Protein AF-0000000086744764 (afdb_homodimer)

Radius of gyration: 29.11 Å; Cα contacts (8 Å, |Δi|>4): 2032; chains: 2; bounding box: 60×90×69 Å

Organism: NCBI:txid471575

Solvent-accessible surface area (backbone atoms only — not comparable to full-atom values): 44258 Å² total; per-residue (Å²): 130,64,38,42,66,33,35,31,29,28,36,54,20,78,53,29,51,36,61,29,73,47,91,71,45,70,53,20,58,76,37,37,87,38,77,24,39,26,29,58,22,32,49,42,53,50,47,54,45,48,56,44,33,71,75,69,45,53,28,30,59,37,80,46,68,80,50,62,35,56,70,60,44,39,58,45,27,43,62,78,53,72,53,46,26,38,43,51,40,38,71,72,32,55,65,58,44,41,45,41,19,57,32,65,63,16,40,17,11,36,48,28,34,63,47,34,29,53,45,18,75,84,52,30,28,27,35,34,30,20,26,30,37,85,39,71,56,52,37,67,42,41,66,47,53,46,40,48,48,40,38,41,46,56,46,68,89,42,35,45,81,46,69,48,44,67,60,29,75,71,32,9,23,43,22,32,28,27,48,42,55,36,22,61,55,68,54,43,59,46,35,40,36,34,44,18,31,34,39,74,91,76,49,75,77,54,40,83,77,39,81,61,46,24,18,42,59,26,48,50,22,49,40,42,60,42,39,48,50,70,80,35,49,45,82,41,44,37,18,34,66,38,33,50,63,57,37,71,44,44,32,42,37,27,38,54,43,37,35,35,41,42,30,40,63,58,38,38,49,66,43,69,61,50,53,48,52,52,40,53,45,31,45,77,70,73,27,70,67,45,78,46,71,42,48,52,90,70,48,38,66,65,55,31,60,73,23,29,55,26,12,22,37,61,41,82,43,95,87,72,38,24,35,35,37,32,29,46,44,25,67,72,33,62,59,53,32,52,50,53,52,53,44,33,66,34,83,83,41,60,42,55,40,80,44,74,40,77,45,61,66,57,23,49,67,45,69,27,57,31,34,28,25,29,69,43,54,37,37,61,72,51,53,71,49,37,41,66,55,29,42,62,44,71,68,52,48,52,52,49,50,53,49,40,69,69,63,36,43,69,63,33,42,71,78,56,72,47,39,55,65,53,51,54,49,44,52,53,45,51,55,51,46,28,60,66,38,60,45,63,72,52,47,72,91,68,106,131,65,37,42,66,33,34,30,30,27,36,55,20,77,53,31,49,37,62,30,73,48,90,70,44,70,56,20,60,77,34,41,88,38,75,24,39,24,29,58,21,30,51,42,52,49,46,52,45,49,55,44,33,72,74,69,45,51,28,31,57,38,79,48,69,80,51,62,36,57,70,61,42,39,60,44,27,41,62,77,53,73,53,45,25,38,43,52,40,39,71,72,32,55,66,57,44,40,44,40,18,56,32,65,62,16,39,17,12,38,49,29,34,64,46,34,28,53,44,17,77,85,52,28,29,27,35,32,30,20,26,30,38,85,41,69,58,52,37,68,40,40,67,48,52,44,40,49,50,41,38,40,46,56,45,69,88,43,36,44,80,45,70,48,44,67,59,29,72,72,33,8,24,44,22,32,28,27,49,42,55,36,22,61,54,68,52,44,61,44,34,41,36,33,45,17,30,34,41,73,91,76,49,76,78,55,40,84,77,38,81,60,46,23,19,41,57,25,49,52,20,50,40,42,61,43,39,46,50,70,80,34,49,46,82,39,43,39,20,33,68,38,33,49,65,59,38,73,44,44,32,41,38,27,37,53,42,36,34,36,40,42,29,38,63,57,39,39,50,66,43,70,62,51,52,49,52,52,39,52,43,31,44,77,72,74,26,72,67,46,76,47,70,41,48,51,90,70,49,37,67,65,55,32,60,72,21,28,55,27,12,23,36,61,42,83,42,94,86,72,37,25,34,36,37,32,29,46,45,25,66,72,33,62,59,53,32,53,50,52,53,54,44,34,65,35,84,83,42,59,42,56,40,79,43,76,40,78,45,60,69,58,23,50,68,48,68,28,56,31,34,28,24,30,70,42,55,35,37,62,71,50,52,71,50,36,41,66,56,29,42,63,45,72,67,51,48,53,50,50,51,52,51,40,67,70,63,35,44,69,64,34,40,72,78,55,72,48,37,54,64,55,52,54,51,44,52,53,45,51,55,51,45,27,60,67,37,61,42,62,74,51,47,73,91,69,104

Secondary structure (DSSP, 8-state):
--EEEEEEEEPPPTT-------TT-HHHHHTTTSPB-HHHHHHHHHHHHHHHHHTT-EEEEE----SS-HHHHHHTT--SSHHHHHHHHHHH-HHHHHHTT--GGG-GGGTEEEE-TTTBTTSSEEEEE---TTSHHHHT-HHHHHHHHHHHS--TTTEEEEPPPPSSGGG---GGGGEEEE-SSTTS--EEEEEESB-SSS-----SSS---SBHHHHHHHHHHTTB-GGGEEEEEBPHHHHHTT--SGGGTEEEETTEEEEETTSBTTHHHHHHHHHHHHHHTT---EEEEE-TTTS-HHHHHHHTSSS-EEEE-TTS-EEEEEEHHHHH-HHHHHHHHHHHH-TT-SEEEEEEE--HHHHTTS--HHHHEEEEEEEHHHHHTS-GGGB--HHHHHHHHHHHHHH--S-B-GGGGG-HHHHHHHHHHHHHHHHHTT--S-SGGG-/--EEEEEEEEPPPTT-------TT-HHHHTTTTPPB-HHHHHHHHHHHHHHHHHTT-EEEEE----SS-HHHHHHTT--SSHHHHHHHHHHH-HHHHHHTT--GGG-GGGTEEEE-TTTBTTSSEEEEE---TTSHHHHT-HHHHHHHHHHHS--TTTEEEEPPPPSSGGG---GGGGEEEE-SSTTS--EEEEEESB-SSS-----SSS---SBHHHHHHHHHHTTB-GGGEEEEEBPHHHHHTT--SGGGTEEEETTEEEEETTSBTTHHHHHHHHHHHHHHTT---EEEEE-TTTS-HHHHHHHTSSS-EEEE-TTS-EEEEEEHHHHH-HHHHHHHHHHHH-TT-SEEEEEEE--HHHHTTS--HHHHEEEEEEEHHHHHTS-GGGB--HHHHHHHHHHHHHH--S-B-GGGGG-HHHHHHHHHHHHHHHHHTT--S-SGGG-

Nearest PDB structures (foldseek):
  1yni-assembly2_C  TM=9.895E-01  e=2.770E-68  Escherichia coli
  1ynh-assembly2_C  TM=9.893E-01  e=4.401E-68  Escherichia coli
  1ynf-assembly1_F  TM=9.905E-01  e=7.588E-66  Escherichia coli
  1yni-assembly2_C  TM=9.890E-01  e=2.644E-68  Escherichia coli
  1ynh-assembly2_C  TM=9.888E-01  e=4.209E-68  Escherichia coli

Foldseek 3Di:
DAKDKEKEFEAFALLDALCLQDPQQPLSVPCRFHKAFSLVLRLLRLVVQAVCVVVPHWYFYFYWAQPLPQVVLVVVPQDDPSLSSLQVVCVVPLSVRSLSGHRLVRQCLQQWAWDALQFAPVSAIETEGFCQLPGDNVNPCQQLSQLRVCLQQVDPVHYHYDGYDPNDQQQQGRHNLQWDWAAAGLNHHTAIEGEWAAEDVPGDDHADQDHTRHYPVNVVVVCVVRRGDPLRYHYFYFQNVLVNLRCNGLLLAWADDYQEIEGEPRGTDVVVVRQVSRQVSRVVSVHGHHYHYDYCVQPNSNNSSQQSLSLWDWDADPVGATEIEGEPSQVVRPSSVVVLCVQLPDPPHSYNHYHYRHSCSNDSNHGIPNSRIDMYMDDPVSVVSGQVLRIDDPVLSVVVSVLSVPQHGRIDGSVCSSPVVNSVSSVVSSVVVCVSSVSPCSHPVSD/DAKDKEKEFEAFALQDALCLQDPQQPLSVPCRFHKAFSLVLRLLSLVVQAVCVVVPHWYFYFYWAQPLPQVVLVVVPQDDPSLSSLQVVCVVPLSVRSLSGHRLVRQCLQQWAWDALQFAPLSAIETEGFCQLPGDNVNVCQQLSQLRVCLQQVDPVHYHYDGYDPNDQQQQGRHNLQWDWAAAGLNHHTAIEGEWAAEDPPGDDHADQDHTRHYPVNVVVVCVVRRGDPLRYHYFYFQNVLVNLRCNGLLLAWADDYQEIEGEPRGTDVVVVRQVSRQVSRVVSVHGHHYDYDYCVQPNSNNSQQQSLSLWDWDADPVGATEIEGECSQVVRPSSVVVLCVQLPDPPHSYNHYHYRHSCSNASVHGIPNSRIDMYMDDPVSVVSGQVLRIDDPVLSVVVSVLSVPQHGRIDGSVCSSPVVNSVSSVVSSVVVCVSSVSPCSHPVSD

pLDDT: mean 94.27, std 10.0, range [42.22, 98.94]

Structure (mmCIF, N/CA/C/O backbone):
data_AF-0000000086744764-model_v1
#
loop_
_entity.id
_entity.type
_entity.pdbx_description
1 polymer 'N-succinylarginine dihydrolase'
#
loop_
_atom_site.group_PDB
_atom_site.id
_atom_site.type_symbol
_atom_site.label_atom_id
_atom_site.label_alt_id
_atom_site.label_comp_id
_atom_site.label_asym_id
_atom_site.label_entity_id
_atom_site.label_seq_id
_atom_site.pdbx_PDB_ins_code
_atom_site.Cartn_x
_atom_site.Cartn_y
_atom_site.Cartn_z
_atom_site.occupancy
_atom_site.B_iso_or_equiv
_atom_site.auth_seq_id
_atom_site.auth_comp_id
_atom_site.auth_asym_id
_atom_site.auth_atom_id
_atom_site.pdbx_PDB_model_num
ATOM 1 N N . MET A 1 1 ? 10.258 41.312 2.215 1 59.41 1 MET A N 1
ATOM 2 C CA . MET A 1 1 ? 9.117 40.469 1.856 1 59.41 1 MET A CA 1
ATOM 3 C C . MET A 1 1 ? 8.383 39.969 3.104 1 59.41 1 MET A C 1
ATOM 5 O O . MET A 1 1 ? 9.016 39.656 4.113 1 59.41 1 MET A O 1
ATOM 9 N N . SER A 1 2 ? 7.047 40.25 3.191 1 78.19 2 SER A N 1
ATOM 10 C CA . SER A 1 2 ? 6.277 39.812 4.344 1 78.19 2 SER A CA 1
ATOM 11 C C . SER A 1 2 ? 5.812 38.375 4.152 1 78.19 2 SER A C 1
ATOM 13 O O . SER A 1 2 ? 5.656 37.906 3.023 1 78.19 2 SER A O 1
ATOM 15 N N . GLY A 1 3 ? 6 37.469 5.203 1 88.44 3 GLY A N 1
ATOM 16 C CA . GLY A 1 3 ? 5.539 36.094 5.164 1 88.44 3 GLY A CA 1
ATOM 17 C C . GLY A 1 3 ? 4.434 35.812 6.164 1 88.44 3 GLY A C 1
ATOM 18 O O . GLY A 1 3 ? 4.309 36.5 7.176 1 88.44 3 GLY A O 1
ATOM 19 N N . PHE A 1 4 ? 3.59 34.938 5.754 1 92.06 4 PHE A N 1
ATOM 20 C CA . PHE A 1 4 ? 2.531 34.531 6.672 1 92.06 4 PHE A CA 1
ATOM 21 C C . PHE A 1 4 ? 2.242 33.062 6.535 1 92.06 4 PHE A C 1
ATOM 23 O O . PHE A 1 4 ? 2.691 32.406 5.582 1 92.06 4 PHE A O 1
ATOM 30 N N . GLU A 1 5 ? 1.571 32.531 7.531 1 95.06 5 GLU A N 1
ATOM 31 C CA . GLU A 1 5 ? 1.067 31.172 7.516 1 95.06 5 GLU A CA 1
ATOM 32 C C . GLU A 1 5 ? -0.428 31.141 7.219 1 95.06 5 GLU A C 1
ATOM 34 O O . GLU A 1 5 ? -1.22 31.781 7.902 1 95.06 5 GLU A O 1
ATOM 39 N N . ALA A 1 6 ? -0.747 30.484 6.152 1 97.06 6 ALA A N 1
ATOM 40 C CA . ALA A 1 6 ? -2.143 30.203 5.828 1 97.06 6 ALA A CA 1
ATOM 41 C C . ALA A 1 6 ? -2.543 28.812 6.316 1 97.06 6 ALA A C 1
ATOM 43 O O . ALA A 1 6 ? -1.734 27.875 6.285 1 97.06 6 ALA A O 1
ATOM 44 N N . ASN A 1 7 ? -3.744 28.703 6.82 1 97.19 7 ASN A N 1
ATOM 45 C CA . ASN A 1 7 ? -4.285 27.438 7.285 1 97.19 7 ASN A CA 1
ATOM 46 C C . ASN A 1 7 ? -5.453 26.969 6.422 1 97.19 7 ASN A C 1
ATOM 48 O O . ASN A 1 7 ? -6.492 27.625 6.367 1 97.19 7 ASN A O 1
ATOM 52 N N . PHE A 1 8 ? -5.262 25.906 5.746 1 98.25 8 PHE A N 1
ATOM 53 C CA . PHE A 1 8 ? -6.309 25.359 4.891 1 98.25 8 PHE A CA 1
ATOM 54 C C . PHE A 1 8 ? -7.047 24.234 5.594 1 98.25 8 PHE A C 1
ATOM 56 O O . PHE A 1 8 ? -6.492 23.141 5.777 1 98.25 8 PHE A O 1
ATOM 63 N N . ASP A 1 9 ? -8.297 24.469 5.973 1 96.62 9 ASP A N 1
ATOM 64 C CA . ASP A 1 9 ? -9.109 23.484 6.668 1 96.62 9 ASP A CA 1
ATOM 65 C C . ASP A 1 9 ? -9.867 22.609 5.676 1 96.62 9 ASP A C 1
ATOM 67 O O . ASP A 1 9 ? -10.305 23.078 4.621 1 96.62 9 ASP A O 1
ATOM 71 N N . GLY A 1 10 ? -10.023 21.391 6.066 1 96.38 10 GLY A N 1
ATOM 72 C CA . GLY A 1 10 ? -10.836 20.5 5.266 1 96.38 10 GLY A CA 1
ATOM 73 C C . GLY A 1 10 ? -12.32 20.625 5.555 1 96.38 10 GLY A C 1
ATOM 74 O O . GLY A 1 10 ? -12.734 20.594 6.719 1 96.38 10 GLY A O 1
ATOM 75 N N . LEU A 1 11 ? -13.031 20.766 4.512 1 96.62 11 LEU A N 1
ATOM 76 C CA . LEU A 1 11 ? -14.484 20.734 4.664 1 96.62 11 LEU A CA 1
ATOM 77 C C . LEU A 1 11 ? -14.953 19.328 5.012 1 96.62 11 LEU A C 1
ATOM 79 O O . LEU A 1 11 ? -14.484 18.344 4.434 1 96.62 11 LEU A O 1
ATOM 83 N N . VAL A 1 12 ? -15.883 19.25 5.965 1 94.94 12 VAL A N 1
ATOM 84 C CA . VAL A 1 12 ? -16.438 17.953 6.355 1 94.94 12 VAL A CA 1
ATOM 85 C C . VAL A 1 12 ? -17.203 17.344 5.18 1 94.94 12 VAL A C 1
ATOM 87 O O . VAL A 1 12 ? -17.969 18.031 4.5 1 94.94 12 VAL A O 1
ATOM 90 N N . GLY A 1 13 ? -16.938 16.078 4.949 1 95.62 13 GLY A N 1
ATOM 91 C CA . GLY A 1 13 ? -17.625 15.406 3.861 1 95.62 13 GLY A CA 1
ATOM 92 C C . GLY A 1 13 ? -19.094 15.156 4.152 1 95.62 13 GLY A C 1
ATOM 93 O O . GLY A 1 13 ? -19.5 15.039 5.312 1 95.62 13 GLY A O 1
ATOM 94 N N . LEU A 1 14 ? -19.875 14.984 3.072 1 96.5 14 LEU A N 1
ATOM 95 C CA . LEU A 1 14 ? -21.312 14.812 3.176 1 96.5 14 LEU A CA 1
ATOM 96 C C . LEU A 1 14 ? -21.656 13.484 3.844 1 96.5 14 LEU A C 1
ATOM 98 O O . LEU A 1 14 ? -22.75 13.328 4.391 1 96.5 14 LEU A O 1
ATOM 102 N N . THR A 1 15 ? -20.719 12.586 3.771 1 95.56 15 THR A N 1
ATOM 103 C CA . THR A 1 15 ? -20.953 11.242 4.301 1 95.56 15 THR A CA 1
ATOM 104 C C . THR A 1 15 ? -20.469 11.141 5.746 1 95.56 15 THR A C 1
ATOM 106 O O . THR A 1 15 ? -20.281 10.039 6.27 1 95.56 15 THR A O 1
ATOM 109 N N . HIS A 1 16 ? -20.172 12.195 6.406 1 93.69 16 HIS A N 1
ATOM 110 C CA . HIS A 1 16 ? -19.75 12.172 7.801 1 93.69 16 HIS A CA 1
ATOM 111 C C . HIS A 1 16 ? -20.719 11.359 8.656 1 93.69 16 HIS A C 1
ATOM 113 O O . HIS A 1 16 ? -21.891 11.695 8.758 1 93.69 16 HIS A O 1
ATOM 119 N N . HIS A 1 17 ? -20.172 10.227 9.148 1 89.19 17 HIS A N 1
ATOM 120 C CA . HIS A 1 17 ? -20.953 9.336 10.008 1 89.19 17 HIS A CA 1
ATOM 121 C C . HIS A 1 17 ? -20.062 8.688 11.062 1 89.19 17 HIS A C 1
ATOM 123 O O . HIS A 1 17 ? -18.828 8.758 10.977 1 89.19 17 HIS A O 1
ATOM 129 N N . TYR A 1 18 ? -20.688 8.242 12.07 1 79.44 18 TYR A N 1
ATOM 130 C CA . TYR A 1 18 ? -19.922 7.594 13.133 1 79.44 18 TYR A CA 1
ATOM 131 C C . TYR A 1 18 ? -19.719 6.117 12.828 1 79.44 18 TYR A C 1
ATOM 133 O O . TYR A 1 18 ? -20.656 5.324 12.891 1 79.44 18 TYR A O 1
ATOM 141 N N . ALA A 1 19 ? -18.609 5.77 12.094 1 65.56 19 ALA A N 1
ATOM 142 C CA . ALA A 1 19 ? -18.359 4.402 11.648 1 65.56 19 ALA A CA 1
ATOM 143 C C . ALA A 1 19 ? -17.438 3.664 12.609 1 65.56 19 ALA A C 1
ATOM 145 O O . ALA A 1 19 ? -17.297 2.441 12.531 1 65.56 19 ALA A O 1
ATOM 146 N N . GLY A 1 20 ? -17.094 4.152 13.711 1 56.31 20 GLY A N 1
ATOM 147 C CA . GLY A 1 20 ? -16.156 3.488 14.602 1 56.31 20 GLY A CA 1
ATOM 148 C C . GLY A 1 20 ? -14.906 3.004 13.883 1 56.31 20 GLY A C 1
ATOM 149 O O . GLY A 1 20 ? -14.375 1.939 14.203 1 56.31 20 GLY A O 1
ATOM 150 N N . LEU A 1 21 ? -14.383 3.564 12.828 1 50.66 21 LEU A N 1
ATOM 151 C CA . LEU A 1 21 ? -13.461 2.996 11.859 1 50.66 21 LEU A CA 1
ATOM 152 C C . LEU A 1 21 ? -12.023 3.092 12.352 1 50.66 21 LEU A C 1
ATOM 154 O O . LEU A 1 21 ? -11.117 2.506 11.758 1 50.66 21 LEU A O 1
ATOM 158 N N . SER A 1 22 ? -11.562 3.938 13.195 1 47.47 22 SER A N 1
ATOM 159 C CA . SER A 1 22 ? -10.164 4.004 13.594 1 47.47 22 SER A CA 1
ATOM 160 C C . SER A 1 22 ? -9.906 3.195 14.859 1 47.47 22 SER A C 1
ATOM 162 O O . SER A 1 22 ? -10.391 3.545 15.93 1 47.47 22 SER A O 1
ATOM 164 N N . VAL A 1 23 ? -9.469 1.893 14.492 1 43.53 23 VAL A N 1
ATOM 165 C CA . VAL A 1 23 ? -9.055 1.116 15.656 1 43.53 23 VAL A CA 1
ATOM 166 C C . VAL A 1 23 ? -7.922 1.838 16.375 1 43.53 23 VAL A C 1
ATOM 168 O O . VAL A 1 23 ? -6.875 2.119 15.789 1 43.53 23 VAL A O 1
ATOM 171 N N . GLY A 1 24 ? -8.102 2.5 17.625 1 45.16 24 GLY A N 1
ATOM 172 C CA . GLY A 1 24 ? -7.145 3.164 18.484 1 45.16 24 GLY A CA 1
ATOM 173 C C . GLY A 1 24 ? -7.586 4.551 18.922 1 45.16 24 GLY A C 1
ATOM 174 O O . GLY A 1 24 ? -7.012 5.129 19.844 1 45.16 24 GLY A O 1
ATOM 175 N N . ASN A 1 25 ? -8.297 5.105 17.984 1 47.41 25 ASN A N 1
ATOM 176 C CA . ASN A 1 25 ? -8.844 6.352 18.5 1 47.41 25 ASN A CA 1
ATOM 177 C C . ASN A 1 25 ? -10.078 6.102 19.375 1 47.41 25 ASN A C 1
ATOM 179 O O . ASN A 1 25 ? -11.086 5.586 18.891 1 47.41 25 ASN A O 1
ATOM 183 N N . LYS A 1 26 ? -9.891 6.199 20.547 1 49.59 26 LYS A N 1
ATOM 184 C CA . LYS A 1 26 ? -10.891 5.914 21.578 1 49.59 26 LYS A CA 1
ATOM 185 C C . LYS A 1 26 ? -12.242 6.52 21.203 1 49.59 26 LYS A C 1
ATOM 187 O O . LYS A 1 26 ? -13.289 5.902 21.422 1 49.59 26 LYS A O 1
ATOM 192 N N . ALA A 1 27 ? -12.305 7.711 20.703 1 46.84 27 ALA A N 1
ATOM 193 C CA . ALA A 1 27 ? -13.562 8.406 20.453 1 46.84 27 ALA A CA 1
ATOM 194 C C . ALA A 1 27 ? -14.359 7.734 19.344 1 46.84 27 ALA A C 1
ATOM 196 O O . ALA A 1 27 ? -15.594 7.676 19.391 1 46.84 27 ALA A O 1
ATOM 197 N N . SER A 1 28 ? -13.727 7.203 18.344 1 52.59 28 SER A N 1
ATOM 198 C CA . SER A 1 28 ? -14.391 6.602 17.188 1 52.59 28 SER A CA 1
ATOM 199 C C . SER A 1 28 ? -15.039 5.273 17.562 1 52.59 28 SER A C 1
ATOM 201 O O . SER A 1 28 ? -16.125 4.953 17.078 1 52.59 28 SER A O 1
ATOM 203 N N . ILE A 1 29 ? -14.57 4.441 18.453 1 48.5 29 ILE A N 1
ATOM 204 C CA . ILE A 1 29 ? -15.031 3.102 18.781 1 48.5 29 ILE A CA 1
ATOM 205 C C . ILE A 1 29 ? -16.375 3.186 19.531 1 48.5 29 ILE A C 1
ATOM 207 O O . ILE A 1 29 ? -17.25 2.344 19.328 1 48.5 29 ILE A O 1
ATOM 211 N N . TYR A 1 30 ? -16.641 4.258 20.234 1 47.16 30 TYR A N 1
ATOM 212 C CA . TYR A 1 30 ? -17.812 4.312 21.125 1 47.16 30 TYR A CA 1
ATOM 213 C C . TYR A 1 30 ? -19.047 4.758 20.359 1 47.16 30 TYR A C 1
ATOM 215 O O . TYR A 1 30 ? -20.172 4.555 20.812 1 47.16 30 TYR A O 1
ATOM 223 N N . ASN A 1 31 ? -18.922 5.312 19.234 1 55 31 ASN A N 1
ATOM 224 C CA . ASN A 1 31 ? -20.094 5.914 18.609 1 55 31 ASN A CA 1
ATOM 225 C C . ASN A 1 31 ? -20.5 5.18 17.344 1 55 31 ASN A C 1
ATOM 227 O O . ASN A 1 31 ? -21.203 5.734 16.5 1 55 31 ASN A O 1
ATOM 231 N N . ARG A 1 32 ? -20.25 4 17.016 1 55.06 32 ARG A N 1
ATOM 232 C CA . ARG A 1 32 ? -20.359 3.316 15.734 1 55.06 32 ARG A CA 1
ATOM 233 C C . ARG A 1 32 ? -21.797 3.352 15.211 1 55.06 32 ARG A C 1
ATOM 235 O O . ARG A 1 32 ? -22.016 3.52 14.016 1 55.06 32 ARG A O 1
ATOM 242 N N . ASP A 1 33 ? -22.75 3.217 16.016 1 60.72 33 ASP A N 1
ATOM 243 C CA . ASP A 1 33 ? -24.094 3.064 15.469 1 60.72 33 ASP A CA 1
ATOM 244 C C . ASP A 1 33 ? -24.969 4.27 15.82 1 60.72 33 ASP A C 1
ATOM 246 O O . ASP A 1 33 ? -26.188 4.234 15.633 1 60.72 33 ASP A O 1
ATOM 250 N N . SER A 1 34 ? -24.203 5.293 16.047 1 74.62 34 SER A N 1
ATOM 251 C CA . SER A 1 34 ? -24.984 6.453 16.469 1 74.62 34 SER A CA 1
ATOM 252 C C . SER A 1 34 ? -25.234 7.402 15.289 1 74.62 34 SER A C 1
ATOM 254 O O . SER A 1 34 ? -24.5 7.383 14.305 1 74.62 34 SER A O 1
ATOM 256 N N . VAL A 1 35 ? -26.297 8.078 15.289 1 86.75 35 VAL A N 1
ATOM 257 C CA . VAL A 1 35 ? -26.719 9.062 14.297 1 86.75 35 VAL A CA 1
ATOM 258 C C . VAL A 1 35 ? -25.781 10.273 14.359 1 86.75 35 VAL A C 1
ATOM 260 O O . VAL A 1 35 ? -25.516 10.805 15.438 1 86.75 35 VAL A O 1
ATOM 263 N N . SER A 1 36 ? -25.219 10.57 13.172 1 89.94 36 SER A N 1
ATOM 264 C CA . SER A 1 36 ? -24.375 11.758 13.078 1 89.94 36 SER A CA 1
ATOM 265 C C . SER A 1 36 ? -25.156 12.938 12.492 1 89.94 36 SER A C 1
ATOM 267 O O . SER A 1 36 ? -26.297 12.789 12.07 1 89.94 36 SER A O 1
ATOM 269 N N . ASN A 1 37 ? -24.656 14.109 12.617 1 92.25 37 ASN A N 1
ATOM 270 C CA . ASN A 1 37 ? -25.203 15.328 12.023 1 92.25 37 ASN A CA 1
ATOM 271 C C . ASN A 1 37 ? -24.172 16.016 11.117 1 92.25 37 ASN A C 1
ATOM 273 O O . ASN A 1 37 ? -23.516 16.969 11.523 1 92.25 37 ASN A O 1
ATOM 277 N N . PRO A 1 38 ? -24.141 15.555 9.812 1 94.12 38 PRO A N 1
ATOM 278 C CA . PRO A 1 38 ? -23.141 16.094 8.891 1 94.12 38 PRO A CA 1
ATOM 279 C C . PRO A 1 38 ? -23.281 17.609 8.695 1 94.12 38 PRO A C 1
ATOM 281 O O . PRO A 1 38 ? -22.281 18.312 8.594 1 94.12 38 PRO A O 1
ATOM 284 N N . ARG A 1 39 ? -24.484 18.109 8.648 1 95.75 39 ARG A N 1
ATOM 285 C CA . ARG A 1 39 ? -24.703 19.531 8.461 1 95.75 39 ARG A CA 1
ATOM 286 C C . ARG A 1 39 ? -24.109 20.344 9.602 1 95.75 39 ARG A C 1
ATOM 288 O O . ARG A 1 39 ? -23.375 21.312 9.359 1 95.75 39 ARG A O 1
ATOM 295 N N . LYS A 1 40 ? -24.406 19.953 10.773 1 93.5 40 LYS A N 1
ATOM 296 C CA . LYS A 1 40 ? -23.859 20.641 11.945 1 93.5 40 LYS A CA 1
ATOM 297 C C . LYS A 1 40 ? -22.344 20.594 11.953 1 93.5 40 LYS A C 1
ATOM 299 O O . LYS A 1 40 ? -21.688 21.609 12.234 1 93.5 40 LYS A O 1
ATOM 304 N N . ALA A 1 41 ? -21.797 19.438 11.672 1 91.88 41 ALA A N 1
ATOM 305 C CA . ALA A 1 41 ? -20.344 19.281 11.648 1 91.88 41 ALA A CA 1
ATOM 306 C C . ALA A 1 41 ? -19.703 20.219 10.633 1 91.88 41 ALA A C 1
ATOM 308 O O . ALA A 1 41 ? -18.719 20.891 10.938 1 91.88 41 ALA A O 1
ATOM 309 N N . ALA A 1 42 ? -20.266 20.266 9.43 1 94.94 42 ALA A N 1
ATOM 310 C CA . ALA A 1 42 ? -19.719 21.109 8.367 1 94.94 42 ALA A CA 1
ATOM 311 C C . ALA A 1 42 ? -19.828 22.594 8.734 1 94.94 42 ALA A C 1
ATOM 313 O O . ALA A 1 42 ? -18.891 23.359 8.5 1 94.94 42 ALA A O 1
ATOM 314 N N . LEU A 1 43 ? -20.922 22.969 9.305 1 95 43 LEU A N 1
ATOM 315 C CA . LEU A 1 43 ? -21.141 24.359 9.68 1 95 43 LEU A CA 1
ATOM 316 C C . LEU A 1 43 ? -20.188 24.766 10.797 1 95 43 LEU A C 1
ATOM 318 O O . LEU A 1 43 ? -19.688 25.891 10.812 1 95 43 LEU A O 1
ATOM 322 N N . GLN A 1 44 ? -19.953 23.875 11.719 1 90.81 44 GLN A N 1
ATOM 323 C CA . GLN A 1 44 ? -19 24.141 12.797 1 90.81 44 GLN A CA 1
ATOM 324 C C . GLN A 1 44 ? -17.594 24.391 12.25 1 90.81 44 GLN A C 1
ATOM 326 O O . GLN A 1 44 ? -16.906 25.312 12.68 1 90.81 44 GLN A O 1
ATOM 331 N N . GLY A 1 45 ? -17.234 23.484 11.328 1 91.75 45 GLY A N 1
ATOM 332 C CA . GLY A 1 45 ? -15.945 23.688 10.695 1 91.75 45 GLY A CA 1
ATOM 333 C C . GLY A 1 45 ? -15.836 25 9.953 1 91.75 45 GLY A C 1
ATOM 334 O O . GLY A 1 45 ? -14.82 25.703 10.055 1 91.75 45 GLY A O 1
ATOM 335 N N . LEU A 1 46 ? -16.875 25.297 9.281 1 94.25 46 LEU A N 1
ATOM 336 C CA . LEU A 1 46 ? -16.906 26.547 8.531 1 94.25 46 LEU A CA 1
ATOM 337 C C . LEU A 1 46 ? -16.859 27.75 9.469 1 94.25 46 LEU A C 1
ATOM 339 O O . LEU A 1 46 ? -16.188 28.75 9.172 1 94.25 46 LEU A O 1
ATOM 343 N N . MET A 1 47 ? -17.516 27.672 10.523 1 92.38 47 MET A N 1
ATOM 344 C CA . MET A 1 47 ? -17.531 28.75 11.508 1 92.38 47 MET A CA 1
ATOM 345 C C . MET A 1 47 ? -16.141 28.984 12.094 1 92.38 47 MET A C 1
ATOM 347 O O . MET A 1 47 ? -15.734 30.125 12.297 1 92.38 47 MET A O 1
ATOM 351 N N . LYS A 1 48 ? -15.492 27.938 12.383 1 90.38 48 LYS A N 1
ATOM 352 C CA . LYS A 1 48 ? -14.117 28.062 12.867 1 90.38 48 LYS A CA 1
ATOM 353 C C . LYS A 1 48 ? -13.25 28.828 11.867 1 90.38 48 LYS A C 1
ATOM 355 O O . LYS A 1 48 ? -12.523 29.75 12.242 1 90.38 48 LYS A O 1
ATOM 360 N N . MET A 1 49 ? -13.375 28.453 10.602 1 94.06 49 MET A N 1
ATOM 361 C CA . MET A 1 49 ? -12.594 29.109 9.547 1 94.06 49 MET A CA 1
ATOM 362 C C . MET A 1 49 ? -12.906 30.594 9.492 1 94.06 49 MET A C 1
ATOM 364 O O . MET A 1 49 ? -12 31.422 9.438 1 94.06 49 MET A O 1
ATOM 368 N N . LYS A 1 50 ? -14.156 30.875 9.539 1 96.31 50 LYS A N 1
ATOM 369 C CA . LYS A 1 50 ? -14.609 32.25 9.414 1 96.31 50 LYS A CA 1
ATOM 370 C C . LYS A 1 50 ? -14.188 33.094 10.625 1 96.31 50 LYS A C 1
ATOM 372 O O . LYS A 1 50 ? -13.773 34.25 10.484 1 96.31 50 LYS A O 1
ATOM 377 N N . SER A 1 51 ? -14.328 32.5 11.773 1 93.5 51 SER A N 1
ATOM 378 C CA . SER A 1 51 ? -13.945 33.219 13 1 93.5 51 SER A CA 1
ATOM 379 C C . SER A 1 51 ? -12.469 33.594 12.969 1 93.5 51 SER A C 1
ATOM 381 O O . SER A 1 51 ? -12.109 34.719 13.352 1 93.5 51 SER A O 1
ATOM 383 N N . LEU A 1 52 ? -11.656 32.688 12.578 1 93 52 LEU A N 1
ATOM 384 C CA . LEU A 1 52 ? -10.227 32.969 12.492 1 93 52 LEU A CA 1
ATOM 385 C C . LEU A 1 52 ? -9.93 34 11.391 1 93 52 LEU A C 1
ATOM 387 O O . LEU A 1 52 ? -9.094 34.875 11.57 1 93 52 LEU A O 1
ATOM 391 N N . ALA A 1 53 ? -10.617 33.844 10.281 1 95.5 53 ALA A N 1
ATOM 392 C CA . ALA A 1 53 ? -10.453 34.812 9.195 1 95.5 53 ALA A CA 1
ATOM 393 C C . ALA A 1 53 ? -10.852 36.219 9.641 1 95.5 53 ALA A C 1
ATOM 395 O O . ALA A 1 53 ? -10.203 37.188 9.273 1 95.5 53 ALA A O 1
ATOM 396 N N . ASP A 1 54 ? -11.906 36.281 10.414 1 95.19 54 ASP A N 1
ATOM 397 C CA . ASP A 1 54 ? -12.438 37.562 10.859 1 95.19 54 ASP A CA 1
ATOM 398 C C . ASP A 1 54 ? -11.43 38.312 11.75 1 95.19 54 ASP A C 1
ATOM 400 O O . ASP A 1 54 ? -11.422 39.531 11.797 1 95.19 54 ASP A O 1
ATOM 404 N N . VAL A 1 55 ? -10.656 37.594 12.414 1 90.94 55 VAL A N 1
ATOM 405 C CA . VAL A 1 55 ? -9.719 38.25 13.312 1 90.94 55 VAL A CA 1
ATOM 406 C C . VAL A 1 55 ? -8.367 38.406 12.633 1 90.94 55 VAL A C 1
ATOM 408 O O . VAL A 1 55 ? -7.363 38.688 13.281 1 90.94 55 VAL A O 1
ATOM 411 N N . GLY A 1 56 ? -8.273 38.062 11.359 1 91.94 56 GLY A N 1
ATOM 412 C CA . GLY A 1 56 ? -7.125 38.5 10.57 1 91.94 56 GLY A CA 1
ATOM 413 C C . GLY A 1 56 ? -6.242 37.344 10.125 1 91.94 56 GLY A C 1
ATOM 414 O O . GLY A 1 56 ? -5.258 37.562 9.406 1 91.94 56 GLY A O 1
ATOM 415 N N . PHE A 1 57 ? -6.523 36.156 10.492 1 94 57 PHE A N 1
ATOM 416 C CA . PHE A 1 57 ? -5.711 35.031 10.055 1 94 57 PHE A CA 1
ATOM 417 C C . PHE A 1 57 ? -6.156 34.531 8.68 1 94 57 PHE A C 1
ATOM 419 O O . PHE A 1 57 ? -7.348 34.562 8.367 1 94 57 PHE A O 1
ATOM 426 N N . ILE A 1 58 ? -5.184 34.094 7.859 1 96.19 58 ILE A N 1
ATOM 427 C CA . ILE A 1 58 ? -5.5 33.625 6.516 1 96.19 58 ILE A CA 1
ATOM 428 C C . ILE A 1 58 ? -6.016 32.188 6.582 1 96.19 58 ILE A C 1
ATOM 430 O O . ILE A 1 58 ? -5.32 31.297 7.074 1 96.19 58 ILE A O 1
ATOM 434 N N . GLN A 1 59 ? -7.207 32.094 6.137 1 96.75 59 GLN A N 1
ATOM 435 C CA . GLN A 1 59 ? -7.867 30.781 6.137 1 96.75 59 GLN A CA 1
ATOM 436 C C . GLN A 1 59 ? -8.258 30.375 4.723 1 96.75 59 GLN A C 1
ATOM 438 O O . GLN A 1 59 ? -8.695 31.203 3.922 1 96.75 59 GLN A O 1
ATOM 443 N N . GLY A 1 60 ? -7.945 29.078 4.355 1 97.94 60 GLY A N 1
ATOM 444 C CA . GLY A 1 60 ? -8.406 28.484 3.111 1 97.94 60 GLY A CA 1
ATOM 445 C C . GLY A 1 60 ? -9.227 27.234 3.324 1 97.94 60 GLY A C 1
ATOM 446 O O . GLY A 1 60 ? -9.32 26.719 4.441 1 97.94 60 GLY A O 1
ATOM 447 N N . VAL A 1 61 ? -9.875 26.844 2.254 1 98.31 61 VAL A N 1
ATOM 448 C CA . VAL A 1 61 ? -10.773 25.688 2.312 1 98.31 61 VAL A CA 1
ATOM 449 C C . VAL A 1 61 ? -10.289 24.609 1.35 1 98.31 61 VAL A C 1
ATOM 451 O O . VAL A 1 61 ? -9.961 24.891 0.196 1 98.31 61 VAL A O 1
ATOM 454 N N . LEU A 1 62 ? -10.18 23.375 1.806 1 98.5 62 LEU A N 1
ATOM 455 C CA . LEU A 1 62 ? -9.984 22.203 0.953 1 98.5 62 LEU A CA 1
ATOM 456 C C . LEU A 1 62 ? -11.25 21.375 0.876 1 98.5 62 LEU A C 1
ATOM 458 O O . LEU A 1 62 ? -11.945 21.188 1.88 1 98.5 62 LEU A O 1
ATOM 462 N N . PRO A 1 63 ? -11.562 20.859 -0.317 1 98.69 63 PRO A N 1
ATOM 463 C CA . PRO A 1 63 ? -12.797 20.094 -0.515 1 98.69 63 PRO A CA 1
ATOM 464 C C . PRO A 1 63 ? -12.711 18.672 0.05 1 98.69 63 PRO A C 1
ATOM 466 O O . PRO A 1 63 ? -11.617 18.156 0.249 1 98.69 63 PRO A O 1
ATOM 469 N N . PRO A 1 64 ? -13.883 18.125 0.393 1 98 64 PRO A N 1
ATOM 470 C CA . PRO A 1 64 ? -13.891 16.719 0.798 1 98 64 PRO A CA 1
ATOM 471 C C . PRO A 1 64 ? -13.648 15.758 -0.37 1 98 64 PRO A C 1
ATOM 473 O O . PRO A 1 64 ? -13.445 16.203 -1.502 1 98 64 PRO A O 1
ATOM 476 N N . GLN A 1 65 ? -13.562 14.477 -0.084 1 97.81 65 GLN A N 1
ATOM 477 C CA . GLN A 1 65 ? -13.43 13.406 -1.066 1 97.81 65 GLN A CA 1
ATOM 478 C C . GLN A 1 65 ? -14.789 13.008 -1.64 1 97.81 65 GLN A C 1
ATOM 480 O O . GLN A 1 65 ? -15.82 13.219 -0.999 1 97.81 65 GLN A O 1
ATOM 485 N N . GLN A 1 66 ? -14.727 12.5 -2.871 1 97.5 66 GLN A N 1
ATOM 486 C CA . GLN A 1 66 ? -15.914 11.805 -3.355 1 97.5 66 GLN A CA 1
ATOM 487 C C . GLN A 1 66 ? -16.172 10.523 -2.566 1 97.5 66 GLN A C 1
ATOM 489 O O . GLN A 1 66 ? -15.336 9.609 -2.578 1 97.5 66 GLN A O 1
ATOM 494 N N . ARG A 1 67 ? -17.234 10.461 -1.88 1 97.25 67 ARG A N 1
ATOM 495 C CA . ARG A 1 67 ? -17.672 9.312 -1.092 1 97.25 67 ARG A CA 1
ATOM 496 C C . ARG A 1 67 ? -19.172 9.055 -1.275 1 97.25 67 ARG A C 1
ATOM 498 O O . ARG A 1 67 ? -19.953 9.992 -1.458 1 97.25 67 ARG A O 1
ATOM 505 N N . PRO A 1 68 ? -19.672 7.875 -1.144 1 97.44 68 PRO A N 1
ATOM 506 C CA . PRO A 1 68 ? -18.922 6.617 -1.109 1 97.44 68 PRO A CA 1
ATOM 507 C C . PRO A 1 68 ? -17.953 6.473 -2.291 1 97.44 68 PRO A C 1
ATOM 509 O O . PRO A 1 68 ? -18.234 7 -3.373 1 97.44 68 PRO A O 1
ATOM 512 N N . ASN A 1 69 ? -16.844 5.809 -2.041 1 98 69 ASN A N 1
ATOM 513 C CA . ASN A 1 69 ? -15.789 5.66 -3.041 1 98 69 ASN A CA 1
ATOM 514 C C . ASN A 1 69 ? -16.141 4.598 -4.074 1 98 69 ASN A C 1
ATOM 516 O O . ASN A 1 69 ? -15.594 3.496 -4.055 1 98 69 ASN A O 1
ATOM 520 N N . ILE A 1 70 ? -16.938 4.93 -5.047 1 97.75 70 ILE A N 1
ATOM 521 C CA . ILE A 1 70 ? -17.453 4.02 -6.062 1 97.75 70 ILE A CA 1
ATOM 522 C C . ILE A 1 70 ? -16.297 3.477 -6.906 1 97.75 70 ILE A C 1
ATOM 524 O O . ILE A 1 70 ? -16.234 2.275 -7.18 1 97.75 70 ILE A O 1
ATOM 528 N N . PRO A 1 71 ? -15.328 4.336 -7.316 1 97.19 71 PRO A N 1
ATOM 529 C CA . PRO A 1 71 ? -14.195 3.797 -8.07 1 97.19 71 PRO A CA 1
ATOM 530 C C . PRO A 1 71 ? -13.461 2.684 -7.328 1 97.19 71 PRO A C 1
ATOM 532 O O . PRO A 1 71 ? -13.102 1.666 -7.926 1 97.19 71 PRO A O 1
ATOM 535 N N . ALA A 1 72 ? -13.227 2.842 -6.066 1 98.06 72 ALA A N 1
ATOM 536 C CA . ALA A 1 72 ? -12.57 1.798 -5.285 1 98.06 72 ALA A CA 1
ATOM 537 C C . ALA A 1 72 ? -13.406 0.525 -5.25 1 98.06 72 ALA A C 1
ATOM 539 O O . ALA A 1 72 ? -12.875 -0.582 -5.348 1 98.06 72 ALA A O 1
ATOM 540 N N . LEU A 1 73 ? -14.711 0.708 -5.051 1 98.56 73 LEU A N 1
ATOM 541 C CA . LEU A 1 73 ? -15.609 -0.442 -5.031 1 98.56 73 LEU A CA 1
ATOM 542 C C . LEU A 1 73 ? -15.562 -1.188 -6.363 1 98.56 73 LEU A C 1
ATOM 544 O O . LEU A 1 73 ? -15.562 -2.42 -6.391 1 98.56 73 LEU A O 1
ATOM 548 N N . ARG A 1 74 ? -15.5 -0.466 -7.449 1 98.25 74 ARG A N 1
ATOM 549 C CA . ARG A 1 74 ? -15.383 -1.095 -8.758 1 98.25 74 ARG A CA 1
ATOM 550 C C . ARG A 1 74 ? -14.062 -1.852 -8.891 1 98.25 74 ARG A C 1
ATOM 552 O O . ARG A 1 74 ? -14.023 -2.945 -9.453 1 98.25 74 ARG A O 1
ATOM 559 N N . ASN A 1 75 ? -13.016 -1.264 -8.367 1 98.31 75 ASN A N 1
ATOM 560 C CA . ASN A 1 75 ? -11.719 -1.934 -8.375 1 98.31 75 ASN A CA 1
ATOM 561 C C . ASN A 1 75 ? -11.766 -3.24 -7.586 1 98.31 75 ASN A C 1
ATOM 563 O O . ASN A 1 75 ? -10.977 -4.148 -7.844 1 98.31 75 ASN A O 1
ATOM 567 N N . LEU A 1 76 ? -12.695 -3.359 -6.68 1 98.62 76 LEU A N 1
ATOM 568 C CA . LEU A 1 76 ? -12.859 -4.559 -5.863 1 98.62 76 LEU A CA 1
ATOM 569 C C . LEU A 1 76 ? -13.828 -5.535 -6.516 1 98.62 76 LEU A C 1
ATOM 571 O O . LEU A 1 76 ? -14.188 -6.555 -5.922 1 98.62 76 LEU A O 1
ATOM 575 N N . GLY A 1 77 ? -14.336 -5.211 -7.68 1 98.5 77 GLY A N 1
ATOM 576 C CA . GLY A 1 77 ? -15.094 -6.172 -8.469 1 98.5 77 GLY A CA 1
ATOM 577 C C . GLY A 1 77 ? -16.594 -5.922 -8.43 1 98.5 77 GLY A C 1
ATOM 578 O O . GLY A 1 77 ? -17.359 -6.68 -9.016 1 98.5 77 GLY A O 1
ATOM 579 N N . PHE A 1 78 ? -17.016 -4.887 -7.695 1 98.56 78 PHE A N 1
ATOM 580 C CA . PHE A 1 78 ? -18.438 -4.559 -7.746 1 98.56 78 PHE A CA 1
ATOM 581 C C . PHE A 1 78 ? -18.797 -3.867 -9.055 1 98.56 78 PHE A C 1
ATOM 583 O O . PHE A 1 78 ? -18.281 -2.781 -9.344 1 98.56 78 PHE A O 1
ATOM 590 N N . ALA A 1 79 ? -19.656 -4.523 -9.789 1 97.25 79 ALA A N 1
ATOM 591 C CA . ALA A 1 79 ? -19.906 -4.051 -11.148 1 97.25 79 ALA A CA 1
ATOM 592 C C . ALA A 1 79 ? -21.359 -3.584 -11.312 1 97.25 79 ALA A C 1
ATOM 594 O O . ALA A 1 79 ? -22.219 -3.895 -10.484 1 97.25 79 ALA A O 1
ATOM 595 N N . GLY A 1 80 ? -21.656 -2.846 -12.445 1 97 80 GLY A N 1
ATOM 596 C CA . GLY A 1 80 ? -22.969 -2.309 -12.766 1 97 80 GLY A CA 1
ATOM 597 C C . GLY A 1 80 ? -23.031 -0.796 -12.664 1 97 80 GLY A C 1
ATOM 598 O O . GLY A 1 80 ? -22 -0.118 -12.75 1 97 80 GLY A O 1
ATOM 599 N N . SER A 1 81 ? -24.219 -0.295 -12.633 1 97 81 SER A N 1
ATOM 600 C CA . SER A 1 81 ? -24.391 1.135 -12.406 1 97 81 SER A CA 1
ATOM 601 C C . SER A 1 81 ? -23.906 1.539 -11.016 1 97 81 SER A C 1
ATOM 603 O O . SER A 1 81 ? -23.688 0.684 -10.156 1 97 81 SER A O 1
ATOM 605 N N . ASP A 1 82 ? -23.688 2.795 -10.812 1 96.31 82 ASP A N 1
ATOM 606 C CA . ASP A 1 82 ? -23.266 3.264 -9.5 1 96.31 82 ASP A CA 1
ATOM 607 C C . ASP A 1 82 ? -24.219 2.764 -8.406 1 96.31 82 ASP A C 1
ATOM 609 O O . ASP A 1 82 ? -23.766 2.355 -7.332 1 96.31 82 ASP A O 1
ATOM 613 N N . GLU A 1 83 ? -25.469 2.807 -8.719 1 95.38 83 GLU A N 1
ATOM 614 C CA . GLU A 1 83 ? -26.469 2.344 -7.773 1 95.38 83 GLU A CA 1
ATOM 615 C C . GLU A 1 83 ? -26.328 0.851 -7.488 1 95.38 83 GLU A C 1
ATOM 617 O O . GLU A 1 83 ? -26.438 0.416 -6.344 1 95.38 83 GLU A O 1
ATOM 622 N N . GLN A 1 84 ? -26.078 0.122 -8.492 1 96.81 84 GLN A N 1
ATOM 623 C CA . GLN A 1 84 ? -25.906 -1.318 -8.336 1 96.81 84 GLN A CA 1
ATOM 624 C C . GLN A 1 84 ? -24.641 -1.633 -7.531 1 96.81 84 GLN A C 1
ATOM 626 O O . GLN A 1 84 ? -24.656 -2.525 -6.68 1 96.81 84 GLN A O 1
ATOM 631 N N . VAL A 1 85 ? -23.578 -0.899 -7.836 1 97.81 85 VAL A N 1
ATOM 632 C CA . VAL A 1 85 ? -22.328 -1.058 -7.102 1 97.81 85 VAL A CA 1
ATOM 633 C C . VAL A 1 85 ? -22.562 -0.801 -5.613 1 97.81 85 VAL A C 1
ATOM 635 O O . VAL A 1 85 ? -22.125 -1.583 -4.766 1 97.81 85 VAL A O 1
ATOM 638 N N . LEU A 1 86 ? -23.297 0.221 -5.355 1 96.81 86 LEU A N 1
ATOM 639 C CA . LEU A 1 86 ? -23.609 0.595 -3.979 1 96.81 86 LEU A CA 1
ATOM 640 C C . LEU A 1 86 ? -24.406 -0.5 -3.281 1 96.81 86 LEU A C 1
ATOM 642 O O . LEU A 1 86 ? -24.078 -0.888 -2.156 1 96.81 86 LEU A O 1
ATOM 646 N N . GLN A 1 87 ? -25.391 -1.002 -3.947 1 96 87 GLN A N 1
ATOM 647 C CA . GLN A 1 87 ? -26.25 -2.029 -3.379 1 96 87 GLN A CA 1
ATOM 648 C C . GLN A 1 87 ? -25.484 -3.324 -3.137 1 96 87 GLN A C 1
ATOM 650 O O . GLN A 1 87 ? -25.609 -3.941 -2.076 1 96 87 GLN A O 1
ATOM 655 N N . LYS A 1 88 ? -24.719 -3.707 -4.066 1 97.81 88 LYS A N 1
ATOM 656 C CA . LYS A 1 88 ? -23.938 -4.934 -3.947 1 97.81 88 LYS A CA 1
ATOM 657 C C . LYS A 1 88 ? -22.906 -4.824 -2.82 1 97.81 88 LYS A C 1
ATOM 659 O O . LYS A 1 88 ? -22.703 -5.781 -2.072 1 97.81 88 LYS A O 1
ATOM 664 N N . ALA A 1 89 ? -22.281 -3.672 -2.734 1 97.88 89 ALA A N 1
ATOM 665 C CA . ALA A 1 89 ? -21.312 -3.453 -1.668 1 97.88 89 ALA A CA 1
ATOM 666 C C . ALA A 1 89 ? -21.984 -3.51 -0.297 1 97.88 89 ALA A C 1
ATOM 668 O O . ALA A 1 89 ? -21.453 -4.113 0.637 1 97.88 89 ALA A O 1
ATOM 669 N N . ALA A 1 90 ? -23.156 -2.883 -0.17 1 97.06 90 ALA A N 1
ATOM 670 C CA . ALA A 1 90 ? -23.906 -2.887 1.089 1 97.06 90 ALA A CA 1
ATOM 671 C C . ALA A 1 90 ? -24.312 -4.305 1.485 1 97.06 90 ALA A C 1
ATOM 673 O O . ALA A 1 90 ? -24.281 -4.656 2.666 1 97.06 90 ALA A O 1
ATOM 674 N N . GLN A 1 91 ? -24.75 -5.055 0.511 1 96.88 91 GLN A N 1
ATOM 675 C CA . GLN A 1 91 ? -25.141 -6.441 0.75 1 96.88 91 GLN A CA 1
ATOM 676 C C . GLN A 1 91 ? -23.922 -7.285 1.146 1 96.88 91 GLN A C 1
ATOM 678 O O . GLN A 1 91 ? -24.031 -8.148 2.023 1 96.88 91 GLN A O 1
ATOM 683 N N . TYR A 1 92 ? -22.875 -7.043 0.573 1 97.44 92 TYR A N 1
ATOM 684 C CA . TYR A 1 92 ? -21.641 -7.777 0.865 1 97.44 92 TYR A CA 1
ATOM 685 C C . TYR A 1 92 ? -21.125 -7.449 2.264 1 97.44 92 TYR A C 1
ATOM 687 O O . TYR A 1 92 ? -20.859 -8.352 3.059 1 97.44 92 TYR A O 1
ATOM 695 N N . SER A 1 93 ? -20.953 -6.156 2.543 1 96.81 93 SER A N 1
ATOM 696 C CA . SER A 1 93 ? -20.453 -5.746 3.85 1 96.81 93 SER A CA 1
ATOM 697 C C . SER A 1 93 ? -20.781 -4.285 4.137 1 96.81 93 SER A C 1
ATOM 699 O O . SER A 1 93 ? -20.078 -3.383 3.664 1 96.81 93 SER A O 1
ATOM 701 N N . PRO A 1 94 ? -21.734 -4.031 5.004 1 94.69 94 PRO A N 1
ATOM 702 C CA . PRO A 1 94 ? -22 -2.652 5.422 1 94.69 94 PRO A CA 1
ATOM 703 C C . PRO A 1 94 ? -20.766 -1.978 6.031 1 94.69 94 PRO A C 1
ATOM 705 O O . PRO A 1 94 ? -20.594 -0.762 5.898 1 94.69 94 PRO A O 1
ATOM 708 N N . VAL A 1 95 ? -19.891 -2.793 6.613 1 94.5 95 VAL A N 1
ATOM 709 C CA . VAL A 1 95 ? -18.672 -2.271 7.234 1 94.5 95 VAL A CA 1
ATOM 710 C C . VAL A 1 95 ? -17.734 -1.743 6.156 1 94.5 95 VAL A C 1
ATOM 712 O O . VAL A 1 95 ? -17.156 -0.66 6.301 1 94.5 95 VAL A O 1
ATOM 715 N N . LEU A 1 96 ? -17.562 -2.514 5.109 1 96.69 96 LEU A N 1
ATOM 716 C CA . LEU A 1 96 ? -16.719 -2.066 4.008 1 96.69 96 LEU A CA 1
ATOM 717 C C . LEU A 1 96 ? -17.266 -0.778 3.396 1 96.69 96 LEU A C 1
ATOM 719 O O . LEU A 1 96 ? -16.5 0.161 3.145 1 96.69 96 LEU A O 1
ATOM 723 N N . LEU A 1 97 ? -18.578 -0.758 3.168 1 97 97 LEU A N 1
ATOM 724 C CA . LEU A 1 97 ? -19.188 0.437 2.602 1 97 97 LEU A CA 1
ATOM 725 C C . LEU A 1 97 ? -18.969 1.643 3.51 1 97 97 LEU A C 1
ATOM 727 O O . LEU A 1 97 ? -18.641 2.734 3.033 1 97 97 LEU A O 1
ATOM 731 N N . SER A 1 98 ? -19.109 1.44 4.762 1 95.31 98 SER A N 1
ATOM 732 C CA . SER A 1 98 ? -18.875 2.504 5.734 1 95.31 98 SER A CA 1
ATOM 733 C C . SER A 1 98 ? -17.438 3.014 5.656 1 95.31 98 SER A C 1
ATOM 735 O O . SER A 1 98 ? -17.203 4.223 5.602 1 95.31 98 SER A O 1
ATOM 737 N N . LYS A 1 99 ? -16.469 2.133 5.602 1 95.31 99 LYS A N 1
ATOM 738 C CA . LYS A 1 99 ? -15.07 2.512 5.504 1 95.31 99 LYS A CA 1
ATOM 739 C C . LYS A 1 99 ? -14.805 3.34 4.25 1 95.31 99 LYS A C 1
ATOM 741 O O . LYS A 1 99 ? -14.117 4.363 4.309 1 95.31 99 LYS A O 1
ATOM 746 N N . LEU A 1 100 ? -15.414 2.932 3.178 1 97.31 100 LEU A N 1
ATOM 747 C CA . LEU A 1 100 ? -15.164 3.576 1.894 1 97.31 100 LEU A CA 1
ATOM 748 C C . LEU A 1 100 ? -16.031 4.82 1.73 1 97.31 100 LEU A C 1
ATOM 750 O O . LEU A 1 100 ? -16.016 5.453 0.672 1 97.31 100 LEU A O 1
ATOM 754 N N . SER A 1 101 ? -16.75 5.137 2.809 1 97 101 SER A N 1
ATOM 755 C CA . SER A 1 101 ? -17.547 6.355 2.842 1 97 101 SER A CA 1
ATOM 756 C C . SER A 1 101 ? -17.016 7.336 3.883 1 97 101 SER A C 1
ATOM 758 O O . SER A 1 101 ? -17.688 8.32 4.207 1 97 101 SER A O 1
ATOM 760 N N . SER A 1 102 ? -15.875 7.066 4.359 1 94.81 102 SER A N 1
ATOM 761 C CA . SER A 1 102 ? -15.305 7.848 5.453 1 94.81 102 SER A CA 1
ATOM 762 C C . SER A 1 102 ? -15.109 9.305 5.051 1 94.81 102 SER A C 1
ATOM 764 O O . SER A 1 102 ? -14.688 9.594 3.928 1 94.81 102 SER A O 1
ATOM 766 N N . ALA A 1 103 ? -15.414 10.188 5.973 1 93.94 103 ALA A N 1
ATOM 767 C CA . ALA A 1 103 ? -15.211 11.625 5.777 1 93.94 103 ALA A CA 1
ATOM 768 C C . ALA A 1 103 ? -13.922 12.094 6.449 1 93.94 103 ALA A C 1
ATOM 770 O O . ALA A 1 103 ? -13.781 13.266 6.793 1 93.94 103 ALA A O 1
ATOM 771 N N . SER A 1 104 ? -12.969 11.195 6.598 1 93.12 104 SER A N 1
ATOM 772 C CA . SER A 1 104 ? -11.758 11.469 7.367 1 93.12 104 SER A CA 1
ATOM 773 C C . SER A 1 104 ? -10.852 12.453 6.637 1 93.12 104 SER A C 1
ATOM 775 O O . SER A 1 104 ? -9.938 13.031 7.238 1 93.12 104 SER A O 1
ATOM 777 N N . SER A 1 105 ? -11.125 12.727 5.371 1 95.06 105 SER A N 1
ATOM 778 C CA . SER A 1 105 ? -10.273 13.633 4.598 1 95.06 105 SER A CA 1
ATOM 779 C C . SER A 1 105 ? -10.352 15.055 5.137 1 95.06 105 SER A C 1
ATOM 781 O O . SER A 1 105 ? -9.539 15.906 4.77 1 95.06 105 SER A O 1
ATOM 783 N N . MET A 1 106 ? -11.281 15.328 6.031 1 94.44 106 MET A N 1
ATOM 784 C CA . MET A 1 106 ? -11.367 16.641 6.66 1 94.44 106 MET A CA 1
ATOM 785 C C . MET A 1 106 ? -10.164 16.906 7.555 1 94.44 106 MET A C 1
ATOM 787 O O . MET A 1 106 ? -9.852 18.047 7.867 1 94.44 106 MET A O 1
ATOM 791 N N . TRP A 1 107 ? -9.477 15.859 8.016 1 94.12 107 TRP A N 1
ATOM 792 C CA . TRP A 1 107 ? -8.258 16 8.812 1 94.12 107 TRP A CA 1
ATOM 793 C C . TRP A 1 107 ? -7.062 16.328 7.926 1 94.12 107 TRP A C 1
ATOM 795 O O . TRP A 1 107 ? -6.176 15.492 7.73 1 94.12 107 TRP A O 1
ATOM 805 N N . THR A 1 108 ? -6.941 17.547 7.555 1 97 108 THR A N 1
ATOM 806 C CA . THR A 1 108 ? -6.016 17.938 6.504 1 97 108 THR A CA 1
ATOM 807 C C . THR A 1 108 ? -4.598 18.078 7.051 1 97 108 THR A C 1
ATOM 809 O O . THR A 1 108 ? -3.641 18.219 6.285 1 97 108 THR A O 1
ATOM 812 N N . ALA A 1 109 ? -4.402 17.969 8.367 1 97.06 109 ALA A N 1
ATOM 813 C CA . ALA A 1 109 ? -3.043 17.859 8.891 1 97.06 109 ALA A CA 1
ATOM 814 C C . ALA A 1 109 ? -2.334 16.641 8.305 1 97.06 109 ALA A C 1
ATOM 816 O O . ALA A 1 109 ? -1.104 16.594 8.242 1 97.06 109 ALA A O 1
ATOM 817 N N . ASN A 1 110 ? -3.164 15.719 7.855 1 97.69 110 ASN A N 1
ATOM 818 C CA . ASN A 1 110 ? -2.605 14.5 7.285 1 97.69 110 ASN A CA 1
ATOM 819 C C . ASN A 1 110 ? -2.598 14.539 5.762 1 97.69 110 ASN A C 1
ATOM 821 O O . ASN A 1 110 ? -2.164 13.586 5.109 1 97.69 110 ASN A O 1
ATOM 825 N N . ALA A 1 111 ? -3.025 15.602 5.148 1 98.44 111 ALA A N 1
ATOM 826 C CA . ALA A 1 111 ? -3.223 15.625 3.703 1 98.44 111 ALA A CA 1
ATOM 827 C C . ALA A 1 111 ? -1.886 15.625 2.967 1 98.44 111 ALA A C 1
ATOM 829 O O . ALA A 1 111 ? -1.74 14.969 1.935 1 98.44 111 ALA A O 1
ATOM 830 N N . ALA A 1 112 ? -0.918 16.359 3.475 1 98.88 112 ALA A N 1
ATOM 831 C CA . ALA A 1 112 ? 0.361 16.562 2.797 1 98.88 112 ALA A CA 1
ATOM 832 C C . ALA A 1 112 ? 1.398 17.156 3.744 1 98.88 112 ALA A C 1
ATOM 834 O O . ALA A 1 112 ? 1.055 17.641 4.82 1 98.88 112 ALA A O 1
ATOM 835 N N . THR A 1 113 ? 2.588 17.016 3.4 1 98.88 113 THR A N 1
ATOM 836 C CA . THR A 1 113 ? 3.648 17.828 3.969 1 98.88 113 THR A CA 1
ATOM 837 C C . THR A 1 113 ? 3.971 19.016 3.051 1 98.88 113 THR A C 1
ATOM 839 O O . THR A 1 113 ? 4.047 18.844 1.831 1 98.88 113 THR A O 1
ATOM 842 N N . VAL A 1 114 ? 4.129 20.188 3.637 1 98.81 114 VAL A N 1
ATOM 843 C CA . VAL A 1 114 ? 4.395 21.406 2.873 1 98.81 114 VAL A CA 1
ATOM 844 C C . VAL A 1 114 ? 5.648 22.094 3.41 1 98.81 114 VAL A C 1
ATOM 846 O O . VAL A 1 114 ? 5.801 22.266 4.621 1 98.81 114 VAL A O 1
ATOM 849 N N . SER A 1 115 ? 6.551 22.422 2.547 1 98.75 115 SER A N 1
ATOM 850 C CA . SER A 1 115 ? 7.715 23.234 2.902 1 98.75 115 SER A CA 1
ATOM 851 C C . SER A 1 115 ? 7.723 24.547 2.143 1 98.75 115 SER A C 1
ATOM 853 O O . SER A 1 115 ? 7.461 24.578 0.938 1 98.75 115 SER A O 1
ATOM 855 N N . PRO A 1 116 ? 7.992 25.656 2.787 1 98.25 116 PRO A N 1
ATOM 856 C CA . PRO A 1 116 ? 7.949 26.969 2.133 1 98.25 116 PRO A CA 1
ATOM 857 C C . PRO A 1 116 ? 9.141 27.203 1.211 1 98.25 116 PRO A C 1
ATOM 859 O O . PRO A 1 116 ? 10.164 26.531 1.331 1 98.25 116 PRO A O 1
ATOM 862 N N . SER A 1 117 ? 8.992 28.234 0.392 1 98.12 117 SER A N 1
ATOM 863 C CA . SER A 1 117 ? 10.031 28.609 -0.57 1 98.12 117 SER A CA 1
ATOM 864 C C . SER A 1 117 ? 11.312 29.031 0.134 1 98.12 117 SER A C 1
ATOM 866 O O . SER A 1 117 ? 12.406 28.859 -0.4 1 98.12 117 SER A O 1
ATOM 868 N N . ALA A 1 118 ? 11.227 29.484 1.364 1 97.69 118 ALA A N 1
ATOM 869 C CA . ALA A 1 118 ? 12.391 29.938 2.119 1 97.69 118 ALA A CA 1
ATOM 870 C C . ALA A 1 118 ? 13.281 28.766 2.521 1 97.69 118 ALA A C 1
ATOM 872 O O . ALA A 1 118 ? 14.445 28.969 2.879 1 97.69 118 ALA A O 1
ATOM 873 N N . ASP A 1 119 ? 12.727 27.578 2.471 1 98.38 119 ASP A N 1
ATOM 874 C CA . ASP A 1 119 ? 13.469 26.438 3.006 1 98.38 119 ASP A CA 1
ATOM 875 C C . ASP A 1 119 ? 13.898 25.484 1.892 1 98.38 119 ASP A C 1
ATOM 877 O O . ASP A 1 119 ? 14.648 24.547 2.131 1 98.38 119 ASP A O 1
ATOM 881 N N . SER A 1 120 ? 13.422 25.672 0.711 1 98.31 120 SER A N 1
ATOM 882 C CA . SER A 1 120 ? 13.742 24.766 -0.396 1 98.31 120 SER A CA 1
ATOM 883 C C . SER A 1 120 ? 14.867 25.344 -1.261 1 98.31 120 SER A C 1
ATOM 885 O O . SER A 1 120 ? 14.977 26.562 -1.423 1 98.31 120 SER A O 1
ATOM 887 N N . ALA A 1 121 ? 15.633 24.516 -1.869 1 98.31 121 ALA A N 1
ATOM 888 C CA . ALA A 1 121 ? 16.781 24.938 -2.656 1 98.31 121 ALA A CA 1
ATOM 889 C C . ALA A 1 121 ? 16.359 25.719 -3.887 1 98.31 121 ALA A C 1
ATOM 891 O O . ALA A 1 121 ? 17.062 26.641 -4.324 1 98.31 121 ALA A O 1
ATOM 892 N N . ASP A 1 122 ? 15.234 25.375 -4.461 1 98.19 122 ASP A N 1
ATOM 893 C CA . ASP A 1 122 ? 14.812 26.062 -5.684 1 98.19 122 ASP A CA 1
ATOM 894 C C . ASP A 1 122 ? 13.906 27.25 -5.367 1 98.19 122 ASP A C 1
ATOM 896 O O . ASP A 1 122 ? 13.297 27.828 -6.266 1 98.19 122 ASP A O 1
ATOM 900 N N . GLN A 1 123 ? 13.688 27.531 -4.082 1 97.88 123 GLN A N 1
ATOM 901 C CA . GLN A 1 123 ? 12.938 28.672 -3.594 1 97.88 123 GLN A CA 1
ATOM 902 C C . GLN A 1 123 ? 11.477 28.609 -4.043 1 97.88 123 GLN A C 1
ATOM 904 O O . GLN A 1 123 ? 10.891 29.625 -4.402 1 97.88 123 GLN A O 1
ATOM 909 N N . ARG A 1 124 ? 10.945 27.484 -4.078 1 98.31 124 ARG A N 1
ATOM 910 C CA . ARG A 1 124 ? 9.523 27.266 -4.32 1 98.31 124 ARG A CA 1
ATOM 911 C C . ARG A 1 124 ? 8.867 26.547 -3.146 1 98.31 124 ARG A C 1
ATOM 913 O O . ARG A 1 124 ? 9.555 25.969 -2.309 1 98.31 124 ARG A O 1
ATOM 920 N N . VAL A 1 125 ? 7.562 26.609 -3.066 1 98.88 125 VAL A N 1
ATOM 921 C CA . VAL A 1 125 ? 6.797 25.875 -2.066 1 98.88 125 VAL A CA 1
ATOM 922 C C . VAL A 1 125 ? 6.566 24.438 -2.541 1 98.88 125 VAL A C 1
ATOM 924 O O . VAL A 1 125 ? 6.086 24.219 -3.656 1 98.88 125 VAL A O 1
ATOM 927 N N . HIS A 1 126 ? 6.926 23.469 -1.745 1 98.94 126 HIS A N 1
ATOM 928 C CA . HIS A 1 126 ? 6.785 22.062 -2.133 1 98.94 126 HIS A CA 1
ATOM 929 C C . HIS A 1 126 ? 5.672 21.391 -1.347 1 98.94 126 HIS A C 1
ATOM 931 O O . HIS A 1 126 ? 5.531 21.609 -0.141 1 98.94 126 HIS A O 1
ATOM 937 N N . PHE A 1 127 ? 4.879 20.641 -2.061 1 98.94 127 PHE A N 1
ATOM 938 C CA . PHE A 1 127 ? 3.826 19.812 -1.504 1 98.94 127 PHE A CA 1
ATOM 939 C C . PHE A 1 127 ? 4.094 18.328 -1.79 1 98.94 127 PHE A C 1
ATOM 941 O O . PHE A 1 127 ? 4.344 17.953 -2.936 1 98.94 127 PHE A O 1
ATOM 948 N N . THR A 1 128 ? 4.074 17.484 -0.808 1 98.94 128 THR A N 1
ATOM 949 C CA . THR A 1 128 ? 4.012 16.047 -1.005 1 98.94 128 THR A CA 1
ATOM 950 C C . THR A 1 128 ? 2.764 15.461 -0.347 1 98.94 128 THR A C 1
ATOM 952 O O . THR A 1 128 ? 2.637 15.477 0.879 1 98.94 128 THR A O 1
ATOM 955 N N . VAL A 1 129 ? 1.839 15.008 -1.14 1 98.88 129 VAL A N 1
ATOM 956 C CA . VAL A 1 129 ? 0.634 14.375 -0.618 1 98.88 129 VAL A CA 1
ATOM 957 C C . VAL A 1 129 ? 1.01 13.125 0.174 1 98.88 129 VAL A C 1
ATOM 959 O O . VAL A 1 129 ? 1.877 12.352 -0.245 1 98.88 129 VAL A O 1
ATOM 962 N N . ALA A 1 130 ? 0.387 12.945 1.362 1 98.88 130 ALA A N 1
ATOM 963 C CA . ALA A 1 130 ? 0.66 11.789 2.211 1 98.88 130 ALA A CA 1
ATOM 964 C C . ALA A 1 130 ? 0.019 10.523 1.64 1 98.88 130 ALA A C 1
ATOM 966 O O . ALA A 1 130 ? -1.062 10.586 1.049 1 98.88 130 ALA A O 1
ATOM 967 N N . ASN A 1 131 ? 0.699 9.375 1.83 1 98.75 131 ASN A N 1
ATOM 968 C CA . ASN A 1 131 ? 0.127 8.148 1.283 1 98.75 131 ASN A CA 1
ATOM 969 C C . ASN A 1 131 ? -0.875 7.516 2.246 1 98.75 131 ASN A C 1
ATOM 971 O O . ASN A 1 131 ? -1.729 6.73 1.834 1 98.75 131 ASN A O 1
ATOM 975 N N . LEU A 1 132 ? -0.731 7.867 3.537 1 98.5 132 LEU A N 1
ATOM 976 C CA . LEU A 1 132 ? -1.697 7.473 4.555 1 98.5 132 LEU A CA 1
ATOM 977 C C . LEU A 1 132 ? -1.955 5.973 4.508 1 98.5 132 LEU A C 1
ATOM 979 O O . LEU A 1 132 ? -3.102 5.531 4.613 1 98.5 132 LEU A O 1
ATOM 983 N N . ASN A 1 133 ? -0.943 5.164 4.414 1 98.06 133 ASN A N 1
ATOM 984 C CA . ASN A 1 133 ? -1.048 3.742 4.102 1 98.06 133 ASN A CA 1
ATOM 985 C C . ASN A 1 133 ? -1.604 2.951 5.281 1 98.06 133 ASN A C 1
ATOM 987 O O . ASN A 1 133 ? -2.094 1.834 5.109 1 98.06 133 ASN A O 1
ATOM 991 N N . ASN A 1 134 ? -1.594 3.488 6.445 1 97.12 134 ASN A N 1
ATOM 992 C CA . ASN A 1 134 ? -1.946 2.717 7.633 1 97.12 134 ASN A CA 1
ATOM 993 C C . ASN A 1 134 ? -3.43 2.361 7.648 1 97.12 134 ASN A C 1
ATOM 995 O O . ASN A 1 134 ? -3.82 1.335 8.211 1 97.12 134 ASN A O 1
ATOM 999 N N . LYS A 1 135 ? -4.293 3.16 7.074 1 96.75 135 LYS A N 1
ATOM 1000 C CA . LYS A 1 135 ? -5.734 2.91 7.043 1 96.75 135 LYS A CA 1
ATOM 1001 C C . LYS A 1 135 ? -6.242 2.822 5.609 1 96.75 135 LYS A C 1
ATOM 1003 O O . LYS A 1 135 ? -6.02 3.732 4.809 1 96.75 135 LYS A O 1
ATOM 1008 N N . LEU A 1 136 ? -7.039 1.843 5.367 1 97.12 136 LEU A N 1
ATOM 1009 C CA . LEU A 1 136 ? -7.508 1.57 4.012 1 97.12 136 LEU A CA 1
ATOM 1010 C C . LEU A 1 136 ? -8.227 2.783 3.43 1 97.12 136 LEU A C 1
ATOM 1012 O O . LEU A 1 136 ? -7.887 3.246 2.338 1 97.12 136 LEU A O 1
ATOM 1016 N N . HIS A 1 137 ? -9.203 3.295 4.18 1 96.12 137 HIS A N 1
ATOM 1017 C CA . HIS A 1 137 ? -10.039 4.367 3.641 1 96.12 137 HIS A CA 1
ATOM 1018 C C . HIS A 1 137 ? -9.219 5.625 3.383 1 96.12 137 HIS A C 1
ATOM 1020 O O . HIS A 1 137 ? -9.484 6.363 2.434 1 96.12 137 HIS A O 1
ATOM 1026 N N . ARG A 1 138 ? -8.188 5.855 4.137 1 97.31 138 ARG A N 1
ATOM 1027 C CA . ARG A 1 138 ? -7.387 7.059 3.959 1 97.31 138 ARG A CA 1
ATOM 1028 C C . ARG A 1 138 ? -6.324 6.855 2.881 1 97.31 138 ARG A C 1
ATOM 1030 O O . ARG A 1 138 ? -5.953 7.801 2.184 1 97.31 138 ARG A O 1
ATOM 1037 N N . SER A 1 139 ? -5.836 5.559 2.74 1 98.25 139 SER A N 1
ATOM 1038 C CA . SER A 1 139 ? -4.859 5.242 1.703 1 98.25 139 SER A CA 1
ATOM 1039 C C . SER A 1 139 ? -5.426 5.512 0.312 1 98.25 139 SER A C 1
ATOM 1041 O O . SER A 1 139 ? -4.676 5.598 -0.663 1 98.25 139 SER A O 1
ATOM 1043 N N . LEU A 1 140 ? -6.688 5.707 0.192 1 98.19 140 LEU A N 1
ATOM 1044 C CA . LEU A 1 140 ? -7.359 5.898 -1.088 1 98.19 140 LEU A CA 1
ATOM 1045 C C . LEU A 1 140 ? -7.633 7.379 -1.345 1 98.19 140 LEU A C 1
ATOM 1047 O O . LEU A 1 140 ? -8.281 7.73 -2.33 1 98.19 140 LEU A O 1
ATOM 1051 N N . GLU A 1 141 ? -7.082 8.258 -0.475 1 98.12 141 GLU A N 1
ATOM 1052 C CA . GLU A 1 141 ? -7.363 9.688 -0.583 1 98.12 141 GLU A CA 1
ATOM 1053 C C . GLU A 1 141 ? -6.371 10.375 -1.518 1 98.12 141 GLU A C 1
ATOM 1055 O O . GLU A 1 141 ? -6.602 11.508 -1.95 1 98.12 141 GLU A O 1
ATOM 1060 N N . THR A 1 142 ? -5.297 9.781 -1.907 1 97.81 142 THR A N 1
ATOM 1061 C CA . THR A 1 142 ? -4.086 10.391 -2.447 1 97.81 142 THR A CA 1
ATOM 1062 C C . THR A 1 142 ? -4.395 11.141 -3.742 1 97.81 142 THR A C 1
ATOM 1064 O O . THR A 1 142 ? -4.02 12.305 -3.896 1 97.81 142 THR A O 1
ATOM 1067 N N . GLU A 1 143 ? -5.109 10.531 -4.652 1 97.38 143 GLU A N 1
ATOM 1068 C CA . GLU A 1 143 ? -5.301 11.102 -5.984 1 97.38 143 GLU A CA 1
ATOM 1069 C C . GLU A 1 143 ? -6.145 12.375 -5.926 1 97.38 143 GLU A C 1
ATOM 1071 O O . GLU A 1 143 ? -5.777 13.391 -6.512 1 97.38 143 GLU A O 1
ATOM 1076 N N . THR A 1 144 ? -7.23 12.312 -5.227 1 98.25 144 THR A N 1
ATOM 1077 C CA . THR A 1 144 ? -8.117 13.469 -5.141 1 98.25 144 THR A CA 1
ATOM 1078 C C . THR A 1 144 ? -7.465 14.586 -4.324 1 98.25 144 THR A C 1
ATOM 1080 O O . THR A 1 144 ? -7.594 15.766 -4.664 1 98.25 144 THR A O 1
ATOM 1083 N N . THR A 1 145 ? -6.781 14.219 -3.219 1 98.75 145 THR A N 1
ATOM 1084 C CA . THR A 1 145 ? -6.07 15.227 -2.432 1 98.75 145 THR A CA 1
ATOM 1085 C C . THR A 1 145 ? -5.035 15.953 -3.285 1 98.75 145 THR A C 1
ATOM 1087 O O . THR A 1 145 ? -4.941 17.172 -3.248 1 98.75 145 THR A O 1
ATOM 1090 N N . ALA A 1 146 ? -4.273 15.172 -4.094 1 98.75 146 ALA A N 1
ATOM 1091 C CA . ALA A 1 146 ? -3.275 15.766 -4.977 1 98.75 146 ALA A CA 1
ATOM 1092 C C . ALA A 1 146 ? -3.928 16.719 -5.973 1 98.75 146 ALA A C 1
ATOM 1094 O O . ALA A 1 146 ? -3.43 17.828 -6.203 1 98.75 146 ALA A O 1
ATOM 1095 N N . ALA A 1 147 ? -5.035 16.312 -6.531 1 98.69 147 ALA A N 1
ATOM 1096 C CA . ALA A 1 147 ? -5.746 17.141 -7.504 1 98.69 147 ALA A CA 1
ATOM 1097 C C . ALA A 1 147 ? -6.246 18.438 -6.867 1 98.69 147 ALA A C 1
ATOM 1099 O O . ALA A 1 147 ? -6.145 19.5 -7.465 1 98.69 147 ALA A O 1
ATOM 1100 N N . ALA A 1 148 ? -6.773 18.312 -5.672 1 98.81 148 ALA A N 1
ATOM 1101 C CA . ALA A 1 148 ? -7.289 19.484 -4.961 1 98.81 148 ALA A CA 1
ATOM 1102 C C . ALA A 1 148 ? -6.168 20.469 -4.645 1 98.81 148 ALA A C 1
ATOM 1104 O O . ALA A 1 148 ? -6.336 21.672 -4.816 1 98.81 148 ALA A O 1
ATOM 1105 N N . LEU A 1 149 ? -5.051 19.969 -4.188 1 98.88 149 LEU A N 1
ATOM 1106 C CA . LEU A 1 149 ? -3.916 20.828 -3.867 1 98.88 149 LEU A CA 1
ATOM 1107 C C . LEU A 1 149 ? -3.387 21.516 -5.117 1 98.88 149 LEU A C 1
ATOM 1109 O O . LEU A 1 149 ? -3.096 22.719 -5.09 1 98.88 149 LEU A O 1
ATOM 1113 N N . LYS A 1 150 ? -3.311 20.797 -6.199 1 98.75 150 LYS A N 1
ATOM 1114 C CA . LYS A 1 150 ? -2.826 21.375 -7.449 1 98.75 150 LYS A CA 1
ATOM 1115 C C . LYS A 1 150 ? -3.766 22.453 -7.953 1 98.75 150 LYS A C 1
ATOM 1117 O O . LYS A 1 150 ? -3.316 23.469 -8.492 1 98.75 150 LYS A O 1
ATOM 1122 N N . ALA A 1 151 ? -5.031 22.203 -7.785 1 98.81 151 ALA A N 1
ATOM 1123 C CA . ALA A 1 151 ? -6.023 23.188 -8.219 1 98.81 151 ALA A CA 1
ATOM 1124 C C . ALA A 1 151 ? -5.977 24.438 -7.34 1 98.81 151 ALA A C 1
ATOM 1126 O O . ALA A 1 151 ? -6.215 25.547 -7.816 1 98.81 151 ALA A O 1
ATOM 1127 N N . THR A 1 152 ? -5.711 24.266 -6.059 1 98.88 152 THR A N 1
ATOM 1128 C CA . THR A 1 152 ? -5.641 25.359 -5.105 1 98.88 152 THR A CA 1
ATOM 1129 C C . THR A 1 152 ? -4.34 26.141 -5.27 1 98.88 152 THR A C 1
ATOM 1131 O O . THR A 1 152 ? -4.332 27.375 -5.207 1 98.88 152 THR A O 1
ATOM 1134 N N . PHE A 1 153 ? -3.281 25.422 -5.484 1 98.81 153 PHE A N 1
ATOM 1135 C CA . PHE A 1 153 ? -1.943 25.969 -5.688 1 98.81 153 PHE A CA 1
ATOM 1136 C C . PHE A 1 153 ? -1.431 25.641 -7.086 1 98.81 153 PHE A C 1
ATOM 1138 O O . PHE A 1 153 ? -0.482 24.859 -7.238 1 98.81 153 PHE A O 1
ATOM 1145 N N . ALA A 1 154 ? -1.868 26.328 -8.109 1 98.38 154 ALA A N 1
ATOM 1146 C CA . ALA A 1 154 ? -1.765 25.859 -9.484 1 98.38 154 ALA A CA 1
ATOM 1147 C C . ALA A 1 154 ? -0.544 26.469 -10.18 1 98.38 154 ALA A C 1
ATOM 1149 O O . ALA A 1 154 ? -0.1 25.969 -11.211 1 98.38 154 ALA A O 1
ATOM 1150 N N . ASN A 1 155 ? -0.047 27.625 -9.688 1 98.44 155 ASN A N 1
ATOM 1151 C CA . ASN A 1 155 ? 1.009 28.344 -10.391 1 98.44 155 ASN A CA 1
ATOM 1152 C C . ASN A 1 155 ? 2.357 27.641 -10.242 1 98.44 155 ASN A C 1
ATOM 1154 O O . ASN A 1 155 ? 2.992 27.719 -9.195 1 98.44 155 ASN A O 1
ATOM 1158 N N . GLN A 1 156 ? 2.867 27.094 -11.227 1 97.62 156 GLN A N 1
ATOM 1159 C CA . GLN A 1 156 ? 4.043 26.234 -11.195 1 97.62 156 GLN A CA 1
ATOM 1160 C C . GLN A 1 156 ? 5.312 27.047 -10.969 1 97.62 156 GLN A C 1
ATOM 1162 O O . GLN A 1 156 ? 6.367 26.484 -10.664 1 97.62 156 GLN A O 1
ATOM 1167 N N . ASN A 1 157 ? 5.246 28.312 -11.141 1 98.25 157 ASN A N 1
ATOM 1168 C CA . ASN A 1 157 ? 6.398 29.156 -10.828 1 98.25 157 ASN A CA 1
ATOM 1169 C C . ASN A 1 157 ? 6.656 29.234 -9.328 1 98.25 157 ASN A C 1
ATOM 1171 O O . ASN A 1 157 ? 7.777 29.516 -8.898 1 98.25 157 ASN A O 1
ATOM 1175 N N . TYR A 1 158 ? 5.586 28.938 -8.523 1 98.56 158 TYR A N 1
ATOM 1176 C CA . TYR A 1 158 ? 5.703 29.094 -7.082 1 98.56 158 TYR A CA 1
ATOM 1177 C C . TYR A 1 158 ? 5.539 27.766 -6.367 1 98.56 158 TYR A C 1
ATOM 1179 O O . TYR A 1 158 ? 6.09 27.562 -5.285 1 98.56 158 TYR A O 1
ATOM 1187 N N . PHE A 1 159 ? 4.742 26.891 -6.961 1 98.88 159 PHE A N 1
ATOM 1188 C CA . PHE A 1 159 ? 4.316 25.688 -6.238 1 98.88 159 PHE A CA 1
ATOM 1189 C C . PHE A 1 159 ? 4.738 24.422 -6.977 1 98.88 159 PHE A C 1
ATOM 1191 O O . PHE A 1 159 ? 4.562 24.328 -8.195 1 98.88 159 PHE A O 1
ATOM 1198 N N . VAL A 1 160 ? 5.336 23.453 -6.25 1 98.88 160 VAL A N 1
ATOM 1199 C CA . VAL A 1 160 ? 5.742 22.156 -6.781 1 98.88 160 VAL A CA 1
ATOM 1200 C C . VAL A 1 160 ? 4.98 21.047 -6.062 1 98.88 160 VAL A C 1
ATOM 1202 O O . VAL A 1 160 ? 4.949 21 -4.832 1 98.88 160 VAL A O 1
ATOM 1205 N N . HIS A 1 161 ? 4.363 20.219 -6.828 1 98.81 161 HIS A N 1
ATOM 1206 C CA . HIS A 1 161 ? 3.594 19.109 -6.281 1 98.81 161 HIS A CA 1
ATOM 1207 C C . HIS A 1 161 ? 4.277 17.781 -6.559 1 98.81 161 HIS A C 1
ATOM 1209 O O . HIS A 1 161 ? 4.539 17.438 -7.715 1 98.81 161 HIS A O 1
ATOM 1215 N N . HIS A 1 162 ? 4.59 17.047 -5.488 1 98.75 162 HIS A N 1
ATOM 1216 C CA . HIS A 1 162 ? 5.145 15.703 -5.609 1 98.75 162 HIS A CA 1
ATOM 1217 C C . HIS A 1 162 ? 4.07 14.641 -5.391 1 98.75 162 HIS A C 1
ATOM 1219 O O . HIS A 1 162 ? 3.1 14.867 -4.668 1 98.75 162 HIS A O 1
ATOM 1225 N N . HIS A 1 163 ? 4.27 13.469 -6.035 1 98 163 HIS A N 1
ATOM 1226 C CA . HIS A 1 163 ? 3.408 12.32 -5.797 1 98 163 HIS A CA 1
ATOM 1227 C C . HIS A 1 163 ? 3.598 11.773 -4.383 1 98 163 HIS A C 1
ATOM 1229 O O . HIS A 1 163 ? 4.629 12.016 -3.756 1 98 163 HIS A O 1
ATOM 1235 N N . ALA A 1 164 ? 2.525 11.094 -3.934 1 98.81 164 ALA A N 1
ATOM 1236 C CA . ALA A 1 164 ? 2.676 10.359 -2.678 1 98.81 164 ALA A CA 1
ATOM 1237 C C . ALA A 1 164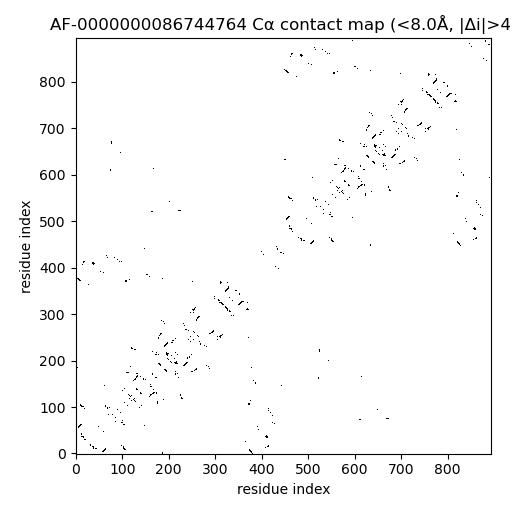 ? 3.799 9.328 -2.775 1 98.81 164 ALA A C 1
ATOM 1239 O O . ALA A 1 164 ? 4.07 8.805 -3.855 1 98.81 164 ALA A O 1
ATOM 1240 N N . LEU A 1 165 ? 4.465 9.109 -1.65 1 98.81 165 LEU A N 1
ATOM 1241 C CA . LEU A 1 165 ? 5.422 8.008 -1.57 1 98.81 165 LEU A CA 1
ATOM 1242 C C . LEU A 1 165 ? 4.746 6.676 -1.864 1 98.81 165 LEU A C 1
ATOM 1244 O O . LEU A 1 165 ? 3.516 6.594 -1.9 1 98.81 165 LEU A O 1
ATOM 1248 N N . PRO A 1 166 ? 5.566 5.609 -2.156 1 98.31 166 PRO A N 1
ATOM 1249 C CA . PRO A 1 166 ? 4.969 4.305 -2.451 1 98.31 166 PRO A CA 1
ATOM 1250 C C . PRO A 1 166 ? 3.943 3.875 -1.402 1 98.31 166 PRO A C 1
ATOM 1252 O O . PRO A 1 166 ? 4.152 4.09 -0.206 1 98.31 166 PRO A O 1
ATOM 1255 N N . GLN A 1 167 ? 2.785 3.322 -1.864 1 98.12 167 GLN A N 1
ATOM 1256 C CA . GLN A 1 167 ? 1.73 2.828 -0.984 1 98.12 167 GLN A CA 1
ATOM 1257 C C . GLN A 1 167 ? 2.164 1.552 -0.271 1 98.12 167 GLN A C 1
ATOM 1259 O O . GLN A 1 167 ? 1.679 0.463 -0.585 1 98.12 167 GLN A O 1
ATOM 1264 N N . HIS A 1 168 ? 3.006 1.733 0.696 1 98.25 168 HIS A N 1
ATOM 1265 C CA . HIS A 1 168 ? 3.566 0.645 1.488 1 98.25 168 HIS A CA 1
ATOM 1266 C C . HIS A 1 168 ? 3.926 1.113 2.895 1 98.25 168 HIS A C 1
ATOM 1268 O O . HIS A 1 168 ? 4.344 2.258 3.084 1 98.25 168 HIS A O 1
ATOM 1274 N N . GLU A 1 169 ? 3.844 0.203 3.834 1 97.31 169 GLU A N 1
ATOM 1275 C CA . GLU A 1 169 ? 4.035 0.569 5.234 1 97.31 169 GLU A CA 1
ATOM 1276 C C . GLU A 1 169 ? 5.473 1.014 5.496 1 97.31 169 GLU A C 1
ATOM 1278 O O . GLU A 1 169 ? 5.723 1.823 6.391 1 97.31 169 GLU A O 1
ATOM 1283 N N . ASP A 1 170 ? 6.441 0.56 4.711 1 97.69 170 ASP A N 1
ATOM 1284 C CA . ASP A 1 170 ? 7.844 0.935 4.871 1 97.69 170 ASP A CA 1
ATOM 1285 C C . ASP A 1 170 ? 8.047 2.424 4.605 1 97.69 170 ASP A C 1
ATOM 1287 O O . ASP A 1 170 ? 9.047 3.006 5.035 1 97.69 170 ASP A O 1
ATOM 1291 N N . PHE A 1 171 ? 7.148 3.002 3.926 1 98.62 171 PHE A N 1
ATOM 1292 C CA . PHE A 1 171 ? 7.184 4.438 3.66 1 98.62 171 PHE A CA 1
ATOM 1293 C C . PHE A 1 171 ? 5.887 5.102 4.102 1 98.62 171 PHE A C 1
ATOM 1295 O O . PHE A 1 171 ? 5.398 6.02 3.438 1 98.62 171 PHE A O 1
ATOM 1302 N N . GLY A 1 172 ? 5.363 4.547 5.27 1 98.69 172 GLY A N 1
ATOM 1303 C CA . GLY A 1 172 ? 4.184 5.18 5.836 1 98.69 172 GLY A CA 1
ATOM 1304 C C . GLY A 1 172 ? 4.371 6.66 6.113 1 98.69 172 GLY A C 1
ATOM 1305 O O . GLY A 1 172 ? 5.301 7.047 6.824 1 98.69 172 GLY A O 1
ATOM 1306 N N . ASP A 1 173 ? 3.545 7.496 5.48 1 98.81 173 ASP A N 1
ATOM 1307 C CA . ASP A 1 173 ? 3.574 8.953 5.582 1 98.81 173 ASP A CA 1
ATOM 1308 C C . ASP A 1 173 ? 2.211 9.5 5.992 1 98.81 173 ASP A C 1
ATOM 1310 O O . ASP A 1 173 ? 1.219 9.312 5.285 1 98.81 173 ASP A O 1
ATOM 1314 N N . GLU A 1 174 ? 2.223 10.242 7.133 1 98.5 174 GLU A N 1
ATOM 1315 C CA . GLU A 1 174 ? 0.978 10.789 7.672 1 98.5 174 GLU A CA 1
ATOM 1316 C C . GLU A 1 174 ? 0.944 12.305 7.555 1 98.5 174 GLU A C 1
ATOM 1318 O O . GLU A 1 174 ? 0.244 12.977 8.312 1 98.5 174 GLU A O 1
ATOM 1323 N N . GLY A 1 175 ? 1.793 12.852 6.715 1 98.56 175 GLY A N 1
ATOM 1324 C CA . GLY A 1 175 ? 1.71 14.25 6.324 1 98.56 175 GLY A CA 1
ATOM 1325 C C . GLY A 1 175 ? 2.195 15.203 7.402 1 98.56 175 GLY A C 1
ATOM 1326 O O . GLY A 1 175 ? 3.121 14.883 8.148 1 98.56 175 GLY A O 1
ATOM 1327 N N . ALA A 1 176 ? 1.597 16.359 7.449 1 98.44 176 ALA A N 1
ATOM 1328 C CA . ALA A 1 176 ? 2.059 17.469 8.273 1 98.44 176 ALA A CA 1
ATOM 1329 C C . ALA A 1 176 ? 1.739 17.234 9.75 1 98.44 176 ALA A C 1
ATOM 1331 O O . ALA A 1 176 ? 2.254 17.938 10.625 1 98.44 176 ALA A O 1
ATOM 1332 N N . ALA A 1 177 ? 0.882 16.188 10 1 97.88 177 ALA A N 1
ATOM 1333 C CA . ALA A 1 177 ? 0.638 15.828 11.391 1 97.88 177 ALA A CA 1
ATOM 1334 C C . ALA A 1 177 ? 1.937 15.438 12.094 1 97.88 177 ALA A C 1
ATOM 1336 O O . ALA A 1 177 ? 2.016 15.469 13.328 1 97.88 177 ALA A O 1
ATOM 1337 N N . ASN A 1 178 ? 2.979 15.125 11.297 1 98.56 178 ASN A N 1
ATOM 1338 C CA . ASN A 1 178 ? 4.262 14.711 11.852 1 98.56 178 ASN A CA 1
ATOM 1339 C C . ASN A 1 178 ? 5.387 15.656 11.438 1 98.56 178 ASN A C 1
ATOM 1341 O O . ASN A 1 178 ? 6.555 15.266 11.422 1 98.56 178 ASN A O 1
ATOM 1345 N N . HIS A 1 179 ? 5.051 16.828 11.062 1 98.56 179 HIS A N 1
ATOM 1346 C CA . HIS A 1 179 ? 6.016 17.812 10.57 1 98.56 179 HIS A CA 1
ATOM 1347 C C . HIS A 1 179 ? 5.883 19.141 11.305 1 98.56 179 HIS A C 1
ATOM 1349 O O . HIS A 1 179 ? 4.77 19.609 11.539 1 98.56 179 HIS A O 1
ATOM 1355 N N . ASN A 1 180 ? 6.98 19.672 11.789 1 98.06 180 ASN A N 1
ATOM 1356 C CA . ASN A 1 180 ? 7.07 21 12.383 1 98.06 180 ASN A CA 1
ATOM 1357 C C . ASN A 1 180 ? 8.055 21.875 11.625 1 98.06 180 ASN A C 1
ATOM 1359 O O . ASN A 1 180 ? 9.016 21.391 11.031 1 98.06 180 ASN A O 1
ATOM 1363 N N . ARG A 1 181 ? 7.781 23.062 11.625 1 98.44 181 ARG A N 1
ATOM 1364 C CA . ARG A 1 181 ? 8.727 24.078 11.141 1 98.44 181 ARG A CA 1
ATOM 1365 C C . ARG A 1 181 ? 8.969 25.141 12.195 1 98.44 181 ARG A C 1
ATOM 1367 O O . ARG A 1 181 ? 8.023 25.703 12.742 1 98.44 181 ARG A O 1
ATOM 1374 N N . LEU A 1 182 ? 10.219 25.344 12.516 1 98.5 182 LEU A N 1
ATOM 1375 C CA . LEU A 1 182 ? 10.625 26.359 13.469 1 98.5 182 LEU A CA 1
ATOM 1376 C C . LEU A 1 182 ? 11.422 27.469 12.773 1 98.5 182 LEU A C 1
ATOM 1378 O O . LEU A 1 182 ? 12.32 27.188 11.984 1 98.5 182 LEU A O 1
ATOM 1382 N N . CYS A 1 183 ? 11.062 28.703 13.078 1 97.38 183 CYS A N 1
ATOM 1383 C CA . CYS A 1 183 ? 11.672 29.828 12.391 1 97.38 183 CYS A CA 1
ATOM 1384 C C . CYS A 1 183 ? 11.5 31.125 13.195 1 97.38 183 CYS A C 1
ATOM 1386 O O . CYS A 1 183 ? 10.898 31.109 14.266 1 97.38 183 CYS A O 1
ATOM 1388 N N . GLY A 1 184 ? 12.195 32.219 12.758 1 94.56 184 GLY A N 1
ATOM 1389 C CA . GLY A 1 184 ? 11.852 33.531 13.219 1 94.56 184 GLY A CA 1
ATOM 1390 C C . GLY A 1 184 ? 10.609 34.094 12.539 1 94.56 184 GLY A C 1
ATOM 1391 O O . GLY A 1 184 ? 9.484 33.781 12.93 1 94.56 184 GLY A O 1
ATOM 1392 N N . ASP A 1 185 ? 10.883 34.844 11.438 1 92.56 185 ASP A N 1
ATOM 1393 C CA . ASP A 1 185 ? 9.773 35.25 10.586 1 92.56 185 ASP A CA 1
ATOM 1394 C C . ASP A 1 185 ? 9.414 34.156 9.586 1 92.56 185 ASP A C 1
ATOM 1396 O O . ASP A 1 185 ? 10.281 33.375 9.164 1 92.56 185 ASP A O 1
ATOM 1400 N N . TYR A 1 186 ? 8.156 34.156 9.188 1 94.38 186 TYR A N 1
ATOM 1401 C CA . TYR A 1 186 ? 7.668 33.094 8.32 1 94.38 186 TYR A CA 1
ATOM 1402 C C . TYR A 1 186 ? 8.43 33.062 7.004 1 94.38 186 TYR A C 1
ATOM 1404 O O . TYR A 1 186 ? 8.617 32 6.402 1 94.38 186 TYR A O 1
ATOM 1412 N N . HIS A 1 187 ? 8.867 34.188 6.516 1 90.25 187 HIS A N 1
ATOM 1413 C CA . HIS A 1 187 ? 9.422 34.281 5.168 1 90.25 187 HIS A CA 1
ATOM 1414 C C . HIS A 1 187 ? 10.93 34.031 5.184 1 90.25 187 HIS A C 1
ATOM 1416 O O . HIS A 1 187 ? 11.57 34 4.129 1 90.25 187 HIS A O 1
ATOM 1422 N N . THR A 1 188 ? 11.516 33.844 6.363 1 94.5 188 THR A N 1
ATOM 1423 C CA . THR A 1 188 ? 12.945 33.562 6.465 1 94.5 188 THR A CA 1
ATOM 1424 C C . THR A 1 188 ? 13.203 32.062 6.633 1 94.5 188 THR A C 1
ATOM 1426 O O . THR A 1 188 ? 12.312 31.328 7.059 1 94.5 188 THR A O 1
ATOM 1429 N N . PRO A 1 189 ? 14.406 31.688 6.289 1 97.25 189 PRO A N 1
ATOM 1430 C CA . PRO A 1 189 ? 14.711 30.266 6.43 1 97.25 189 PRO A CA 1
ATOM 1431 C C . PRO A 1 189 ? 14.508 29.75 7.855 1 97.25 189 PRO A C 1
ATOM 1433 O O . PRO A 1 189 ? 14.805 30.469 8.82 1 97.25 189 PRO A O 1
ATOM 1436 N N . GLY A 1 190 ? 13.992 28.578 7.961 1 98.38 190 GLY A N 1
ATOM 1437 C CA . GLY A 1 190 ? 13.758 27.938 9.242 1 98.38 190 GLY A CA 1
ATOM 1438 C C . GLY A 1 190 ? 14.336 26.531 9.32 1 98.38 190 GLY A C 1
ATOM 1439 O O . GLY A 1 190 ? 15.133 26.125 8.469 1 98.38 190 GLY A O 1
ATOM 1440 N N . VAL A 1 191 ? 14.047 25.875 10.453 1 98.81 191 VAL A N 1
ATOM 1441 C CA . VAL A 1 191 ? 14.43 24.484 10.703 1 98.81 191 VAL A CA 1
ATOM 1442 C C . VAL A 1 191 ? 13.219 23.578 10.539 1 98.81 191 VAL A C 1
ATOM 1444 O O . VAL A 1 191 ? 12.188 23.781 11.18 1 98.81 191 VAL A O 1
ATOM 1447 N N . GLN A 1 192 ? 13.328 22.609 9.617 1 98.81 192 GLN A N 1
ATOM 1448 C CA . GLN A 1 192 ? 12.289 21.609 9.375 1 98.81 192 GLN A CA 1
ATOM 1449 C C . GLN A 1 192 ? 12.461 20.406 10.297 1 98.81 192 GLN A C 1
ATOM 1451 O O . GLN A 1 192 ? 13.492 19.734 10.258 1 98.81 192 GLN A O 1
ATOM 1456 N N . VAL A 1 193 ? 11.461 20.125 11.125 1 98.94 193 VAL A N 1
ATOM 1457 C CA . VAL A 1 193 ? 11.547 19.047 12.094 1 98.94 193 VAL A CA 1
ATOM 1458 C C . VAL A 1 193 ? 10.539 17.953 11.734 1 98.94 193 VAL A C 1
ATOM 1460 O O . VAL A 1 193 ? 9.336 18.141 11.875 1 98.94 193 VAL A O 1
ATOM 1463 N N . PHE A 1 194 ? 11.055 16.828 11.281 1 98.94 194 PHE A N 1
ATOM 1464 C CA . PHE A 1 194 ? 10.242 15.664 10.953 1 98.94 194 PHE A CA 1
ATOM 1465 C C . PHE A 1 194 ? 10.211 14.68 12.125 1 98.94 194 PHE A C 1
ATOM 1467 O O . PHE A 1 194 ? 11.266 14.289 12.633 1 98.94 194 PHE A O 1
ATOM 1474 N N . VAL A 1 195 ? 8.992 14.352 12.523 1 98.88 195 VAL A N 1
ATOM 1475 C CA . VAL A 1 195 ? 8.82 13.406 13.633 1 98.88 195 VAL A CA 1
ATOM 1476 C C . VAL A 1 195 ? 8.375 12.055 13.094 1 98.88 195 VAL A C 1
ATOM 1478 O O . VAL A 1 195 ? 7.461 11.977 12.266 1 98.88 195 VAL A O 1
ATOM 1481 N N . TYR A 1 196 ? 9.078 10.969 13.484 1 98.75 196 TYR A N 1
ATOM 1482 C CA . TYR A 1 196 ? 8.742 9.633 13.016 1 98.75 196 TYR A CA 1
ATOM 1483 C C . TYR A 1 196 ? 8.539 8.68 14.188 1 98.75 196 TYR A C 1
ATOM 1485 O O . TYR A 1 196 ? 8.938 8.977 15.312 1 98.75 196 TYR A O 1
ATOM 1493 N N . GLY A 1 197 ? 7.852 7.582 13.914 1 98.62 197 GLY A N 1
ATOM 1494 C CA . GLY A 1 197 ? 7.562 6.633 14.977 1 98.62 197 GLY A CA 1
ATOM 1495 C C . GLY A 1 197 ? 8.469 5.418 14.953 1 98.62 197 GLY A C 1
ATOM 1496 O O . GLY A 1 197 ? 8.672 4.77 15.977 1 98.62 197 GLY A O 1
ATOM 1497 N N . ARG A 1 198 ? 9.031 5.07 13.781 1 98.12 198 ARG A N 1
ATOM 1498 C CA . ARG A 1 198 ? 9.969 3.955 13.648 1 98.12 198 ARG A CA 1
ATOM 1499 C C . ARG A 1 198 ? 10.859 4.133 12.422 1 98.12 198 ARG A C 1
ATOM 1501 O O . ARG A 1 198 ? 10.531 4.902 11.516 1 98.12 198 ARG A O 1
ATOM 1508 N N . SER A 1 199 ? 11.977 3.465 12.445 1 98.06 199 SER A N 1
ATOM 1509 C CA . SER A 1 199 ? 12.852 3.404 11.273 1 98.06 199 SER A CA 1
ATOM 1510 C C . SER A 1 199 ? 12.836 2.014 10.648 1 98.06 199 SER A C 1
ATOM 1512 O O . SER A 1 199 ? 12.836 1.007 11.359 1 98.06 199 SER A O 1
ATOM 1514 N N . VAL A 1 200 ? 12.758 1.991 9.367 1 96.44 200 VAL A N 1
ATOM 1515 C CA . VAL A 1 200 ? 12.656 0.741 8.625 1 96.44 200 VAL A CA 1
ATOM 1516 C C . VAL A 1 200 ? 14.055 0.164 8.391 1 96.44 200 VAL A C 1
ATOM 1518 O O . VAL A 1 200 ? 14.281 -1.031 8.602 1 96.44 200 VAL A O 1
ATOM 1521 N N . LEU A 1 201 ? 14.977 0.958 7.984 1 94.75 201 LEU A N 1
ATOM 1522 C CA . LEU A 1 201 ? 16.297 0.509 7.535 1 94.75 201 LEU A CA 1
ATOM 1523 C C . LEU A 1 201 ? 17.281 0.475 8.695 1 94.75 201 LEU A C 1
ATOM 1525 O O . LEU A 1 201 ? 18.266 -0.271 8.656 1 94.75 201 LEU A O 1
ATOM 1529 N N . ARG A 1 202 ? 16.984 1.226 9.711 1 93.19 202 ARG A N 1
ATOM 1530 C CA . ARG A 1 202 ? 17.969 1.389 10.781 1 93.19 202 ARG A CA 1
ATOM 1531 C C . ARG A 1 202 ? 17.531 0.667 12.047 1 93.19 202 ARG A C 1
ATOM 1533 O O . ARG A 1 202 ? 18.328 0.471 12.969 1 93.19 202 ARG A O 1
ATOM 1540 N N . GLY A 1 203 ? 16.359 0.271 12.156 1 91.94 203 GLY A N 1
ATOM 1541 C CA . GLY A 1 203 ? 15.828 -0.338 13.367 1 91.94 203 GLY A CA 1
ATOM 1542 C C . GLY A 1 203 ? 15.711 0.637 14.523 1 91.94 203 GLY A C 1
ATOM 1543 O O . GLY A 1 203 ? 15.594 1.846 14.312 1 91.94 203 GLY A O 1
ATOM 1544 N N . GLY A 1 204 ? 15.625 0.124 15.742 1 94.31 204 GLY A N 1
ATOM 1545 C CA . GLY A 1 204 ? 15.477 0.948 16.938 1 94.31 204 GLY A CA 1
ATOM 1546 C C . GLY A 1 204 ? 14.172 0.702 17.672 1 94.31 204 GLY A C 1
ATOM 1547 O O . GLY A 1 204 ? 13.414 -0.203 17.312 1 94.31 204 GLY A O 1
ATOM 1548 N N . PRO A 1 205 ? 14 1.478 18.719 1 96.69 205 PRO A N 1
ATOM 1549 C CA . PRO A 1 205 ? 12.781 1.317 19.5 1 96.69 205 PRO A CA 1
ATOM 1550 C C . PRO A 1 205 ? 11.516 1.592 18.703 1 96.69 205 PRO A C 1
ATOM 1552 O O . PRO A 1 205 ? 11.516 2.465 17.828 1 96.69 205 PRO A O 1
ATOM 1555 N N . MET A 1 206 ? 10.555 0.83 18.922 1 96.81 206 MET A N 1
ATOM 1556 C CA . MET A 1 206 ? 9.258 1.003 18.266 1 96.81 206 MET A CA 1
ATOM 1557 C C . MET A 1 206 ? 8.117 0.727 19.25 1 96.81 206 MET A C 1
ATOM 1559 O O . MET A 1 206 ? 8.305 0.037 20.25 1 96.81 206 MET A O 1
ATOM 1563 N N . PRO A 1 207 ? 6.918 1.312 19.031 1 97.88 207 PRO A N 1
ATOM 1564 C CA . PRO A 1 207 ? 5.773 0.996 19.891 1 97.88 207 PRO A CA 1
ATOM 1565 C C . PRO A 1 207 ? 5.371 -0.476 19.828 1 97.88 207 PRO A C 1
ATOM 1567 O O . PRO A 1 207 ? 5.73 -1.171 18.859 1 97.88 207 PRO A O 1
ATOM 1570 N N . GLN A 1 208 ? 4.664 -0.898 20.828 1 95.88 208 GLN A N 1
ATOM 1571 C CA . GLN A 1 208 ? 4.328 -2.314 20.938 1 95.88 208 GLN A CA 1
ATOM 1572 C C . GLN A 1 208 ? 2.824 -2.533 20.812 1 95.88 208 GLN A C 1
ATOM 1574 O O . GLN A 1 208 ? 2.377 -3.641 20.5 1 95.88 208 GLN A O 1
ATOM 1579 N N . LEU A 1 209 ? 2.102 -1.54 21.109 1 95.75 209 LEU A N 1
ATOM 1580 C CA . LEU A 1 209 ? 0.653 -1.702 21.156 1 95.75 209 LEU A CA 1
ATOM 1581 C C . LEU A 1 209 ? 0.011 -1.177 19.875 1 95.75 209 LEU A C 1
ATOM 1583 O O . LEU A 1 209 ? -0.85 -1.838 19.281 1 95.75 209 LEU A O 1
ATOM 1587 N N . TYR A 1 210 ? 0.362 0.008 19.406 1 96.12 210 TYR A N 1
ATOM 1588 C CA . TYR A 1 210 ? -0.172 0.623 18.188 1 96.12 210 TYR A CA 1
ATOM 1589 C C . TYR A 1 210 ? 0.923 0.813 17.141 1 96.12 210 TYR A C 1
ATOM 1591 O O . TYR A 1 210 ? 2.092 0.996 17.484 1 96.12 210 TYR A O 1
ATOM 1599 N N . PRO A 1 211 ? 0.516 0.762 15.969 1 95.94 211 PRO A N 1
ATOM 1600 C CA . PRO A 1 211 ? 1.54 0.873 14.93 1 95.94 211 PRO A CA 1
ATOM 1601 C C . PRO A 1 211 ? 2.1 2.287 14.797 1 95.94 211 PRO A C 1
ATOM 1603 O O . PRO A 1 211 ? 1.361 3.264 14.953 1 95.94 211 PRO A O 1
ATOM 1606 N N . ALA A 1 212 ? 3.43 2.369 14.531 1 97.75 212 ALA A N 1
ATOM 1607 C CA . ALA A 1 212 ? 4.023 3.627 14.078 1 97.75 212 ALA A CA 1
ATOM 1608 C C . ALA A 1 212 ? 3.643 3.926 12.633 1 97.75 212 ALA A C 1
ATOM 1610 O O . ALA A 1 212 ? 4.035 3.195 11.719 1 97.75 212 ALA A O 1
ATOM 1611 N N . ARG A 1 213 ? 2.967 5.027 12.453 1 98.19 213 ARG A N 1
ATOM 1612 C CA . ARG A 1 213 ? 2.352 5.277 11.156 1 98.19 213 ARG A CA 1
ATOM 1613 C C . ARG A 1 213 ? 3.256 6.141 10.281 1 98.19 213 ARG A C 1
ATOM 1615 O O . ARG A 1 213 ? 3.027 6.266 9.078 1 98.19 213 ARG A O 1
ATOM 1622 N N . GLN A 1 214 ? 4.219 6.824 10.844 1 98.75 214 GLN A N 1
ATOM 1623 C CA . GLN A 1 214 ? 5.211 7.633 10.148 1 98.75 214 GLN A CA 1
ATOM 1624 C C . GLN A 1 214 ? 6.605 7.023 10.273 1 98.75 214 GLN A C 1
ATOM 1626 O O . GLN A 1 214 ? 7.098 6.816 11.383 1 98.75 214 GLN A O 1
ATOM 1631 N N . THR A 1 215 ? 7.254 6.754 9.141 1 98.69 215 THR A N 1
ATOM 1632 C CA . THR A 1 215 ? 8.594 6.184 9.211 1 98.69 215 THR A CA 1
ATOM 1633 C C . THR A 1 215 ? 9.648 7.258 8.984 1 98.69 215 THR A C 1
ATOM 1635 O O . THR A 1 215 ? 9.383 8.281 8.359 1 98.69 215 THR A O 1
ATOM 1638 N N . ARG A 1 216 ? 10.859 7.016 9.508 1 98.69 216 ARG A N 1
ATOM 1639 C CA . ARG A 1 216 ? 11.984 7.918 9.266 1 98.69 216 ARG A CA 1
ATOM 1640 C C . ARG A 1 216 ? 12.281 8.039 7.777 1 98.69 216 ARG A C 1
ATOM 1642 O O . ARG A 1 216 ? 12.516 9.141 7.27 1 98.69 216 ARG A O 1
ATOM 1649 N N . GLU A 1 217 ? 12.266 6.883 7.074 1 98.75 217 GLU A N 1
ATOM 1650 C CA . GLU A 1 217 ? 12.578 6.828 5.648 1 98.75 217 GLU A CA 1
ATOM 1651 C C . GLU A 1 217 ? 11.586 7.645 4.832 1 98.75 217 GLU A C 1
ATOM 1653 O O . GLU A 1 217 ? 11.961 8.289 3.848 1 98.75 217 GLU A O 1
ATOM 1658 N N . ALA A 1 218 ? 10.289 7.602 5.23 1 98.88 218 ALA A N 1
ATOM 1659 C CA . ALA A 1 218 ? 9.305 8.461 4.57 1 98.88 218 ALA A CA 1
ATOM 1660 C C . ALA A 1 218 ? 9.641 9.93 4.766 1 98.88 218 ALA A C 1
ATOM 1662 O O . ALA A 1 218 ? 9.617 10.711 3.811 1 98.88 218 ALA A O 1
ATOM 1663 N N . SER A 1 219 ? 9.938 10.328 6 1 98.94 219 SER A N 1
ATOM 1664 C CA . SER A 1 219 ? 10.289 11.703 6.316 1 98.94 219 SER A CA 1
ATOM 1665 C C . SER A 1 219 ? 11.516 12.156 5.531 1 98.94 219 SER A C 1
ATOM 1667 O O . SER A 1 219 ? 11.539 13.266 4.988 1 98.94 219 SER A O 1
ATOM 1669 N N . GLU A 1 220 ? 12.477 11.289 5.48 1 98.88 220 GLU A N 1
ATOM 1670 C CA . GLU A 1 220 ? 13.695 11.617 4.746 1 98.88 220 GLU A CA 1
ATOM 1671 C C . GLU A 1 220 ? 13.414 11.773 3.254 1 98.88 220 GLU A C 1
ATOM 1673 O O . GLU A 1 220 ? 14.008 12.633 2.596 1 98.88 220 GLU A O 1
ATOM 1678 N N . ALA A 1 221 ? 12.586 10.891 2.727 1 98.94 221 ALA A N 1
ATOM 1679 C CA . ALA A 1 221 ? 12.203 11 1.321 1 98.94 221 ALA A CA 1
ATOM 1680 C C . ALA A 1 221 ? 11.547 12.344 1.039 1 98.94 221 ALA A C 1
ATOM 1682 O O . ALA A 1 221 ? 11.875 13.016 0.059 1 98.94 221 ALA A O 1
ATOM 1683 N N . VAL A 1 222 ? 10.633 12.758 1.882 1 98.94 222 VAL A N 1
ATOM 1684 C CA . VAL A 1 222 ? 9.945 14.031 1.711 1 98.94 222 VAL A CA 1
ATOM 1685 C C . VAL A 1 222 ? 10.945 15.18 1.783 1 98.94 222 VAL A C 1
ATOM 1687 O O . VAL A 1 222 ? 10.883 16.125 0.988 1 98.94 222 VAL A O 1
ATOM 1690 N N . ALA A 1 223 ? 11.844 15.094 2.744 1 98.94 223 ALA A N 1
ATOM 1691 C CA . ALA A 1 223 ? 12.867 16.125 2.859 1 98.94 223 ALA A CA 1
ATOM 1692 C C . ALA A 1 223 ? 13.672 16.266 1.564 1 98.94 223 ALA A C 1
ATOM 1694 O O . ALA A 1 223 ? 13.977 17.375 1.123 1 98.94 223 ALA A O 1
ATOM 1695 N N . ARG A 1 224 ? 14.008 15.109 0.932 1 98.81 224 ARG A N 1
ATOM 1696 C CA . ARG A 1 224 ? 14.734 15.133 -0.335 1 98.81 224 ARG A CA 1
ATOM 1697 C C . ARG A 1 224 ? 13.875 15.742 -1.441 1 98.81 224 ARG A C 1
ATOM 1699 O O . ARG A 1 224 ? 14.352 16.562 -2.217 1 98.81 224 ARG A O 1
ATOM 1706 N N . LEU A 1 225 ? 12.641 15.305 -1.484 1 98.88 225 LEU A N 1
ATOM 1707 C CA . LEU A 1 225 ? 11.727 15.797 -2.506 1 98.88 225 LEU A CA 1
ATOM 1708 C C . LEU A 1 225 ? 11.586 17.312 -2.418 1 98.88 225 LEU A C 1
ATOM 1710 O O . LEU A 1 225 ? 11.516 18 -3.443 1 98.88 225 LEU A O 1
ATOM 1714 N N . HIS A 1 226 ? 11.555 17.812 -1.201 1 98.88 226 HIS A N 1
ATOM 1715 C CA . HIS A 1 226 ? 11.336 19.234 -0.974 1 98.88 226 HIS A CA 1
ATOM 1716 C C . HIS A 1 226 ? 12.633 20.016 -1.095 1 98.88 226 HIS A C 1
ATOM 1718 O O . HIS A 1 226 ? 12.648 21.25 -0.933 1 98.88 226 HIS A O 1
ATOM 1724 N N . GLN A 1 227 ? 13.773 19.344 -1.367 1 98.62 227 GLN A N 1
ATOM 1725 C CA . GLN A 1 227 ? 15.086 19.938 -1.545 1 98.62 227 GLN A CA 1
ATOM 1726 C C . GLN A 1 227 ? 15.492 20.75 -0.314 1 98.62 227 GLN A C 1
ATOM 1728 O O . GLN A 1 227 ? 15.938 21.891 -0.432 1 98.62 227 GLN A O 1
ATOM 1733 N N . LEU A 1 228 ? 15.25 20.188 0.833 1 98.81 228 LEU A N 1
ATOM 1734 C CA . LEU A 1 228 ? 15.562 20.875 2.086 1 98.81 228 LEU A CA 1
ATOM 1735 C C . LEU A 1 228 ? 17.047 20.797 2.396 1 98.81 228 LEU A C 1
ATOM 1737 O O . LEU A 1 228 ? 17.703 19.797 2.072 1 98.81 228 LEU A O 1
ATOM 1741 N N . ASN A 1 229 ? 17.594 21.781 2.99 1 98.38 229 ASN A N 1
ATOM 1742 C CA . ASN A 1 229 ? 18.969 21.797 3.469 1 98.38 229 ASN A CA 1
ATOM 1743 C C . ASN A 1 229 ? 19.156 20.875 4.668 1 98.38 229 ASN A C 1
ATOM 1745 O O . ASN A 1 229 ? 18.547 21.078 5.715 1 98.38 229 ASN A O 1
ATOM 1749 N N . PRO A 1 230 ? 20.047 19.875 4.547 1 97.81 230 PRO A N 1
ATOM 1750 C CA . PRO A 1 230 ? 20.266 18.953 5.672 1 97.81 230 PRO A CA 1
ATOM 1751 C C . PRO A 1 230 ? 20.688 19.672 6.949 1 97.81 230 PRO A C 1
ATOM 1753 O O . PRO A 1 230 ? 20.359 19.234 8.047 1 97.81 230 PRO A O 1
ATOM 1756 N N . ALA A 1 231 ? 21.375 20.766 6.82 1 98.25 231 ALA A N 1
ATOM 1757 C CA . ALA A 1 231 ? 21.828 21.531 7.98 1 98.25 231 ALA A CA 1
ATOM 1758 C C . ALA A 1 231 ? 20.656 22.203 8.688 1 98.25 231 ALA A C 1
ATOM 1760 O O . ALA A 1 231 ? 20.797 22.656 9.828 1 98.25 231 ALA A O 1
ATOM 1761 N N . GLN A 1 232 ? 19.531 22.281 8.055 1 98.56 232 GLN A N 1
ATOM 1762 C CA . GLN A 1 232 ? 18.328 22.922 8.594 1 98.56 232 GLN A CA 1
ATOM 1763 C C . GLN A 1 232 ? 17.203 21.906 8.766 1 98.56 232 GLN A C 1
ATOM 1765 O O . GLN A 1 232 ? 16.031 22.281 8.797 1 98.56 232 GLN A O 1
ATOM 1770 N N . THR A 1 233 ? 17.5 20.641 8.734 1 98.88 233 THR A N 1
ATOM 1771 C CA . THR A 1 233 ? 16.5 19.578 8.836 1 98.88 233 THR A CA 1
ATOM 1772 C C . THR A 1 233 ? 16.828 18.641 10.008 1 98.88 233 THR A C 1
ATOM 1774 O O . THR A 1 233 ? 17.984 18.25 10.195 1 98.88 233 THR A O 1
ATOM 1777 N N . VAL A 1 234 ? 15.836 18.359 10.82 1 98.88 234 VAL A N 1
ATOM 1778 C CA . VAL A 1 234 ? 16 17.484 11.984 1 98.88 234 VAL A CA 1
ATOM 1779 C C . VAL A 1 234 ? 15 16.344 11.914 1 98.88 234 VAL A C 1
ATOM 1781 O O . VAL A 1 234 ? 13.836 16.547 11.547 1 98.88 234 VAL A O 1
ATOM 1784 N N . PHE A 1 235 ? 15.414 15.141 12.172 1 98.75 235 PHE A N 1
ATOM 1785 C CA . PHE A 1 235 ? 14.555 13.977 12.32 1 98.75 235 PHE A CA 1
ATOM 1786 C C . PHE A 1 235 ? 14.523 13.5 13.766 1 98.75 235 PHE A C 1
ATOM 1788 O O . PHE A 1 235 ? 15.555 13.148 14.328 1 98.75 235 PHE A O 1
ATOM 1795 N N . VAL A 1 236 ? 13.32 13.539 14.328 1 98.62 236 VAL A N 1
ATOM 1796 C CA . VAL A 1 236 ? 13.156 13.211 15.742 1 98.62 236 VAL A CA 1
ATOM 1797 C C . VAL A 1 236 ? 12.203 12.031 15.891 1 98.62 236 VAL A C 1
ATOM 1799 O O . VAL A 1 236 ? 11.156 11.977 15.234 1 98.62 236 VAL A O 1
ATOM 1802 N N . GLN A 1 237 ? 12.586 11.078 16.703 1 98.69 237 GLN A N 1
ATOM 1803 C CA . GLN A 1 237 ? 11.672 9.961 16.938 1 98.69 237 GLN A CA 1
ATOM 1804 C C . GLN A 1 237 ? 10.688 10.281 18.062 1 98.69 237 GLN A C 1
ATOM 1806 O O . GLN A 1 237 ? 11.086 10.742 19.125 1 98.69 237 GLN A O 1
ATOM 1811 N N . GLN A 1 238 ? 9.43 10.125 17.75 1 98.75 238 GLN A N 1
ATOM 1812 C CA . GLN A 1 238 ? 8.414 10.188 18.797 1 98.75 238 GLN A CA 1
ATOM 1813 C C . GLN A 1 238 ? 8.625 9.078 19.828 1 98.75 238 GLN A C 1
ATOM 1815 O O . GLN A 1 238 ? 8.961 7.949 19.484 1 98.75 238 GLN A O 1
ATOM 1820 N N . LYS A 1 239 ? 8.414 9.391 21.094 1 98.25 239 LYS A N 1
ATOM 1821 C CA . LYS A 1 239 ? 8.57 8.375 22.141 1 98.25 239 LYS A CA 1
ATOM 1822 C C . LYS A 1 239 ? 7.594 7.223 21.938 1 98.25 239 LYS A C 1
ATOM 1824 O O . LYS A 1 239 ? 6.387 7.438 21.812 1 98.25 239 LYS A O 1
ATOM 1829 N N . PRO A 1 240 ? 8.125 5.945 21.906 1 98.25 240 PRO A N 1
ATOM 1830 C CA . PRO A 1 240 ? 7.234 4.805 21.656 1 98.25 240 PRO A CA 1
ATOM 1831 C C . PRO A 1 240 ? 6.094 4.723 22.672 1 98.25 240 PRO A C 1
ATOM 1833 O O . PRO A 1 240 ? 4.961 4.395 22.312 1 98.25 240 PRO A O 1
ATOM 1836 N N . VAL A 1 241 ? 6.344 5.055 23.875 1 97.62 241 VAL A N 1
ATOM 1837 C CA . VAL A 1 241 ? 5.328 4.961 24.922 1 97.62 241 VAL A CA 1
ATOM 1838 C C . VAL A 1 241 ? 4.199 5.945 24.625 1 97.62 241 VAL A C 1
ATOM 1840 O O . VAL A 1 241 ? 3.033 5.668 24.938 1 97.62 241 VAL A O 1
ATOM 1843 N N . ALA A 1 242 ? 4.523 7.117 24.078 1 98.19 242 ALA A N 1
ATOM 1844 C CA . ALA A 1 242 ? 3.482 8.07 23.703 1 98.19 242 ALA A CA 1
ATOM 1845 C C . ALA A 1 242 ? 2.533 7.461 22.672 1 98.19 242 ALA A C 1
ATOM 1847 O O . ALA A 1 242 ? 1.312 7.562 22.812 1 98.19 242 ALA A O 1
ATOM 1848 N N . ILE A 1 243 ? 3.139 6.789 21.672 1 98 243 ILE A N 1
ATOM 1849 C CA . ILE A 1 243 ? 2.318 6.148 20.641 1 98 243 ILE A CA 1
ATOM 1850 C C . ILE A 1 243 ? 1.451 5.066 21.281 1 98 243 ILE A C 1
ATOM 1852 O O . ILE A 1 243 ? 0.247 4.996 21.031 1 98 243 ILE A O 1
ATOM 1856 N N . ASP A 1 244 ? 2.061 4.281 22.156 1 97.81 244 ASP A N 1
ATOM 1857 C CA . ASP A 1 244 ? 1.353 3.191 22.812 1 97.81 244 ASP A CA 1
ATOM 1858 C C . ASP A 1 244 ? 0.287 3.729 23.766 1 97.81 244 ASP A C 1
ATOM 1860 O O . ASP A 1 244 ? -0.548 2.969 24.266 1 97.81 244 ASP A O 1
ATOM 1864 N N . SER A 1 245 ? 0.32 5.055 24 1 96.81 245 SER A N 1
ATOM 1865 C CA . SER A 1 245 ? -0.667 5.68 24.875 1 96.81 245 SER A CA 1
ATOM 1866 C C . SER A 1 245 ? -1.758 6.375 24.062 1 96.81 245 SER A C 1
ATOM 1868 O O . SER A 1 245 ? -2.594 7.09 24.625 1 96.81 245 SER A O 1
ATOM 1870 N N . GLY A 1 246 ? -1.706 6.281 22.797 1 94.06 246 GLY A N 1
ATOM 1871 C CA . GLY A 1 246 ? -2.771 6.816 21.969 1 94.06 246 GLY A CA 1
ATOM 1872 C C . GLY A 1 246 ? -2.359 8.055 21.188 1 94.06 246 GLY A C 1
ATOM 1873 O O . GLY A 1 246 ? -3.184 8.672 20.516 1 94.06 246 GLY A O 1
ATOM 1874 N N . VAL A 1 247 ? -1.137 8.438 21.266 1 95.75 247 VAL A N 1
ATOM 1875 C CA . VAL A 1 247 ? -0.614 9.578 20.516 1 95.75 247 VAL A CA 1
ATOM 1876 C C . VAL A 1 247 ? -0.125 9.117 19.141 1 95.75 247 VAL A C 1
ATOM 1878 O O . VAL A 1 247 ? 1.075 8.922 18.938 1 95.75 247 VAL A O 1
ATOM 1881 N N . PHE A 1 248 ? -0.949 9.078 18.203 1 93.75 248 PHE A N 1
ATOM 1882 C CA . PHE A 1 248 ? -0.652 8.414 16.953 1 93.75 248 PHE A CA 1
ATOM 1883 C C . PHE A 1 248 ? 0.17 9.32 16.031 1 93.75 248 PHE A C 1
ATOM 1885 O O . PHE A 1 248 ? 0.866 8.836 15.141 1 93.75 248 PHE A O 1
ATOM 1892 N N . HIS A 1 249 ? 0.005 10.609 16.172 1 96.25 249 HIS A N 1
ATOM 1893 C CA . HIS A 1 249 ? 0.77 11.586 15.406 1 96.25 249 HIS A CA 1
ATOM 1894 C C . HIS A 1 249 ? 1.398 12.633 16.312 1 96.25 249 HIS A C 1
ATOM 1896 O O . HIS A 1 249 ? 0.982 12.797 17.469 1 96.25 249 HIS A O 1
ATOM 1902 N N . ASN A 1 250 ? 2.316 13.312 15.789 1 97.94 250 ASN A N 1
ATOM 1903 C CA . ASN A 1 250 ? 3.027 14.344 16.547 1 97.94 250 ASN A CA 1
ATOM 1904 C C . ASN A 1 250 ? 2.086 15.453 17 1 97.94 250 ASN A C 1
ATOM 1906 O O . ASN A 1 250 ? 2.229 15.977 18.094 1 97.94 250 ASN A O 1
ATOM 1910 N N . ASP A 1 251 ? 1.129 15.766 16.219 1 96.62 251 ASP A N 1
ATOM 1911 C CA . ASP A 1 251 ? 0.29 16.922 16.516 1 96.62 251 ASP A CA 1
ATOM 1912 C C . ASP A 1 251 ? -0.648 16.625 17.688 1 96.62 251 ASP A C 1
ATOM 1914 O O . ASP A 1 251 ? -1.375 17.516 18.141 1 96.62 251 ASP A O 1
ATOM 1918 N N . VAL A 1 252 ? -0.579 15.445 18.188 1 95.44 252 VAL A N 1
ATOM 1919 C CA . VAL A 1 252 ? -1.367 15.094 19.359 1 95.44 252 VAL A CA 1
ATOM 1920 C C . VAL A 1 252 ? -0.546 15.328 20.625 1 95.44 252 VAL A C 1
ATOM 1922 O O . VAL A 1 252 ? -1.09 15.336 21.734 1 95.44 252 VAL A O 1
ATOM 1925 N N . ILE A 1 253 ? 0.76 15.633 20.453 1 98 253 ILE A N 1
ATOM 1926 C CA . ILE A 1 253 ? 1.575 15.734 21.656 1 98 253 ILE A CA 1
ATOM 1927 C C . ILE A 1 253 ? 2.5 16.938 21.562 1 98 253 ILE A C 1
ATOM 1929 O O . ILE A 1 253 ? 3.197 17.281 22.516 1 98 253 ILE A O 1
ATOM 1933 N N . ALA A 1 254 ? 2.492 17.578 20.438 1 98.31 254 ALA A N 1
ATOM 1934 C CA . ALA A 1 254 ? 3.318 18.766 20.25 1 98.31 254 ALA A CA 1
ATOM 1935 C C . ALA A 1 254 ? 2.727 19.688 19.188 1 98.31 254 ALA A C 1
ATOM 1937 O O . ALA A 1 254 ? 2.082 19.219 18.234 1 98.31 254 ALA A O 1
ATOM 1938 N N . VAL A 1 255 ? 2.932 20.953 19.297 1 97.75 255 VAL A N 1
ATOM 1939 C CA . VAL A 1 255 ? 2.531 21.953 18.312 1 97.75 255 VAL A CA 1
ATOM 1940 C C . VAL A 1 255 ? 3.57 23.062 18.266 1 97.75 255 VAL A C 1
ATOM 1942 O O . VAL A 1 255 ? 4.156 23.422 19.281 1 97.75 255 VAL A O 1
ATOM 1945 N N . SER A 1 256 ? 3.84 23.516 17.047 1 97.88 256 SER A N 1
ATOM 1946 C CA . SER A 1 256 ? 4.867 24.547 16.891 1 97.88 256 SER A CA 1
ATOM 1947 C C . SER A 1 256 ? 4.34 25.734 16.094 1 97.88 256 SER A C 1
ATOM 1949 O O . SER A 1 256 ? 3.342 25.625 15.383 1 97.88 256 SER A O 1
ATOM 1951 N N . ASN A 1 257 ? 4.879 26.859 16.312 1 97.56 257 ASN A N 1
ATOM 1952 C CA . ASN A 1 257 ? 4.695 28.078 15.539 1 97.56 257 ASN A CA 1
ATOM 1953 C C . ASN A 1 257 ? 5.887 29.016 15.688 1 97.56 257 ASN A C 1
ATOM 1955 O O . ASN A 1 257 ? 6.277 29.359 16.812 1 97.56 257 ASN A O 1
ATOM 1959 N N . ARG A 1 258 ? 6.422 29.453 14.547 1 96.81 258 ARG A N 1
ATOM 1960 C CA . ARG A 1 258 ? 7.613 30.297 14.555 1 96.81 258 ARG A CA 1
ATOM 1961 C C . ARG A 1 258 ? 8.711 29.672 15.414 1 96.81 258 ARG A C 1
ATOM 1963 O O . ARG A 1 258 ? 9.125 28.531 15.188 1 96.81 258 ARG A O 1
ATOM 1970 N N . ASN A 1 259 ? 9.188 30.391 16.453 1 97.69 259 ASN A N 1
ATOM 1971 C CA . ASN A 1 259 ? 10.328 29.891 17.188 1 97.69 259 ASN A CA 1
ATOM 1972 C C . ASN A 1 259 ? 9.891 29.125 18.453 1 97.69 259 ASN A C 1
ATOM 1974 O O . ASN A 1 259 ? 10.703 28.859 19.328 1 97.69 259 ASN A O 1
ATOM 1978 N N . VAL A 1 260 ? 8.617 28.75 18.562 1 98.44 260 VAL A N 1
ATOM 1979 C CA . VAL A 1 260 ? 8.086 28.141 19.766 1 98.44 260 VAL A CA 1
ATOM 1980 C C . VAL A 1 260 ? 7.699 26.688 19.484 1 98.44 260 VAL A C 1
ATOM 1982 O O . VAL A 1 260 ? 7.016 26.406 18.5 1 98.44 260 VAL A O 1
ATOM 1985 N N . LEU A 1 261 ? 8.172 25.797 20.297 1 98.69 261 LEU A N 1
ATOM 1986 C CA . LEU A 1 261 ? 7.723 24.406 20.344 1 98.69 261 LEU A CA 1
ATOM 1987 C C . LEU A 1 261 ? 7.055 24.094 21.672 1 98.69 261 LEU A C 1
ATOM 1989 O O . LEU A 1 261 ? 7.719 24.062 22.719 1 98.69 261 LEU A O 1
ATOM 1993 N N . PHE A 1 262 ? 5.742 23.969 21.672 1 98.62 262 PHE A N 1
ATOM 1994 C CA . PHE A 1 262 ? 4.949 23.531 22.812 1 98.62 262 PHE A CA 1
ATOM 1995 C C . PHE A 1 262 ? 4.77 22.016 22.781 1 98.62 262 PHE A C 1
ATOM 1997 O O . PHE A 1 262 ? 4.184 21.469 21.844 1 98.62 262 PHE A O 1
ATOM 2004 N N . HIS A 1 263 ? 5.375 21.344 23.797 1 98.75 263 HIS A N 1
ATOM 2005 C CA . HIS A 1 263 ? 5.398 19.891 23.719 1 98.75 263 HIS A CA 1
ATOM 2006 C C . HIS A 1 263 ? 5.309 19.25 25.094 1 98.75 263 HIS A C 1
ATOM 2008 O O . HIS A 1 263 ? 5.594 19.906 26.109 1 98.75 263 HIS A O 1
ATOM 2014 N N . HIS A 1 264 ? 4.809 18.047 25.141 1 98.75 264 HIS A N 1
ATOM 2015 C CA . HIS A 1 264 ? 4.758 17.266 26.375 1 98.75 264 HIS A CA 1
ATOM 2016 C C . HIS A 1 264 ? 6.117 16.656 26.688 1 98.75 264 HIS A C 1
ATOM 2018 O O . HIS A 1 264 ? 6.902 16.359 25.781 1 98.75 264 HIS A O 1
ATOM 2024 N N . GLN A 1 265 ? 6.34 16.359 27.906 1 98.38 265 GLN A N 1
ATOM 2025 C CA . GLN A 1 265 ? 7.586 15.773 28.391 1 98.38 265 GLN A CA 1
ATOM 2026 C C . GLN A 1 265 ? 7.867 14.43 27.719 1 98.38 265 GLN A C 1
ATOM 2028 O O . GLN A 1 265 ? 9.023 14.047 27.547 1 98.38 265 GLN A O 1
ATOM 2033 N N . TYR A 1 266 ? 6.852 13.781 27.234 1 98 266 TYR A N 1
ATOM 2034 C CA . TYR A 1 266 ? 6.996 12.445 26.672 1 98 266 TYR A CA 1
ATOM 2035 C C . TYR A 1 266 ? 6.898 12.477 25.141 1 98 266 TYR A C 1
ATOM 2037 O O . TYR A 1 266 ? 6.68 11.445 24.5 1 98 266 TYR A O 1
ATOM 2045 N N . ALA A 1 267 ? 7.117 13.578 24.562 1 98.56 267 ALA A N 1
ATOM 2046 C CA . ALA A 1 267 ? 6.887 13.719 23.125 1 98.56 267 ALA A CA 1
ATOM 2047 C C . ALA A 1 267 ? 7.941 12.961 22.328 1 98.56 267 ALA A C 1
ATOM 2049 O O . ALA A 1 267 ? 7.617 12.258 21.359 1 98.56 267 ALA A O 1
ATOM 2050 N N . TYR A 1 268 ? 9.195 13.062 22.75 1 98.69 268 TYR A N 1
ATOM 2051 C CA . TYR A 1 268 ? 10.266 12.594 21.875 1 98.69 268 TYR A CA 1
ATOM 2052 C C . TYR A 1 268 ? 11.195 11.641 22.609 1 98.69 268 TYR A C 1
ATOM 2054 O O . TYR A 1 268 ? 11.414 11.789 23.812 1 98.69 268 TYR A O 1
ATOM 2062 N N . LEU A 1 269 ? 11.68 10.68 21.844 1 98.19 269 LEU A N 1
ATOM 2063 C CA . LEU A 1 269 ? 12.797 9.867 22.328 1 98.19 269 LEU A CA 1
ATOM 2064 C C . LEU A 1 269 ? 14.086 10.688 22.375 1 98.19 269 LEU A C 1
ATOM 2066 O O . LEU A 1 269 ? 14.391 11.43 21.438 1 98.19 269 LEU A O 1
ATOM 2070 N N . ASN A 1 270 ? 14.898 10.555 23.453 1 97.19 270 ASN A N 1
ATOM 2071 C CA . ASN A 1 270 ? 16.094 11.367 23.625 1 97.19 270 ASN A CA 1
ATOM 2072 C C . ASN A 1 270 ? 15.805 12.852 23.438 1 97.19 270 ASN A C 1
ATOM 2074 O O . ASN A 1 270 ? 16.469 13.531 22.656 1 97.19 270 ASN A O 1
ATOM 2078 N N . GLN A 1 271 ? 14.883 13.352 24.125 1 98.06 271 GLN A N 1
ATOM 2079 C CA . GLN A 1 271 ? 14.297 14.68 23.922 1 98.06 271 GLN A CA 1
ATOM 2080 C C . GLN A 1 271 ? 15.344 15.773 24.109 1 98.06 271 GLN A C 1
ATOM 2082 O O . GLN A 1 271 ? 15.391 16.734 23.344 1 98.06 271 GLN A O 1
ATOM 2087 N N . ALA A 1 272 ? 16.156 15.633 25.125 1 98.12 272 ALA A N 1
ATOM 2088 C CA . ALA A 1 272 ? 17.172 16.656 25.375 1 98.12 272 ALA A CA 1
ATOM 2089 C C . ALA A 1 272 ? 18.078 16.828 24.172 1 98.12 272 ALA A C 1
ATOM 2091 O O . ALA A 1 272 ? 18.391 17.969 23.781 1 98.12 272 ALA A O 1
ATOM 2092 N N . GLN A 1 273 ? 18.484 15.742 23.641 1 98.38 273 GLN A N 1
ATOM 2093 C CA . GLN A 1 273 ? 19.359 15.781 22.469 1 98.38 273 GLN A CA 1
ATOM 2094 C C . GLN A 1 273 ? 18.625 16.391 21.266 1 98.38 273 GLN A C 1
ATOM 2096 O O . GLN A 1 273 ? 19.219 17.172 20.516 1 98.38 273 GLN A O 1
ATOM 2101 N N . ALA A 1 274 ? 17.406 15.984 21.062 1 98.19 274 ALA A N 1
ATOM 2102 C CA . ALA A 1 274 ? 16.609 16.5 19.953 1 98.19 274 ALA A CA 1
ATOM 2103 C C . ALA A 1 274 ? 16.438 18.016 20.062 1 98.19 274 ALA A C 1
ATOM 2105 O O . ALA A 1 274 ? 16.625 18.734 19.078 1 98.19 274 ALA A O 1
ATOM 2106 N N . LEU A 1 275 ? 16.094 18.469 21.234 1 98.69 275 LEU A N 1
ATOM 2107 C CA . LEU A 1 275 ? 15.867 19.891 21.453 1 98.69 275 LEU A CA 1
ATOM 2108 C C . LEU A 1 275 ? 17.172 20.672 21.297 1 98.69 275 LEU A C 1
ATOM 2110 O O . LEU A 1 275 ? 17.172 21.797 20.797 1 98.69 275 LEU A O 1
ATOM 2114 N N . ALA A 1 276 ? 18.25 20.062 21.719 1 98.75 276 ALA A N 1
ATOM 2115 C CA . ALA A 1 276 ? 19.547 20.719 21.578 1 98.75 276 ALA A CA 1
ATOM 2116 C C . ALA A 1 276 ? 19.922 20.891 20.109 1 98.75 276 ALA A C 1
ATOM 2118 O O . ALA A 1 276 ? 20.453 21.922 19.719 1 98.75 276 ALA A O 1
ATOM 2119 N N . GLU A 1 277 ? 19.656 19.875 19.344 1 98.75 277 GLU A N 1
ATOM 2120 C CA . GLU A 1 277 ? 19.938 19.969 17.922 1 98.75 277 GLU A CA 1
ATOM 2121 C C . GLU A 1 277 ? 19.125 21.062 17.25 1 98.75 277 GLU A C 1
ATOM 2123 O O . GLU A 1 277 ? 19.641 21.844 16.453 1 98.75 277 GLU A O 1
ATOM 2128 N N . ILE A 1 278 ? 17.859 21.094 17.578 1 98.81 278 ILE A N 1
ATOM 2129 C CA . ILE A 1 278 ? 16.969 22.125 17.016 1 98.81 278 ILE A CA 1
ATOM 2130 C C . ILE A 1 278 ? 17.484 23.5 17.406 1 98.81 278 ILE A C 1
ATOM 2132 O O . ILE A 1 278 ? 17.594 24.391 16.562 1 98.81 278 ILE A O 1
ATOM 2136 N N . LYS A 1 279 ? 17.812 23.656 18.688 1 98.75 279 LYS A N 1
ATOM 2137 C CA . LYS A 1 279 ? 18.312 24.938 19.203 1 98.75 279 LYS A CA 1
ATOM 2138 C C . LYS A 1 279 ? 19.562 25.375 18.453 1 98.75 279 LYS A C 1
ATOM 2140 O O . LYS A 1 279 ? 19.688 26.547 18.078 1 98.75 279 LYS A O 1
ATOM 2145 N N . GLU A 1 280 ? 20.453 24.484 18.297 1 98.69 280 GLU A N 1
ATOM 2146 C CA . GLU A 1 280 ? 21.703 24.781 17.594 1 98.69 280 GLU A CA 1
ATOM 2147 C C . GLU A 1 280 ? 21.453 25.234 16.156 1 98.69 280 GLU A C 1
ATOM 2149 O O . GLU A 1 280 ? 22.031 26.219 15.711 1 98.69 280 GLU A O 1
ATOM 2154 N N . LYS A 1 281 ? 20.656 24.547 15.453 1 98.69 28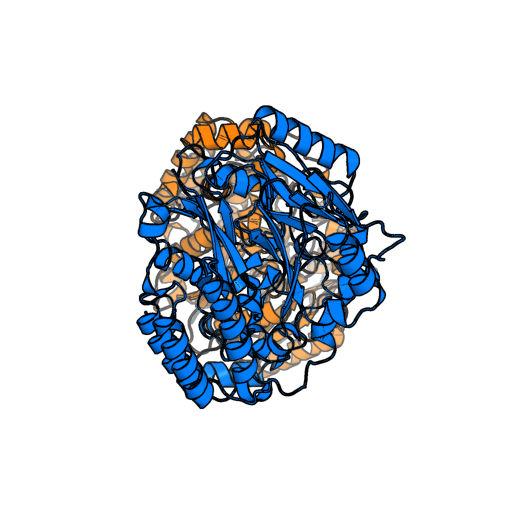1 LYS A N 1
ATOM 2155 C CA . LYS A 1 281 ? 20.375 24.859 14.055 1 98.69 281 LYS A CA 1
ATOM 2156 C C . LYS A 1 281 ? 19.609 26.188 13.93 1 98.69 281 LYS A C 1
ATOM 2158 O O . LYS A 1 281 ? 19.844 26.953 13 1 98.69 281 LYS A O 1
ATOM 2163 N N . MET A 1 282 ? 18.672 26.422 14.867 1 98.62 282 MET A N 1
ATOM 2164 C CA . MET A 1 282 ? 17.984 27.719 14.914 1 98.62 282 MET A CA 1
ATOM 2165 C C . MET A 1 282 ? 18.969 28.859 15.156 1 98.62 282 MET A C 1
ATOM 2167 O O . MET A 1 282 ? 18.875 29.906 14.531 1 98.62 282 MET A O 1
ATOM 2171 N N . ALA A 1 283 ? 19.922 28.625 16.031 1 98.5 283 ALA A N 1
ATOM 2172 C CA . ALA A 1 283 ? 20.922 29.641 16.359 1 98.5 283 ALA A CA 1
ATOM 2173 C C . ALA A 1 283 ? 21.781 29.984 15.133 1 98.5 283 ALA A C 1
ATOM 2175 O O . ALA A 1 283 ? 22.125 31.141 14.93 1 98.5 283 ALA A O 1
ATOM 2176 N N . VAL A 1 284 ? 22.141 29 14.367 1 98.38 284 VAL A N 1
ATOM 2177 C CA . VAL A 1 284 ? 22.938 29.203 13.156 1 98.38 284 VAL A CA 1
ATOM 2178 C C . VAL A 1 284 ? 22.203 30.156 12.211 1 98.38 284 VAL A C 1
ATOM 2180 O O . VAL A 1 284 ? 22.828 30.953 11.508 1 98.38 284 VAL A O 1
ATOM 2183 N N . LEU A 1 285 ? 20.891 30.109 12.25 1 97.88 285 LEU A N 1
ATOM 2184 C CA . LEU A 1 285 ? 20.062 30.953 11.383 1 97.88 285 LEU A CA 1
ATOM 2185 C C . LEU A 1 285 ? 19.781 32.312 12.031 1 97.88 285 LEU A C 1
ATOM 2187 O O . LEU A 1 285 ? 19.078 33.125 11.461 1 97.88 285 LEU A O 1
ATOM 2191 N N . GLY A 1 286 ? 20.266 32.469 13.266 1 97.69 286 GLY A N 1
ATOM 2192 C CA . GLY A 1 286 ? 20.094 33.719 13.969 1 97.69 286 GLY A CA 1
ATOM 2193 C C . GLY A 1 286 ? 18.766 33.844 14.703 1 97.69 286 GLY A C 1
ATOM 2194 O O . GLY A 1 286 ? 18.297 34.938 14.984 1 97.69 286 GLY A O 1
ATOM 2195 N N . HIS A 1 287 ? 18.156 32.656 14.922 1 96.44 287 HIS A N 1
ATOM 2196 C CA . HIS A 1 287 ? 16.859 32.688 15.594 1 96.44 287 HIS A CA 1
ATOM 2197 C C . HIS A 1 287 ? 16.953 32.062 16.984 1 96.44 287 HIS A C 1
ATOM 2199 O O . HIS A 1 287 ? 17.734 31.141 17.219 1 96.44 287 HIS A O 1
ATOM 2205 N N . ASP A 1 288 ? 16.109 32.594 17.891 1 95.88 288 ASP A N 1
ATOM 2206 C CA . ASP A 1 288 ? 15.93 31.953 19.203 1 95.88 288 ASP A CA 1
ATOM 2207 C C . ASP A 1 288 ? 15 30.75 19.109 1 95.88 288 ASP A C 1
ATOM 2209 O O . ASP A 1 288 ? 14.18 30.656 18.188 1 95.88 288 ASP A O 1
ATOM 2213 N N . PHE A 1 289 ? 15.242 29.922 20.016 1 97.88 289 PHE A N 1
ATOM 2214 C CA . PHE A 1 289 ? 14.375 28.766 20.141 1 97.88 289 PHE A CA 1
ATOM 2215 C C . PHE A 1 289 ? 13.781 28.672 21.547 1 97.88 289 PHE A C 1
ATOM 2217 O O . PHE A 1 289 ? 14.516 28.656 22.531 1 97.88 289 PHE A O 1
ATOM 2224 N N . VAL A 1 290 ? 12.422 28.594 21.562 1 98.19 290 VAL A N 1
ATOM 2225 C CA . VAL A 1 290 ? 11.719 28.516 22.844 1 98.19 290 VAL A CA 1
ATOM 2226 C C . VAL A 1 290 ? 10.969 27.188 22.922 1 98.19 290 VAL A C 1
ATOM 2228 O O . VAL A 1 290 ? 9.984 26.969 22.219 1 98.19 290 VAL A O 1
ATOM 2231 N N . ALA A 1 291 ? 11.414 26.328 23.797 1 98.19 291 ALA A N 1
ATOM 2232 C CA . ALA A 1 291 ? 10.695 25.094 24.078 1 98.19 291 ALA A CA 1
ATOM 2233 C C . ALA A 1 291 ? 9.875 25.203 25.359 1 98.19 291 ALA A C 1
ATOM 2235 O O . ALA A 1 291 ? 10.422 25.453 26.438 1 98.19 291 ALA A O 1
ATOM 2236 N N . ILE A 1 292 ? 8.602 25.078 25.234 1 98.38 292 ILE A N 1
ATOM 2237 C CA . ILE A 1 292 ? 7.711 25.031 26.375 1 98.38 292 ILE A CA 1
ATOM 2238 C C . ILE A 1 292 ? 7.301 23.594 26.656 1 98.38 292 ILE A C 1
ATOM 2240 O O . ILE A 1 292 ? 6.48 23.016 25.938 1 98.38 292 ILE A O 1
ATOM 2244 N N . GLU A 1 293 ? 7.828 23.047 27.688 1 98.25 293 GLU A N 1
ATOM 2245 C CA . GLU A 1 293 ? 7.574 21.641 28.031 1 98.25 293 GLU A CA 1
ATOM 2246 C C . GLU A 1 293 ? 6.48 21.531 29.078 1 98.25 293 GLU A C 1
ATOM 2248 O O . GLU A 1 293 ? 6.52 22.219 30.109 1 98.25 293 GLU A O 1
ATOM 2253 N N . VAL A 1 294 ? 5.535 20.734 28.797 1 98.5 294 VAL A N 1
ATOM 2254 C CA . VAL A 1 294 ? 4.523 20.406 29.797 1 98.5 294 VAL A CA 1
ATOM 2255 C C . VAL A 1 294 ? 4.949 19.172 30.578 1 98.5 294 VAL A C 1
ATOM 2257 O O . VAL A 1 294 ? 4.953 18.062 30.031 1 98.5 294 VAL A O 1
ATOM 2260 N N . PRO A 1 295 ? 5.23 19.344 31.859 1 98.06 295 PRO A N 1
ATOM 2261 C CA . PRO A 1 295 ? 5.656 18.188 32.656 1 98.06 295 PRO A CA 1
ATOM 2262 C C . PRO A 1 295 ? 4.551 17.141 32.812 1 98.06 295 PRO A C 1
ATOM 2264 O O . PRO A 1 295 ? 3.387 17.516 33.031 1 98.06 295 PRO A O 1
ATOM 2267 N N . SER A 1 296 ? 4.961 15.938 32.75 1 97.75 296 SER A N 1
ATOM 2268 C CA . SER A 1 296 ? 4.012 14.844 32.906 1 97.75 296 SER A CA 1
ATOM 2269 C C . SER A 1 296 ? 3.336 14.906 34.281 1 97.75 296 SER A C 1
ATOM 2271 O O . SER A 1 296 ? 2.191 14.469 34.438 1 97.75 296 SER A O 1
ATOM 2273 N N . GLU A 1 297 ? 4.023 15.43 35.281 1 97.5 297 GLU A N 1
ATOM 2274 C CA . GLU A 1 297 ? 3.475 15.547 36.625 1 97.5 297 GLU A CA 1
ATOM 2275 C C . GLU A 1 297 ? 2.342 16.562 36.688 1 97.5 297 GLU A C 1
ATOM 2277 O O . GLU A 1 297 ? 1.449 16.469 37.531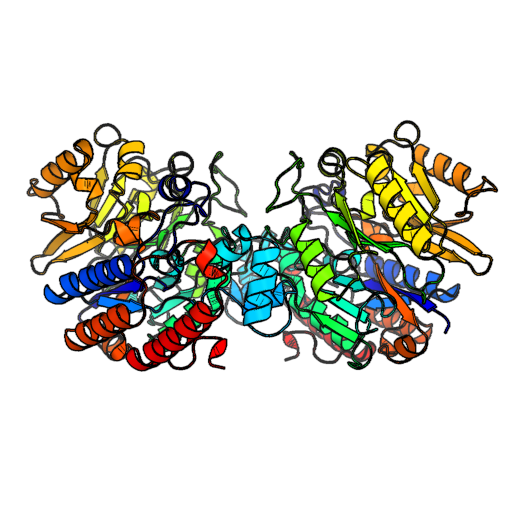 1 97.5 297 GLU A O 1
ATOM 2282 N N . ARG A 1 298 ? 2.371 17.531 35.812 1 97.69 298 ARG A N 1
ATOM 2283 C CA . ARG A 1 298 ? 1.33 18.547 35.781 1 97.69 298 ARG A CA 1
ATOM 2284 C C . ARG A 1 298 ? 0.169 18.109 34.875 1 97.69 298 ARG A C 1
ATOM 2286 O O . ARG A 1 298 ? -0.995 18.359 35.219 1 97.69 298 ARG A O 1
ATOM 2293 N N . VAL A 1 299 ? 0.438 17.609 33.719 1 98.5 299 VAL A N 1
ATOM 2294 C CA . VAL A 1 299 ? -0.557 17.078 32.812 1 98.5 299 VAL A CA 1
ATOM 2295 C C . VAL A 1 299 ? -0.116 15.703 32.312 1 98.5 299 VAL A C 1
ATOM 2297 O O . VAL A 1 299 ? 0.817 15.586 31.516 1 98.5 299 VAL A O 1
ATOM 2300 N N . SER A 1 300 ? -0.783 14.688 32.688 1 98.12 300 SER A N 1
ATOM 2301 C CA . SER A 1 300 ? -0.444 13.328 32.312 1 98.12 300 SER A CA 1
ATOM 2302 C C . SER A 1 300 ? -0.701 13.102 30.812 1 98.12 300 SER A C 1
ATOM 2304 O O . SER A 1 300 ? -1.458 13.852 30.188 1 98.12 300 SER A O 1
ATOM 2306 N N . ILE A 1 301 ? -0.045 12.078 30.281 1 97.06 301 ILE A N 1
ATOM 2307 C CA . ILE A 1 301 ? -0.258 11.742 28.875 1 97.06 301 ILE A CA 1
ATOM 2308 C C . ILE A 1 301 ? -1.725 11.383 28.656 1 97.06 301 ILE A C 1
ATOM 2310 O O . ILE A 1 301 ? -2.285 11.68 27.594 1 97.06 301 ILE A O 1
ATOM 2314 N N . LYS A 1 302 ? -2.291 10.727 29.594 1 96.12 302 LYS A N 1
ATOM 2315 C CA . LYS A 1 302 ? -3.709 10.398 29.484 1 96.12 302 LYS A CA 1
ATOM 2316 C C . LYS A 1 302 ? -4.559 11.656 29.359 1 96.12 302 LYS A C 1
ATOM 2318 O O . LYS A 1 302 ? -5.469 11.719 28.531 1 96.12 302 LYS A O 1
ATOM 2323 N N . ASP A 1 303 ? -4.262 12.656 30.203 1 96.75 303 ASP A N 1
ATOM 2324 C CA . ASP A 1 303 ? -4.98 13.93 30.125 1 96.75 303 ASP A CA 1
ATOM 2325 C C . ASP A 1 303 ? -4.766 14.609 28.781 1 96.75 303 ASP A C 1
ATOM 2327 O O . ASP A 1 303 ? -5.68 15.234 28.25 1 96.75 303 ASP A O 1
ATOM 2331 N N . VAL A 1 304 ? -3.545 14.531 28.297 1 95.69 304 VAL A N 1
ATOM 2332 C CA . VAL A 1 304 ? -3.197 15.102 27 1 95.69 304 VAL A CA 1
ATOM 2333 C C . VAL A 1 304 ? -4.074 14.484 25.906 1 95.69 304 VAL A C 1
ATOM 2335 O O . VAL A 1 304 ? -4.688 15.203 25.125 1 95.69 304 VAL A O 1
ATOM 2338 N N . VAL A 1 305 ? -4.168 13.156 25.891 1 93.38 305 VAL A N 1
ATOM 2339 C CA . VAL A 1 305 ? -4.902 12.422 24.859 1 93.38 305 VAL A CA 1
ATOM 2340 C C . VAL A 1 305 ? -6.398 12.703 24.984 1 93.38 305 VAL A C 1
ATOM 2342 O O . VAL A 1 305 ? -7.074 12.969 24 1 93.38 305 VAL A O 1
ATOM 2345 N N . ASP A 1 306 ? -6.887 12.766 26.188 1 91.62 306 ASP A N 1
ATOM 2346 C CA . ASP A 1 306 ? -8.32 12.906 26.438 1 91.62 306 ASP A CA 1
ATOM 2347 C C . ASP A 1 306 ? -8.797 14.32 26.109 1 91.62 306 ASP A C 1
ATOM 2349 O O . ASP A 1 306 ? -9.945 14.508 25.688 1 91.62 306 ASP A O 1
ATOM 2353 N N . SER A 1 307 ? -7.922 15.289 26.312 1 93.44 307 SER A N 1
ATOM 2354 C CA . SER A 1 307 ? -8.336 16.672 26.141 1 93.44 307 SER A CA 1
ATOM 2355 C C . SER A 1 307 ? -7.945 17.219 24.781 1 93.44 307 SER A C 1
ATOM 2357 O O . SER A 1 307 ? -8.367 18.312 24.391 1 93.44 307 SER A O 1
ATOM 2359 N N . TYR A 1 308 ? -7.121 16.484 24.062 1 92.88 308 TYR A N 1
ATOM 2360 C CA . TYR A 1 308 ? -6.586 16.938 22.781 1 92.88 308 TYR A CA 1
ATOM 2361 C C . TYR A 1 308 ? -5.793 18.234 22.938 1 92.88 308 TYR A C 1
ATOM 2363 O O . TYR A 1 308 ? -5.816 19.094 22.062 1 92.88 308 TYR A O 1
ATOM 2371 N N . LEU A 1 309 ? -5.145 18.375 24.047 1 95.81 309 LEU A N 1
ATOM 2372 C CA . LEU A 1 309 ? -4.449 19.609 24.406 1 95.81 309 LEU A CA 1
ATOM 2373 C C . LEU A 1 309 ? -3.516 20.047 23.281 1 95.81 309 LEU A C 1
ATOM 2375 O O . LEU A 1 309 ? -3.561 21.203 22.844 1 95.81 309 LEU A O 1
ATOM 2379 N N . PHE A 1 310 ? -2.785 19.125 22.75 1 96.75 310 PHE A N 1
ATOM 2380 C CA . PHE A 1 310 ? -1.743 19.5 21.797 1 96.75 310 PHE A CA 1
ATOM 2381 C C . PHE A 1 310 ? -2.283 19.516 20.375 1 96.75 310 PHE A C 1
ATOM 2383 O O . PHE A 1 310 ? -1.641 20.031 19.469 1 96.75 310 PHE A O 1
ATOM 2390 N N . ASN A 1 311 ? -3.412 18.844 20.156 1 94.75 311 ASN A N 1
ATOM 2391 C CA . ASN A 1 311 ? -4.07 19.031 18.859 1 94.75 311 ASN A CA 1
ATOM 2392 C C . ASN A 1 311 ? -4.699 20.406 18.75 1 94.75 311 ASN A C 1
ATOM 2394 O O . ASN A 1 311 ? -5.883 20.531 18.422 1 94.75 311 ASN A O 1
ATOM 2398 N N . SER A 1 312 ? -3.908 21.406 19.078 1 94.81 312 SER A N 1
ATOM 2399 C CA . SER A 1 312 ? -4.25 22.828 19.094 1 94.81 312 SER A CA 1
ATOM 2400 C C . SER A 1 312 ? -3.477 23.594 18.016 1 94.81 312 SER A C 1
ATOM 2402 O O . SER A 1 312 ? -2.619 23.016 17.344 1 94.81 312 SER A O 1
ATOM 2404 N N . GLN A 1 313 ? -3.828 24.844 17.859 1 95 313 GLN A N 1
ATOM 2405 C CA . GLN A 1 313 ? -3.145 25.734 16.922 1 95 313 GLN A CA 1
ATOM 2406 C C . GLN A 1 313 ? -2.498 26.906 17.656 1 95 313 GLN A C 1
ATOM 2408 O O . GLN A 1 313 ? -3.096 27.484 18.562 1 95 313 GLN A O 1
ATOM 2413 N N . LEU A 1 314 ? -1.269 27.125 17.344 1 96.38 314 LEU A N 1
ATOM 2414 C CA . LEU A 1 314 ? -0.629 28.359 17.766 1 96.38 314 LEU A CA 1
ATOM 2415 C C . LEU A 1 314 ? -0.668 29.406 16.641 1 96.38 314 LEU A C 1
ATOM 2417 O O . LEU A 1 314 ? -0.27 29.125 15.516 1 96.38 314 LEU A O 1
ATOM 2421 N N . LEU A 1 315 ? -1.174 30.531 16.953 1 95.44 315 LEU A N 1
ATOM 2422 C CA . LEU A 1 315 ? -1.313 31.594 15.961 1 95.44 315 LEU A CA 1
ATOM 2423 C C . LEU A 1 315 ? -0.582 32.844 16.422 1 95.44 315 LEU A C 1
ATOM 2425 O O . LEU A 1 315 ? -0.718 33.281 17.578 1 95.44 315 LEU A O 1
ATOM 2429 N N . SER A 1 316 ? 0.119 33.406 15.547 1 94.81 316 SER A N 1
ATOM 2430 C CA . SER A 1 316 ? 0.872 34.625 15.852 1 94.81 316 SER A CA 1
ATOM 2431 C C . SER A 1 316 ? -0.03 35.875 15.836 1 94.81 316 SER A C 1
ATOM 2433 O O . SER A 1 316 ? -0.735 36.125 14.859 1 94.81 316 SER A O 1
ATOM 2435 N N . LYS A 1 317 ? 0.104 36.625 16.906 1 91.44 317 LYS A N 1
ATOM 2436 C CA . LYS A 1 317 ? -0.609 37.875 17 1 91.44 317 LYS A CA 1
ATOM 2437 C C . LYS A 1 317 ? 0.27 39.031 16.531 1 91.44 317 LYS A C 1
ATOM 2439 O O . LYS A 1 317 ? 1.486 38.906 16.406 1 91.44 317 LYS A O 1
ATOM 2444 N N . THR A 1 318 ? -0.344 40.156 16.328 1 89.25 318 THR A N 1
ATOM 2445 C CA . THR A 1 318 ? 0.362 41.312 15.805 1 89.25 318 THR A CA 1
ATOM 2446 C C . THR A 1 318 ? 1.32 41.875 16.844 1 89.25 318 THR A C 1
ATOM 2448 O O . THR A 1 318 ? 2.289 42.562 16.516 1 89.25 318 THR A O 1
ATOM 2451 N N . ASP A 1 319 ? 1.133 41.625 18.094 1 89.5 319 ASP A N 1
ATOM 2452 C CA . ASP A 1 319 ? 1.97 42.188 19.156 1 89.5 319 ASP A CA 1
ATOM 2453 C C . ASP A 1 319 ? 3.176 41.312 19.422 1 89.5 319 ASP A C 1
ATOM 2455 O O . ASP A 1 319 ? 3.93 41.531 20.375 1 89.5 319 ASP A O 1
ATOM 2459 N N . GLY A 1 320 ? 3.273 40.281 18.672 1 88.12 320 GLY A N 1
ATOM 2460 C CA . GLY A 1 320 ? 4.422 39.375 18.797 1 88.12 320 GLY A CA 1
ATOM 2461 C C . GLY A 1 320 ? 4.141 38.188 19.656 1 88.12 320 GLY A C 1
ATOM 2462 O O . GLY A 1 320 ? 4.926 37.219 19.672 1 88.12 320 GLY A O 1
ATOM 2463 N N . LYS A 1 321 ? 3.084 38.219 20.344 1 94.88 321 LYS A N 1
ATOM 2464 C CA . LYS A 1 321 ? 2.682 37.062 21.156 1 94.88 321 LYS A CA 1
ATOM 2465 C C . LYS A 1 321 ? 1.845 36.062 20.359 1 94.88 321 LYS A C 1
ATOM 2467 O O . LYS A 1 321 ? 1.699 36.219 19.141 1 94.88 321 LYS A O 1
ATOM 2472 N N . MET A 1 322 ? 1.451 34.969 21.047 1 96.5 322 MET A N 1
ATOM 2473 C CA . MET A 1 322 ? 0.695 33.938 20.359 1 96.5 322 MET A CA 1
ATOM 2474 C C . MET A 1 322 ? -0.601 33.594 21.094 1 96.5 322 MET A C 1
ATOM 2476 O O . MET A 1 322 ? -0.677 33.75 22.328 1 96.5 322 MET A O 1
ATOM 2480 N N . MET A 1 323 ? -1.527 33.312 20.312 1 95.94 323 MET A N 1
ATOM 2481 C CA . MET A 1 323 ? -2.775 32.75 20.812 1 95.94 323 MET A CA 1
ATOM 2482 C C . MET A 1 323 ? -2.818 31.234 20.562 1 95.94 323 MET A C 1
ATOM 2484 O O . MET A 1 323 ? -2.377 30.766 19.516 1 95.94 323 MET A O 1
ATOM 2488 N N . ILE A 1 324 ? -3.262 30.516 21.594 1 96.75 324 ILE A N 1
ATOM 2489 C CA . ILE A 1 324 ? -3.467 29.078 21.391 1 96.75 324 ILE A CA 1
ATOM 2490 C C . ILE A 1 324 ? -4.953 28.797 21.188 1 96.75 324 ILE A C 1
ATOM 2492 O O . ILE A 1 324 ? -5.797 29.266 21.953 1 96.75 324 ILE A O 1
ATOM 2496 N N . VAL A 1 325 ? -5.293 28.172 20.078 1 94.88 325 VAL A N 1
ATOM 2497 C CA . VAL A 1 325 ? -6.656 27.75 19.766 1 94.88 325 VAL A CA 1
ATOM 2498 C C . VAL A 1 325 ? -6.855 26.297 20.156 1 94.88 325 VAL A C 1
ATOM 2500 O O . VAL A 1 325 ? -6.191 25.406 19.625 1 94.88 325 VAL A O 1
ATOM 2503 N N . VAL A 1 326 ? -7.773 26.031 21.125 1 94.5 326 VAL A N 1
ATOM 2504 C CA . VAL A 1 326 ? -7.949 24.688 21.672 1 94.5 326 VAL A CA 1
ATOM 2505 C C . VAL A 1 326 ? -9.406 24.25 21.531 1 94.5 326 VAL A C 1
ATOM 2507 O O . VAL A 1 326 ? -10.297 25.094 21.375 1 94.5 326 VAL A O 1
ATOM 2510 N N . PRO A 1 327 ? -9.617 22.906 21.516 1 91.75 327 PRO A N 1
ATOM 2511 C CA . PRO A 1 327 ? -11 22.422 21.531 1 91.75 327 PRO A CA 1
ATOM 2512 C C . PRO A 1 327 ? -11.664 22.578 22.891 1 91.75 327 PRO A C 1
ATOM 2514 O O . PRO A 1 327 ? -10.977 22.766 23.906 1 91.75 327 PRO A O 1
ATOM 2517 N N . GLU A 1 328 ? -12.938 22.469 22.922 1 91.06 328 GLU A N 1
ATOM 2518 C CA . GLU A 1 328 ? -13.742 22.609 24.141 1 91.06 328 GLU A CA 1
ATOM 2519 C C . GLU A 1 328 ? -13.336 21.594 25.203 1 91.06 328 GLU A C 1
ATOM 2521 O O . GLU A 1 328 ? -13.453 21.859 26.406 1 91.06 328 GLU A O 1
ATOM 2526 N N . GLU A 1 329 ? -12.812 20.484 24.781 1 91.75 329 GLU A N 1
ATOM 2527 C CA . GLU A 1 329 ? -12.383 19.406 25.672 1 91.75 329 GLU A CA 1
ATOM 2528 C C . GLU A 1 329 ? -11.297 19.891 26.625 1 91.75 329 GLU A C 1
ATOM 2530 O O . GLU A 1 329 ? -11.211 19.438 27.766 1 91.75 329 GLU A O 1
ATOM 2535 N N . CYS A 1 330 ? -10.492 20.812 26.219 1 94.75 330 CYS A N 1
ATOM 2536 C CA . CYS A 1 330 ? -9.461 21.375 27.078 1 94.75 330 CYS A CA 1
ATOM 2537 C C . CYS A 1 330 ? -10.07 22.109 28.266 1 94.75 330 CYS A C 1
ATOM 2539 O O . CYS A 1 330 ? -9.586 22 29.391 1 94.75 330 CYS A O 1
ATOM 2541 N N . ARG A 1 331 ? -11.094 22.844 27.953 1 94.56 331 ARG A N 1
ATOM 2542 C CA . ARG A 1 331 ? -11.766 23.578 29.016 1 94.56 331 ARG A CA 1
ATOM 2543 C C . ARG A 1 331 ? -12.469 22.625 29.984 1 94.56 331 ARG A C 1
ATOM 2545 O O . ARG A 1 331 ? -12.547 22.906 31.172 1 94.56 331 ARG A O 1
ATOM 2552 N N . GLN A 1 332 ? -12.922 21.531 29.516 1 93.81 332 GLN A N 1
ATOM 2553 C CA . GLN A 1 332 ? -13.68 20.562 30.312 1 93.81 332 GLN A CA 1
ATOM 2554 C C . GLN A 1 332 ? -12.758 19.734 31.188 1 93.81 332 GLN A C 1
ATOM 2556 O O . GLN A 1 332 ? -13.203 19.109 32.156 1 93.81 332 GLN A O 1
ATOM 2561 N N . ASN A 1 333 ? -11.586 19.641 30.875 1 96.25 333 ASN A N 1
ATOM 2562 C CA . ASN A 1 333 ? -10.586 18.953 31.703 1 96.25 333 ASN A CA 1
ATOM 2563 C C . ASN A 1 333 ? -9.906 19.922 32.656 1 96.25 333 ASN A C 1
ATOM 2565 O O . ASN A 1 333 ? -9.039 20.703 32.281 1 96.25 333 ASN A O 1
ATOM 2569 N N . ALA A 1 334 ? -10.18 19.734 33.875 1 97.81 334 ALA A N 1
ATOM 2570 C CA . ALA A 1 334 ? -9.75 20.703 34.906 1 97.81 334 ALA A CA 1
ATOM 2571 C C . ALA A 1 334 ? -8.234 20.812 34.938 1 97.81 334 ALA A C 1
ATOM 2573 O O . ALA A 1 334 ? -7.688 21.906 35.094 1 97.81 334 ALA A O 1
ATOM 2574 N N . VAL A 1 335 ? -7.605 19.734 34.875 1 98.25 335 VAL A N 1
ATOM 2575 C CA . VAL A 1 335 ? -6.148 19.703 34.938 1 98.25 335 VAL A CA 1
ATOM 2576 C C . VAL A 1 335 ? -5.551 20.484 33.781 1 98.25 335 VAL A C 1
ATOM 2578 O O . VAL A 1 335 ? -4.684 21.344 33.969 1 98.25 335 VAL A O 1
ATOM 2581 N N . VAL A 1 336 ? -6.012 20.266 32.625 1 98.19 336 VAL A N 1
ATOM 2582 C CA . VAL A 1 336 ? -5.512 20.891 31.406 1 98.19 336 VAL A CA 1
ATOM 2583 C C . VAL A 1 336 ? -5.859 22.375 31.406 1 98.19 336 VAL A C 1
ATOM 2585 O O . VAL A 1 336 ? -5.027 23.219 31.078 1 98.19 336 VAL A O 1
ATOM 2588 N N . TRP A 1 337 ? -7.059 22.656 31.812 1 97.81 337 TRP A N 1
ATOM 2589 C CA . TRP A 1 337 ? -7.5 24.047 31.828 1 97.81 337 TRP A CA 1
ATOM 2590 C C . TRP A 1 337 ? -6.676 24.859 32.812 1 97.81 337 TRP A C 1
ATOM 2592 O O . TRP A 1 337 ? -6.273 25.984 32.5 1 97.81 337 TRP A O 1
ATOM 2602 N N . ASP A 1 338 ? -6.496 24.297 33.969 1 98.25 338 ASP A N 1
ATOM 2603 C CA . ASP A 1 338 ? -5.672 24.969 34.969 1 98.25 338 ASP A CA 1
ATOM 2604 C C . ASP A 1 338 ? -4.266 25.234 34.438 1 98.25 338 ASP A C 1
ATOM 2606 O O . ASP A 1 338 ? -3.707 26.312 34.656 1 98.25 338 ASP A O 1
ATOM 2610 N N . TYR A 1 339 ? -3.705 24.297 33.812 1 98.25 339 TYR A N 1
ATOM 2611 C CA . TYR A 1 339 ? -2.377 24.469 33.219 1 98.25 339 TYR A CA 1
ATOM 2612 C C . TYR A 1 339 ? -2.371 25.609 32.219 1 98.25 339 TYR A C 1
ATOM 2614 O O . TYR A 1 339 ? -1.489 26.469 32.219 1 98.25 339 TYR A O 1
ATOM 2622 N N . LEU A 1 340 ? -3.361 25.562 31.266 1 98.19 340 LEU A N 1
ATOM 2623 C CA . LEU A 1 340 ? -3.436 26.578 30.219 1 98.19 340 LEU A CA 1
ATOM 2624 C C . LEU A 1 340 ? -3.576 27.969 30.828 1 98.19 340 LEU A C 1
ATOM 2626 O O . LEU A 1 340 ? -2.945 28.922 30.359 1 98.19 340 LEU A O 1
ATOM 2630 N N . GLN A 1 341 ? -4.367 28.031 31.891 1 97.81 341 GLN A N 1
ATOM 2631 C CA . GLN A 1 341 ? -4.535 29.328 32.562 1 97.81 341 GLN A CA 1
ATOM 2632 C C . GLN A 1 341 ? -3.223 29.797 33.188 1 97.81 341 GLN A C 1
ATOM 2634 O O . GLN A 1 341 ? -2.883 30.969 33.125 1 97.81 341 GLN A O 1
ATOM 2639 N N . SER A 1 342 ? -2.582 28.875 33.781 1 97.81 342 SER A N 1
ATOM 2640 C CA . SER A 1 342 ? -1.29 29.219 34.375 1 97.81 342 SER A CA 1
ATOM 2641 C C . SER A 1 342 ? -0.288 29.641 33.312 1 97.81 342 SER A C 1
ATOM 2643 O O . SER A 1 342 ? 0.536 30.516 33.531 1 97.81 342 SER A O 1
ATOM 2645 N N . LEU A 1 343 ? -0.297 28.984 32.188 1 97.44 343 LEU A N 1
ATOM 2646 C CA . LEU A 1 343 ? 0.612 29.266 31.062 1 97.44 343 LEU A CA 1
ATOM 2647 C C . LEU A 1 343 ? 0.425 30.688 30.562 1 97.44 343 LEU A C 1
ATOM 2649 O O . LEU A 1 343 ? 1.398 31.438 30.406 1 97.44 343 LEU A O 1
ATOM 2653 N N . ILE A 1 344 ? -0.798 31.141 30.328 1 97.06 344 ILE A N 1
ATOM 2654 C CA . ILE A 1 344 ? -1.054 32.438 29.703 1 97.06 344 ILE A CA 1
ATOM 2655 C C . ILE A 1 344 ? -0.873 33.562 30.734 1 97.06 344 ILE A C 1
ATOM 2657 O O . ILE A 1 344 ? -0.743 34.719 30.375 1 97.06 344 ILE A O 1
ATOM 2661 N N . ALA A 1 345 ? -0.894 33.156 32 1 96.38 345 ALA A N 1
ATOM 2662 C CA . ALA A 1 345 ? -0.708 34.156 33.062 1 96.38 345 ALA A CA 1
ATOM 2663 C C . ALA A 1 345 ? 0.766 34.5 33.25 1 96.38 345 ALA A C 1
ATOM 2665 O O . ALA A 1 345 ? 1.1 35.531 33.812 1 96.38 345 ALA A O 1
ATOM 2666 N N . GLN A 1 346 ? 1.558 33.688 32.75 1 95.12 346 GLN A N 1
ATOM 2667 C CA . GLN A 1 346 ? 2.99 33.938 32.875 1 95.12 346 GLN A CA 1
ATOM 2668 C C . GLN A 1 346 ? 3.428 35.031 31.906 1 95.12 346 GLN A C 1
ATOM 2670 O O . GLN A 1 346 ? 3.283 34.906 30.688 1 95.12 346 GLN A O 1
ATOM 2675 N N . THR A 1 347 ? 4.066 35.969 32.406 1 91.38 347 THR A N 1
ATOM 2676 C CA . THR A 1 347 ? 4.457 37.125 31.609 1 91.38 347 THR A CA 1
ATOM 2677 C C . THR A 1 347 ? 5.551 36.75 30.625 1 91.38 347 THR A C 1
ATOM 2679 O O . THR A 1 347 ? 5.645 37.312 29.531 1 91.38 347 THR A O 1
ATOM 2682 N N . SER A 1 348 ? 6.312 35.812 30.953 1 92.88 348 SER A N 1
ATOM 2683 C CA . SER A 1 348 ? 7.434 35.406 30.109 1 92.88 348 SER A CA 1
ATOM 2684 C C . SER A 1 348 ? 6.977 34.469 28.984 1 92.88 348 SER A C 1
ATOM 2686 O O . SER A 1 348 ? 7.711 34.219 28.031 1 92.88 348 SER A O 1
ATOM 2688 N N . SER A 1 349 ? 5.824 34.031 29.109 1 94.69 349 SER A N 1
ATOM 2689 C CA . SER A 1 349 ? 5.34 33.062 28.125 1 94.69 349 SER A CA 1
ATOM 2690 C C . SER A 1 349 ? 5.008 33.75 26.797 1 94.69 349 SER A C 1
ATOM 2692 O O . SER A 1 349 ? 4.332 34.781 26.781 1 94.69 349 SER A O 1
ATOM 2694 N N . PRO A 1 350 ? 5.5 33.125 25.719 1 97 350 PRO A N 1
ATOM 2695 C CA . PRO A 1 350 ? 5.098 33.656 24.406 1 97 350 PRO A CA 1
ATOM 2696 C C . PRO A 1 350 ? 3.615 33.438 24.109 1 97 350 PRO A C 1
ATOM 2698 O O . PRO A 1 350 ? 3.055 34.062 23.219 1 97 350 PRO A O 1
ATOM 2701 N N . ILE A 1 351 ? 2.967 32.531 24.734 1 97.75 351 ILE A N 1
ATOM 2702 C CA . ILE A 1 351 ? 1.544 32.25 24.578 1 97.75 351 ILE A CA 1
ATOM 2703 C C . ILE A 1 351 ? 0.757 32.938 25.672 1 97.75 351 ILE A C 1
ATOM 2705 O O . ILE A 1 351 ? 0.896 32.625 26.859 1 97.75 351 ILE A O 1
ATOM 2709 N N . ASN A 1 352 ? -0.107 33.906 25.25 1 97.31 352 ASN A N 1
ATOM 2710 C CA . ASN A 1 352 ? -0.724 34.688 26.312 1 97.31 352 ASN A CA 1
ATOM 2711 C C . ASN A 1 352 ? -2.238 34.75 26.156 1 97.31 352 ASN A C 1
ATOM 2713 O O . ASN A 1 352 ? -2.896 35.594 26.781 1 97.31 352 ASN A O 1
ATOM 2717 N N . GLU A 1 353 ? -2.754 33.969 25.25 1 96.44 353 GLU A N 1
ATOM 2718 C CA . GLU A 1 353 ? -4.195 33.938 25.016 1 96.44 353 GLU A CA 1
ATOM 2719 C C . GLU A 1 353 ? -4.672 32.562 24.625 1 96.44 353 GLU A C 1
ATOM 2721 O O . GLU A 1 353 ? -3.988 31.844 23.875 1 96.44 353 GLU A O 1
ATOM 2726 N N . VAL A 1 354 ? -5.793 32.156 25.234 1 96.56 354 VAL A N 1
ATOM 2727 C CA . VAL A 1 354 ? -6.426 30.891 24.875 1 96.56 354 VAL A CA 1
ATOM 2728 C C . VAL A 1 354 ? -7.781 31.156 24.219 1 96.56 354 VAL A C 1
ATOM 2730 O O . VAL A 1 354 ? -8.594 31.922 24.766 1 96.56 354 VAL A O 1
ATOM 2733 N N . CYS A 1 355 ? -7.957 30.641 23.031 1 94.12 355 CYS A N 1
ATOM 2734 C CA . CYS A 1 355 ? -9.234 30.688 22.344 1 94.12 355 CYS A CA 1
ATOM 2735 C C . CYS A 1 355 ? -9.844 29.297 22.219 1 94.12 355 CYS A C 1
ATOM 2737 O O . CYS A 1 355 ? -9.203 28.375 21.703 1 94.12 355 CYS A O 1
ATOM 2739 N N . VAL A 1 356 ? -11.086 29.172 22.688 1 92.38 356 VAL A N 1
ATOM 2740 C CA . VAL A 1 356 ? -11.734 27.859 22.703 1 92.38 356 VAL A CA 1
ATOM 2741 C C . VAL A 1 356 ? -12.75 27.766 21.578 1 92.38 356 VAL A C 1
ATOM 2743 O O . VAL A 1 356 ? -13.531 28.703 21.359 1 92.38 356 VAL A O 1
ATOM 2746 N N . PHE A 1 357 ? -12.719 26.734 20.844 1 85.38 357 PHE A N 1
ATOM 2747 C CA . PHE A 1 357 ? -13.719 26.453 19.812 1 85.38 357 PHE A CA 1
ATOM 2748 C C . PHE A 1 357 ? -14.477 25.172 20.156 1 85.38 357 PHE A C 1
ATOM 2750 O O . PHE A 1 357 ? -13.883 24.188 20.609 1 85.38 357 PHE A O 1
ATOM 2757 N N . ASP A 1 358 ? -15.766 25.25 19.953 1 79.5 358 ASP A N 1
ATOM 2758 C CA . ASP A 1 358 ? -16.594 24.047 20.078 1 79.5 358 ASP A CA 1
ATOM 2759 C C . ASP A 1 358 ? -16.672 23.297 18.75 1 79.5 358 ASP A C 1
ATOM 2761 O O . ASP A 1 358 ? -17.453 23.656 17.859 1 79.5 358 ASP A O 1
ATOM 2765 N N . LEU A 1 359 ? -15.898 22.328 18.578 1 72.25 359 LEU A N 1
ATOM 2766 C CA . LEU A 1 359 ? -15.836 21.484 17.391 1 72.25 359 LEU A CA 1
ATOM 2767 C C . LEU A 1 359 ? -16.359 20.078 17.672 1 72.25 359 LEU A C 1
ATOM 2769 O O . LEU A 1 359 ? -15.945 19.125 17.031 1 72.25 359 LEU A O 1
ATOM 2773 N N . ARG A 1 360 ? -17.312 19.859 18.531 1 69.38 360 ARG A N 1
ATOM 2774 C CA . ARG A 1 360 ? -17.719 18.578 19.078 1 69.38 360 ARG A CA 1
ATOM 2775 C C . ARG A 1 360 ? -18.234 17.656 17.969 1 69.38 360 ARG A C 1
ATOM 2777 O O . ARG A 1 360 ? -17.953 16.453 17.984 1 69.38 360 ARG A O 1
ATOM 2784 N N . GLU A 1 361 ? -18.906 18.234 17.125 1 67.44 361 GLU A N 1
ATOM 2785 C CA . GLU A 1 361 ? -19.469 17.344 16.109 1 67.44 361 GLU A CA 1
ATOM 2786 C C . GLU A 1 361 ? -18.391 16.891 15.133 1 67.44 361 GLU A C 1
ATOM 2788 O O . GLU A 1 361 ? -18.359 15.734 14.719 1 67.44 361 GLU A O 1
ATOM 2793 N N . SER A 1 362 ? -17.609 17.812 14.797 1 59.62 362 SER A N 1
ATOM 2794 C CA . SER A 1 362 ? -16.547 17.469 13.859 1 59.62 362 SER A CA 1
ATOM 2795 C C . SER A 1 362 ? -15.492 16.578 14.516 1 59.62 362 SER A C 1
ATOM 2797 O O . SER A 1 362 ? -14.805 15.82 13.844 1 59.62 362 SER A O 1
ATOM 2799 N N . MET A 1 363 ? -15.562 16.688 15.828 1 62.22 363 MET A N 1
ATOM 2800 C CA . MET A 1 363 ? -14.469 16.062 16.562 1 62.22 363 MET A CA 1
ATOM 2801 C C . MET A 1 363 ? -14.914 14.742 17.188 1 62.22 363 MET A C 1
ATOM 2803 O O . MET A 1 363 ? -14.117 14.039 17.797 1 62.22 363 MET A O 1
ATOM 2807 N N . ARG A 1 364 ? -16.188 14.547 17.109 1 58.16 364 ARG A N 1
ATOM 2808 C CA . ARG A 1 364 ? -16.641 13.273 17.688 1 58.16 364 ARG A CA 1
ATOM 2809 C C . ARG A 1 364 ? -15.906 12.102 17.047 1 58.16 364 ARG A C 1
ATOM 2811 O O . ARG A 1 364 ? -15.82 11.023 17.641 1 58.16 364 ARG A O 1
ATOM 2818 N N . ASN A 1 365 ? -15.359 12.43 15.938 1 54.66 365 ASN A N 1
ATOM 2819 C CA . ASN A 1 365 ? -14.508 11.398 15.359 1 54.66 365 ASN A CA 1
ATOM 2820 C C . ASN A 1 365 ? -13.047 11.586 15.75 1 54.66 365 ASN A C 1
ATOM 2822 O O . ASN A 1 365 ? -12.164 10.945 15.188 1 54.66 365 ASN A O 1
ATOM 2826 N N . GLY A 1 366 ? -12.883 12.445 16.719 1 60.34 366 GLY A N 1
ATOM 2827 C CA . GLY A 1 366 ? -11.539 12.648 17.234 1 60.34 366 GLY A CA 1
ATOM 2828 C C . GLY A 1 366 ? -10.828 13.828 16.594 1 60.34 366 GLY A C 1
ATOM 2829 O O . GLY A 1 366 ? -11.25 14.328 15.547 1 60.34 366 GLY A O 1
ATOM 2830 N N . GLY A 1 367 ? -10.102 14.492 17.469 1 70.62 367 GLY A N 1
ATOM 2831 C CA . GLY A 1 367 ? -9.203 15.516 16.953 1 70.62 367 GLY A CA 1
ATOM 2832 C C . GLY A 1 367 ? -9.531 16.906 17.453 1 70.62 367 GLY A C 1
ATOM 2833 O O . GLY A 1 367 ? -10.336 17.062 18.375 1 70.62 367 GLY A O 1
ATOM 2834 N N . GLY A 1 368 ? -8.766 17.922 17.047 1 80.19 368 GLY A N 1
ATOM 2835 C CA . GLY A 1 368 ? -8.875 19.328 17.375 1 80.19 368 GLY A CA 1
ATOM 2836 C C . GLY A 1 368 ? -8.516 20.25 16.234 1 80.19 368 GLY A C 1
ATOM 2837 O O . GLY A 1 368 ? -8.531 19.844 15.07 1 80.19 368 GLY A O 1
ATOM 2838 N N . PRO A 1 369 ? -8.391 21.438 16.531 1 86.12 369 PRO A N 1
ATOM 2839 C CA . PRO A 1 369 ? -8.125 22.453 15.508 1 86.12 369 PRO A CA 1
ATOM 2840 C C . PRO A 1 369 ? -6.906 22.109 14.648 1 86.12 369 PRO A C 1
ATOM 2842 O O . PRO A 1 369 ? -6.879 22.422 13.461 1 86.12 369 PRO A O 1
ATOM 2845 N N . ALA A 1 370 ? -5.949 21.469 15.164 1 87 370 ALA A N 1
ATOM 2846 C CA . ALA A 1 370 ? -4.727 21.172 14.422 1 87 370 ALA A CA 1
ATOM 2847 C C . ALA A 1 370 ? -4.98 20.141 13.344 1 87 370 ALA A C 1
ATOM 2849 O O . ALA A 1 370 ? -4.441 20.234 12.234 1 87 370 ALA A O 1
ATOM 2850 N N . CYS A 1 371 ? -5.82 19.219 13.695 1 90.69 371 CYS A N 1
ATOM 2851 C CA . CYS A 1 371 ? -6.047 18.141 12.742 1 90.69 371 CYS A CA 1
ATOM 2852 C C . CYS A 1 371 ? -6.855 18.625 11.547 1 90.69 371 CYS A C 1
ATOM 2854 O O . CYS A 1 371 ? -6.742 18.062 10.453 1 90.69 371 CYS A O 1
ATOM 2856 N N . LEU A 1 372 ? -7.512 19.688 11.68 1 90.88 372 LEU A N 1
ATOM 2857 C CA . LEU A 1 372 ? -8.445 20.141 10.656 1 90.88 372 LEU A CA 1
ATOM 2858 C C . LEU A 1 372 ? -7.746 21 9.617 1 90.88 372 LEU A C 1
ATOM 2860 O O . LEU A 1 372 ? -8.297 21.25 8.547 1 90.88 372 LEU A O 1
ATOM 2864 N N . ARG A 1 373 ? -6.512 21.359 9.914 1 94.75 373 ARG A N 1
ATOM 2865 C CA . ARG A 1 373 ? -5.945 22.328 8.977 1 94.75 373 ARG A CA 1
ATOM 2866 C C . ARG A 1 373 ? -4.59 21.859 8.453 1 94.75 373 ARG A C 1
ATOM 2868 O O . ARG A 1 373 ? -3.844 21.188 9.172 1 94.75 373 ARG A O 1
ATOM 2875 N N . LEU A 1 374 ? -4.293 22.203 7.242 1 98.19 374 LEU A N 1
ATOM 2876 C CA . LEU A 1 374 ? -2.977 22.125 6.621 1 98.19 374 LEU A CA 1
ATOM 2877 C C . LEU A 1 374 ? -2.273 23.469 6.66 1 98.19 374 LEU A C 1
ATOM 2879 O O . LEU A 1 374 ? -2.779 24.453 6.117 1 98.19 374 LEU A O 1
ATOM 2883 N N . ARG A 1 375 ? -1.152 23.562 7.301 1 97.5 375 ARG A N 1
ATOM 2884 C CA . ARG A 1 375 ? -0.381 24.797 7.395 1 97.5 375 ARG A CA 1
ATOM 2885 C C . ARG A 1 375 ? 0.429 25.031 6.125 1 97.5 375 ARG A C 1
ATOM 2887 O O . ARG A 1 375 ? 1.172 24.156 5.684 1 97.5 375 ARG A O 1
ATOM 2894 N N . VAL A 1 376 ? 0.264 26.234 5.555 1 98.38 376 VAL A N 1
ATOM 2895 C CA . VAL A 1 376 ? 1 26.594 4.348 1 98.38 376 VAL A CA 1
ATOM 2896 C C . VAL A 1 376 ? 1.641 27.969 4.531 1 98.38 376 VAL A C 1
ATOM 2898 O O . VAL A 1 376 ? 0.941 28.984 4.613 1 98.38 376 VAL A O 1
ATOM 2901 N N . VAL A 1 377 ? 2.945 28.031 4.59 1 98 377 VAL A N 1
ATOM 2902 C CA . VAL A 1 377 ? 3.67 29.297 4.703 1 98 377 VAL A CA 1
ATOM 2903 C C . VAL A 1 377 ? 3.922 29.875 3.312 1 98 377 VAL A C 1
ATOM 2905 O O . VAL A 1 377 ? 4.438 29.172 2.432 1 98 377 VAL A O 1
ATOM 2908 N N . LEU A 1 378 ? 3.521 31.109 3.158 1 97.62 378 LEU A N 1
ATOM 2909 C CA . LEU A 1 378 ? 3.613 31.781 1.868 1 97.62 378 LEU A CA 1
ATOM 2910 C C . LEU A 1 378 ? 4.176 33.188 2.029 1 97.62 378 LEU A C 1
ATOM 2912 O O . LEU A 1 378 ? 4.043 33.781 3.094 1 97.62 378 LEU A O 1
ATOM 2916 N N . ASN A 1 379 ? 4.852 33.688 1.009 1 96.69 379 ASN A N 1
ATOM 2917 C CA . ASN A 1 379 ? 5.102 35.125 0.896 1 96.69 379 ASN A CA 1
ATOM 2918 C C . ASN A 1 379 ? 4.027 35.812 0.061 1 96.69 379 ASN A C 1
ATOM 2920 O O . ASN A 1 379 ? 3.084 35.156 -0.402 1 96.69 379 ASN A O 1
ATOM 2924 N N . ASP A 1 380 ? 4.211 37.094 -0.116 1 96.25 380 ASP A N 1
ATOM 2925 C CA . ASP A 1 380 ? 3.168 37.906 -0.757 1 96.25 380 ASP A CA 1
ATOM 2926 C C . ASP A 1 380 ? 2.928 37.438 -2.193 1 96.25 380 ASP A C 1
ATOM 2928 O O . ASP A 1 380 ? 1.78 37.312 -2.623 1 96.25 380 ASP A O 1
ATOM 2932 N N . ALA A 1 381 ? 3.949 37.25 -2.93 1 96.94 381 ALA A N 1
ATOM 2933 C CA . ALA A 1 381 ? 3.834 36.844 -4.324 1 96.94 381 ALA A CA 1
ATOM 2934 C C . ALA A 1 381 ? 3.178 35.469 -4.441 1 96.94 381 ALA A C 1
ATOM 2936 O O . ALA A 1 381 ? 2.322 35.25 -5.301 1 96.94 381 ALA A O 1
ATOM 2937 N N . GLU A 1 382 ? 3.537 34.562 -3.613 1 98.06 382 GLU A N 1
ATOM 2938 C CA . GLU A 1 382 ? 2.969 33.219 -3.59 1 98.06 382 GLU A CA 1
ATOM 2939 C C . GLU A 1 382 ? 1.492 33.25 -3.205 1 98.06 382 GLU A C 1
ATOM 2941 O O . GLU A 1 382 ? 0.671 32.562 -3.818 1 98.06 382 GLU A O 1
ATOM 2946 N N . PHE A 1 383 ? 1.205 34.062 -2.244 1 97.56 383 PHE A N 1
ATOM 2947 C CA . PHE A 1 383 ? -0.177 34.219 -1.799 1 97.56 383 PHE A CA 1
ATOM 2948 C C . PHE A 1 383 ? -1.062 34.719 -2.93 1 97.56 383 PHE A C 1
ATOM 2950 O O . PHE A 1 383 ? -2.18 34.219 -3.117 1 97.56 383 PHE A O 1
ATOM 2957 N N . SER A 1 384 ? -0.537 35.594 -3.625 1 97.5 384 SER A N 1
ATOM 2958 C CA . SER A 1 384 ? -1.284 36.188 -4.738 1 97.5 384 SER A CA 1
ATOM 2959 C C . SER A 1 384 ? -1.533 35.156 -5.832 1 97.5 384 SER A C 1
ATOM 2961 O O . SER A 1 384 ? -2.424 35.312 -6.664 1 97.5 384 SER A O 1
ATOM 2963 N N . ALA A 1 385 ? -0.737 34.094 -5.789 1 98.25 385 ALA A N 1
ATOM 2964 C CA . ALA A 1 385 ? -0.844 33.062 -6.82 1 98.25 385 ALA A CA 1
ATOM 2965 C C . ALA A 1 385 ? -1.772 31.938 -6.375 1 98.25 385 ALA A C 1
ATOM 2967 O O . ALA A 1 385 ? -2.062 31.016 -7.148 1 98.25 385 ALA A O 1
ATOM 2968 N N . VAL A 1 386 ? -2.277 31.938 -5.152 1 98.62 386 VAL A N 1
ATOM 2969 C CA . VAL A 1 386 ? -3.213 30.938 -4.652 1 98.62 386 VAL A CA 1
ATOM 2970 C C . VAL A 1 386 ? -4.586 31.156 -5.289 1 98.62 386 VAL A C 1
ATOM 2972 O O . VAL A 1 386 ? -4.992 32.281 -5.543 1 98.62 386 VAL A O 1
ATOM 2975 N N . ASN A 1 387 ? -5.273 30.094 -5.637 1 98.75 387 ASN A N 1
ATOM 2976 C CA . ASN A 1 387 ? -6.652 30.188 -6.105 1 98.75 387 ASN A CA 1
ATOM 2977 C C . ASN A 1 387 ? -7.512 31.016 -5.152 1 98.75 387 ASN A C 1
ATOM 2979 O O . ASN A 1 387 ? -7.848 30.547 -4.059 1 98.75 387 ASN A O 1
ATOM 2983 N N . PRO A 1 388 ? -7.875 32.188 -5.547 1 98.5 388 PRO A N 1
ATOM 2984 C CA . PRO A 1 388 ? -8.562 33.062 -4.609 1 98.5 388 PRO A CA 1
ATOM 2985 C C . PRO A 1 388 ? -9.938 32.531 -4.199 1 98.5 388 PRO A C 1
ATOM 2987 O O . PRO A 1 388 ? -10.453 32.906 -3.139 1 98.5 388 PRO A O 1
ATOM 2990 N N . ALA A 1 389 ? -10.508 31.641 -4.973 1 98.75 389 ALA A N 1
ATOM 2991 C CA . ALA A 1 389 ? -11.828 31.109 -4.68 1 98.75 389 ALA A CA 1
ATOM 2992 C C . ALA A 1 389 ? -11.789 30.188 -3.467 1 98.75 389 ALA A C 1
ATOM 2994 O O . ALA A 1 389 ? -12.836 29.828 -2.906 1 98.75 389 ALA A O 1
ATOM 2995 N N . THR A 1 390 ? -10.625 29.781 -3.072 1 98.75 390 THR A N 1
ATOM 2996 C CA . THR A 1 390 ? -10.492 28.859 -1.951 1 98.75 390 THR A CA 1
ATOM 2997 C C . THR A 1 390 ? -10.141 29.594 -0.669 1 98.75 390 THR A C 1
ATOM 2999 O O . THR A 1 390 ? -9.977 28.984 0.388 1 98.75 390 THR A O 1
ATOM 3002 N N . LEU A 1 391 ? -10.008 30.859 -0.708 1 98.62 391 LEU A N 1
ATOM 3003 C CA . LEU A 1 391 ? -9.656 31.672 0.457 1 98.62 391 LEU A CA 1
ATOM 3004 C C . LEU A 1 391 ? -10.906 32.188 1.157 1 98.62 391 LEU A C 1
ATOM 3006 O O . LEU A 1 391 ? -11.781 32.781 0.517 1 98.62 391 LEU A O 1
ATOM 3010 N N . MET A 1 392 ? -10.945 31.984 2.414 1 98.19 392 MET A N 1
ATOM 3011 C CA . MET A 1 392 ? -12.117 32.312 3.217 1 98.19 392 MET A CA 1
ATOM 3012 C C . MET A 1 392 ? -12.32 33.812 3.287 1 98.19 392 MET A C 1
ATOM 3014 O O . MET A 1 392 ? -11.359 34.562 3.5 1 98.19 392 MET A O 1
ATOM 3018 N N . ASN A 1 393 ? -13.391 34.312 3.029 1 97.44 393 ASN A N 1
ATOM 3019 C CA . ASN A 1 393 ? -13.922 35.656 3.223 1 97.44 393 ASN A CA 1
ATOM 3020 C C . ASN A 1 393 ? -15.438 35.625 3.441 1 97.44 393 ASN A C 1
ATOM 3022 O O . ASN A 1 393 ? -16.031 34.562 3.516 1 97.44 393 ASN A O 1
ATOM 3026 N N . THR A 1 394 ? -16 36.75 3.621 1 97.69 394 THR A N 1
ATOM 3027 C CA . THR A 1 394 ? -17.422 36.812 3.943 1 97.69 394 THR A CA 1
ATOM 3028 C C . THR A 1 394 ? -18.266 36.219 2.814 1 97.69 394 THR A C 1
ATOM 3030 O O . THR A 1 394 ? -19.219 35.5 3.064 1 97.69 394 THR A O 1
ATOM 3033 N N . GLN A 1 395 ? -17.922 36.531 1.633 1 98.19 395 GLN A N 1
ATOM 3034 C CA . GLN A 1 395 ? -18.672 36.031 0.483 1 98.19 395 GLN A CA 1
ATOM 3035 C C . GLN A 1 395 ? -18.609 34.5 0.386 1 98.19 395 GLN A C 1
ATOM 3037 O O . GLN A 1 395 ? -19.641 33.844 0.196 1 98.19 395 GLN A O 1
ATOM 3042 N N . LEU A 1 396 ? -17.422 33.969 0.445 1 98.69 396 LEU A N 1
ATOM 3043 C CA . LEU A 1 396 ? -17.281 32.531 0.387 1 98.69 396 LEU A CA 1
ATOM 3044 C C . LEU A 1 396 ? -18 31.875 1.559 1 98.69 396 LEU A C 1
ATOM 3046 O O . LEU A 1 396 ? -18.625 30.828 1.391 1 98.69 396 LEU A O 1
ATOM 3050 N N . TYR A 1 397 ? -17.844 32.469 2.729 1 98.31 397 TYR A N 1
ATOM 3051 C CA . TYR A 1 397 ? -18.531 31.922 3.904 1 98.31 397 TYR A CA 1
ATOM 3052 C C . TYR A 1 397 ? -20.031 31.812 3.658 1 98.31 397 TYR A C 1
ATOM 3054 O O . TYR A 1 397 ? -20.641 30.781 3.947 1 98.31 397 TYR A O 1
ATOM 3062 N N . ASP A 1 398 ? -20.578 32.875 3.178 1 98.5 398 ASP A N 1
ATOM 3063 C CA . ASP A 1 398 ? -22.016 32.906 2.924 1 98.5 398 ASP A CA 1
ATOM 3064 C C . ASP A 1 398 ? -22.406 31.859 1.88 1 98.5 398 ASP A C 1
ATOM 3066 O O . ASP A 1 398 ? -23.406 31.156 2.045 1 98.5 398 ASP A O 1
ATOM 3070 N N . ARG A 1 399 ? -21.656 31.766 0.887 1 98.69 399 ARG A N 1
ATOM 3071 C CA . ARG A 1 399 ? -21.938 30.828 -0.183 1 98.69 399 ARG A CA 1
ATOM 3072 C C . ARG A 1 399 ? -21.844 29.391 0.322 1 98.69 399 ARG A C 1
ATOM 3074 O O . ARG A 1 399 ? -22.703 28.547 0.009 1 98.69 399 ARG A O 1
ATOM 3081 N N . LEU A 1 400 ? -20.781 29.094 1.055 1 98.81 400 LEU A N 1
ATOM 3082 C CA . LEU A 1 400 ? -20.609 27.734 1.571 1 98.81 400 LEU A CA 1
ATOM 3083 C C . LEU A 1 400 ? -21.656 27.406 2.615 1 98.81 400 LEU A C 1
ATOM 3085 O O . LEU A 1 400 ? -22.094 26.266 2.717 1 98.81 400 LEU A O 1
ATOM 3089 N N . THR A 1 401 ? -22.031 28.422 3.424 1 98.56 401 THR A N 1
ATOM 3090 C CA . THR A 1 401 ? -23.109 28.188 4.387 1 98.56 401 THR A CA 1
ATOM 3091 C C . THR A 1 401 ? -24.391 27.781 3.676 1 98.56 401 THR A C 1
ATOM 3093 O O . THR A 1 401 ? -25.031 26.797 4.066 1 98.56 401 THR A O 1
ATOM 3096 N N . LYS A 1 402 ? -24.75 28.516 2.652 1 98.69 402 LYS A N 1
ATOM 3097 C CA . LYS A 1 402 ? -25.938 28.188 1.874 1 98.69 402 LYS A CA 1
ATOM 3098 C C . LYS A 1 402 ? -25.812 26.797 1.238 1 98.69 402 LYS A C 1
ATOM 3100 O O . LYS A 1 402 ? -26.766 26.016 1.25 1 98.69 402 LYS A O 1
ATOM 3105 N N . TRP A 1 403 ? -24.703 26.516 0.693 1 98.81 403 TRP A N 1
ATOM 3106 C CA . TRP A 1 403 ? -24.422 25.219 0.067 1 98.81 403 TRP A CA 1
ATOM 3107 C C . TRP A 1 403 ? -24.578 24.094 1.073 1 98.81 403 TRP A C 1
ATOM 3109 O O . TRP A 1 403 ? -25.203 23.062 0.777 1 98.81 403 TRP A O 1
ATOM 3119 N N . ILE A 1 404 ? -24.016 24.25 2.268 1 98.38 404 ILE A N 1
ATOM 3120 C CA . ILE A 1 404 ? -24.094 23.234 3.314 1 98.38 404 ILE A CA 1
ATOM 3121 C C . ILE A 1 404 ? -25.547 23.047 3.732 1 98.38 404 ILE A C 1
ATOM 3123 O O . ILE A 1 404 ? -26.016 21.906 3.84 1 98.38 404 ILE A O 1
ATOM 3127 N N . GLU A 1 405 ? -26.219 24.125 3.938 1 98.31 405 GLU A N 1
ATOM 3128 C CA . GLU A 1 405 ? -27.609 24.062 4.363 1 98.31 405 GLU A CA 1
ATOM 3129 C C . GLU A 1 405 ? -28.469 23.375 3.311 1 98.31 405 GLU A C 1
ATOM 3131 O O . GLU A 1 405 ? -29.438 22.672 3.646 1 98.31 405 GLU A O 1
ATOM 3136 N N . GLN A 1 406 ? -28.125 23.547 2.135 1 98.31 406 GLN A N 1
ATOM 3137 C CA . GLN A 1 406 ? -28.906 22.984 1.033 1 98.31 406 GLN A CA 1
ATOM 3138 C C . GLN A 1 406 ? -28.609 21.5 0.842 1 98.31 406 GLN A C 1
ATOM 3140 O O . GLN A 1 406 ? -29.516 20.719 0.564 1 98.31 406 GLN A O 1
ATOM 3145 N N . HIS A 1 407 ? -27.375 21.094 1.008 1 98.19 407 HIS A N 1
ATOM 3146 C CA . HIS A 1 407 ? -27 19.781 0.481 1 98.19 407 HIS A CA 1
ATOM 3147 C C . HIS A 1 407 ? -26.734 18.781 1.607 1 98.19 407 HIS A C 1
ATOM 3149 O O . HIS A 1 407 ? -26.859 17.578 1.409 1 98.19 407 HIS A O 1
ATOM 3155 N N . TYR A 1 408 ? -26.328 19.219 2.77 1 97.12 408 TYR A N 1
ATOM 3156 C CA . TYR A 1 408 ? -26 18.312 3.861 1 97.12 408 TYR A CA 1
ATOM 3157 C C . TYR A 1 408 ? -27.266 17.859 4.594 1 97.12 408 TYR A C 1
ATOM 3159 O O . TYR A 1 408 ? -28.156 18.672 4.828 1 97.12 408 TYR A O 1
ATOM 3167 N N . ARG A 1 409 ? -27.266 16.656 4.953 1 95.5 409 ARG A N 1
ATOM 3168 C CA . ARG A 1 409 ? -28.312 16.156 5.828 1 95.5 409 ARG A CA 1
ATOM 3169 C C . ARG A 1 409 ? -28.031 16.5 7.285 1 95.5 409 ARG A C 1
ATOM 3171 O O . ARG A 1 409 ? -26.859 16.641 7.676 1 95.5 409 ARG A O 1
ATOM 3178 N N . ASP A 1 410 ? -29.094 16.594 8.086 1 94.69 410 ASP A N 1
ATOM 3179 C CA . ASP A 1 410 ? -28.891 16.875 9.508 1 94.69 410 ASP A CA 1
ATOM 3180 C C . ASP A 1 410 ? -28.859 15.586 10.328 1 94.69 410 ASP A C 1
ATOM 3182 O O . ASP A 1 410 ? -28.547 15.609 11.516 1 94.69 410 ASP A O 1
ATOM 3186 N N . GLN A 1 411 ? -29.156 14.539 9.672 1 93.75 411 GLN A N 1
ATOM 3187 C CA . GLN A 1 411 ? -29.016 13.219 10.273 1 93.75 411 GLN A CA 1
ATOM 3188 C C . GLN A 1 411 ? -28.531 12.195 9.25 1 93.75 411 GLN A C 1
ATOM 3190 O O . GLN A 1 411 ? -29.016 12.172 8.109 1 93.75 411 GLN A O 1
ATOM 3195 N N . LEU A 1 412 ? -27.547 11.43 9.641 1 93.06 412 LEU A N 1
ATOM 3196 C CA . LEU A 1 412 ? -27.031 10.383 8.766 1 93.06 412 LEU A CA 1
ATOM 3197 C C . LEU A 1 412 ? -26.484 9.211 9.578 1 93.06 412 LEU A C 1
ATOM 3199 O O . LEU A 1 412 ? -25.812 9.406 10.594 1 93.06 412 LEU A O 1
ATOM 3203 N N . CYS A 1 413 ? -26.875 8.031 9.25 1 90.44 413 CYS A N 1
ATOM 3204 C CA . CYS A 1 413 ? -26.312 6.82 9.828 1 90.44 413 CYS A CA 1
ATOM 3205 C C . CYS A 1 413 ? -25.719 5.922 8.742 1 90.44 413 CYS A C 1
ATOM 3207 O O . CYS A 1 413 ? -25.906 6.176 7.555 1 90.44 413 CYS A O 1
ATOM 3209 N N . SER A 1 414 ? -25.016 4.906 9.141 1 89.44 414 SER A N 1
ATOM 3210 C CA . SER A 1 414 ? -24.281 4.051 8.219 1 89.44 414 SER A CA 1
ATOM 3211 C C . SER A 1 414 ? -25.219 3.361 7.23 1 89.44 414 SER A C 1
ATOM 3213 O O . SER A 1 414 ? -24.859 3.127 6.078 1 89.44 414 SER A O 1
ATOM 3215 N N . SER A 1 415 ? -26.391 3.014 7.586 1 90.19 415 SER A N 1
ATOM 3216 C CA . SER A 1 415 ? -27.328 2.311 6.719 1 90.19 415 SER A CA 1
ATOM 3217 C C . SER A 1 415 ? -27.797 3.201 5.57 1 90.19 415 SER A C 1
ATOM 3219 O O . SER A 1 415 ? -28.203 2.705 4.516 1 90.19 415 SER A O 1
ATOM 3221 N N . ASP A 1 416 ? -27.719 4.527 5.801 1 93.06 416 ASP A N 1
ATOM 3222 C CA . ASP A 1 416 ? -28.156 5.48 4.781 1 93.06 416 ASP A CA 1
ATOM 3223 C C . ASP A 1 416 ? -27.203 5.484 3.592 1 93.06 416 ASP A C 1
ATOM 3225 O O . ASP A 1 416 ? -27.562 5.918 2.498 1 93.06 416 ASP A O 1
ATOM 3229 N N . LEU A 1 417 ? -26.047 5.004 3.809 1 94.19 417 LEU A N 1
ATOM 3230 C CA . LEU A 1 417 ? -24.984 5.109 2.805 1 94.19 417 LEU A CA 1
ATOM 3231 C C . LEU A 1 417 ? -25.297 4.234 1.595 1 94.19 417 LEU A C 1
ATOM 3233 O O . LEU A 1 417 ? -24.719 4.418 0.524 1 94.19 417 LEU A O 1
ATOM 3237 N N . ALA A 1 418 ? -26.172 3.305 1.753 1 94.56 418 ALA A N 1
ATOM 3238 C CA . ALA A 1 418 ? -26.547 2.4 0.667 1 94.56 418 ALA A CA 1
ATOM 3239 C C . ALA A 1 418 ? -27.641 3.008 -0.206 1 94.56 418 ALA A C 1
ATOM 3241 O O . ALA A 1 418 ? -28 2.441 -1.24 1 94.56 418 ALA A O 1
ATOM 3242 N N . ASP A 1 419 ? -28.156 4.156 0.123 1 94.44 419 ASP A N 1
ATOM 3243 C CA . ASP A 1 419 ? -29.234 4.809 -0.598 1 94.44 419 ASP A CA 1
ATOM 3244 C C . ASP A 1 419 ? -28.734 5.453 -1.889 1 94.44 419 ASP A C 1
ATOM 3246 O O . ASP A 1 419 ? -27.984 6.434 -1.851 1 94.44 419 ASP A O 1
ATOM 3250 N N . PRO A 1 420 ? -29.25 5.008 -3.072 1 95.06 420 PRO A N 1
ATOM 3251 C CA . PRO A 1 420 ? -28.797 5.578 -4.344 1 95.06 420 PRO A CA 1
ATOM 3252 C C . PRO A 1 420 ? -29.156 7.055 -4.492 1 95.06 420 PRO A C 1
ATOM 3254 O O . PRO A 1 420 ? -28.453 7.805 -5.168 1 95.06 420 PRO A O 1
ATOM 3257 N N . GLN A 1 421 ? -30.188 7.414 -3.875 1 94.94 421 GLN A N 1
ATOM 3258 C CA . GLN A 1 421 ? -30.578 8.82 -3.938 1 94.94 421 GLN A CA 1
ATOM 3259 C C . GLN A 1 421 ? -29.547 9.703 -3.242 1 94.94 421 GLN A C 1
ATOM 3261 O O . GLN A 1 421 ? -29.25 10.805 -3.715 1 94.94 421 GLN A O 1
ATOM 3266 N N . LEU A 1 422 ? -29.062 9.258 -2.172 1 94.88 422 LEU A N 1
ATOM 3267 C CA . LEU A 1 422 ? -28.031 10.016 -1.462 1 94.88 422 LEU A CA 1
ATOM 3268 C C . LEU A 1 422 ? -26.781 10.156 -2.314 1 94.88 422 LEU A C 1
ATOM 3270 O O . LEU A 1 422 ? -26.125 11.203 -2.295 1 94.88 422 LEU A O 1
ATOM 3274 N N . LEU A 1 423 ? -26.438 9.094 -3 1 96 423 LEU A N 1
ATOM 3275 C CA . LEU A 1 423 ? -25.281 9.148 -3.879 1 96 423 LEU A CA 1
ATOM 3276 C C . LEU A 1 423 ? -25.438 10.258 -4.91 1 96 423 LEU A C 1
ATOM 3278 O O . LEU A 1 423 ? -24.5 11.023 -5.145 1 96 423 LEU A O 1
ATOM 3282 N N . ARG A 1 424 ? -26.562 10.344 -5.523 1 96 424 ARG A N 1
ATOM 3283 C CA . ARG A 1 424 ? -26.844 11.375 -6.52 1 96 424 ARG A CA 1
ATOM 3284 C C . ARG A 1 424 ? -26.766 12.766 -5.902 1 96 424 ARG A C 1
ATOM 3286 O O . ARG A 1 424 ? -26.234 13.695 -6.508 1 96 424 ARG A O 1
ATOM 3293 N N . GLU A 1 425 ? -27.328 12.859 -4.73 1 96.62 425 GLU A N 1
ATOM 3294 C CA . GLU A 1 425 ? -27.266 14.125 -4.012 1 96.62 425 GLU A CA 1
ATOM 3295 C C . GLU A 1 425 ? -25.828 14.539 -3.734 1 96.62 425 GLU A C 1
ATOM 3297 O O . GLU A 1 425 ? -25.469 15.711 -3.889 1 96.62 425 GLU A O 1
ATOM 3302 N N . PHE A 1 426 ? -25.078 13.609 -3.361 1 96.5 426 PHE A N 1
ATOM 3303 C CA . PHE A 1 426 ? -23.688 13.883 -3.037 1 96.5 426 PHE A CA 1
ATOM 3304 C C . PHE A 1 426 ? -22.922 14.344 -4.273 1 96.5 426 PHE A C 1
ATOM 3306 O O . PHE A 1 426 ? -22.156 15.305 -4.207 1 96.5 426 PHE A O 1
ATOM 3313 N N . TYR A 1 427 ? -23.109 13.695 -5.434 1 97.5 427 TYR A N 1
ATOM 3314 C CA . TYR A 1 427 ? -22.438 14.078 -6.672 1 97.5 427 TYR A CA 1
ATOM 3315 C C . TYR A 1 427 ? -22.828 15.492 -7.086 1 97.5 427 TYR A C 1
ATOM 3317 O O . TYR A 1 427 ? -21.984 16.297 -7.492 1 97.5 427 TYR A O 1
ATOM 3325 N N . THR A 1 428 ? -24.094 15.766 -6.934 1 98.31 428 THR A N 1
ATOM 3326 C CA . THR A 1 428 ? -24.578 17.109 -7.266 1 98.31 428 THR A CA 1
ATOM 3327 C C . THR A 1 428 ? -23.922 18.156 -6.379 1 98.31 428 THR A C 1
ATOM 3329 O O . THR A 1 428 ? -23.469 19.188 -6.871 1 98.31 428 THR A O 1
ATOM 3332 N N . ALA A 1 429 ? -23.906 17.859 -5.117 1 98.75 429 ALA A N 1
ATOM 3333 C CA . ALA A 1 429 ? -23.312 18.781 -4.156 1 98.75 429 ALA A CA 1
ATOM 3334 C C . ALA A 1 429 ? -21.828 19.016 -4.461 1 98.75 429 ALA A C 1
ATOM 3336 O O . ALA A 1 429 ? -21.375 20.156 -4.496 1 98.75 429 ALA A O 1
ATOM 3337 N N . LEU A 1 430 ? -21.094 17.969 -4.695 1 98.75 430 LEU A N 1
ATOM 3338 C CA . LEU A 1 430 ? -19.656 18.062 -4.922 1 98.75 430 LEU A CA 1
ATOM 3339 C C . LEU A 1 430 ? -19.359 18.781 -6.234 1 98.75 430 LEU A C 1
ATOM 3341 O O . LEU A 1 430 ? -18.406 19.562 -6.32 1 98.75 430 LEU A O 1
ATOM 3345 N N . ASP A 1 431 ? -20.156 18.484 -7.23 1 98.75 431 ASP A N 1
ATOM 3346 C CA . ASP A 1 431 ? -19.984 19.188 -8.5 1 98.75 431 ASP A CA 1
ATOM 3347 C C . ASP A 1 431 ? -20.172 20.703 -8.32 1 98.75 431 ASP A C 1
ATOM 3349 O O . ASP A 1 431 ? -19.375 21.484 -8.828 1 98.75 431 ASP A O 1
ATOM 3353 N N . GLU A 1 432 ? -21.203 21.094 -7.637 1 98.81 432 GLU A N 1
ATOM 3354 C CA . GLU A 1 432 ? -21.438 22.5 -7.348 1 98.81 432 GLU A CA 1
ATOM 3355 C C . GLU A 1 432 ? -20.297 23.109 -6.535 1 98.81 432 GLU A C 1
ATOM 3357 O O . GLU A 1 432 ? -19.875 24.234 -6.789 1 98.81 432 GLU A O 1
ATOM 3362 N N . LEU A 1 433 ? -19.828 22.344 -5.57 1 98.88 433 LEU A N 1
ATOM 3363 C CA . LEU A 1 433 ? -18.75 22.828 -4.727 1 98.88 433 LEU A CA 1
ATOM 3364 C C . LEU A 1 433 ? -17.516 23.156 -5.562 1 98.88 433 LEU A C 1
ATOM 3366 O O . LEU A 1 433 ? -16.844 24.172 -5.324 1 98.88 433 LEU A O 1
ATOM 3370 N N . THR A 1 434 ? -17.141 22.234 -6.52 1 98.81 434 THR A N 1
ATOM 3371 C CA . THR A 1 434 ? -15.961 22.484 -7.336 1 98.81 434 THR A CA 1
ATOM 3372 C C . THR A 1 434 ? -16.125 23.766 -8.148 1 98.81 434 THR A C 1
ATOM 3374 O O . THR A 1 434 ? -15.141 24.438 -8.461 1 98.81 434 THR A O 1
ATOM 3377 N N . GLN A 1 435 ? -17.344 24.125 -8.445 1 98.69 435 GLN A N 1
ATOM 3378 C CA . GLN A 1 435 ? -17.609 25.391 -9.125 1 98.69 435 GLN A CA 1
ATOM 3379 C C . GLN A 1 435 ? -17.438 26.578 -8.172 1 98.69 435 GLN A C 1
ATOM 3381 O O . GLN A 1 435 ? -16.844 27.594 -8.539 1 98.69 435 GLN A O 1
ATOM 3386 N N . ILE A 1 436 ? -17.984 26.438 -6.992 1 98.88 436 ILE A N 1
ATOM 3387 C CA . ILE A 1 436 ? -17.859 27.484 -5.988 1 98.88 436 ILE A CA 1
ATOM 3388 C C . ILE A 1 436 ? -16.391 27.797 -5.727 1 98.88 436 ILE A C 1
ATOM 3390 O O . ILE A 1 436 ? -15.992 28.953 -5.656 1 98.88 436 ILE A O 1
ATOM 3394 N N . LEU A 1 437 ? -15.57 26.719 -5.621 1 98.88 437 LEU A N 1
ATOM 3395 C CA . LEU A 1 437 ? -14.172 26.859 -5.234 1 98.88 437 LEU A CA 1
ATOM 3396 C C . LEU A 1 437 ? -13.281 26.969 -6.465 1 98.88 437 LEU A C 1
ATOM 3398 O O . LEU A 1 437 ? -12.062 27.109 -6.336 1 98.88 437 LEU A O 1
ATOM 3402 N N . ASN A 1 438 ? -13.844 26.891 -7.625 1 98.75 438 ASN A N 1
ATOM 3403 C CA . ASN A 1 438 ? -13.102 26.984 -8.875 1 98.75 438 ASN A CA 1
ATOM 3404 C C . ASN A 1 438 ? -11.953 25.984 -8.922 1 98.75 438 ASN A C 1
ATOM 3406 O O . ASN A 1 438 ? -10.797 26.359 -9.133 1 98.75 438 ASN A O 1
ATOM 3410 N N . LEU A 1 439 ? -12.281 24.703 -8.805 1 98.75 439 LEU A N 1
ATOM 3411 C CA . LEU A 1 439 ? -11.258 23.672 -8.688 1 98.75 439 LEU A CA 1
ATOM 3412 C C . LEU A 1 439 ? -11.148 22.859 -9.977 1 98.75 439 LEU A C 1
ATOM 3414 O O . LEU A 1 439 ? -10.203 22.094 -10.156 1 98.75 439 LEU A O 1
ATOM 3418 N N . GLY A 1 440 ? -12.047 23.016 -10.906 1 98.25 440 GLY A N 1
ATOM 3419 C CA . GLY A 1 440 ? -12.109 22.109 -12.047 1 98.25 440 GLY A CA 1
ATOM 3420 C C . GLY A 1 440 ? -12.617 20.734 -11.68 1 98.25 440 GLY A C 1
ATOM 3421 O O . GLY A 1 440 ? -13.312 20.562 -10.672 1 98.25 440 GLY A O 1
ATOM 3422 N N . SER A 1 441 ? -12.422 19.703 -12.578 1 98.25 441 SER A N 1
ATOM 3423 C CA . SER A 1 441 ? -12.93 18.344 -12.398 1 98.25 441 SER A CA 1
ATOM 3424 C C . SER A 1 441 ? -11.945 17.5 -11.609 1 98.25 441 SER A C 1
ATOM 3426 O O . SER A 1 441 ? -11.289 16.609 -12.172 1 98.25 441 SER A O 1
ATOM 3428 N N . ILE A 1 442 ? -11.961 17.703 -10.328 1 98.19 442 ILE A N 1
ATOM 3429 C CA . ILE A 1 442 ? -10.969 17.016 -9.508 1 98.19 442 ILE A CA 1
ATOM 3430 C C . ILE A 1 442 ? -11.492 15.625 -9.125 1 98.19 442 ILE A C 1
ATOM 3432 O O . ILE A 1 442 ? -10.727 14.781 -8.648 1 98.19 442 ILE A O 1
ATOM 3436 N N . TYR A 1 443 ? -12.82 15.359 -9.258 1 98.12 443 TYR A N 1
ATOM 3437 C CA . TYR A 1 443 ? -13.414 14.086 -8.883 1 98.12 443 TYR A CA 1
ATOM 3438 C C . TYR A 1 443 ? -13.547 13.172 -10.094 1 98.12 443 TYR A C 1
ATOM 3440 O O . TYR A 1 443 ? -13.789 13.641 -11.211 1 98.12 443 TYR A O 1
ATOM 3448 N N . GLU A 1 444 ? -13.438 11.883 -9.867 1 95.88 444 GLU A N 1
ATOM 3449 C CA . GLU A 1 444 ? -13.531 10.906 -10.953 1 95.88 444 GLU A CA 1
ATOM 3450 C C . GLU A 1 444 ? -14.867 11 -11.672 1 95.88 444 GLU A C 1
ATOM 3452 O O . GLU A 1 444 ? -14.93 10.883 -12.891 1 95.88 444 GLU A O 1
ATOM 3457 N N . PHE A 1 445 ? -16 11.195 -10.93 1 96.12 445 PHE A N 1
ATOM 3458 C CA . PHE A 1 445 ? -17.328 11.18 -11.523 1 96.12 445 PHE A CA 1
ATOM 3459 C C . PHE A 1 445 ? -17.516 12.359 -12.477 1 96.12 445 PHE A C 1
ATOM 3461 O O . PHE A 1 445 ? -18.453 12.383 -13.273 1 96.12 445 PHE A O 1
ATOM 3468 N N . GLN A 1 446 ? -16.625 13.32 -12.352 1 96.5 446 GLN A N 1
ATOM 3469 C CA . GLN A 1 446 ? -16.734 14.508 -13.203 1 96.5 446 GLN A CA 1
ATOM 3470 C C . GLN A 1 446 ? -16.031 14.289 -14.539 1 96.5 446 GLN A C 1
ATOM 3472 O O . GLN A 1 446 ? -16.188 15.086 -15.461 1 96.5 446 GLN A O 1
ATOM 3477 N N . ARG A 1 447 ? -15.102 13.258 -14.695 1 87.94 447 ARG A N 1
ATOM 3478 C CA . ARG A 1 447 ? -14.25 13.039 -15.859 1 87.94 447 ARG A CA 1
ATOM 3479 C C . ARG A 1 447 ? -14.875 12.023 -16.812 1 87.94 447 ARG A C 1
ATOM 3481 O O . ARG A 1 447 ? -15.641 11.156 -16.391 1 87.94 447 ARG A O 1
ATOM 3488 N N . MET B 1 1 ? -14.008 -28.844 -28.203 1 60.25 1 MET B N 1
ATOM 3489 C CA . MET B 1 1 ? -12.898 -27.906 -28.016 1 60.25 1 MET B CA 1
ATOM 3490 C C . MET B 1 1 ? -11.844 -28.484 -27.078 1 60.25 1 MET B C 1
ATOM 3492 O O . MET B 1 1 ? -12.172 -29.156 -26.109 1 60.25 1 MET B O 1
ATOM 3496 N N . SER B 1 2 ? -10.57 -28.547 -27.562 1 79.25 2 SER B N 1
ATOM 3497 C CA . SER B 1 2 ? -9.5 -29.062 -26.719 1 79.25 2 SER B CA 1
ATOM 3498 C C . SER B 1 2 ? -8.938 -27.969 -25.812 1 79.25 2 SER B C 1
ATOM 3500 O O . SER B 1 2 ? -9.016 -26.781 -26.156 1 79.25 2 SER B O 1
ATOM 3502 N N . GLY B 1 3 ? -8.758 -28.25 -24.484 1 88.94 3 GLY B N 1
ATOM 3503 C CA . GLY B 1 3 ? -8.172 -27.312 -23.547 1 88.94 3 GLY B CA 1
ATOM 3504 C C . GLY B 1 3 ? -6.836 -27.781 -22.984 1 88.94 3 GLY B C 1
ATOM 3505 O O . GLY B 1 3 ? -6.551 -28.969 -22.953 1 88.94 3 GLY B O 1
ATOM 3506 N N . PHE B 1 4 ? -6.027 -26.812 -22.75 1 92.25 4 PHE B N 1
ATOM 3507 C CA . PHE B 1 4 ? -4.742 -27.141 -22.141 1 92.25 4 PHE B CA 1
ATOM 3508 C C . PHE B 1 4 ? -4.324 -26.062 -21.141 1 92.25 4 PHE B C 1
ATOM 3510 O O . PHE B 1 4 ? -4.906 -24.984 -21.109 1 92.25 4 PHE B O 1
ATOM 3517 N N . GLU B 1 5 ? -3.385 -26.453 -20.312 1 95.25 5 GLU B N 1
ATOM 3518 C CA . GLU B 1 5 ? -2.744 -25.516 -19.391 1 95.25 5 GLU B CA 1
ATOM 3519 C C . GLU B 1 5 ? -1.369 -25.094 -19.906 1 95.25 5 GLU B C 1
ATOM 3521 O O . GLU B 1 5 ? -0.52 -25.938 -20.188 1 95.25 5 GLU B O 1
ATOM 3526 N N . ALA B 1 6 ? -1.229 -23.828 -20.109 1 97.25 6 ALA B N 1
ATOM 3527 C CA . ALA B 1 6 ? 0.072 -23.25 -20.406 1 97.25 6 ALA B CA 1
ATOM 3528 C C . ALA B 1 6 ? 0.733 -22.703 -19.141 1 97.25 6 ALA B C 1
ATOM 3530 O O . ALA B 1 6 ? 0.056 -22.172 -18.25 1 97.25 6 ALA B O 1
ATOM 3531 N N . ASN B 1 7 ? 2.023 -22.891 -19.031 1 97.31 7 ASN B N 1
ATOM 3532 C CA . ASN B 1 7 ? 2.799 -22.391 -17.906 1 97.31 7 ASN B CA 1
ATOM 3533 C C . ASN B 1 7 ? 3.775 -21.312 -18.328 1 97.31 7 ASN B C 1
ATOM 3535 O O . ASN B 1 7 ? 4.688 -21.562 -19.125 1 97.31 7 ASN B O 1
ATOM 3539 N N . PHE B 1 8 ? 3.555 -20.141 -17.859 1 98.31 8 PHE B N 1
ATOM 3540 C CA . PHE B 1 8 ? 4.426 -19.016 -18.203 1 98.31 8 PHE B CA 1
ATOM 3541 C C . PHE B 1 8 ? 5.434 -18.766 -17.078 1 98.31 8 PHE B C 1
ATOM 3543 O O . PHE B 1 8 ? 5.066 -18.297 -16 1 98.31 8 PHE B O 1
ATOM 3550 N N . ASP B 1 9 ? 6.695 -19.078 -17.328 1 96.75 9 ASP B N 1
ATOM 3551 C CA . ASP B 1 9 ? 7.758 -18.891 -16.359 1 96.75 9 ASP B CA 1
ATOM 3552 C C . ASP B 1 9 ? 8.359 -17.484 -16.438 1 96.75 9 ASP B C 1
ATOM 3554 O O . ASP B 1 9 ? 8.477 -16.922 -17.531 1 96.75 9 ASP B O 1
ATOM 3558 N N . GLY B 1 10 ? 8.734 -17.016 -15.312 1 96.44 10 GLY B N 1
ATOM 3559 C CA . GLY B 1 10 ? 9.445 -15.742 -15.289 1 96.44 10 GLY B CA 1
ATOM 3560 C C . GLY B 1 10 ? 10.93 -15.875 -15.562 1 96.44 10 GLY B C 1
ATOM 3561 O O . GLY B 1 10 ? 11.602 -16.719 -14.961 1 96.44 10 GLY B O 1
ATOM 3562 N N . LEU B 1 11 ? 11.352 -15.078 -16.469 1 96.69 11 LEU B N 1
ATOM 3563 C CA . LEU B 1 11 ? 12.789 -15.016 -16.688 1 96.69 11 LEU B CA 1
ATOM 3564 C C . LEU B 1 11 ? 13.492 -14.344 -15.516 1 96.69 11 LEU B C 1
ATOM 3566 O O . LEU B 1 11 ? 13.016 -13.336 -14.992 1 96.69 11 LEU B O 1
ATOM 3570 N N . VAL B 1 12 ? 14.617 -14.93 -15.102 1 95 12 VAL B N 1
ATOM 3571 C CA . VAL B 1 12 ? 15.398 -14.359 -14.016 1 95 12 VAL B CA 1
ATOM 3572 C C . VAL B 1 12 ? 15.93 -12.984 -14.414 1 95 12 VAL B C 1
ATOM 3574 O O . VAL B 1 12 ? 16.438 -12.805 -15.523 1 95 12 VAL B O 1
ATOM 3577 N N . GLY B 1 13 ? 15.766 -12.039 -13.523 1 95.69 13 GLY B N 1
ATOM 3578 C CA . GLY B 1 13 ? 16.266 -10.695 -13.812 1 95.69 13 GLY B CA 1
ATOM 3579 C C . GLY B 1 13 ? 17.766 -10.602 -13.789 1 95.69 13 GLY B C 1
ATOM 3580 O O . GLY B 1 13 ? 18.438 -11.375 -13.109 1 95.69 13 GLY B O 1
ATOM 3581 N N . LEU B 1 14 ? 18.281 -9.57 -14.461 1 96.44 14 LEU B N 1
ATOM 3582 C CA . LEU B 1 14 ? 19.719 -9.375 -14.602 1 96.44 14 LEU B CA 1
ATOM 3583 C C . LEU B 1 14 ? 20.344 -9.023 -13.266 1 96.44 14 LEU B C 1
ATOM 3585 O O . LEU B 1 14 ? 21.547 -9.211 -13.07 1 96.44 14 LEU B O 1
ATOM 3589 N N . THR B 1 15 ? 19.516 -8.516 -12.391 1 95.44 15 THR B N 1
ATOM 3590 C CA . THR B 1 15 ? 20.016 -8.055 -11.102 1 95.44 15 THR B CA 1
ATOM 3591 C C . THR B 1 15 ? 19.906 -9.164 -10.055 1 95.44 15 THR B C 1
ATOM 3593 O O . THR B 1 15 ? 19.969 -8.891 -8.852 1 95.44 15 THR B O 1
ATOM 3596 N N . HIS B 1 16 ? 19.641 -10.367 -10.414 1 93.62 16 HIS B N 1
ATOM 3597 C CA . HIS B 1 16 ? 19.562 -11.477 -9.477 1 93.62 16 HIS B CA 1
ATOM 3598 C C . HIS B 1 16 ? 20.781 -11.516 -8.57 1 93.62 16 HIS B C 1
ATOM 3600 O O . HIS B 1 16 ? 21.906 -11.68 -9.039 1 93.62 16 HIS B O 1
ATOM 3606 N N . HIS B 1 17 ? 20.5 -11.242 -7.27 1 89.25 17 HIS B N 1
ATOM 36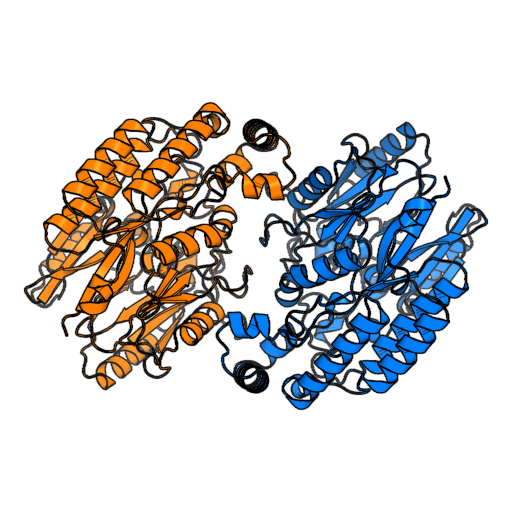07 C CA . HIS B 1 17 ? 21.547 -11.258 -6.254 1 89.25 17 HIS B CA 1
ATOM 3608 C C . HIS B 1 17 ? 21.016 -11.758 -4.918 1 89.25 17 HIS B C 1
ATOM 3610 O O . HIS B 1 17 ? 19.797 -11.875 -4.734 1 89.25 17 HIS B O 1
ATOM 3616 N N . TYR B 1 18 ? 21.906 -12.188 -4.137 1 79.19 18 TYR B N 1
ATOM 3617 C CA . TYR B 1 18 ? 21.484 -12.68 -2.83 1 79.19 18 TYR B CA 1
ATOM 3618 C C . TYR B 1 18 ? 21.375 -11.539 -1.827 1 79.19 18 TYR B C 1
ATOM 3620 O O . TYR B 1 18 ? 22.375 -10.953 -1.418 1 79.19 18 TYR B O 1
ATOM 3628 N N . ALA B 1 19 ? 20.188 -10.875 -1.752 1 65.38 19 ALA B N 1
ATOM 3629 C CA . ALA B 1 19 ? 20 -9.695 -0.912 1 65.38 19 ALA B CA 1
ATOM 3630 C C . ALA B 1 19 ? 19.438 -10.078 0.455 1 65.38 19 ALA B C 1
ATOM 3632 O O . ALA B 1 19 ? 19.438 -9.266 1.383 1 65.38 19 ALA B O 1
ATOM 3633 N N . GLY B 1 20 ? 19.391 -11.25 0.856 1 56.06 20 GLY B N 1
ATOM 3634 C CA . GLY B 1 20 ? 18.766 -11.617 2.119 1 56.06 20 GLY B CA 1
ATOM 3635 C C . GLY B 1 20 ? 17.438 -10.914 2.352 1 56.06 20 GLY B C 1
ATOM 3636 O O . GLY B 1 20 ? 17.141 -10.516 3.475 1 56.06 20 GLY B O 1
ATOM 3637 N N . LEU B 1 21 ? 16.656 -10.508 1.438 1 51.44 21 LEU B N 1
ATOM 3638 C CA . LEU B 1 21 ? 15.586 -9.523 1.512 1 51.44 21 LEU B CA 1
ATOM 3639 C C . LEU B 1 21 ? 14.32 -10.133 2.105 1 51.44 21 LEU B C 1
ATOM 3641 O O . LEU B 1 21 ? 13.391 -9.414 2.461 1 51.44 21 LEU B O 1
ATOM 3645 N N . SER B 1 22 ? 13.961 -11.367 1.99 1 47.16 22 SER B N 1
ATOM 3646 C CA . SER B 1 22 ? 12.711 -11.867 2.537 1 47.16 22 SER B CA 1
ATOM 3647 C C . SER B 1 22 ? 12.891 -12.375 3.963 1 47.16 22 SER B C 1
ATOM 3649 O O . SER B 1 22 ? 13.586 -13.367 4.191 1 47.16 22 SER B O 1
ATOM 3651 N N . VAL B 1 23 ? 12.602 -11.297 4.863 1 42.22 23 VAL B N 1
ATOM 3652 C CA . VAL B 1 23 ? 12.578 -11.75 6.25 1 42.22 23 VAL B CA 1
ATOM 3653 C C . VAL B 1 23 ? 11.547 -12.867 6.414 1 42.22 23 VAL B C 1
ATOM 3655 O O . VAL B 1 23 ? 10.359 -12.664 6.148 1 42.22 23 VAL B O 1
ATOM 3658 N N . GLY B 1 24 ? 11.875 -14.258 6.48 1 44.91 24 GLY B N 1
ATOM 3659 C CA . GLY B 1 24 ? 11.078 -15.445 6.711 1 44.91 24 GLY B CA 1
ATOM 3660 C C . GLY B 1 24 ? 11.484 -16.625 5.844 1 44.91 24 GLY B C 1
ATOM 3661 O O . GLY B 1 24 ? 11.07 -17.75 6.086 1 44.91 24 GLY B O 1
ATOM 3662 N N . ASN B 1 25 ? 11.93 -16.203 4.719 1 46.19 25 ASN B N 1
ATOM 3663 C CA . ASN B 1 25 ? 12.438 -17.359 3.998 1 46.19 25 ASN B CA 1
ATOM 3664 C C . ASN B 1 25 ? 13.867 -17.703 4.418 1 46.19 25 ASN B C 1
ATOM 3666 O O . ASN B 1 25 ? 14.766 -16.875 4.297 1 46.19 25 ASN B O 1
ATOM 3670 N N . LYS B 1 26 ? 13.969 -18.656 5.152 1 47.81 26 LYS B N 1
ATOM 3671 C CA . LYS B 1 26 ? 15.219 -19.156 5.727 1 47.81 26 LYS B CA 1
ATOM 3672 C C . LYS B 1 26 ? 16.344 -19.094 4.707 1 47.81 26 LYS B C 1
ATOM 3674 O O . LYS B 1 26 ? 17.484 -18.781 5.055 1 47.81 26 LYS B O 1
ATOM 3679 N N . ALA B 1 27 ? 16.125 -19.438 3.508 1 46.31 27 ALA B N 1
ATOM 3680 C CA . ALA B 1 27 ? 17.188 -19.531 2.514 1 46.31 27 ALA B CA 1
ATOM 3681 C C . ALA B 1 27 ? 17.781 -18.156 2.203 1 46.31 27 ALA B C 1
ATOM 3683 O O . ALA B 1 27 ? 18.984 -18.031 1.964 1 46.31 27 ALA B O 1
ATOM 3684 N N . SER B 1 28 ? 17 -17.094 2.189 1 50.78 28 SER B N 1
ATOM 3685 C CA . SER B 1 28 ? 17.438 -15.758 1.822 1 50.78 28 SER B CA 1
ATOM 3686 C C . SER B 1 28 ? 18.312 -15.148 2.91 1 50.78 28 SER B C 1
ATOM 3688 O O . SER B 1 28 ? 19.281 -14.43 2.615 1 50.78 28 SER B O 1
ATOM 3690 N N . ILE B 1 29 ? 18.188 -15.391 4.219 1 47.59 29 ILE B N 1
ATOM 3691 C CA . ILE B 1 29 ? 18.875 -14.766 5.344 1 47.59 29 ILE B CA 1
ATOM 3692 C C . ILE B 1 29 ? 20.344 -15.203 5.355 1 47.59 29 ILE B C 1
ATOM 3694 O O . ILE B 1 29 ? 21.234 -14.406 5.68 1 47.59 29 ILE B O 1
ATOM 3698 N N . TYR B 1 30 ? 20.672 -16.359 4.875 1 45.72 30 TYR B N 1
ATOM 3699 C CA . TYR B 1 30 ? 22.016 -16.906 5.043 1 45.72 30 TYR B CA 1
ATOM 3700 C C . TYR B 1 30 ? 22.938 -16.438 3.934 1 45.72 30 TYR B C 1
ATOM 3702 O O . TYR B 1 30 ? 24.156 -16.578 4.031 1 45.72 30 TYR B O 1
ATOM 3710 N N . ASN B 1 31 ? 22.438 -15.867 2.932 1 53.25 31 ASN B N 1
ATOM 3711 C CA . ASN B 1 31 ? 23.328 -15.648 1.802 1 53.25 31 ASN B CA 1
ATOM 3712 C C . ASN B 1 31 ? 23.484 -14.164 1.49 1 53.25 31 ASN B C 1
ATOM 3714 O O . ASN B 1 31 ? 23.844 -13.789 0.371 1 53.25 31 ASN B O 1
ATOM 3718 N N . ARG B 1 32 ? 23.328 -13.234 2.332 1 53.69 32 ARG B N 1
ATOM 3719 C CA . ARG B 1 32 ? 23.234 -11.805 2.066 1 53.69 32 ARG B CA 1
ATOM 3720 C C . ARG B 1 32 ? 24.484 -11.305 1.339 1 53.69 32 ARG B C 1
ATOM 3722 O O . ARG B 1 32 ? 24.391 -10.469 0.441 1 53.69 32 ARG B O 1
ATOM 3729 N N . ASP B 1 33 ? 25.609 -11.75 1.668 1 59.19 33 ASP B N 1
ATOM 3730 C CA . ASP B 1 33 ? 26.812 -11.141 1.11 1 59.19 33 ASP B CA 1
ATOM 3731 C C . ASP B 1 33 ? 27.516 -12.102 0.159 1 59.19 33 ASP B C 1
ATOM 3733 O O . ASP B 1 33 ? 28.656 -11.852 -0.256 1 59.19 33 ASP B O 1
ATOM 3737 N N . SER B 1 34 ? 26.672 -12.992 -0.306 1 74.62 34 SER B N 1
ATOM 3738 C CA . SER B 1 34 ? 27.328 -13.977 -1.156 1 74.62 34 SER B CA 1
ATOM 3739 C C . SER B 1 34 ? 27.156 -13.633 -2.633 1 74.62 34 SER B C 1
ATOM 3741 O O . SER B 1 34 ? 26.219 -12.938 -3.01 1 74.62 34 SER B O 1
ATOM 3743 N N . VAL B 1 35 ? 28.109 -13.938 -3.443 1 86.75 35 VAL B N 1
ATOM 3744 C CA . VAL B 1 35 ? 28.156 -13.734 -4.887 1 86.75 35 VAL B CA 1
ATOM 3745 C C . VAL B 1 35 ? 27.141 -14.648 -5.566 1 86.75 35 VAL B C 1
ATOM 3747 O O . VAL B 1 35 ? 27.078 -15.852 -5.277 1 86.75 35 VAL B O 1
ATOM 3750 N N . SER B 1 36 ? 26.266 -13.984 -6.34 1 89.94 36 SER B N 1
ATOM 3751 C CA . SER B 1 36 ? 25.297 -14.75 -7.121 1 89.94 36 SER B CA 1
ATOM 3752 C C . SER B 1 36 ? 25.781 -14.945 -8.555 1 89.94 36 SER B C 1
ATOM 3754 O O . SER B 1 36 ? 26.797 -14.375 -8.961 1 89.94 36 SER B O 1
ATOM 3756 N N . ASN B 1 37 ? 25.203 -15.836 -9.273 1 92.31 37 ASN B N 1
ATOM 3757 C CA . ASN B 1 37 ? 25.453 -16.078 -10.688 1 92.31 37 ASN B CA 1
ATOM 3758 C C . ASN B 1 37 ? 24.172 -15.922 -11.516 1 92.31 37 ASN B C 1
ATOM 3760 O O . ASN B 1 37 ? 23.531 -16.906 -11.859 1 92.31 37 ASN B O 1
ATOM 3764 N N . PRO B 1 38 ? 23.891 -14.633 -11.922 1 94.19 38 PRO B N 1
ATOM 3765 C CA . PRO B 1 38 ? 22.641 -14.375 -12.656 1 94.19 38 PRO B CA 1
ATOM 3766 C C . PRO B 1 38 ? 22.562 -15.148 -13.969 1 94.19 38 PRO B C 1
ATOM 3768 O O . PRO B 1 38 ? 21.484 -15.633 -14.336 1 94.19 38 PRO B O 1
ATOM 3771 N N . ARG B 1 39 ? 23.656 -15.297 -14.656 1 95.81 39 ARG B N 1
ATOM 3772 C CA . ARG B 1 39 ? 23.672 -16.016 -15.922 1 95.81 39 ARG B CA 1
ATOM 3773 C C . ARG B 1 39 ? 23.25 -17.469 -15.727 1 95.81 39 ARG B C 1
ATOM 3775 O O . ARG B 1 39 ? 22.391 -17.984 -16.438 1 95.81 39 ARG B O 1
ATOM 3782 N N . LYS B 1 40 ? 23.859 -18.094 -14.789 1 93.56 40 LYS B N 1
ATOM 3783 C CA . LYS B 1 40 ? 23.547 -19.5 -14.508 1 93.56 40 LYS B CA 1
ATOM 3784 C C . LYS B 1 40 ? 22.078 -19.656 -14.109 1 93.56 40 LYS B C 1
ATOM 3786 O O . LYS B 1 40 ? 21.406 -20.562 -14.57 1 93.56 40 LYS B O 1
ATOM 3791 N N . ALA B 1 41 ? 21.609 -18.766 -13.25 1 91.94 41 ALA B N 1
ATOM 3792 C CA . ALA B 1 41 ? 20.234 -18.812 -12.805 1 91.94 41 ALA B CA 1
ATOM 3793 C C . ALA B 1 41 ? 19.266 -18.688 -13.977 1 91.94 41 ALA B C 1
ATOM 3795 O O . ALA B 1 41 ? 18.312 -19.469 -14.094 1 91.94 41 ALA B O 1
ATOM 3796 N N . ALA B 1 42 ? 19.531 -17.75 -14.859 1 95.06 42 ALA B N 1
ATOM 3797 C CA . ALA B 1 42 ? 18.656 -17.516 -16.016 1 95.06 42 ALA B CA 1
ATOM 3798 C C . ALA B 1 42 ? 18.672 -18.703 -16.953 1 95.06 42 ALA B C 1
ATOM 3800 O O . ALA B 1 42 ? 17.625 -19.125 -17.469 1 95.06 42 ALA B O 1
ATOM 3801 N N . LEU B 1 43 ? 19.828 -19.25 -17.172 1 95.12 43 LEU B N 1
ATOM 3802 C CA . LEU B 1 43 ? 19.969 -20.391 -18.078 1 95.12 43 LEU B CA 1
ATOM 3803 C C . LEU B 1 43 ? 19.266 -21.625 -17.5 1 95.12 43 LEU B C 1
ATOM 3805 O O . LEU B 1 43 ? 18.656 -22.391 -18.25 1 95.12 43 LEU B O 1
ATOM 3809 N N . GLN B 1 44 ? 19.344 -21.797 -16.203 1 91 44 GLN B N 1
ATOM 3810 C CA . GLN B 1 44 ? 18.656 -22.906 -15.555 1 91 44 GLN B CA 1
ATOM 3811 C C . GLN B 1 44 ? 17.141 -22.797 -15.742 1 91 44 GLN B C 1
ATOM 3813 O O . GLN B 1 44 ? 16.469 -23.781 -16.031 1 91 44 GLN B O 1
ATOM 3818 N N . GLY B 1 45 ? 16.688 -21.562 -15.516 1 91.94 45 GLY B N 1
ATOM 3819 C CA . GLY B 1 45 ? 15.258 -21.344 -15.734 1 91.94 45 GLY B CA 1
ATOM 3820 C C . GLY B 1 45 ? 14.836 -21.625 -17.172 1 91.94 45 GLY B C 1
ATOM 3821 O O . GLY B 1 45 ? 13.805 -22.25 -17.406 1 91.94 45 GLY B O 1
ATOM 3822 N N . LEU B 1 46 ? 15.648 -21.172 -18.031 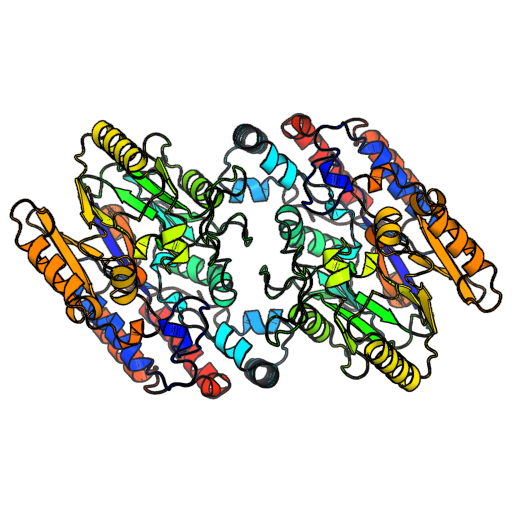1 94.38 46 LEU B N 1
ATOM 3823 C CA . LEU B 1 46 ? 15.367 -21.359 -19.453 1 94.38 46 LEU B CA 1
ATOM 3824 C C . LEU B 1 46 ? 15.398 -22.844 -19.812 1 94.38 46 LEU B C 1
ATOM 3826 O O . LEU B 1 46 ? 14.57 -23.312 -20.594 1 94.38 46 LEU B O 1
ATOM 3830 N N . MET B 1 47 ? 16.297 -23.531 -19.281 1 92.56 47 MET B N 1
ATOM 3831 C CA . MET B 1 47 ? 16.422 -24.969 -19.531 1 92.56 47 MET B CA 1
ATOM 3832 C C . MET B 1 47 ? 15.188 -25.719 -19.031 1 92.56 47 MET B C 1
ATOM 3834 O O . MET B 1 47 ? 14.703 -26.641 -19.703 1 92.56 47 MET B O 1
ATOM 3838 N N . LYS B 1 48 ? 14.742 -25.375 -17.906 1 90.75 48 LYS B N 1
ATOM 3839 C CA . LYS B 1 48 ? 13.516 -25.984 -17.406 1 90.75 48 LYS B CA 1
ATOM 3840 C C . LYS B 1 48 ? 12.359 -25.781 -18.375 1 90.75 48 LYS B C 1
ATOM 3842 O O . LYS B 1 48 ? 11.641 -26.734 -18.703 1 90.75 48 LYS B O 1
ATOM 3847 N N . MET B 1 49 ? 12.227 -24.562 -18.859 1 94.25 49 MET B N 1
ATOM 3848 C CA . MET B 1 49 ? 11.156 -24.25 -19.812 1 94.25 49 MET B CA 1
ATOM 3849 C C . MET B 1 49 ? 11.273 -25.109 -21.062 1 94.25 49 MET B C 1
ATOM 3851 O O . MET B 1 49 ? 10.281 -25.688 -21.516 1 94.25 49 MET B O 1
ATOM 3855 N N . LYS B 1 50 ? 12.453 -25.172 -21.547 1 96.44 50 LYS B N 1
ATOM 3856 C CA . LYS B 1 50 ? 12.703 -25.891 -22.797 1 96.44 50 LYS B CA 1
ATOM 3857 C C . LYS B 1 50 ? 12.492 -27.391 -22.625 1 96.44 50 LYS B C 1
ATOM 3859 O O . LYS B 1 50 ? 11.922 -28.047 -23.5 1 96.44 50 LYS B O 1
ATOM 3864 N N . SER B 1 51 ? 12.969 -27.906 -21.531 1 93.94 51 SER B N 1
ATOM 3865 C CA . SER B 1 51 ? 12.805 -29.328 -21.25 1 93.94 51 SER B CA 1
ATOM 3866 C C . SER B 1 51 ? 11.328 -29.719 -21.219 1 93.94 51 SER B C 1
ATOM 3868 O O . SER B 1 51 ? 10.945 -30.75 -21.781 1 93.94 51 SER B O 1
ATOM 3870 N N . LEU B 1 52 ? 10.555 -28.938 -20.562 1 93.5 52 LEU B N 1
ATOM 3871 C CA . LEU B 1 52 ? 9.117 -29.219 -20.484 1 93.5 52 LEU B CA 1
ATOM 3872 C C . LEU B 1 52 ? 8.461 -29.031 -21.859 1 93.5 52 LEU B C 1
ATOM 3874 O O . LEU B 1 52 ? 7.594 -29.828 -22.234 1 93.5 52 LEU B O 1
ATOM 3878 N N . ALA B 1 53 ? 8.867 -28 -22.562 1 95.75 53 ALA B N 1
ATOM 3879 C CA . ALA B 1 53 ? 8.344 -27.781 -23.906 1 95.75 53 ALA B CA 1
ATOM 3880 C C . ALA B 1 53 ? 8.672 -28.969 -24.812 1 95.75 53 ALA B C 1
ATOM 3882 O O . ALA B 1 53 ? 7.844 -29.375 -25.641 1 95.75 53 ALA B O 1
ATOM 3883 N N . ASP B 1 54 ? 9.859 -29.484 -24.688 1 95.44 54 ASP B N 1
ATOM 3884 C CA . ASP B 1 54 ? 10.328 -30.578 -25.531 1 95.44 54 ASP B CA 1
ATOM 3885 C C . ASP B 1 54 ? 9.492 -31.828 -25.344 1 95.44 54 ASP B C 1
ATOM 3887 O O . ASP B 1 54 ? 9.352 -32.656 -26.266 1 95.44 54 ASP B O 1
ATOM 3891 N N . VAL B 1 55 ? 8.992 -31.984 -24.203 1 91.44 55 VAL B N 1
ATOM 3892 C CA . VAL B 1 55 ? 8.219 -33.188 -23.953 1 91.44 55 VAL B CA 1
ATOM 3893 C C . VAL B 1 55 ? 6.734 -32.906 -24.156 1 91.44 55 VAL B C 1
ATOM 3895 O O . VAL B 1 55 ? 5.887 -33.719 -23.766 1 91.44 55 VAL B O 1
ATOM 3898 N N . GLY B 1 56 ? 6.379 -31.75 -24.625 1 92.19 56 GLY B N 1
ATOM 3899 C CA . GLY B 1 56 ? 5.039 -31.547 -25.156 1 92.19 56 GLY B CA 1
ATOM 3900 C C . GLY B 1 56 ? 4.215 -30.578 -24.328 1 92.19 56 GLY B C 1
ATOM 3901 O O . GLY B 1 56 ? 3.072 -30.266 -24.672 1 92.19 56 GLY B O 1
ATOM 3902 N N . PHE B 1 57 ? 4.707 -30.078 -23.266 1 94.31 57 PHE B N 1
ATOM 3903 C CA . PHE B 1 57 ? 3.953 -29.125 -22.453 1 94.31 57 PHE B CA 1
ATOM 3904 C C . PHE B 1 57 ? 4.117 -27.719 -23 1 94.31 57 PHE B C 1
ATOM 3906 O O . PHE B 1 57 ? 5.191 -27.344 -23.469 1 94.31 57 PHE B O 1
ATOM 3913 N N . ILE B 1 58 ? 3.037 -26.906 -22.922 1 96.38 58 ILE B N 1
ATOM 3914 C CA . ILE B 1 58 ? 3.082 -25.547 -23.422 1 96.38 58 ILE B CA 1
ATOM 3915 C C . ILE B 1 58 ? 3.756 -24.641 -22.391 1 96.38 58 ILE B C 1
ATOM 3917 O O . ILE B 1 58 ? 3.303 -24.531 -21.25 1 96.38 58 ILE B O 1
ATOM 3921 N N . GLN B 1 59 ? 4.809 -24.094 -22.859 1 96.88 59 GLN B N 1
ATOM 3922 C CA . GLN B 1 59 ? 5.598 -23.203 -22.016 1 96.88 59 GLN B CA 1
ATOM 3923 C C . GLN B 1 59 ? 5.695 -21.797 -22.625 1 96.88 59 GLN B C 1
ATOM 3925 O O . GLN B 1 59 ? 5.836 -21.656 -23.828 1 96.88 59 GLN B O 1
ATOM 3930 N N . GLY B 1 60 ? 5.449 -20.75 -21.766 1 98 60 GLY B N 1
ATOM 3931 C CA . GLY B 1 60 ? 5.672 -19.359 -22.141 1 98 60 GLY B CA 1
ATOM 3932 C C . GLY B 1 60 ? 6.66 -18.656 -21.25 1 98 60 GLY B C 1
ATOM 3933 O O . GLY B 1 60 ? 7.066 -19.188 -20.219 1 98 60 GLY B O 1
ATOM 3934 N N . VAL B 1 61 ? 7.074 -17.5 -21.734 1 98.38 61 VAL B N 1
ATOM 3935 C CA . VAL B 1 61 ? 8.078 -16.719 -21.016 1 98.38 61 VAL B CA 1
ATOM 3936 C C . VAL B 1 61 ? 7.512 -15.359 -20.641 1 98.38 61 VAL B C 1
ATOM 3938 O O . VAL B 1 61 ? 6.887 -14.688 -21.469 1 98.38 61 VAL B O 1
ATOM 3941 N N . LEU B 1 62 ? 7.656 -14.953 -19.391 1 98.5 62 LEU B N 1
ATOM 3942 C CA . LEU B 1 62 ? 7.395 -13.586 -18.953 1 98.5 62 LEU B CA 1
ATOM 3943 C C . LEU B 1 62 ? 8.703 -12.859 -18.656 1 98.5 62 LEU B C 1
ATOM 3945 O O . LEU B 1 62 ? 9.625 -13.445 -18.078 1 98.5 62 LEU B O 1
ATOM 3949 N N . PRO B 1 63 ? 8.781 -11.586 -19.031 1 98.69 63 PRO B N 1
ATOM 3950 C CA . PRO B 1 63 ? 10.016 -10.812 -18.859 1 98.69 63 PRO B CA 1
ATOM 3951 C C . PRO B 1 63 ? 10.234 -10.375 -17.406 1 98.69 63 PRO B C 1
ATOM 3953 O O . PRO B 1 63 ? 9.281 -10.32 -16.625 1 98.69 63 PRO B O 1
ATOM 3956 N N . PRO B 1 64 ? 11.508 -10.156 -17.062 1 98 64 PRO B N 1
ATOM 3957 C CA . PRO B 1 64 ? 11.773 -9.586 -15.734 1 98 64 PRO B CA 1
ATOM 3958 C C . PRO B 1 64 ? 11.375 -8.117 -15.633 1 98 64 PRO B C 1
ATOM 3960 O O . PRO B 1 64 ? 10.859 -7.543 -16.594 1 98 64 PRO B O 1
ATOM 3963 N N . GLN B 1 65 ? 11.508 -7.539 -14.453 1 97.75 65 GLN B N 1
ATOM 3964 C CA . GLN B 1 65 ? 11.273 -6.125 -14.172 1 97.75 65 GLN B CA 1
ATOM 3965 C C . GLN B 1 65 ? 12.492 -5.281 -14.531 1 97.75 65 GLN B C 1
ATOM 3967 O O . GLN B 1 65 ? 13.617 -5.785 -14.562 1 97.75 65 GLN B O 1
ATOM 3972 N N . GLN B 1 66 ? 12.188 -4.02 -14.844 1 97.38 66 GLN B N 1
ATOM 3973 C CA . GLN B 1 66 ? 13.297 -3.07 -14.883 1 97.38 66 GLN B CA 1
ATOM 3974 C C . GLN B 1 66 ? 13.875 -2.842 -13.484 1 97.38 66 GLN B C 1
ATOM 3976 O O . GLN B 1 66 ? 13.18 -2.344 -12.594 1 97.38 66 GLN B O 1
ATOM 3981 N N . ARG B 1 67 ? 15.078 -3.223 -13.289 1 97.19 67 ARG B N 1
ATOM 3982 C CA . ARG B 1 67 ? 15.812 -3.062 -12.031 1 97.19 67 ARG B CA 1
ATOM 3983 C C . ARG B 1 67 ? 17.234 -2.594 -12.297 1 97.19 67 ARG B C 1
ATOM 3985 O O . ARG B 1 67 ? 17.844 -2.953 -13.305 1 97.19 67 ARG B O 1
ATOM 3992 N N . PRO B 1 68 ? 17.891 -1.878 -11.43 1 97.38 68 PRO B N 1
ATOM 3993 C CA . PRO B 1 68 ? 17.297 -1.21 -10.266 1 97.38 68 PRO B CA 1
ATOM 3994 C C . PRO B 1 68 ? 16.109 -0.317 -10.625 1 97.38 68 PRO B C 1
ATOM 3996 O O . PRO B 1 68 ? 16.062 0.223 -11.734 1 97.38 68 PRO B O 1
ATOM 3999 N N . ASN B 1 69 ? 15.164 -0.22 -9.703 1 97.94 69 ASN B N 1
ATOM 4000 C CA . ASN B 1 69 ? 13.93 0.524 -9.938 1 97.94 69 ASN B CA 1
ATOM 4001 C C . ASN B 1 69 ? 14.156 2.029 -9.812 1 97.94 69 ASN B C 1
ATOM 4003 O O . ASN B 1 69 ? 13.758 2.641 -8.82 1 97.94 69 ASN B O 1
ATOM 4007 N N . ILE B 1 70 ? 14.648 2.664 -10.828 1 97.69 70 ILE B N 1
ATOM 4008 C CA . ILE B 1 70 ? 15.016 4.074 -10.844 1 97.69 70 ILE B CA 1
ATOM 4009 C C . ILE B 1 70 ? 13.773 4.938 -10.648 1 97.69 70 ILE B C 1
ATOM 4011 O O . ILE B 1 70 ? 13.781 5.895 -9.875 1 97.69 70 ILE B O 1
ATOM 4015 N N . PRO B 1 71 ? 12.633 4.598 -11.32 1 97.25 71 PRO B N 1
ATOM 4016 C CA . PRO B 1 71 ? 11.43 5.391 -11.086 1 97.25 71 PRO B CA 1
ATOM 4017 C C . PRO B 1 71 ? 11.023 5.43 -9.617 1 97.25 71 PRO B C 1
ATOM 4019 O O . PRO B 1 71 ? 10.656 6.492 -9.102 1 97.25 71 PRO B O 1
ATOM 4022 N N . ALA B 1 72 ? 11.078 4.332 -8.938 1 98.12 72 ALA B N 1
ATOM 4023 C CA . ALA B 1 72 ? 10.742 4.305 -7.512 1 98.12 72 ALA B CA 1
ATOM 4024 C C . ALA B 1 72 ? 11.711 5.168 -6.707 1 98.12 72 ALA B C 1
ATOM 4026 O O . ALA B 1 72 ? 11.305 5.875 -5.785 1 98.12 72 ALA B O 1
ATOM 4027 N N . LEU B 1 73 ? 12.992 5.055 -7.039 1 98.56 73 LEU B N 1
ATOM 4028 C CA . LEU B 1 73 ? 14 5.859 -6.352 1 98.56 73 LEU B CA 1
ATOM 4029 C C . LEU B 1 73 ? 13.727 7.348 -6.551 1 98.56 73 LEU B C 1
ATOM 4031 O O . LEU B 1 73 ? 13.859 8.141 -5.613 1 98.56 73 LEU B O 1
ATOM 4035 N N . ARG B 1 74 ? 13.328 7.727 -7.734 1 98.25 74 ARG B N 1
ATOM 4036 C CA . ARG B 1 74 ? 12.977 9.117 -7.996 1 98.25 74 ARG B CA 1
ATOM 4037 C C . ARG B 1 74 ? 11.758 9.539 -7.176 1 98.25 74 ARG B C 1
ATOM 4039 O O . ARG B 1 74 ? 11.719 10.656 -6.66 1 98.25 74 ARG B O 1
ATOM 4046 N N . ASN B 1 75 ? 10.805 8.648 -7.078 1 98.38 75 ASN B N 1
ATOM 4047 C CA . ASN B 1 75 ? 9.633 8.922 -6.258 1 98.38 75 ASN B CA 1
ATOM 4048 C C . ASN B 1 75 ? 10.008 9.141 -4.793 1 98.38 75 ASN B C 1
ATOM 4050 O O . ASN B 1 75 ? 9.297 9.82 -4.059 1 98.38 75 ASN B O 1
ATOM 4054 N N . LEU B 1 76 ? 11.141 8.625 -4.387 1 98.62 76 LEU B N 1
ATOM 4055 C CA . LEU B 1 76 ? 11.625 8.766 -3.02 1 98.62 76 LEU B CA 1
ATOM 4056 C C . LEU B 1 76 ? 12.523 9.984 -2.883 1 98.62 76 LEU B C 1
ATOM 4058 O O . LEU B 1 76 ? 13.125 10.211 -1.831 1 98.62 76 LEU B O 1
ATOM 4062 N N . GLY B 1 77 ? 12.695 10.742 -3.939 1 98.5 77 GLY B N 1
ATOM 4063 C CA . GLY B 1 77 ? 13.352 12.039 -3.844 1 98.5 77 GLY B CA 1
ATOM 4064 C C . GLY B 1 77 ? 14.773 12.023 -4.371 1 98.5 77 GLY B C 1
ATOM 4065 O O . GLY B 1 77 ? 15.469 13.039 -4.324 1 98.5 77 GLY B O 1
ATOM 4066 N N . PHE B 1 78 ? 15.242 10.852 -4.84 1 98.56 78 PHE B N 1
ATOM 4067 C CA . PHE B 1 78 ? 16.562 10.852 -5.457 1 98.56 78 PHE B CA 1
ATOM 4068 C C . PHE B 1 78 ? 16.516 11.469 -6.852 1 98.56 78 PHE B C 1
ATOM 4070 O O . PHE B 1 78 ? 15.836 10.953 -7.738 1 98.56 78 PHE B O 1
ATOM 4077 N N . ALA B 1 79 ? 17.25 12.547 -6.984 1 97.19 79 ALA B N 1
ATOM 4078 C CA . ALA B 1 79 ? 17.125 13.32 -8.211 1 97.19 79 ALA B CA 1
ATOM 4079 C C . ALA B 1 79 ? 18.422 13.32 -9.008 1 97.19 79 ALA B C 1
ATOM 4081 O O . ALA B 1 79 ? 19.484 12.969 -8.477 1 97.19 79 ALA B O 1
ATOM 4082 N N . GLY B 1 80 ? 18.375 13.758 -10.312 1 96.94 80 GLY B N 1
ATOM 4083 C CA . GLY B 1 80 ? 19.5 13.812 -11.227 1 96.94 80 GLY B CA 1
ATOM 4084 C C . GLY B 1 80 ? 19.422 12.797 -12.352 1 96.94 80 GLY B C 1
ATOM 4085 O O . GLY B 1 80 ? 18.328 12.32 -12.68 1 96.94 80 GLY B O 1
ATOM 4086 N N . SER B 1 81 ? 20.5 12.586 -13 1 96.88 81 SER B N 1
ATOM 4087 C CA . SER B 1 81 ? 20.578 11.531 -14.008 1 96.88 81 SER B CA 1
ATOM 4088 C C . SER B 1 81 ? 20.375 10.156 -13.383 1 96.88 81 SER B C 1
ATOM 4090 O O . SER B 1 81 ? 20.453 10.008 -12.164 1 96.88 81 SER B O 1
ATOM 4092 N N . ASP B 1 82 ? 20.078 9.195 -14.18 1 96.19 82 ASP B N 1
ATOM 4093 C CA . ASP B 1 82 ? 19.922 7.836 -13.664 1 96.19 82 ASP B CA 1
ATOM 4094 C C . ASP B 1 82 ? 21.141 7.414 -12.852 1 96.19 82 ASP B C 1
ATOM 4096 O O . ASP B 1 82 ? 21.016 6.789 -11.797 1 96.19 82 ASP B O 1
ATOM 4100 N N . GLU B 1 83 ? 22.281 7.773 -13.367 1 95.31 83 GLU B N 1
ATOM 4101 C CA . GLU B 1 83 ? 23.516 7.445 -12.688 1 95.31 83 GLU B CA 1
ATOM 4102 C C . GLU B 1 83 ? 23.609 8.148 -11.328 1 95.31 83 GLU B C 1
ATOM 4104 O O . GLU B 1 83 ? 24.047 7.547 -10.344 1 95.31 83 GLU B O 1
ATOM 4109 N N . GLN B 1 84 ? 23.234 9.352 -11.305 1 96.75 84 GLN B N 1
ATOM 4110 C CA . GLN B 1 84 ? 23.266 10.117 -10.062 1 96.75 84 GLN B CA 1
ATOM 4111 C C . GLN B 1 84 ? 22.281 9.547 -9.047 1 96.75 84 GLN B C 1
ATOM 4113 O O . GLN B 1 84 ? 22.578 9.461 -7.855 1 96.75 84 GLN B O 1
ATOM 4118 N N . VAL B 1 85 ? 21.094 9.203 -9.539 1 97.81 85 VAL B N 1
ATOM 4119 C CA . VAL B 1 85 ? 20.078 8.594 -8.688 1 97.81 85 VAL B CA 1
ATOM 4120 C C . VAL B 1 85 ? 20.625 7.316 -8.062 1 97.81 85 VAL B C 1
ATOM 4122 O O . VAL B 1 85 ? 20.484 7.102 -6.852 1 97.81 85 VAL B O 1
ATOM 4125 N N . LEU B 1 86 ? 21.281 6.559 -8.867 1 96.81 86 LEU B N 1
ATOM 4126 C CA . LEU B 1 86 ? 21.859 5.301 -8.406 1 96.81 86 LEU B CA 1
ATOM 4127 C C . LEU B 1 86 ? 22.922 5.543 -7.336 1 96.81 86 LEU B C 1
ATOM 4129 O O . LEU B 1 86 ? 22.922 4.883 -6.293 1 96.81 86 LEU B O 1
ATOM 4133 N N . GLN B 1 87 ? 23.766 6.477 -7.586 1 96.06 87 GLN B N 1
ATOM 4134 C CA . GLN B 1 87 ? 24.844 6.785 -6.664 1 96.06 87 GLN B CA 1
ATOM 4135 C C . GLN B 1 87 ? 24.312 7.324 -5.34 1 96.06 87 GLN B C 1
ATOM 4137 O O . GLN B 1 87 ? 24.766 6.91 -4.27 1 96.06 87 GLN B O 1
ATOM 4142 N N . LYS B 1 88 ? 23.391 8.188 -5.406 1 97.81 88 LYS B N 1
ATOM 4143 C CA . LYS B 1 88 ? 22.797 8.781 -4.207 1 97.81 88 LYS B CA 1
ATOM 4144 C C . LYS B 1 88 ? 22.062 7.727 -3.383 1 97.81 88 LYS B C 1
ATOM 4146 O O . LYS B 1 88 ? 22.156 7.727 -2.152 1 97.81 88 LYS B O 1
ATOM 4151 N N . ALA B 1 89 ? 21.359 6.863 -4.074 1 97.94 89 ALA B N 1
ATOM 4152 C CA . ALA B 1 89 ? 20.641 5.793 -3.379 1 97.94 89 ALA B CA 1
ATOM 4153 C C . ALA B 1 89 ? 21.625 4.848 -2.68 1 97.94 89 ALA B C 1
ATOM 4155 O O . ALA B 1 89 ? 21.391 4.445 -1.536 1 97.94 89 ALA B O 1
ATOM 4156 N N . ALA B 1 90 ? 22.703 4.492 -3.363 1 97.12 90 ALA B N 1
ATOM 4157 C CA . ALA B 1 90 ? 23.719 3.607 -2.791 1 97.12 90 ALA B CA 1
ATOM 4158 C C . ALA B 1 90 ? 24.359 4.238 -1.561 1 97.12 90 ALA B C 1
ATOM 4160 O O . ALA B 1 90 ? 24.656 3.547 -0.583 1 97.12 90 ALA B O 1
ATOM 4161 N N . GLN B 1 91 ? 24.656 5.516 -1.669 1 97 91 GLN B N 1
ATOM 4162 C CA . GLN B 1 91 ? 25.25 6.242 -0.549 1 97 91 GLN B CA 1
ATOM 4163 C C . GLN B 1 91 ? 24.266 6.328 0.622 1 97 91 GLN B C 1
ATOM 4165 O O . GLN B 1 91 ? 24.672 6.203 1.78 1 97 91 GLN B O 1
ATOM 4170 N N . TYR B 1 92 ? 23.078 6.504 0.339 1 97.5 92 TYR B N 1
ATOM 4171 C CA . TYR B 1 92 ? 22.047 6.598 1.364 1 97.5 92 TYR B CA 1
ATOM 4172 C C . TYR B 1 92 ? 21.844 5.258 2.059 1 97.5 92 TYR B C 1
ATOM 4174 O O . TYR B 1 92 ? 21.875 5.18 3.289 1 97.5 92 TYR B O 1
ATOM 4182 N N . SER B 1 93 ? 21.609 4.207 1.27 1 96.94 93 SER B N 1
ATOM 4183 C CA . SER B 1 93 ? 21.375 2.887 1.846 1 96.94 93 SER B CA 1
ATOM 4184 C C . SER B 1 93 ? 21.578 1.786 0.813 1 96.94 93 SER B C 1
ATOM 4186 O O . SER B 1 93 ? 20.703 1.514 -0.006 1 96.94 93 SER B O 1
ATOM 4188 N N . PRO B 1 94 ? 22.672 1.065 0.908 1 94.75 94 PRO B N 1
ATOM 4189 C CA . PRO B 1 94 ? 22.875 -0.093 0.032 1 94.75 94 PRO B CA 1
ATOM 4190 C C . PRO B 1 94 ? 21.75 -1.119 0.16 1 94.75 94 PRO B C 1
ATOM 4192 O O . PRO B 1 94 ? 21.406 -1.8 -0.813 1 94.75 94 PRO B O 1
ATOM 4195 N N . VAL B 1 95 ? 21.141 -1.162 1.337 1 94.5 95 VAL B N 1
ATOM 4196 C CA . VAL B 1 95 ? 20.047 -2.1 1.589 1 94.5 95 VAL B CA 1
ATOM 4197 C C . VAL B 1 95 ? 18.812 -1.705 0.766 1 94.5 95 VAL B C 1
ATOM 4199 O O . VAL B 1 95 ? 18.172 -2.559 0.15 1 94.5 95 VAL B O 1
ATOM 4202 N N . LEU B 1 96 ? 18.5 -0.428 0.78 1 96.69 96 LEU B N 1
ATOM 4203 C CA . LEU B 1 96 ? 17.375 0.047 -0.018 1 96.69 96 LEU B CA 1
ATOM 4204 C C . LEU B 1 96 ? 17.609 -0.228 -1.501 1 96.69 96 LEU B C 1
ATOM 4206 O O . LEU B 1 96 ? 16.703 -0.708 -2.193 1 96.69 96 LEU B O 1
ATOM 4210 N N . LEU B 1 97 ? 18.812 0.084 -1.952 1 96.94 97 LEU B N 1
ATOM 4211 C CA . LEU B 1 97 ? 19.141 -0.159 -3.354 1 96.94 97 LEU B CA 1
ATOM 4212 C C . LEU B 1 97 ? 19 -1.639 -3.695 1 96.94 97 LEU B C 1
ATOM 4214 O O . LEU B 1 97 ? 18.453 -1.99 -4.742 1 96.94 97 LEU B O 1
ATOM 4218 N N . SER B 1 98 ? 19.453 -2.469 -2.832 1 95.25 98 SER B N 1
ATOM 4219 C CA . SER B 1 98 ? 19.328 -3.91 -3.025 1 95.25 98 SER B CA 1
ATOM 4220 C C . SER B 1 98 ? 17.859 -4.332 -3.121 1 95.25 98 SER B C 1
ATOM 4222 O O . SER B 1 98 ? 17.484 -5.07 -4.035 1 95.25 98 SER B O 1
ATOM 4224 N N . LYS B 1 99 ? 17.031 -3.85 -2.256 1 95.19 99 LYS B N 1
ATOM 4225 C CA . LYS B 1 99 ? 15.602 -4.168 -2.271 1 95.19 99 LYS B CA 1
ATOM 4226 C C . LYS B 1 99 ? 14.961 -3.746 -3.59 1 95.19 99 LYS B C 1
ATOM 4228 O O . LYS B 1 99 ? 14.188 -4.504 -4.18 1 95.19 99 LYS B O 1
ATOM 4233 N N . LEU B 1 100 ? 15.352 -2.594 -4.047 1 97.25 100 LEU B N 1
ATOM 4234 C CA . LEU B 1 100 ? 14.734 -2.033 -5.246 1 97.25 100 LEU B CA 1
ATOM 4235 C C . LEU B 1 100 ? 15.391 -2.588 -6.504 1 97.25 100 LEU B C 1
ATOM 4237 O O . LEU B 1 100 ? 15.062 -2.166 -7.617 1 97.25 100 LEU B O 1
ATOM 4241 N N . SER B 1 101 ? 16.297 -3.539 -6.285 1 96.88 101 SER B N 1
ATOM 4242 C CA . SER B 1 101 ? 16.938 -4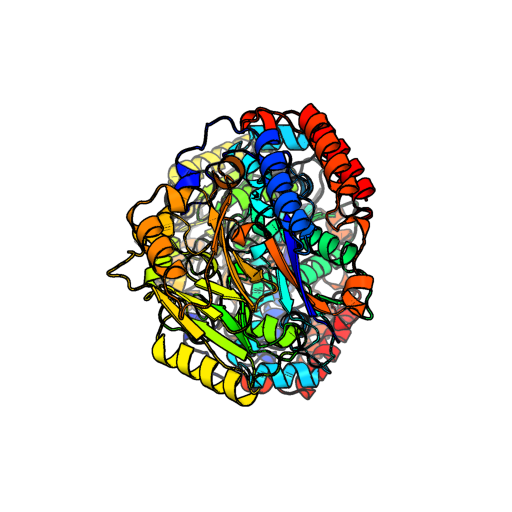.238 -7.395 1 96.88 101 SER B CA 1
ATOM 4243 C C . SER B 1 101 ? 16.562 -5.715 -7.406 1 96.88 101 SER B C 1
ATOM 4245 O O . SER B 1 101 ? 17.156 -6.512 -8.133 1 96.88 101 SER B O 1
ATOM 4247 N N . SER B 1 102 ? 15.602 -6.051 -6.648 1 94.69 102 SER B N 1
ATOM 4248 C CA . SER B 1 102 ? 15.211 -7.445 -6.469 1 94.69 102 SER B CA 1
ATOM 4249 C C . SER B 1 102 ? 14.766 -8.07 -7.789 1 94.69 102 SER B C 1
ATOM 4251 O O . SER B 1 102 ? 14.062 -7.434 -8.578 1 94.69 102 SER B O 1
ATOM 4253 N N . ALA B 1 103 ? 15.172 -9.305 -7.988 1 93.81 103 ALA B N 1
ATOM 4254 C CA . ALA B 1 103 ? 14.773 -10.07 -9.164 1 93.81 103 ALA B CA 1
ATOM 4255 C C . ALA B 1 103 ? 13.633 -11.039 -8.828 1 93.81 103 ALA B C 1
ATOM 4257 O O . ALA B 1 103 ? 13.453 -12.055 -9.5 1 93.81 103 ALA B O 1
ATOM 4258 N N . SER B 1 104 ? 12.859 -10.711 -7.828 1 93.06 104 SER B N 1
ATOM 4259 C CA . SER B 1 104 ? 11.844 -11.617 -7.301 1 93.06 104 SER B CA 1
ATOM 4260 C C . SER B 1 104 ? 10.68 -11.773 -8.273 1 93.06 104 SER B C 1
ATOM 4262 O O . SER B 1 104 ? 9.883 -12.711 -8.148 1 93.06 104 SER B O 1
ATOM 4264 N N . SER B 1 105 ? 10.617 -10.945 -9.289 1 95.12 105 SER B N 1
ATOM 4265 C CA . SER B 1 105 ? 9.508 -11.008 -10.234 1 95.12 105 SER B CA 1
ATOM 4266 C C . SER B 1 105 ? 9.539 -12.305 -11.039 1 95.12 105 SER B C 1
ATOM 4268 O O . SER B 1 105 ? 8.57 -12.648 -11.719 1 95.12 105 SER B O 1
ATOM 4270 N N . MET B 1 106 ? 10.625 -13.055 -10.93 1 94.5 106 MET B N 1
ATOM 4271 C CA . MET B 1 106 ? 10.711 -14.352 -11.594 1 94.5 106 MET B CA 1
ATOM 4272 C C . MET B 1 106 ? 9.727 -15.336 -10.984 1 94.5 106 MET B C 1
ATOM 4274 O O . MET B 1 106 ? 9.375 -16.344 -11.602 1 94.5 106 MET B O 1
ATOM 4278 N N . TRP B 1 107 ? 9.281 -15.117 -9.742 1 94.12 107 TRP B N 1
ATOM 4279 C CA . TRP B 1 107 ? 8.281 -15.953 -9.094 1 94.12 107 TRP B CA 1
ATOM 4280 C C . TRP B 1 107 ? 6.883 -15.617 -9.602 1 94.12 107 TRP B C 1
ATOM 4282 O O . TRP B 1 107 ? 6.078 -15.023 -8.867 1 94.12 107 TRP B O 1
ATOM 4292 N N . THR B 1 108 ? 6.539 -16.109 -10.719 1 97.06 108 THR B N 1
ATOM 4293 C CA . THR B 1 108 ? 5.355 -15.656 -11.438 1 97.06 108 THR B CA 1
ATOM 4294 C C . THR B 1 108 ? 4.098 -16.328 -10.891 1 97.06 108 THR B C 1
ATOM 4296 O O . THR B 1 108 ? 2.98 -15.93 -11.219 1 97.06 108 THR B O 1
ATOM 4299 N N . ALA B 1 109 ? 4.234 -17.297 -9.977 1 97.06 109 ALA B N 1
ATOM 4300 C CA . ALA B 1 109 ? 3.062 -17.781 -9.258 1 97.06 109 ALA B CA 1
ATOM 4301 C C . ALA B 1 109 ? 2.375 -16.641 -8.5 1 97.06 109 ALA B C 1
ATOM 4303 O O . ALA B 1 109 ? 1.178 -16.703 -8.219 1 97.06 109 ALA B O 1
ATOM 4304 N N . ASN B 1 110 ? 3.17 -15.617 -8.258 1 97.69 110 ASN B N 1
ATOM 4305 C CA . ASN B 1 110 ? 2.637 -14.477 -7.527 1 97.69 110 ASN B CA 1
ATOM 4306 C C . ASN B 1 110 ? 2.271 -13.328 -8.461 1 97.69 110 ASN B C 1
ATOM 4308 O O . ASN B 1 110 ? 1.824 -12.273 -8.016 1 97.69 110 ASN B O 1
ATOM 4312 N N . ALA B 1 111 ? 2.418 -13.477 -9.742 1 98.44 111 ALA B N 1
ATOM 4313 C CA . ALA B 1 111 ? 2.266 -12.359 -10.672 1 98.44 111 ALA B CA 1
ATOM 4314 C C . ALA B 1 111 ? 0.802 -11.938 -10.789 1 98.44 111 ALA B C 1
ATOM 4316 O O . ALA B 1 111 ? 0.495 -10.75 -10.859 1 98.44 111 ALA B O 1
ATOM 4317 N N . ALA B 1 112 ? -0.099 -12.906 -10.828 1 98.88 112 ALA B N 1
ATOM 4318 C CA . ALA B 1 112 ? -1.516 -12.656 -11.078 1 98.88 112 ALA B CA 1
ATOM 4319 C C . ALA B 1 112 ? -2.361 -13.875 -10.727 1 98.88 112 ALA B C 1
ATOM 4321 O O . ALA B 1 112 ? -1.832 -14.969 -10.539 1 98.88 112 ALA B O 1
ATOM 4322 N N . THR B 1 113 ? -3.572 -13.648 -10.539 1 98.88 113 THR B N 1
ATOM 4323 C CA . THR B 1 113 ? -4.555 -14.727 -10.586 1 98.88 113 THR B CA 1
ATOM 4324 C C . THR B 1 113 ? -5.219 -14.789 -11.961 1 98.88 113 THR B C 1
ATOM 4326 O O . THR B 1 113 ? -5.559 -13.758 -12.539 1 98.88 113 THR B O 1
ATOM 4329 N N . VAL B 1 114 ? -5.367 -16.016 -12.492 1 98.81 114 VAL B N 1
ATOM 4330 C CA . VAL B 1 114 ? -5.938 -16.219 -13.82 1 98.81 114 VAL B CA 1
ATOM 4331 C C . VAL B 1 114 ? -7.102 -17.203 -13.734 1 98.81 114 VAL B C 1
ATOM 4333 O O . VAL B 1 114 ? -6.98 -18.266 -13.109 1 98.81 114 VAL B O 1
ATOM 4336 N N . SER B 1 115 ? -8.203 -16.844 -14.289 1 98.75 115 SER B N 1
ATOM 4337 C CA . SER B 1 115 ? -9.336 -17.75 -14.422 1 98.75 115 SER B CA 1
ATOM 4338 C C . SER B 1 115 ? -9.672 -18 -15.891 1 98.75 115 SER B C 1
ATOM 4340 O O . SER B 1 115 ? -9.703 -17.062 -16.688 1 98.75 115 SER B O 1
ATOM 4342 N N . PRO B 1 116 ? -9.922 -19.203 -16.297 1 98.31 116 PRO B N 1
ATOM 4343 C CA . PRO B 1 116 ? -10.18 -19.516 -17.703 1 98.31 116 PRO B CA 1
ATOM 4344 C C . PRO B 1 116 ? -11.578 -19.094 -18.156 1 98.31 116 PRO B C 1
ATOM 4346 O O . PRO B 1 116 ? -12.461 -18.875 -17.328 1 98.31 116 PRO B O 1
ATOM 4349 N N . SER B 1 117 ? -11.734 -19.094 -19.469 1 98.12 117 SER B N 1
ATOM 4350 C CA . SER B 1 117 ? -13.008 -18.703 -20.078 1 98.12 117 SER B CA 1
ATOM 4351 C C . SER B 1 117 ? -14.125 -19.656 -19.703 1 98.12 117 SER B C 1
ATOM 4353 O O . SER B 1 117 ? -15.289 -19.266 -19.625 1 98.12 117 SER B O 1
ATOM 4355 N N . ALA B 1 118 ? -13.805 -20.875 -19.344 1 97.75 118 ALA B N 1
ATOM 4356 C CA . ALA B 1 118 ? -14.805 -21.875 -18.969 1 97.75 118 ALA B CA 1
ATOM 4357 C C . ALA B 1 118 ? -15.438 -21.562 -17.625 1 97.75 118 ALA B C 1
ATOM 4359 O O . ALA B 1 118 ? -16.5 -22.094 -17.297 1 97.75 118 ALA B O 1
ATOM 4360 N N . ASP B 1 119 ? -14.781 -20.703 -16.859 1 98.38 119 ASP B N 1
ATOM 4361 C CA . ASP B 1 119 ? -15.242 -20.5 -15.5 1 98.38 119 ASP B CA 1
ATOM 4362 C C . ASP B 1 119 ? -15.812 -19.094 -15.32 1 98.38 119 ASP B C 1
ATOM 4364 O O . ASP B 1 119 ? -16.359 -18.766 -14.273 1 98.38 119 ASP B O 1
ATOM 4368 N N . SER B 1 120 ? -15.641 -18.234 -16.266 1 98.31 120 SER B N 1
ATOM 4369 C CA . SER B 1 120 ? -16.109 -16.859 -16.156 1 98.31 120 SER B CA 1
ATOM 4370 C C . SER B 1 120 ? -17.453 -16.672 -16.844 1 98.31 120 SER B C 1
ATOM 4372 O O . SER B 1 120 ? -17.75 -17.328 -17.844 1 98.31 120 SER B O 1
ATOM 4374 N N . ALA B 1 121 ? -18.25 -15.766 -16.391 1 98.31 121 ALA B N 1
ATOM 4375 C CA . ALA B 1 121 ? -19.594 -15.555 -16.906 1 98.31 121 ALA B CA 1
ATOM 4376 C C . ALA B 1 121 ? -19.562 -15.055 -18.344 1 98.31 121 ALA B C 1
ATOM 4378 O O . ALA B 1 121 ? -20.453 -15.367 -19.141 1 98.31 121 ALA B O 1
ATOM 4379 N N . ASP B 1 122 ? -18.578 -14.258 -18.688 1 98.19 122 ASP B N 1
ATOM 4380 C CA . ASP B 1 122 ? -18.531 -13.695 -20.031 1 98.19 122 ASP B CA 1
ATOM 4381 C C . ASP B 1 122 ? -17.703 -14.578 -20.969 1 98.19 122 ASP B C 1
ATOM 4383 O O . ASP B 1 122 ? -17.406 -14.18 -22.094 1 98.19 122 ASP B O 1
ATOM 4387 N N . GLN B 1 123 ? -17.234 -15.727 -20.469 1 97.94 123 GLN B N 1
ATOM 4388 C CA . GLN B 1 123 ? -16.516 -16.734 -21.234 1 97.94 123 GLN B CA 1
ATOM 4389 C C . GLN B 1 123 ? -15.211 -16.188 -21.797 1 97.94 123 GLN B C 1
ATOM 4391 O O . GLN B 1 123 ? -14.844 -16.484 -22.938 1 97.94 123 GLN B O 1
ATOM 4396 N N . ARG B 1 124 ? -14.578 -15.391 -21.094 1 98.38 124 ARG B N 1
ATOM 4397 C CA . ARG B 1 124 ? -13.234 -14.914 -21.406 1 98.38 124 ARG B CA 1
ATOM 4398 C C . ARG B 1 124 ? -12.25 -15.297 -20.312 1 98.38 124 ARG B C 1
ATOM 4400 O O . ARG B 1 124 ? -12.648 -15.648 -19.203 1 98.38 124 ARG B O 1
ATOM 4407 N N . VAL B 1 125 ? -10.977 -15.234 -20.609 1 98.88 125 VAL B N 1
ATOM 4408 C CA . VAL B 1 125 ? -9.914 -15.461 -19.625 1 98.88 125 VAL B CA 1
ATOM 4409 C C . VAL B 1 125 ? -9.641 -14.172 -18.859 1 98.88 125 VAL B C 1
ATOM 4411 O O . VAL B 1 125 ? -9.414 -13.117 -19.453 1 98.88 125 VAL B O 1
ATOM 4414 N N . HIS B 1 126 ? -9.695 -14.227 -17.547 1 98.94 126 HIS B N 1
ATOM 4415 C CA . HIS B 1 126 ? -9.492 -13.031 -16.734 1 98.94 126 HIS B CA 1
ATOM 4416 C C . HIS B 1 126 ? -8.156 -13.086 -16 1 98.94 126 HIS B C 1
ATOM 4418 O O . HIS B 1 126 ? -7.762 -14.141 -15.484 1 98.94 126 HIS B O 1
ATOM 4424 N N . PHE B 1 127 ? -7.477 -11.977 -16.031 1 98.94 127 PHE B N 1
ATOM 4425 C CA . PHE B 1 127 ? -6.23 -11.766 -15.305 1 98.94 127 PHE B CA 1
ATOM 4426 C C . PHE B 1 127 ? -6.395 -10.648 -14.273 1 98.94 127 PHE B C 1
ATOM 4428 O O . PHE B 1 127 ? -6.859 -9.555 -14.602 1 98.94 127 PHE B O 1
ATOM 4435 N N . THR B 1 128 ? -6.047 -10.875 -13.047 1 98.94 128 THR B N 1
ATOM 4436 C CA . THR B 1 128 ? -5.867 -9.812 -12.062 1 98.94 128 THR B CA 1
ATOM 4437 C C . THR B 1 128 ? -4.441 -9.812 -11.523 1 98.94 128 THR B C 1
ATOM 4439 O O . THR B 1 128 ? -4.031 -10.758 -10.836 1 98.94 128 THR B O 1
ATOM 4442 N N . VAL B 1 129 ? -3.686 -8.812 -11.859 1 98.88 129 VAL B N 1
ATOM 4443 C CA . VAL B 1 129 ? -2.326 -8.68 -11.344 1 98.88 129 VAL B CA 1
ATOM 4444 C C . VAL B 1 129 ? -2.361 -8.547 -9.82 1 98.88 129 VAL B C 1
ATOM 4446 O O . VAL B 1 129 ? -3.207 -7.84 -9.273 1 98.88 129 VAL B O 1
ATOM 4449 N N . ALA B 1 130 ? -1.459 -9.281 -9.125 1 98.88 130 ALA B N 1
ATOM 4450 C CA . ALA B 1 130 ? -1.392 -9.242 -7.668 1 98.88 130 ALA B CA 1
ATOM 4451 C C . ALA B 1 130 ? -0.768 -7.934 -7.184 1 98.88 130 ALA B C 1
ATOM 4453 O O . ALA B 1 130 ? 0.132 -7.391 -7.828 1 98.88 130 ALA B O 1
ATOM 4454 N N . ASN B 1 131 ? -1.25 -7.438 -6.02 1 98.75 131 ASN B N 1
ATOM 4455 C CA . ASN B 1 131 ? -0.688 -6.18 -5.535 1 98.75 131 ASN B CA 1
ATOM 4456 C C . ASN B 1 131 ? 0.576 -6.414 -4.715 1 98.75 131 ASN B C 1
ATOM 4458 O O . ASN B 1 131 ? 1.393 -5.504 -4.555 1 98.75 131 ASN B O 1
ATOM 4462 N N . LEU B 1 132 ? 0.7 -7.633 -4.191 1 98.56 132 LEU B N 1
ATOM 4463 C CA . LEU B 1 132 ? 1.919 -8.062 -3.512 1 98.56 132 LEU B CA 1
ATOM 4464 C C . LEU B 1 132 ? 2.328 -7.055 -2.443 1 98.56 132 LEU B C 1
ATOM 4466 O O . LEU B 1 132 ? 3.508 -6.727 -2.312 1 98.56 132 LEU B O 1
ATOM 4470 N N . ASN B 1 133 ? 1.419 -6.594 -1.635 1 98.06 133 ASN B N 1
ATOM 4471 C CA . ASN B 1 133 ? 1.609 -5.453 -0.747 1 98.06 133 ASN B CA 1
ATOM 4472 C C . ASN B 1 133 ? 2.51 -5.805 0.435 1 98.06 133 ASN B C 1
ATOM 4474 O O . ASN B 1 133 ? 3.068 -4.918 1.081 1 98.06 133 ASN B O 1
ATOM 4478 N N . ASN B 1 134 ? 2.711 -7.039 0.708 1 97.12 134 ASN B N 1
ATOM 4479 C CA . ASN B 1 134 ? 3.416 -7.434 1.924 1 97.12 134 ASN B CA 1
ATOM 4480 C C . ASN B 1 134 ? 4.895 -7.055 1.862 1 97.12 134 ASN B C 1
ATOM 4482 O O . ASN B 1 134 ? 5.516 -6.797 2.893 1 97.12 134 ASN B O 1
ATOM 4486 N N . LYS B 1 135 ? 5.508 -7.008 0.7 1 96.69 135 LYS B N 1
ATOM 4487 C CA . LYS B 1 135 ? 6.918 -6.66 0.538 1 96.69 135 LYS B CA 1
ATOM 4488 C C . LYS B 1 135 ? 7.082 -5.441 -0.368 1 96.69 135 LYS B C 1
ATOM 4490 O O . LYS B 1 135 ? 6.578 -5.426 -1.493 1 96.69 135 LYS B O 1
ATOM 4495 N N . LEU B 1 136 ? 7.891 -4.555 0.058 1 97.12 136 LEU B N 1
ATOM 4496 C CA . LEU B 1 136 ? 8.055 -3.287 -0.649 1 97.12 136 LEU B CA 1
ATOM 4497 C C . LEU B 1 136 ? 8.477 -3.521 -2.094 1 97.12 136 LEU B C 1
ATOM 4499 O O . LEU B 1 136 ? 7.844 -3.012 -3.021 1 97.12 136 LEU B O 1
ATOM 4503 N N . HIS B 1 137 ? 9.539 -4.312 -2.27 1 96.12 137 HIS B N 1
ATOM 4504 C CA . HIS B 1 137 ? 10.102 -4.473 -3.605 1 96.12 137 HIS B CA 1
ATOM 4505 C C . HIS B 1 137 ? 9.109 -5.16 -4.539 1 96.12 137 HIS B C 1
ATOM 4507 O O . HIS B 1 137 ? 9.078 -4.871 -5.738 1 96.12 137 HIS B O 1
ATOM 4513 N N . ARG B 1 138 ? 8.266 -5.996 -4.027 1 97.25 138 ARG B N 1
ATOM 4514 C CA . ARG B 1 138 ? 7.316 -6.707 -4.875 1 97.25 138 ARG B CA 1
ATOM 4515 C C . ARG B 1 138 ? 6.066 -5.863 -5.109 1 97.25 138 ARG B C 1
ATOM 4517 O O . ARG B 1 138 ? 5.438 -5.961 -6.168 1 97.25 138 ARG B O 1
ATOM 4524 N N . SER B 1 139 ? 5.703 -5.004 -4.082 1 98.19 139 SER B N 1
ATOM 4525 C CA . SER B 1 139 ? 4.551 -4.117 -4.227 1 98.19 139 SER B CA 1
ATOM 4526 C C . SER B 1 139 ? 4.742 -3.152 -5.391 1 98.19 139 SER B C 1
ATOM 4528 O O . SER B 1 139 ? 3.781 -2.545 -5.867 1 98.19 139 SER B O 1
ATOM 4530 N N . LEU B 1 140 ? 5.918 -3.029 -5.902 1 98.19 140 LEU B N 1
ATOM 4531 C CA . LEU B 1 140 ? 6.246 -2.086 -6.965 1 98.19 140 LEU B CA 1
ATOM 4532 C C . LEU B 1 140 ? 6.281 -2.785 -8.32 1 98.19 140 LEU B C 1
ATOM 4534 O O . LEU B 1 140 ? 6.629 -2.17 -9.328 1 98.19 140 LEU B O 1
ATOM 4538 N N . GLU B 1 141 ? 5.859 -4.074 -8.359 1 98.12 141 GLU B N 1
ATOM 4539 C CA . GLU B 1 141 ? 5.941 -4.855 -9.586 1 98.12 141 GLU B CA 1
ATOM 4540 C C . GLU B 1 141 ? 4.688 -4.684 -10.438 1 98.12 141 GLU B C 1
ATOM 4542 O O . GLU B 1 141 ? 4.676 -5.031 -11.617 1 98.12 141 GLU B O 1
ATOM 4547 N N . THR B 1 142 ? 3.621 -4.129 -9.953 1 97.81 142 THR B N 1
ATOM 4548 C CA . THR B 1 142 ? 2.258 -4.238 -10.461 1 97.81 142 THR B CA 1
ATOM 4549 C C . THR B 1 142 ? 2.16 -3.676 -11.875 1 97.81 142 THR B C 1
ATOM 4551 O O . THR B 1 142 ? 1.638 -4.332 -12.773 1 97.81 142 THR B O 1
ATOM 4554 N N . GLU B 1 143 ? 2.705 -2.516 -12.117 1 97.38 143 GLU B N 1
ATOM 4555 C CA . GLU B 1 143 ? 2.512 -1.822 -13.383 1 97.38 143 GLU B CA 1
ATOM 4556 C C . GLU B 1 143 ? 3.197 -2.562 -14.531 1 97.38 143 GLU B C 1
ATOM 4558 O O . GLU B 1 143 ? 2.59 -2.795 -15.578 1 97.38 143 GLU B O 1
ATOM 4563 N N . THR B 1 144 ? 4.426 -2.938 -14.328 1 98.25 144 THR B N 1
ATOM 4564 C CA . THR B 1 144 ? 5.168 -3.627 -15.375 1 98.25 144 THR B CA 1
ATOM 4565 C C . THR B 1 144 ? 4.609 -5.031 -15.602 1 98.25 144 THR B C 1
ATOM 4567 O O . THR B 1 144 ? 4.52 -5.492 -16.734 1 98.25 144 THR B O 1
ATOM 4570 N N . THR B 1 145 ? 4.25 -5.734 -14.508 1 98.75 145 THR B N 1
ATOM 4571 C CA . THR B 1 145 ? 3.641 -7.051 -14.648 1 98.75 145 THR B CA 1
ATOM 4572 C C . THR B 1 145 ? 2.355 -6.969 -15.469 1 98.75 145 THR B C 1
ATOM 4574 O O . THR B 1 145 ? 2.137 -7.777 -16.375 1 98.75 145 THR B O 1
ATOM 4577 N N . ALA B 1 146 ? 1.513 -5.941 -15.164 1 98.75 146 ALA B N 1
ATOM 4578 C CA . ALA B 1 146 ? 0.275 -5.75 -15.914 1 98.75 146 ALA B CA 1
ATOM 4579 C C . ALA B 1 146 ? 0.562 -5.508 -17.391 1 98.75 146 ALA B C 1
ATOM 4581 O O . ALA B 1 146 ? -0.096 -6.082 -18.266 1 98.75 146 ALA B O 1
ATOM 4582 N N . ALA B 1 147 ? 1.541 -4.691 -17.672 1 98.69 147 ALA B N 1
ATOM 4583 C CA . ALA B 1 147 ? 1.9 -4.379 -19.047 1 98.69 147 ALA B CA 1
ATOM 4584 C C . ALA B 1 147 ? 2.389 -5.621 -19.781 1 98.69 147 ALA B C 1
ATOM 4586 O O . ALA B 1 147 ? 2.029 -5.844 -20.953 1 98.69 147 ALA B O 1
ATOM 4587 N N . ALA B 1 148 ? 3.195 -6.41 -19.109 1 98.81 148 ALA B N 1
ATOM 4588 C CA . ALA B 1 148 ? 3.727 -7.633 -19.719 1 98.81 148 ALA B CA 1
ATOM 4589 C C . ALA B 1 148 ? 2.607 -8.625 -20.031 1 98.81 148 ALA B C 1
ATOM 4591 O O . ALA B 1 148 ? 2.59 -9.227 -21.094 1 98.81 148 ALA B O 1
ATOM 4592 N N . LEU B 1 149 ? 1.687 -8.789 -19.109 1 98.88 149 LEU B N 1
ATOM 4593 C CA . LEU B 1 149 ? 0.569 -9.703 -19.312 1 98.88 149 LEU B CA 1
ATOM 4594 C C . LEU B 1 149 ? -0.314 -9.242 -20.453 1 98.88 149 LEU B C 1
ATOM 4596 O O . LEU B 1 149 ? -0.725 -10.047 -21.297 1 98.88 149 LEU B O 1
ATOM 4600 N N . LYS B 1 150 ? -0.557 -7.953 -20.516 1 98.75 150 LYS B N 1
ATOM 4601 C CA . LYS B 1 150 ? -1.386 -7.406 -21.594 1 98.75 150 LYS B CA 1
ATOM 4602 C C . LYS B 1 150 ? -0.722 -7.594 -22.953 1 98.75 150 LYS B C 1
ATOM 4604 O O . LYS B 1 150 ? -1.398 -7.863 -23.953 1 98.75 150 LYS B O 1
ATOM 4609 N N . ALA B 1 151 ? 0.572 -7.422 -22.953 1 98.81 151 ALA B N 1
ATOM 4610 C CA . ALA B 1 151 ? 1.312 -7.59 -24.188 1 98.81 151 ALA B CA 1
ATOM 4611 C C . ALA B 1 151 ? 1.332 -9.055 -24.625 1 98.81 151 ALA B C 1
ATOM 4613 O O . ALA B 1 151 ? 1.325 -9.352 -25.828 1 98.81 151 ALA B O 1
ATOM 4614 N N . THR B 1 152 ? 1.393 -9.961 -23.672 1 98.88 152 THR B N 1
ATOM 4615 C CA . THR B 1 152 ? 1.424 -11.398 -23.938 1 98.88 152 THR B CA 1
ATOM 4616 C C . THR B 1 152 ? 0.039 -11.906 -24.328 1 98.88 152 THR B C 1
ATOM 4618 O O . THR B 1 152 ? -0.093 -12.727 -25.25 1 98.88 152 THR B O 1
ATOM 4621 N N . PHE B 1 153 ? -0.953 -11.398 -23.656 1 98.81 153 PHE B N 1
ATOM 4622 C CA . PHE B 1 153 ? -2.354 -11.734 -23.891 1 98.81 153 PHE B CA 1
ATOM 4623 C C . PHE B 1 153 ? -3.139 -10.508 -24.344 1 98.81 153 PHE B C 1
ATOM 4625 O O . PHE B 1 153 ? -4.004 -10.016 -23.609 1 98.81 153 PHE B O 1
ATOM 4632 N N . ALA B 1 154 ? -3.037 -10.109 -25.594 1 98.38 154 ALA B N 1
ATOM 4633 C CA . ALA B 1 154 ? -3.406 -8.766 -26.016 1 98.38 154 ALA B CA 1
ATOM 4634 C C . ALA B 1 154 ? -4.816 -8.75 -26.609 1 98.38 154 ALA B C 1
ATOM 4636 O O . ALA B 1 154 ? -5.43 -7.684 -26.719 1 98.38 154 ALA B O 1
ATOM 4637 N N . ASN B 1 155 ? -5.309 -9.898 -27.078 1 98.44 155 ASN B N 1
ATOM 4638 C CA . ASN B 1 155 ? -6.578 -9.93 -27.797 1 98.44 155 ASN B CA 1
ATOM 4639 C C . ASN B 1 155 ? -7.766 -9.75 -26.859 1 98.44 155 ASN B C 1
ATOM 4641 O O . ASN B 1 155 ? -8.133 -10.68 -26.141 1 98.44 155 ASN B O 1
ATOM 4645 N N . GLN B 1 156 ? -8.422 -8.719 -26.906 1 97.62 156 GLN B N 1
ATOM 4646 C CA . GLN B 1 156 ? -9.453 -8.336 -25.953 1 97.62 156 GLN B CA 1
ATOM 4647 C C . GLN B 1 156 ? -10.719 -9.164 -26.141 1 97.62 156 GLN B C 1
ATOM 4649 O O . GLN B 1 156 ? -11.602 -9.164 -25.281 1 97.62 156 GLN B O 1
ATOM 4654 N N . ASN B 1 157 ? -10.828 -9.82 -27.234 1 98.25 157 ASN B N 1
ATOM 4655 C CA . ASN B 1 157 ? -11.969 -10.719 -27.438 1 98.25 157 ASN B CA 1
ATOM 4656 C C . ASN B 1 157 ? -11.875 -11.945 -26.547 1 98.25 157 ASN B C 1
ATOM 4658 O O . ASN B 1 157 ? -12.883 -12.586 -26.25 1 98.25 157 ASN B O 1
ATOM 4662 N N . TYR B 1 158 ? -10.617 -12.266 -26.094 1 98.56 158 TYR B N 1
ATOM 4663 C CA . TYR B 1 158 ? -10.414 -13.5 -25.328 1 98.56 158 TYR B CA 1
ATOM 4664 C C . TYR B 1 158 ? -9.93 -13.195 -23.922 1 98.56 158 TYR B C 1
ATOM 4666 O O . TYR B 1 158 ? -10.188 -13.969 -23 1 98.56 158 TYR B O 1
ATOM 4674 N N . PHE B 1 159 ? -9.203 -12.094 -23.781 1 98.88 159 PHE B N 1
ATOM 4675 C CA . PHE B 1 159 ? -8.492 -11.859 -22.531 1 98.88 159 PHE B CA 1
ATOM 4676 C C . PHE B 1 159 ? -8.922 -10.547 -21.891 1 98.88 159 PHE B C 1
ATOM 4678 O O . PHE B 1 159 ? -9.016 -9.523 -22.578 1 98.88 159 PHE B O 1
ATOM 4685 N N . VAL B 1 160 ? -9.219 -10.562 -20.578 1 98.88 160 VAL B N 1
ATOM 4686 C CA . VAL B 1 160 ? -9.586 -9.391 -19.797 1 98.88 160 VAL B CA 1
ATOM 4687 C C . VAL B 1 160 ? -8.562 -9.156 -18.688 1 98.88 160 VAL B C 1
ATOM 4689 O O . VAL B 1 160 ? -8.234 -10.078 -17.938 1 98.88 160 VAL B O 1
ATOM 4692 N N . HIS B 1 161 ? -8.047 -7.98 -18.656 1 98.81 161 HIS B N 1
ATOM 4693 C CA . HIS B 1 161 ? -7.051 -7.621 -17.656 1 98.81 161 HIS B CA 1
ATOM 4694 C C . HIS B 1 161 ? -7.625 -6.648 -16.625 1 98.81 161 HIS B C 1
ATOM 4696 O O . HIS B 1 161 ? -8.109 -5.57 -16.984 1 98.81 161 HIS B O 1
ATOM 4702 N N . HIS B 1 162 ? -7.59 -7.043 -15.359 1 98.75 162 HIS B N 1
ATOM 4703 C CA . HIS B 1 162 ? -8 -6.176 -14.258 1 98.75 162 HIS B CA 1
ATOM 4704 C C . HIS B 1 162 ? -6.793 -5.555 -13.57 1 98.75 162 HIS B C 1
ATOM 4706 O O . HIS B 1 162 ? -5.711 -6.148 -13.547 1 98.75 162 HIS B O 1
ATOM 4712 N N . HIS B 1 163 ? -7 -4.355 -13 1 97.94 163 HIS B N 1
ATOM 4713 C CA . HIS B 1 163 ? -5.98 -3.723 -12.172 1 97.94 163 HIS B CA 1
ATOM 4714 C C . HIS B 1 163 ? -5.766 -4.488 -10.875 1 97.94 163 HIS B C 1
ATOM 4716 O O . HIS B 1 163 ? -6.645 -5.238 -10.438 1 97.94 163 HIS B O 1
ATOM 4722 N N . ALA B 1 164 ? -4.547 -4.281 -10.336 1 98.81 164 ALA B N 1
ATOM 4723 C CA . ALA B 1 164 ? -4.312 -4.805 -8.992 1 98.81 164 ALA B CA 1
ATOM 4724 C C . ALA B 1 164 ? -5.305 -4.215 -7.992 1 98.81 164 ALA B C 1
ATOM 4726 O O . ALA B 1 164 ? -5.762 -3.08 -8.156 1 98.81 164 ALA B O 1
ATOM 4727 N N . LEU B 1 165 ? -5.656 -5.004 -6.992 1 98.81 165 LEU B N 1
ATOM 4728 C CA . LEU B 1 165 ? -6.438 -4.488 -5.875 1 98.81 165 LEU B CA 1
ATOM 4729 C C . LEU B 1 165 ? -5.703 -3.35 -5.18 1 98.81 165 LEU B C 1
ATOM 4731 O O . LEU B 1 165 ? -4.516 -3.131 -5.422 1 98.81 165 LEU B O 1
ATOM 4735 N N . PRO B 1 166 ? -6.438 -2.553 -4.34 1 98.25 166 PRO B N 1
ATOM 4736 C CA . PRO B 1 166 ? -5.781 -1.441 -3.645 1 98.25 166 PRO B CA 1
ATOM 4737 C C . PRO B 1 166 ? -4.496 -1.864 -2.934 1 98.25 166 PRO B C 1
ATOM 4739 O O . PRO B 1 166 ? -4.441 -2.945 -2.342 1 98.25 166 PRO B O 1
ATOM 4742 N N . GLN B 1 167 ? -3.428 -1.031 -3.051 1 98.12 167 GLN B N 1
ATOM 4743 C CA . GLN B 1 167 ? -2.148 -1.281 -2.395 1 98.12 167 GLN B CA 1
ATOM 4744 C C . GLN B 1 167 ? -2.258 -1.082 -0.885 1 98.12 167 GLN B C 1
ATOM 4746 O O . GLN B 1 167 ? -1.729 -0.108 -0.343 1 98.12 167 GLN B O 1
ATOM 4751 N N . HIS B 1 168 ? -2.879 -2.029 -0.257 1 98.25 168 HIS B N 1
ATOM 4752 C CA . HIS B 1 168 ? -3.113 -2.021 1.183 1 98.25 168 HIS B CA 1
ATOM 4753 C C . HIS B 1 168 ? -3.186 -3.439 1.738 1 98.25 168 HIS B C 1
ATOM 4755 O O . HIS B 1 168 ? -3.684 -4.348 1.068 1 98.25 168 HIS B O 1
ATOM 4761 N N . GLU B 1 169 ? -2.779 -3.588 2.975 1 97.25 169 GLU B N 1
ATOM 4762 C CA . GLU B 1 169 ? -2.674 -4.918 3.562 1 97.25 169 GLU B CA 1
ATOM 4763 C C . GLU B 1 169 ? -4.047 -5.566 3.713 1 97.25 169 GLU B C 1
ATOM 4765 O O . GLU B 1 169 ? -4.168 -6.793 3.674 1 97.25 169 GLU B O 1
ATOM 4770 N N . ASP B 1 170 ? -5.121 -4.785 3.832 1 97.62 170 ASP B N 1
ATOM 4771 C CA . ASP B 1 170 ? -6.473 -5.312 3.971 1 97.62 170 ASP B CA 1
ATOM 4772 C C . ASP B 1 170 ? -6.902 -6.066 2.711 1 97.62 170 ASP B C 1
ATOM 4774 O O . ASP B 1 170 ? -7.824 -6.879 2.754 1 97.62 170 ASP B O 1
ATOM 4778 N N . PHE B 1 171 ? -6.258 -5.797 1.65 1 98.56 171 PHE B N 1
ATOM 4779 C CA . PHE B 1 171 ? -6.523 -6.492 0.397 1 98.56 171 PHE B CA 1
ATOM 4780 C C . PHE B 1 171 ? -5.242 -7.105 -0.161 1 98.56 171 PHE B C 1
ATOM 4782 O O . PHE B 1 171 ? -5.031 -7.117 -1.375 1 98.56 171 PHE B O 1
ATOM 4789 N N . GLY B 1 172 ? -4.391 -7.594 0.832 1 98.69 172 GLY B N 1
ATOM 4790 C CA . GLY B 1 172 ? -3.191 -8.297 0.403 1 98.69 172 GLY B CA 1
ATOM 4791 C C . GLY B 1 172 ? -3.479 -9.453 -0.533 1 98.69 172 GLY B C 1
ATOM 4792 O O . GLY B 1 172 ? -4.254 -10.352 -0.198 1 98.69 172 GLY B O 1
ATOM 4793 N N . ASP B 1 173 ? -2.926 -9.391 -1.741 1 98.81 173 ASP B N 1
ATOM 4794 C CA . ASP B 1 173 ? -3.092 -10.383 -2.799 1 98.81 173 ASP B CA 1
ATOM 4795 C C . ASP B 1 173 ? -1.739 -10.883 -3.297 1 98.81 173 ASP B C 1
ATOM 4797 O O . ASP B 1 173 ? -0.928 -10.102 -3.801 1 98.81 173 ASP B O 1
ATOM 4801 N N . GLU B 1 174 ? -1.564 -12.234 -3.201 1 98.56 174 GLU B N 1
ATOM 4802 C CA . GLU B 1 174 ? -0.298 -12.844 -3.594 1 98.56 174 GLU B CA 1
ATOM 4803 C C . GLU B 1 174 ? -0.465 -13.711 -4.84 1 98.56 174 GLU B C 1
ATOM 4805 O O . GLU B 1 174 ? 0.313 -14.633 -5.07 1 98.56 174 GLU B O 1
ATOM 4810 N N . GLY B 1 175 ? -1.552 -13.5 -5.559 1 98.62 175 GLY B N 1
ATOM 4811 C CA . GLY B 1 175 ? -1.721 -14.07 -6.887 1 98.62 175 GLY B CA 1
ATOM 4812 C C . GLY B 1 175 ? -2.041 -15.555 -6.863 1 98.62 175 GLY B C 1
ATOM 4813 O O . GLY B 1 175 ? -2.721 -16.031 -5.953 1 98.62 175 GLY B O 1
ATOM 4814 N N . ALA B 1 176 ? -1.586 -16.25 -7.867 1 98.44 176 ALA B N 1
ATOM 4815 C CA . ALA B 1 176 ? -1.966 -17.641 -8.125 1 98.44 176 ALA B CA 1
ATOM 4816 C C . ALA B 1 176 ? -1.282 -18.578 -7.148 1 98.44 176 ALA B C 1
ATOM 4818 O O . ALA B 1 176 ? -1.653 -19.75 -7.051 1 98.44 176 ALA B O 1
ATOM 4819 N N . ALA B 1 177 ? -0.284 -18.031 -6.395 1 97.88 177 ALA B N 1
ATOM 4820 C CA . ALA B 1 177 ? 0.321 -18.844 -5.348 1 97.88 177 ALA B CA 1
ATOM 4821 C C . ALA B 1 177 ? -0.725 -19.297 -4.332 1 97.88 177 ALA B C 1
ATOM 4823 O O . ALA B 1 177 ? -0.514 -20.266 -3.604 1 97.88 177 ALA B O 1
ATOM 4824 N N . ASN B 1 178 ? -1.883 -18.609 -4.316 1 98.62 178 ASN B N 1
ATOM 4825 C CA . ASN B 1 178 ? -2.945 -18.922 -3.369 1 98.62 178 ASN B CA 1
ATOM 4826 C C . ASN B 1 178 ? -4.234 -19.312 -4.082 1 98.62 178 ASN B C 1
ATOM 4828 O O . ASN B 1 178 ? -5.324 -19.203 -3.52 1 98.62 178 ASN B O 1
ATOM 4832 N N . HIS B 1 179 ? -4.133 -19.719 -5.293 1 98.62 179 HIS B N 1
ATOM 4833 C CA . HIS B 1 179 ? -5.289 -20.062 -6.113 1 98.62 179 HIS B CA 1
ATOM 4834 C C . HIS B 1 179 ? -5.137 -21.453 -6.734 1 98.62 179 HIS B C 1
ATOM 4836 O O . HIS B 1 179 ? -4.066 -21.797 -7.234 1 98.62 179 HIS B O 1
ATOM 4842 N N . ASN B 1 180 ? -6.145 -22.281 -6.598 1 98.12 180 ASN B N 1
ATOM 4843 C CA . ASN B 1 180 ? -6.242 -23.578 -7.254 1 98.12 180 ASN B CA 1
ATOM 4844 C C . ASN B 1 180 ? -7.473 -23.672 -8.156 1 98.12 180 ASN B C 1
ATOM 4846 O O . ASN B 1 180 ? -8.484 -23 -7.895 1 98.12 180 ASN B O 1
ATOM 4850 N N . ARG B 1 181 ? -7.344 -24.375 -9.133 1 98.5 181 ARG B N 1
ATOM 4851 C CA . ARG B 1 181 ? -8.477 -24.734 -9.969 1 98.5 181 ARG B CA 1
ATOM 4852 C C . ARG B 1 181 ? -8.586 -26.25 -10.117 1 98.5 181 ARG B C 1
ATOM 4854 O O . ARG B 1 181 ? -7.609 -26.922 -10.453 1 98.5 181 ARG B O 1
ATOM 4861 N N . LEU B 1 182 ? -9.734 -26.766 -9.789 1 98.56 182 LEU B N 1
ATOM 4862 C CA . LEU B 1 182 ? -10.023 -28.188 -9.922 1 98.56 182 LEU B CA 1
ATOM 4863 C C . LEU B 1 182 ? -11.078 -28.438 -10.992 1 98.56 182 LEU B C 1
ATOM 4865 O O . LEU B 1 182 ? -12.094 -27.75 -11.031 1 98.56 182 LEU B O 1
ATOM 4869 N N . CYS B 1 183 ? -10.805 -29.406 -11.844 1 97.44 183 CYS B N 1
ATOM 4870 C CA . CYS B 1 183 ? -11.68 -29.656 -12.984 1 97.44 183 CYS B CA 1
ATOM 4871 C C . CYS B 1 183 ? -11.469 -31.047 -13.547 1 97.44 183 CYS B C 1
ATOM 4873 O O . CYS B 1 183 ? -10.641 -31.812 -13.039 1 97.44 183 CYS B O 1
ATOM 4875 N N . GLY B 1 184 ? -12.367 -31.484 -14.492 1 94.69 184 GLY B N 1
ATOM 4876 C CA . GLY B 1 184 ? -12.062 -32.625 -15.344 1 94.69 184 GLY B CA 1
ATOM 4877 C C . GLY B 1 184 ? -11.094 -32.281 -16.453 1 94.69 184 GLY B C 1
ATOM 4878 O O . GLY B 1 184 ? -9.883 -32.219 -16.234 1 94.69 184 GLY B O 1
ATOM 4879 N N . ASP B 1 185 ? -11.711 -31.984 -17.641 1 92.75 185 ASP B N 1
ATOM 4880 C CA . ASP B 1 185 ? -10.891 -31.453 -18.719 1 92.75 185 ASP B CA 1
ATOM 4881 C C . ASP B 1 185 ? -10.656 -29.953 -18.547 1 92.75 185 ASP B C 1
ATOM 4883 O O . ASP B 1 185 ? -11.516 -29.25 -18.016 1 92.75 185 ASP B O 1
ATOM 4887 N N . TYR B 1 186 ? -9.531 -29.5 -19.062 1 94.5 186 TYR B N 1
ATOM 4888 C CA . TYR B 1 186 ? -9.148 -28.109 -18.859 1 94.5 186 TYR B CA 1
ATOM 4889 C C . TYR B 1 186 ? -10.195 -27.172 -19.438 1 94.5 186 TYR B C 1
ATOM 4891 O O . TYR B 1 186 ? -10.398 -26.062 -18.922 1 94.5 186 TYR B O 1
ATOM 4899 N N . HIS B 1 187 ? -10.852 -27.531 -20.5 1 90.62 187 HIS B N 1
ATOM 4900 C CA . HIS B 1 187 ? -11.719 -26.609 -21.219 1 90.62 187 HIS B CA 1
ATOM 4901 C C . HIS B 1 187 ? -13.133 -26.625 -20.656 1 90.62 187 HIS B C 1
ATOM 4903 O O . HIS B 1 187 ? -14 -25.875 -21.109 1 90.62 187 HIS B O 1
ATOM 4909 N N . THR B 1 188 ? -13.398 -27.5 -19.688 1 94.62 188 THR B N 1
ATOM 4910 C CA . THR B 1 188 ? -14.727 -27.578 -19.094 1 94.62 188 THR B CA 1
ATOM 4911 C C . THR B 1 188 ? -14.766 -26.797 -17.781 1 94.62 188 THR B C 1
ATOM 4913 O O . THR B 1 188 ? -13.719 -26.547 -17.172 1 94.62 188 THR B O 1
ATOM 4916 N N . PRO B 1 189 ? -15.969 -26.438 -17.391 1 97.31 189 PRO B N 1
ATOM 4917 C CA . PRO B 1 189 ? -16.078 -25.688 -16.141 1 97.31 189 PRO B CA 1
ATOM 4918 C C . PRO B 1 189 ? -15.484 -26.438 -14.953 1 97.31 189 PRO B C 1
ATOM 4920 O O . PRO B 1 189 ? -15.609 -27.656 -14.867 1 97.31 189 PRO B O 1
ATOM 4923 N N . GLY B 1 190 ? -14.836 -25.719 -14.102 1 98.38 190 GLY B N 1
ATOM 4924 C CA . GLY B 1 190 ? -14.227 -26.281 -12.898 1 98.38 190 GLY B CA 1
ATOM 4925 C C . GLY B 1 190 ? -14.602 -25.531 -11.633 1 98.38 190 GLY B C 1
ATOM 4926 O O . GLY B 1 190 ? -15.531 -24.703 -11.648 1 98.38 190 GLY B O 1
ATOM 4927 N N . VAL B 1 191 ? -13.977 -25.938 -10.523 1 98.81 191 VAL B N 1
ATOM 4928 C CA . VAL B 1 191 ? -14.133 -25.312 -9.219 1 98.81 191 VAL B CA 1
ATOM 4929 C C . VAL B 1 191 ? -12.898 -24.484 -8.891 1 98.81 191 VAL B C 1
ATOM 4931 O O . VAL B 1 191 ? -11.773 -24.984 -8.922 1 98.81 191 VAL B O 1
ATOM 4934 N N . GLN B 1 192 ? -13.117 -23.172 -8.664 1 98.81 192 GLN B N 1
ATOM 4935 C CA . GLN B 1 192 ? -12.055 -22.25 -8.273 1 98.81 192 GLN B CA 1
ATOM 4936 C C . GLN B 1 192 ? -11.867 -22.219 -6.762 1 98.81 192 GLN B C 1
ATOM 4938 O O . GLN B 1 192 ? -12.797 -21.891 -6.02 1 98.81 192 GLN B O 1
ATOM 4943 N N . VAL B 1 193 ? -10.672 -22.578 -6.305 1 98.94 193 VAL B N 1
ATOM 4944 C CA . VAL B 1 193 ? -10.406 -22.656 -4.871 1 98.94 193 VAL B CA 1
ATOM 4945 C C . VAL B 1 193 ? -9.398 -21.578 -4.477 1 98.94 193 VAL B C 1
ATOM 4947 O O . VAL B 1 193 ? -8.211 -21.672 -4.816 1 98.94 193 VAL B O 1
ATOM 4950 N N . PHE B 1 194 ? -9.875 -20.578 -3.756 1 98.94 194 PHE B N 1
ATOM 4951 C CA . PHE B 1 194 ? -9.031 -19.516 -3.238 1 98.94 194 PHE B CA 1
ATOM 4952 C C . PHE B 1 194 ? -8.617 -19.797 -1.799 1 98.94 194 PHE B C 1
ATOM 4954 O O . PHE B 1 194 ? -9.469 -20.062 -0.946 1 98.94 194 PHE B O 1
ATOM 4961 N N . VAL B 1 195 ? -7.301 -19.75 -1.584 1 98.88 195 VAL B N 1
ATOM 4962 C CA . VAL B 1 195 ? -6.777 -19.984 -0.245 1 98.88 195 VAL B CA 1
ATOM 4963 C C . VAL B 1 195 ? -6.316 -18.672 0.376 1 98.88 195 VAL B C 1
ATOM 4965 O O . VAL B 1 195 ? -5.613 -17.891 -0.266 1 98.88 195 VAL B O 1
ATOM 4968 N N . TYR B 1 196 ? -6.789 -18.375 1.604 1 98.75 196 TYR B N 1
ATOM 4969 C CA . TYR B 1 196 ? -6.426 -17.141 2.283 1 98.75 196 TYR B CA 1
ATOM 4970 C C . TYR B 1 196 ? -5.836 -17.422 3.658 1 98.75 196 TYR B C 1
ATOM 4972 O O . TYR B 1 196 ? -5.988 -18.531 4.188 1 98.75 196 TYR B O 1
ATOM 4980 N N . GLY B 1 197 ? -5.102 -16.453 4.18 1 98.56 197 GLY B N 1
ATOM 4981 C CA . GLY B 1 197 ? -4.461 -16.641 5.473 1 98.56 197 GLY B CA 1
ATOM 4982 C C . GLY B 1 197 ? -5.207 -15.969 6.613 1 98.56 197 GLY B C 1
ATOM 4983 O O . GLY B 1 197 ? -5.082 -16.375 7.766 1 98.56 197 GLY B O 1
ATOM 4984 N N . ARG B 1 198 ? -5.988 -14.914 6.32 1 98.06 198 ARG B N 1
ATOM 4985 C CA . ARG B 1 198 ? -6.789 -14.227 7.324 1 98.06 198 ARG B CA 1
ATOM 4986 C C . ARG B 1 198 ? -7.957 -13.492 6.676 1 98.06 198 ARG B C 1
ATOM 4988 O O . ARG B 1 198 ? -7.945 -13.234 5.473 1 98.06 198 ARG B O 1
ATOM 4995 N N . SER B 1 199 ? -8.961 -13.211 7.465 1 98 199 SER B N 1
ATOM 4996 C CA . SER B 1 199 ? -10.07 -12.375 7.027 1 98 199 SER B CA 1
ATOM 4997 C C . SER B 1 199 ? -10.047 -11.016 7.723 1 98 199 SER B C 1
ATOM 4999 O O . SER B 1 199 ? -9.758 -10.938 8.922 1 98 199 SER B O 1
ATOM 5001 N N . VAL B 1 200 ? -10.266 -10.008 6.965 1 96.38 200 VAL B N 1
ATOM 5002 C CA . VAL B 1 200 ? -10.203 -8.641 7.465 1 96.38 200 VAL B CA 1
ATOM 5003 C C . VAL B 1 200 ? -11.539 -8.258 8.102 1 96.38 200 VAL B C 1
ATOM 5005 O O . VAL B 1 200 ? -11.57 -7.703 9.203 1 96.38 200 VAL B O 1
ATOM 5008 N N . LEU B 1 201 ? -12.617 -8.539 7.469 1 94.62 201 LEU B N 1
ATOM 5009 C CA . LEU B 1 201 ? -13.945 -8.062 7.855 1 94.62 201 LEU B CA 1
ATOM 5010 C C . LEU B 1 201 ? -14.625 -9.047 8.797 1 94.62 201 LEU B C 1
ATOM 5012 O O . LEU B 1 201 ? -15.492 -8.664 9.586 1 94.62 201 LEU B O 1
ATOM 5016 N N . ARG B 1 202 ? -14.18 -10.273 8.766 1 93 202 ARG B N 1
ATOM 5017 C CA . ARG B 1 202 ? -14.891 -11.312 9.5 1 93 202 ARG B CA 1
ATOM 5018 C C . ARG B 1 202 ? -14.078 -11.789 10.703 1 93 202 ARG B C 1
ATOM 5020 O O . ARG B 1 202 ? -14.609 -12.461 11.586 1 93 202 ARG B O 1
ATOM 5027 N N . GLY B 1 203 ? -12.898 -11.484 10.789 1 91.75 203 GLY B N 1
ATOM 5028 C CA . GLY B 1 203 ? -12.031 -11.977 11.852 1 91.75 203 GLY B CA 1
ATOM 5029 C C . GLY B 1 203 ? -11.758 -13.469 11.758 1 91.75 203 GLY B C 1
ATOM 5030 O O . GLY B 1 203 ? -11.836 -14.047 10.672 1 91.75 203 GLY B O 1
ATOM 5031 N N . GLY B 1 204 ? -11.32 -14.086 12.859 1 94.31 204 GLY B N 1
ATOM 5032 C CA . GLY B 1 204 ? -10.992 -15.5 12.891 1 94.31 204 GLY B CA 1
ATOM 5033 C C . GLY B 1 204 ? -9.531 -15.766 13.203 1 94.31 204 GLY B C 1
ATOM 5034 O O . GLY B 1 204 ? -8.781 -14.844 13.523 1 94.31 204 GLY B O 1
ATOM 5035 N N . PRO B 1 205 ? -9.211 -17.047 13.188 1 96.69 205 PRO B N 1
ATOM 5036 C CA . PRO B 1 205 ? -7.82 -17.406 13.484 1 96.69 205 PRO B CA 1
ATOM 5037 C C . PRO B 1 205 ? -6.824 -16.812 12.492 1 96.69 205 PRO B C 1
ATOM 5039 O O . PRO B 1 205 ? -7.133 -16.672 11.305 1 96.69 205 PRO B O 1
ATOM 5042 N N . MET B 1 206 ? -5.758 -16.391 12.984 1 96.81 206 MET B N 1
ATOM 5043 C CA . MET B 1 206 ? -4.68 -15.852 12.156 1 96.81 206 MET B CA 1
ATOM 5044 C C . MET B 1 206 ? -3.32 -16.297 12.68 1 96.81 206 MET B C 1
ATOM 5046 O O . MET B 1 206 ? -3.188 -16.656 13.852 1 96.81 206 MET B O 1
ATOM 5050 N N . PRO B 1 207 ? -2.279 -16.375 11.836 1 97.88 207 PRO B N 1
ATOM 5051 C CA . PRO B 1 207 ? -0.935 -16.703 12.312 1 97.88 207 PRO B CA 1
ATOM 5052 C C . PRO B 1 207 ? -0.396 -15.68 13.305 1 97.88 207 PRO B C 1
ATOM 5054 O O . PRO B 1 207 ? -0.885 -14.547 13.359 1 97.88 207 PRO B O 1
ATOM 5057 N N . GLN B 1 208 ? 0.579 -16.109 14.062 1 95.88 208 GLN B N 1
ATOM 5058 C CA . GLN B 1 208 ? 1.088 -15.25 15.133 1 95.88 208 GLN B CA 1
ATOM 5059 C C . GLN B 1 208 ? 2.535 -14.844 14.875 1 95.88 208 GLN B C 1
ATOM 5061 O O . GLN B 1 208 ? 3.021 -13.867 15.438 1 95.88 208 GLN B O 1
ATOM 5066 N N . LEU B 1 209 ? 3.191 -15.641 14.125 1 95.69 209 LEU B N 1
ATOM 5067 C CA . LEU B 1 209 ? 4.617 -15.398 13.93 1 95.69 209 LEU B CA 1
ATOM 5068 C C . LEU B 1 209 ? 4.875 -14.672 12.617 1 95.69 209 LEU B C 1
ATOM 5070 O O . LEU B 1 209 ? 5.648 -13.711 12.578 1 95.69 209 LEU B O 1
ATOM 5074 N N . TYR B 1 210 ? 4.281 -15.086 11.508 1 96.06 210 TYR B N 1
ATOM 5075 C CA . TYR B 1 210 ? 4.438 -14.477 10.195 1 96.06 210 TYR B CA 1
ATOM 5076 C C . TYR B 1 210 ? 3.113 -13.914 9.695 1 96.06 210 TYR B C 1
ATOM 5078 O O . TYR B 1 210 ? 2.045 -14.43 10.031 1 96.06 210 TYR B O 1
ATOM 5086 N N . PRO B 1 211 ? 3.236 -12.938 8.938 1 95.81 211 PRO B N 1
ATOM 5087 C CA . PRO B 1 211 ? 1.99 -12.32 8.477 1 95.81 211 PRO B CA 1
ATOM 5088 C C . PRO B 1 211 ? 1.262 -13.164 7.438 1 95.81 211 PRO B C 1
ATOM 5090 O O . PRO B 1 211 ? 1.901 -13.805 6.602 1 95.81 211 PRO B O 1
ATOM 5093 N N . ALA B 1 212 ? -0.098 -13.164 7.535 1 97.81 212 ALA B N 1
ATOM 5094 C CA . ALA B 1 212 ? -0.916 -13.664 6.434 1 97.81 212 ALA B CA 1
ATOM 5095 C C . ALA B 1 212 ? -0.92 -12.688 5.262 1 97.81 212 ALA B C 1
ATOM 5097 O O . ALA B 1 212 ? -1.412 -11.57 5.383 1 97.81 212 ALA B O 1
ATOM 5098 N N . ARG B 1 213 ? -0.44 -13.164 4.141 1 98.19 213 ARG B N 1
ATOM 5099 C CA . ARG B 1 213 ? -0.183 -12.25 3.031 1 98.19 213 ARG B CA 1
ATOM 5100 C C . ARG B 1 213 ? -1.359 -12.219 2.062 1 98.19 213 ARG B C 1
ATOM 5102 O O . ARG B 1 213 ? -1.434 -11.352 1.194 1 98.19 213 ARG B O 1
ATOM 5109 N N . GLN B 1 214 ? -2.244 -13.195 2.104 1 98.75 214 GLN B N 1
ATOM 5110 C CA . GLN B 1 214 ? -3.459 -13.273 1.3 1 98.75 214 GLN B CA 1
ATOM 5111 C C . GLN B 1 214 ? -4.703 -13.148 2.172 1 98.75 214 GLN B C 1
ATOM 5113 O O . GLN B 1 214 ? -4.898 -13.938 3.104 1 98.75 214 GLN B O 1
ATOM 5118 N N . THR B 1 215 ? -5.562 -12.188 1.86 1 98.69 215 THR B N 1
ATOM 5119 C CA . THR B 1 215 ? -6.773 -12.031 2.658 1 98.69 215 THR B CA 1
ATOM 5120 C C . THR B 1 215 ? -7.973 -12.648 1.947 1 98.69 215 THR B C 1
ATOM 5122 O O . THR B 1 215 ? -7.973 -12.789 0.722 1 98.69 215 THR B O 1
ATOM 5125 N N . ARG B 1 216 ? -8.992 -13.031 2.732 1 98.69 216 ARG B N 1
ATOM 5126 C CA . ARG B 1 216 ? -10.234 -13.547 2.158 1 98.69 216 ARG B CA 1
ATOM 5127 C C . ARG B 1 216 ? -10.883 -12.508 1.251 1 98.69 216 ARG B C 1
ATOM 5129 O O . ARG B 1 216 ? -11.352 -12.836 0.16 1 98.69 216 ARG B O 1
ATOM 5136 N N . GLU B 1 217 ? -10.898 -11.242 1.719 1 98.69 217 GLU B N 1
ATOM 5137 C CA . GLU B 1 217 ? -11.531 -10.148 0.992 1 98.69 217 GLU B CA 1
ATOM 5138 C C . GLU B 1 217 ? -10.852 -9.914 -0.355 1 98.69 217 GLU B C 1
ATOM 5140 O O . GLU B 1 217 ? -11.516 -9.602 -1.346 1 98.69 217 GLU B O 1
ATOM 5145 N N . ALA B 1 218 ? -9.508 -10.047 -0.391 1 98.88 218 ALA B N 1
ATOM 5146 C CA . ALA B 1 218 ? -8.812 -9.961 -1.673 1 98.88 218 ALA B CA 1
ATOM 5147 C C . ALA B 1 218 ? -9.258 -11.07 -2.615 1 98.88 218 ALA B C 1
ATOM 5149 O O . ALA B 1 218 ? -9.547 -10.82 -3.789 1 98.88 218 ALA B O 1
ATOM 5150 N N . SER B 1 219 ? -9.297 -12.305 -2.117 1 98.94 219 SER B N 1
ATOM 5151 C CA . SER B 1 219 ? -9.719 -13.453 -2.908 1 98.94 219 SER B CA 1
ATOM 5152 C C . SER B 1 219 ? -11.133 -13.266 -3.438 1 98.94 219 SER B C 1
ATOM 5154 O O . SER B 1 219 ? -11.406 -13.547 -4.605 1 98.94 219 SER B O 1
ATOM 5156 N N . GLU B 1 220 ? -11.984 -12.797 -2.572 1 98.88 220 GLU B N 1
ATOM 5157 C CA . GLU B 1 220 ? -13.367 -12.57 -2.973 1 98.88 220 GLU B CA 1
ATOM 5158 C C . GLU B 1 220 ? -13.461 -11.492 -4.047 1 98.88 220 GLU B C 1
ATOM 5160 O O . GLU B 1 220 ? -14.281 -11.594 -4.961 1 98.88 220 GLU B O 1
ATOM 5165 N N . ALA B 1 221 ? -12.688 -10.438 -3.867 1 98.88 221 ALA B N 1
ATOM 5166 C CA . ALA B 1 221 ? -12.664 -9.383 -4.875 1 98.88 221 ALA B CA 1
ATOM 5167 C C . ALA B 1 221 ? -12.242 -9.93 -6.234 1 98.88 221 ALA B C 1
ATOM 5169 O O . ALA B 1 221 ? -12.867 -9.633 -7.254 1 98.88 221 ALA B O 1
ATOM 5170 N N . VAL B 1 222 ? -11.211 -10.734 -6.27 1 98.94 222 VAL B N 1
ATOM 5171 C CA . VAL B 1 222 ? -10.727 -11.32 -7.516 1 98.94 222 VAL B CA 1
ATOM 5172 C C . VAL B 1 222 ? -11.812 -12.211 -8.125 1 98.94 222 VAL B C 1
ATOM 5174 O O . VAL B 1 222 ? -12.039 -12.18 -9.336 1 98.94 222 VAL B O 1
ATOM 5177 N N . ALA B 1 223 ? -12.438 -13 -7.277 1 98.94 223 ALA B N 1
ATOM 5178 C CA . ALA B 1 223 ? -13.523 -13.852 -7.77 1 98.94 223 ALA B CA 1
ATOM 5179 C C . ALA B 1 223 ? -14.609 -13.023 -8.445 1 98.94 223 ALA B C 1
ATOM 5181 O O . ALA B 1 223 ? -15.133 -13.414 -9.492 1 98.94 223 ALA B O 1
ATOM 5182 N N . ARG B 1 224 ? -14.961 -11.852 -7.855 1 98.81 224 ARG B N 1
ATOM 5183 C CA . ARG B 1 224 ? -15.953 -10.969 -8.453 1 98.81 224 ARG B CA 1
ATOM 5184 C C . ARG B 1 224 ? -15.461 -10.398 -9.781 1 98.81 224 ARG B C 1
ATOM 5186 O O . ARG B 1 224 ? -16.188 -10.383 -10.773 1 98.81 224 ARG B O 1
ATOM 5193 N N . LEU B 1 225 ? -14.227 -9.961 -9.75 1 98.88 225 LEU B N 1
ATOM 5194 C CA . LEU B 1 225 ? -13.633 -9.383 -10.953 1 98.88 225 LEU B CA 1
ATOM 5195 C C . LEU B 1 225 ? -13.648 -10.383 -12.102 1 98.88 225 LEU B C 1
ATOM 5197 O O . LEU B 1 225 ? -13.906 -10.008 -13.25 1 98.88 225 LEU B O 1
ATOM 5201 N N . HIS B 1 226 ? -13.391 -11.633 -11.781 1 98.88 226 HIS B N 1
ATOM 5202 C CA . HIS B 1 226 ? -13.289 -12.672 -12.789 1 98.88 226 HIS B CA 1
ATOM 5203 C C . HIS B 1 226 ? -14.664 -13.219 -13.164 1 98.88 226 HIS B C 1
ATOM 5205 O O . HIS B 1 226 ? -14.781 -14.109 -14.008 1 98.88 226 HIS B O 1
ATOM 5211 N N . GLN B 1 227 ? -15.742 -12.703 -12.531 1 98.62 227 GLN B N 1
ATOM 5212 C CA . GLN B 1 227 ? -17.125 -13.094 -12.797 1 98.62 227 GLN B CA 1
ATOM 5213 C C . GLN B 1 227 ? -17.328 -14.594 -12.594 1 98.62 227 GLN B C 1
ATOM 5215 O O . GLN B 1 227 ? -17.906 -15.266 -13.445 1 98.62 227 GLN B O 1
ATOM 5220 N N . LEU B 1 228 ? -16.75 -15.102 -11.547 1 98.81 228 LEU B N 1
ATOM 5221 C CA . LEU B 1 228 ? -16.844 -16.531 -11.258 1 98.81 228 LEU B CA 1
ATOM 5222 C C . LEU B 1 228 ? -18.203 -16.891 -10.656 1 98.81 228 LEU B C 1
ATOM 5224 O O . LEU B 1 228 ? -18.781 -16.094 -9.922 1 98.81 228 LEU B O 1
ATOM 5228 N N . ASN B 1 229 ? -18.703 -18.031 -10.945 1 98.38 229 ASN B N 1
ATOM 5229 C CA . ASN B 1 229 ? -19.922 -18.562 -10.352 1 98.38 229 ASN B CA 1
ATOM 5230 C C . ASN B 1 229 ? -19.719 -18.938 -8.883 1 98.38 229 ASN B C 1
ATOM 5232 O O . ASN B 1 229 ? -18.906 -19.797 -8.57 1 98.38 229 ASN B O 1
ATOM 5236 N N . PRO B 1 230 ? -20.484 -18.312 -7.98 1 97.81 230 PRO B N 1
ATOM 5237 C CA . PRO B 1 230 ? -20.328 -18.625 -6.559 1 97.81 230 PRO B CA 1
ATOM 5238 C C . PRO B 1 230 ? -20.516 -20.109 -6.254 1 97.81 230 PRO B C 1
ATOM 5240 O O . PRO B 1 230 ? -19.891 -20.641 -5.332 1 97.81 230 PRO B O 1
ATOM 5243 N N . ALA B 1 231 ? -21.328 -20.781 -6.996 1 98.25 231 ALA B N 1
ATOM 5244 C CA . ALA B 1 231 ? -21.578 -22.203 -6.789 1 98.25 231 ALA B CA 1
ATOM 5245 C C . ALA B 1 231 ? -20.359 -23.031 -7.164 1 98.25 231 ALA B C 1
ATOM 5247 O O . ALA B 1 231 ? -20.281 -24.219 -6.801 1 98.25 231 ALA B O 1
ATOM 5248 N N . GLN B 1 232 ? -19.438 -22.469 -7.867 1 98.56 232 GLN B N 1
ATOM 5249 C CA . GLN B 1 232 ? -18.219 -23.156 -8.32 1 98.56 232 GLN B CA 1
ATOM 5250 C C . GLN B 1 232 ? -16.969 -22.516 -7.707 1 98.56 232 GLN B C 1
ATOM 5252 O O . GLN B 1 232 ? -15.875 -22.641 -8.25 1 98.56 232 GLN B O 1
ATOM 5257 N N . THR B 1 233 ? -17.125 -21.734 -6.676 1 98.88 233 THR B N 1
ATOM 5258 C CA . THR B 1 233 ? -16.016 -21.031 -6.031 1 98.88 233 THR B CA 1
ATOM 5259 C C . THR B 1 233 ? -15.953 -21.391 -4.547 1 98.88 233 THR B C 1
ATOM 5261 O O . THR B 1 233 ? -16.969 -21.422 -3.863 1 98.88 233 THR B O 1
ATOM 5264 N N . VAL B 1 234 ? -14.766 -21.734 -4.082 1 98.88 234 VAL B N 1
ATOM 5265 C CA . VAL B 1 234 ? -14.555 -22.094 -2.684 1 98.88 234 VAL B CA 1
ATOM 5266 C C . VAL B 1 234 ? -13.469 -21.219 -2.076 1 98.88 234 VAL B C 1
ATOM 5268 O O . VAL B 1 234 ? -12.453 -20.922 -2.723 1 98.88 234 VAL B O 1
ATOM 5271 N N . PHE B 1 235 ? -13.672 -20.703 -0.908 1 98.75 235 PHE B N 1
ATOM 5272 C CA . PHE B 1 235 ? -12.68 -19.984 -0.122 1 98.75 235 PHE B CA 1
ATOM 5273 C C . PHE B 1 235 ? -12.258 -20.812 1.093 1 98.75 235 PHE B C 1
ATOM 5275 O O . PHE B 1 235 ? -13.086 -21.141 1.942 1 98.75 235 PHE B O 1
ATOM 5282 N N . VAL B 1 236 ? -10.961 -21.125 1.126 1 98.62 236 VAL B N 1
ATOM 5283 C CA . VAL B 1 236 ? -10.438 -22 2.176 1 98.62 236 VAL B CA 1
ATOM 5284 C C . VAL B 1 236 ? -9.344 -21.266 2.951 1 98.62 236 VAL B C 1
ATOM 5286 O O . VAL B 1 236 ? -8.492 -20.594 2.357 1 98.62 236 VAL B O 1
ATOM 5289 N N . GLN B 1 237 ? -9.414 -21.344 4.258 1 98.69 237 GLN B N 1
ATOM 5290 C CA . GLN B 1 237 ? -8.352 -20.719 5.035 1 98.69 237 GLN B CA 1
ATOM 5291 C C . GLN B 1 237 ? -7.168 -21.656 5.219 1 98.69 237 GLN B C 1
ATOM 5293 O O . GLN B 1 237 ? -7.352 -22.828 5.59 1 98.69 237 GLN B O 1
ATOM 5298 N N . GLN B 1 238 ? -6.008 -21.203 4.859 1 98.75 238 GLN B N 1
ATOM 5299 C CA . GLN B 1 238 ? -4.789 -21.922 5.191 1 98.75 238 GLN B CA 1
ATOM 5300 C C . GLN B 1 238 ? -4.621 -22.047 6.703 1 98.75 238 GLN B C 1
ATOM 5302 O O . GLN B 1 238 ? -4.898 -21.109 7.445 1 98.75 238 GLN B O 1
ATOM 5307 N N . LYS B 1 239 ? -4.16 -23.172 7.16 1 98.31 239 LYS B N 1
ATOM 5308 C CA . LYS B 1 239 ? -3.951 -23.359 8.594 1 98.31 239 LYS B CA 1
ATOM 5309 C C . LYS B 1 239 ? -2.924 -22.375 9.133 1 98.31 239 LYS B C 1
ATOM 5311 O O . LYS B 1 239 ? -1.813 -22.281 8.609 1 98.31 239 LYS B O 1
ATOM 5316 N N . PRO B 1 240 ? -3.301 -21.625 10.219 1 98.25 240 PRO B N 1
ATOM 5317 C CA . PRO B 1 240 ? -2.369 -20.625 10.75 1 98.25 240 PRO B CA 1
ATOM 5318 C C . PRO B 1 240 ? -1.022 -21.219 11.148 1 98.25 240 PRO B C 1
ATOM 5320 O O . PRO B 1 240 ? 0.023 -20.609 10.922 1 98.25 240 PRO B O 1
ATOM 5323 N N . VAL B 1 241 ? -1.016 -22.391 11.664 1 97.62 241 VAL B N 1
ATOM 5324 C CA . VAL B 1 241 ? 0.219 -23.016 12.109 1 97.62 241 VAL B CA 1
ATOM 5325 C C . VAL B 1 241 ? 1.132 -23.281 10.914 1 97.62 241 VAL B C 1
ATOM 5327 O O . VAL B 1 241 ? 2.357 -23.203 11.031 1 97.62 241 VAL B O 1
ATOM 5330 N N . ALA B 1 242 ? 0.548 -23.625 9.758 1 98.19 242 ALA B N 1
ATOM 5331 C CA . ALA B 1 242 ? 1.358 -23.797 8.562 1 98.19 242 ALA B CA 1
ATOM 5332 C C . ALA B 1 242 ? 2.104 -22.516 8.203 1 98.19 242 ALA B C 1
ATOM 5334 O O . ALA B 1 242 ? 3.303 -22.547 7.914 1 98.19 242 ALA B O 1
ATOM 5335 N N . ILE B 1 243 ? 1.356 -21.406 8.273 1 98 243 ILE B N 1
ATOM 5336 C CA . ILE B 1 243 ? 1.981 -20.109 7.977 1 98 243 ILE B CA 1
ATOM 5337 C C . ILE B 1 243 ? 3.092 -19.844 8.992 1 98 243 ILE B C 1
ATOM 5339 O O . ILE B 1 243 ? 4.203 -19.453 8.609 1 98 243 ILE B O 1
ATOM 5343 N N . ASP B 1 244 ? 2.803 -20.094 10.25 1 97.81 244 ASP B N 1
ATOM 5344 C CA . ASP B 1 244 ? 3.766 -19.844 11.312 1 97.81 244 ASP B CA 1
ATOM 5345 C C . ASP B 1 244 ? 4.957 -20.781 11.211 1 97.81 244 ASP B C 1
ATOM 5347 O O . ASP B 1 244 ? 5.965 -20.594 11.898 1 97.81 244 ASP B O 1
ATOM 5351 N N . SER B 1 245 ? 4.832 -21.797 10.328 1 96.75 245 SER B N 1
ATOM 5352 C CA . SER B 1 245 ? 5.922 -22.75 10.125 1 96.75 245 SER B CA 1
ATOM 5353 C C . SER B 1 245 ? 6.703 -22.438 8.859 1 96.75 245 SER B C 1
ATOM 5355 O O . SER B 1 245 ? 7.555 -23.219 8.438 1 96.75 245 SER B O 1
ATOM 5357 N N . GLY B 1 246 ? 6.363 -21.406 8.195 1 94 246 GLY B N 1
ATOM 5358 C CA . GLY B 1 246 ? 7.133 -20.969 7.043 1 94 246 GLY B CA 1
ATOM 5359 C C . GLY B 1 246 ? 6.418 -21.188 5.727 1 94 246 GLY B C 1
ATOM 5360 O O . GLY B 1 246 ? 6.984 -20.969 4.656 1 94 246 GLY B O 1
ATOM 5361 N N . VAL B 1 247 ? 5.195 -21.609 5.758 1 95.69 247 VAL B N 1
ATOM 5362 C CA . VAL B 1 247 ? 4.391 -21.812 4.559 1 95.69 247 VAL B CA 1
ATOM 5363 C C . VAL B 1 247 ? 3.652 -20.531 4.211 1 95.69 247 VAL B C 1
ATOM 5365 O O . VAL B 1 247 ? 2.469 -20.375 4.523 1 95.69 247 VAL B O 1
ATOM 5368 N N . PHE B 1 248 ? 4.223 -19.688 3.494 1 93.38 248 PHE B N 1
ATOM 5369 C CA . PHE B 1 248 ? 3.721 -18.328 3.322 1 93.38 248 PHE B CA 1
ATOM 5370 C C . PHE B 1 248 ? 2.604 -18.297 2.285 1 93.38 248 PHE B C 1
ATOM 5372 O O . PHE B 1 248 ? 1.766 -17.391 2.301 1 93.38 248 PHE B O 1
ATOM 5379 N N . HIS B 1 249 ? 2.652 -19.188 1.338 1 96.25 249 HIS B N 1
ATOM 5380 C CA . HIS B 1 249 ? 1.62 -19.297 0.314 1 96.25 249 HIS B CA 1
ATOM 5381 C C . HIS B 1 249 ? 1.108 -20.719 0.192 1 96.25 249 HIS B C 1
ATOM 5383 O O . HIS B 1 249 ? 1.761 -21.672 0.656 1 96.25 249 HIS B O 1
ATOM 5389 N N . ASN B 1 250 ? 0.021 -20.844 -0.427 1 98.06 250 ASN B N 1
ATOM 5390 C CA . ASN B 1 250 ? -0.604 -22.156 -0.598 1 98.06 250 ASN B CA 1
ATOM 5391 C C . ASN B 1 250 ? 0.277 -23.094 -1.416 1 98.06 250 ASN B C 1
ATOM 5393 O O . ASN B 1 250 ? 0.333 -24.297 -1.143 1 98.06 250 ASN B O 1
ATOM 5397 N N . ASP B 1 251 ? 0.98 -22.578 -2.342 1 96.81 251 ASP B N 1
ATOM 5398 C CA . ASP B 1 251 ? 1.726 -23.438 -3.26 1 96.81 251 ASP B CA 1
ATOM 5399 C C . ASP B 1 251 ? 2.941 -24.047 -2.57 1 96.81 251 ASP B C 1
ATOM 5401 O O . ASP B 1 251 ? 3.646 -24.859 -3.162 1 96.81 2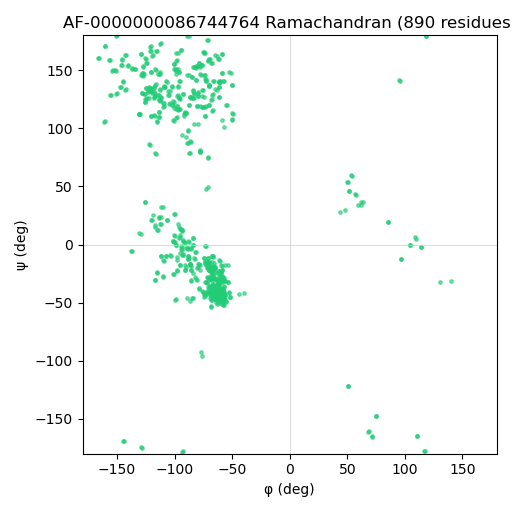51 ASP B O 1
ATOM 5405 N N . VAL B 1 252 ? 3.137 -23.703 -1.338 1 95.44 252 VAL B N 1
ATOM 5406 C CA . VAL B 1 252 ? 4.219 -24.297 -0.558 1 95.44 252 VAL B CA 1
ATOM 5407 C C . VAL B 1 252 ? 3.697 -25.516 0.198 1 95.44 252 VAL B C 1
ATOM 5409 O O . VAL B 1 252 ? 4.484 -26.328 0.708 1 95.44 252 VAL B O 1
ATOM 5412 N N . ILE B 1 253 ? 2.359 -25.703 0.172 1 98.06 253 ILE B N 1
ATOM 5413 C CA . ILE B 1 253 ? 1.849 -26.797 1.006 1 98.06 253 ILE B CA 1
ATOM 5414 C C . ILE B 1 253 ? 0.795 -27.594 0.234 1 98.06 253 ILE B C 1
ATOM 5416 O O . ILE B 1 253 ? 0.311 -28.609 0.711 1 98.06 253 ILE B O 1
ATOM 5420 N N . ALA B 1 254 ? 0.464 -27.125 -0.922 1 98.38 254 ALA B N 1
ATOM 5421 C CA . ALA B 1 254 ? -0.51 -27.828 -1.758 1 98.38 254 ALA B CA 1
ATOM 5422 C C . ALA B 1 254 ? -0.29 -27.516 -3.234 1 98.38 254 ALA B C 1
ATOM 5424 O O . ALA B 1 254 ? 0.173 -26.422 -3.582 1 98.38 254 ALA B O 1
ATOM 5425 N N . VAL B 1 255 ? -0.603 -28.422 -4.094 1 97.81 255 VAL B N 1
ATOM 5426 C CA . VAL B 1 255 ? -0.56 -28.234 -5.539 1 97.81 255 VAL B CA 1
ATOM 5427 C C . VAL B 1 255 ? -1.701 -29.016 -6.195 1 97.81 255 VAL B C 1
ATOM 5429 O O . VAL B 1 255 ? -2.068 -30.094 -5.734 1 97.81 255 VAL B O 1
ATOM 5432 N N . SER B 1 256 ? -2.297 -28.406 -7.191 1 97.94 256 SER B N 1
ATOM 5433 C CA . SER B 1 256 ? -3.443 -29.031 -7.836 1 97.94 256 SER B CA 1
ATOM 5434 C C . SER B 1 256 ? -3.258 -29.109 -9.344 1 97.94 256 SER B C 1
ATOM 5436 O O . SER B 1 256 ? -2.443 -28.375 -9.914 1 97.94 256 SER B O 1
ATOM 5438 N N . ASN B 1 257 ? -3.857 -30.031 -9.969 1 97.62 257 ASN B N 1
ATOM 5439 C CA . ASN B 1 257 ? -4.004 -30.172 -11.414 1 97.62 257 ASN B CA 1
ATOM 5440 C C . ASN B 1 257 ? -5.227 -31.016 -11.766 1 97.62 257 ASN B C 1
ATOM 5442 O O . ASN B 1 257 ? -5.383 -32.125 -11.273 1 97.62 257 ASN B O 1
ATOM 5446 N N . ARG B 1 258 ? -6.066 -30.469 -12.648 1 96.88 258 ARG B N 1
ATOM 5447 C CA . ARG B 1 258 ? -7.309 -31.141 -13.008 1 96.88 258 ARG B CA 1
ATOM 5448 C C . ARG B 1 258 ? -8.094 -31.547 -11.766 1 96.88 258 ARG B C 1
ATOM 5450 O O . ARG B 1 258 ? -8.414 -30.703 -10.93 1 96.88 258 ARG B O 1
ATOM 5457 N N . ASN B 1 259 ? -8.391 -32.844 -11.602 1 97.75 259 ASN B N 1
ATOM 5458 C CA . ASN B 1 259 ? -9.258 -33.219 -10.5 1 97.75 259 ASN B CA 1
ATOM 5459 C C . ASN B 1 259 ? -8.453 -33.688 -9.281 1 97.75 259 ASN B C 1
ATOM 5461 O O . ASN B 1 259 ? -9 -34.281 -8.352 1 97.75 259 ASN B O 1
ATOM 5465 N N . VAL B 1 260 ? -7.156 -33.375 -9.227 1 98.44 260 VAL B N 1
ATOM 5466 C CA . VAL B 1 260 ? -6.289 -33.875 -8.164 1 98.44 260 VAL B CA 1
ATOM 5467 C C . VAL B 1 260 ? -5.816 -32.688 -7.301 1 98.44 260 VAL B C 1
ATOM 5469 O O . VAL B 1 260 ? -5.355 -31.688 -7.82 1 98.44 260 VAL B O 1
ATOM 5472 N N . LEU B 1 261 ? -5.98 -32.812 -6.012 1 98.69 261 LEU B N 1
ATOM 5473 C CA . LEU B 1 261 ? -5.383 -31.938 -5.02 1 98.69 261 LEU B CA 1
ATOM 5474 C C . LEU B 1 261 ? -4.387 -32.688 -4.145 1 98.69 261 LEU B C 1
ATOM 5476 O O . LEU B 1 261 ? -4.777 -33.562 -3.357 1 98.69 261 LEU B O 1
ATOM 5480 N N . PHE B 1 262 ? -3.098 -32.469 -4.363 1 98.62 262 PHE B N 1
ATOM 5481 C CA . PHE B 1 262 ? -2.012 -32.969 -3.531 1 98.62 262 PHE B CA 1
ATOM 5482 C C . PHE B 1 262 ? -1.672 -31.984 -2.424 1 98.62 262 PHE B C 1
ATOM 5484 O O . PHE B 1 262 ? -1.266 -30.844 -2.697 1 98.62 262 PHE B O 1
ATOM 5491 N N . HIS B 1 263 ? -1.943 -32.406 -1.163 1 98.75 263 HIS B N 1
ATOM 5492 C CA . HIS B 1 263 ? -1.819 -31.438 -0.089 1 98.75 263 HIS B CA 1
ATOM 5493 C C . HIS B 1 263 ? -1.331 -32.094 1.199 1 98.75 263 HIS B C 1
ATOM 5495 O O . HIS B 1 263 ? -1.443 -33.312 1.362 1 98.75 263 HIS B O 1
ATOM 5501 N N . HIS B 1 264 ? -0.705 -31.312 2.033 1 98.75 264 HIS B N 1
ATOM 5502 C CA . HIS B 1 264 ? -0.277 -31.766 3.352 1 98.75 264 HIS B CA 1
ATOM 5503 C C . HIS B 1 264 ? -1.443 -31.781 4.332 1 98.75 264 HIS B C 1
ATOM 5505 O O . HIS B 1 264 ? -2.385 -31 4.199 1 98.75 264 HIS B O 1
ATOM 5511 N N . GLN B 1 265 ? -1.336 -32.562 5.336 1 98.38 265 GLN B N 1
ATOM 5512 C CA . GLN B 1 265 ? -2.359 -32.688 6.363 1 98.38 265 GLN B CA 1
ATOM 5513 C C . GLN B 1 265 ? -2.639 -31.375 7.062 1 98.38 265 GLN B C 1
ATOM 5515 O O . GLN B 1 265 ? -3.752 -31.141 7.539 1 98.38 265 GLN B O 1
ATOM 5520 N N . TYR B 1 266 ? -1.699 -30.469 7.039 1 98 266 TYR B N 1
ATOM 5521 C CA . TYR B 1 266 ? -1.824 -29.219 7.77 1 98 266 TYR B CA 1
ATOM 5522 C C . TYR B 1 266 ? -2.096 -28.062 6.812 1 98 266 TYR B C 1
ATOM 5524 O O . TYR B 1 266 ? -1.916 -26.891 7.176 1 98 266 TYR B O 1
ATOM 5532 N N . ALA B 1 267 ? -2.572 -28.328 5.668 1 98.62 267 ALA B N 1
ATOM 5533 C CA . ALA B 1 267 ? -2.705 -27.281 4.652 1 98.62 267 ALA B CA 1
ATOM 5534 C C . ALA B 1 267 ? -3.828 -26.312 5.008 1 98.62 267 ALA B C 1
ATOM 5536 O O . ALA B 1 267 ? -3.662 -25.094 4.898 1 98.62 267 ALA B O 1
ATOM 5537 N N . TYR B 1 268 ? -4.945 -26.844 5.492 1 98.69 268 TYR B N 1
ATOM 5538 C CA . TYR B 1 268 ? -6.129 -26 5.586 1 98.69 268 TYR B CA 1
ATOM 5539 C C . TYR B 1 268 ? -6.742 -26.078 6.98 1 98.69 268 TYR B C 1
ATOM 5541 O O . TYR B 1 268 ? -6.672 -27.125 7.641 1 98.69 268 TYR B O 1
ATOM 5549 N N . LEU B 1 269 ? -7.285 -24.938 7.375 1 98.19 269 LEU B N 1
ATOM 5550 C CA . LEU B 1 269 ? -8.148 -24.922 8.547 1 98.19 269 LEU B CA 1
ATOM 5551 C C . LEU B 1 269 ? -9.477 -25.625 8.258 1 98.19 269 LEU B C 1
ATOM 5553 O O . LEU B 1 269 ? -10.086 -25.406 7.207 1 98.19 269 LEU B O 1
ATOM 5557 N N . ASN B 1 270 ? -9.984 -26.469 9.172 1 97.19 270 ASN B N 1
ATOM 5558 C CA . ASN B 1 270 ? -11.188 -27.25 8.938 1 97.19 270 ASN B CA 1
ATOM 5559 C C . ASN B 1 270 ? -11.125 -28.016 7.613 1 97.19 270 ASN B C 1
ATOM 5561 O O . ASN B 1 270 ? -12.031 -27.906 6.785 1 97.19 270 ASN B O 1
ATOM 5565 N N . GLN B 1 271 ? -10.133 -28.75 7.418 1 98.06 271 GLN B N 1
ATOM 5566 C CA . GLN B 1 271 ? -9.766 -29.359 6.145 1 98.06 271 GLN B CA 1
ATOM 5567 C C . GLN B 1 271 ? -10.859 -30.312 5.656 1 98.06 271 GLN B C 1
ATOM 5569 O O . GLN B 1 271 ? -11.203 -30.312 4.473 1 98.06 271 GLN B O 1
ATOM 5574 N N . ALA B 1 272 ? -11.398 -31.094 6.559 1 98.19 272 ALA B N 1
ATOM 5575 C CA . ALA B 1 272 ? -12.438 -32.031 6.164 1 98.19 272 ALA B CA 1
ATOM 5576 C C . ALA B 1 272 ? -13.617 -31.312 5.52 1 98.19 272 ALA B C 1
ATOM 5578 O O . ALA B 1 272 ? -14.133 -31.766 4.492 1 98.19 272 ALA B O 1
ATOM 5579 N N . GLN B 1 273 ? -14 -30.281 6.137 1 98.31 273 GLN B N 1
ATOM 5580 C CA . GLN B 1 273 ? -15.117 -29.5 5.617 1 98.31 273 GLN B CA 1
ATOM 5581 C C . GLN B 1 273 ? -14.766 -28.859 4.27 1 98.31 273 GLN B C 1
ATOM 5583 O O . GLN B 1 273 ? -15.594 -28.844 3.355 1 98.31 273 GLN B O 1
ATOM 5588 N N . ALA B 1 274 ? -13.594 -28.312 4.172 1 98.19 274 ALA B N 1
ATOM 5589 C CA . ALA B 1 274 ? -13.133 -27.703 2.932 1 98.19 274 ALA B CA 1
ATOM 5590 C C . ALA B 1 274 ? -13.117 -28.703 1.787 1 98.19 274 ALA B C 1
ATOM 5592 O O . ALA B 1 274 ? -13.625 -28.438 0.699 1 98.19 274 ALA B O 1
ATOM 5593 N N . LEU B 1 275 ? -12.555 -29.859 2.059 1 98.69 275 LEU B N 1
ATOM 5594 C CA . LEU B 1 275 ? -12.453 -30.891 1.036 1 98.69 275 LEU B CA 1
ATOM 5595 C C . LEU B 1 275 ? -13.836 -31.406 0.648 1 98.69 275 LEU B C 1
ATOM 5597 O O . LEU B 1 275 ? -14.086 -31.719 -0.52 1 98.69 275 LEU B O 1
ATOM 5601 N N . ALA B 1 276 ? -14.719 -31.484 1.615 1 98.75 276 ALA B N 1
ATOM 5602 C CA . ALA B 1 276 ? -16.078 -31.922 1.338 1 98.75 276 ALA B CA 1
ATOM 5603 C C . ALA B 1 276 ? -16.797 -30.938 0.418 1 98.75 276 ALA B C 1
ATOM 5605 O O . ALA B 1 276 ? -17.531 -31.344 -0.487 1 98.75 276 ALA B O 1
ATOM 5606 N N . GLU B 1 277 ? -16.609 -29.688 0.688 1 98.75 277 GLU B N 1
ATOM 5607 C CA . GLU B 1 277 ? -17.234 -28.672 -0.157 1 98.75 277 GLU B CA 1
ATOM 5608 C C . GLU B 1 277 ? -16.719 -28.75 -1.59 1 98.75 277 GLU B C 1
ATOM 5610 O O . GLU B 1 277 ? -17.5 -28.688 -2.543 1 98.75 277 GLU B O 1
ATOM 5615 N N . ILE B 1 278 ? -15.422 -28.891 -1.726 1 98.81 278 ILE B N 1
ATOM 5616 C CA . ILE B 1 278 ? -14.82 -29 -3.049 1 98.81 278 ILE B CA 1
ATOM 5617 C C . ILE B 1 278 ? -15.383 -30.219 -3.766 1 98.81 278 ILE B C 1
ATOM 5619 O O . ILE B 1 278 ? -15.781 -30.141 -4.93 1 98.81 278 ILE B O 1
ATOM 5623 N N . LYS B 1 279 ? -15.422 -31.328 -3.053 1 98.75 279 LYS B N 1
ATOM 5624 C CA . LYS B 1 279 ? -15.922 -32.594 -3.613 1 98.75 279 LYS B CA 1
ATOM 5625 C C . LYS B 1 279 ? -17.359 -32.438 -4.105 1 98.75 279 LYS B C 1
ATOM 5627 O O . LYS B 1 279 ? -17.703 -32.906 -5.195 1 98.75 279 LYS B O 1
ATOM 5632 N N . GLU B 1 280 ? -18.172 -31.844 -3.303 1 98.69 280 GLU B N 1
ATOM 5633 C CA . GLU B 1 280 ? -19.562 -31.641 -3.646 1 98.69 280 GLU B CA 1
ATOM 5634 C C . GLU B 1 280 ? -19.703 -30.781 -4.902 1 98.69 280 GLU B C 1
ATOM 5636 O O . GLU B 1 280 ? -20.484 -31.125 -5.805 1 98.69 280 GLU B O 1
ATOM 5641 N N . LYS B 1 281 ? -19.016 -29.719 -4.984 1 98.69 281 LYS B N 1
ATOM 5642 C CA . LYS B 1 281 ? -19.109 -28.812 -6.121 1 98.69 281 LYS B CA 1
ATOM 5643 C C . LYS B 1 281 ? -18.562 -29.453 -7.387 1 98.69 281 LYS B C 1
ATOM 5645 O O . LYS B 1 281 ? -19.094 -29.25 -8.484 1 98.69 281 LYS B O 1
ATOM 5650 N N . MET B 1 282 ? -17.469 -30.234 -7.246 1 98.62 282 MET B N 1
ATOM 5651 C CA . MET B 1 282 ? -16.938 -31 -8.375 1 98.62 282 MET B CA 1
ATOM 5652 C C . MET B 1 282 ? -17.953 -32 -8.875 1 98.62 282 MET B C 1
ATOM 5654 O O . MET B 1 282 ? -18.141 -32.188 -10.086 1 98.62 282 MET B O 1
ATOM 5658 N N . ALA B 1 283 ? -18.656 -32.656 -7.973 1 98.5 283 ALA B N 1
ATOM 5659 C CA . ALA B 1 283 ? -19.656 -33.656 -8.32 1 98.5 283 ALA B CA 1
ATOM 5660 C C . ALA B 1 283 ? -20.797 -33.031 -9.109 1 98.5 283 ALA B C 1
ATOM 5662 O O . ALA B 1 283 ? -21.328 -33.625 -10.047 1 98.5 283 ALA B O 1
ATOM 5663 N N . VAL B 1 284 ? -21.234 -31.859 -8.719 1 98.38 284 VAL B N 1
ATOM 5664 C CA . VAL B 1 284 ? -22.297 -31.141 -9.406 1 98.38 284 VAL B CA 1
ATOM 5665 C C . VAL B 1 284 ? -21.922 -30.922 -10.867 1 98.38 284 VAL B C 1
ATOM 5667 O O . VAL B 1 284 ? -22.781 -30.953 -11.75 1 98.38 284 VAL B O 1
ATOM 5670 N N . LEU B 1 285 ? -20.641 -30.781 -11.117 1 97.94 285 LEU B N 1
ATOM 5671 C CA . LEU B 1 285 ? -20.141 -30.531 -12.469 1 97.94 285 LEU B CA 1
ATOM 5672 C C . LEU B 1 285 ? -19.859 -31.844 -13.188 1 97.94 285 LEU B C 1
ATOM 5674 O O . LEU B 1 285 ? -19.406 -31.859 -14.336 1 97.94 285 LEU B O 1
ATOM 5678 N N . GLY B 1 286 ? -20.047 -32.969 -12.484 1 97.75 286 GLY B N 1
ATOM 5679 C CA . GLY B 1 286 ? -19.859 -34.281 -13.078 1 97.75 286 GLY B CA 1
ATOM 5680 C C . GLY B 1 286 ? -18.422 -34.75 -13.031 1 97.75 286 GLY B C 1
ATOM 5681 O O . GLY B 1 286 ? -18.016 -35.594 -13.828 1 97.75 286 GLY B O 1
ATOM 5682 N N . HIS B 1 287 ? -17.656 -34.125 -12.133 1 96.56 287 HIS B N 1
ATOM 5683 C CA . HIS B 1 287 ? -16.25 -34.5 -12.055 1 96.56 287 HIS B CA 1
ATOM 5684 C C . HIS B 1 287 ? -15.938 -35.188 -10.742 1 96.56 287 HIS B C 1
ATOM 5686 O O . HIS B 1 287 ? -16.531 -34.875 -9.711 1 96.56 287 HIS B O 1
ATOM 5692 N N . ASP B 1 288 ? -14.969 -36.156 -10.812 1 96 288 ASP B N 1
ATOM 5693 C CA . ASP B 1 288 ? -14.422 -36.75 -9.602 1 96 288 ASP B CA 1
ATOM 5694 C C . ASP B 1 288 ? -13.406 -35.812 -8.938 1 96 288 ASP B C 1
ATOM 5696 O O . ASP B 1 288 ? -12.82 -34.938 -9.602 1 96 288 ASP B O 1
ATOM 5700 N N . PHE B 1 289 ? -13.312 -35.969 -7.703 1 97.88 289 PHE B N 1
ATOM 5701 C CA . PHE B 1 289 ? -12.312 -35.25 -6.93 1 97.88 289 PHE B CA 1
ATOM 5702 C C . PHE B 1 289 ? -11.398 -36.219 -6.18 1 97.88 289 PHE B C 1
ATOM 5704 O O . PHE B 1 289 ? -11.867 -37.062 -5.422 1 97.88 289 PHE B O 1
ATOM 5711 N N . VAL B 1 290 ? -10.086 -36.031 -6.422 1 98.19 290 VAL B N 1
ATOM 5712 C CA . VAL B 1 290 ? -9.094 -36.875 -5.766 1 98.19 290 VAL B CA 1
ATOM 5713 C C . VAL B 1 290 ? -8.195 -36.031 -4.871 1 98.19 290 VAL B C 1
ATOM 5715 O O . VAL B 1 290 ? -7.395 -35.25 -5.363 1 98.19 290 VAL B O 1
ATOM 5718 N N . ALA B 1 291 ? -8.336 -36.219 -3.598 1 98.19 291 ALA B N 1
ATOM 5719 C CA . ALA B 1 291 ? -7.438 -35.594 -2.643 1 98.19 291 ALA B CA 1
ATOM 5720 C C . ALA B 1 291 ? -6.355 -36.531 -2.164 1 98.19 291 ALA B C 1
ATOM 5722 O O . ALA B 1 291 ? -6.664 -37.594 -1.597 1 98.19 291 ALA B O 1
ATOM 5723 N N . ILE B 1 292 ? -5.141 -36.219 -2.447 1 98.38 292 ILE B N 1
ATOM 5724 C CA . ILE B 1 292 ? -4.004 -36.969 -1.934 1 98.38 292 ILE B CA 1
ATOM 5725 C C . ILE B 1 292 ? -3.381 -36.25 -0.753 1 98.38 292 ILE B C 1
ATOM 5727 O O . ILE B 1 292 ? -2.703 -35.219 -0.938 1 98.38 292 ILE B O 1
ATOM 5731 N N . GLU B 1 293 ? -3.588 -36.75 0.408 1 98.25 293 GLU B N 1
ATOM 5732 C CA . GLU B 1 293 ? -3.104 -36.094 1.627 1 98.25 293 GLU B CA 1
ATOM 5733 C C . GLU B 1 293 ? -1.786 -36.719 2.088 1 98.25 293 GLU B C 1
ATOM 5735 O O . GLU B 1 293 ? -1.659 -37.938 2.166 1 98.25 293 GLU B O 1
ATOM 5740 N N . VAL B 1 294 ? -0.845 -35.906 2.299 1 98.5 294 VAL B N 1
ATOM 5741 C CA . VAL B 1 294 ? 0.405 -36.344 2.908 1 98.5 294 VAL B CA 1
ATOM 5742 C C . VAL B 1 294 ? 0.315 -36.219 4.426 1 98.5 294 VAL B C 1
ATOM 5744 O O . VAL B 1 294 ? 0.312 -35.094 4.961 1 98.5 294 VAL B O 1
ATOM 5747 N N . PRO B 1 295 ? 0.326 -37.344 5.113 1 98.06 295 PRO B N 1
ATOM 5748 C CA . PRO B 1 295 ? 0.232 -37.281 6.574 1 98.06 295 PRO B CA 1
ATOM 5749 C C . PRO B 1 295 ? 1.462 -36.625 7.215 1 98.06 295 PRO B C 1
ATOM 5751 O O . PRO B 1 295 ? 2.588 -36.875 6.777 1 98.06 295 PRO B O 1
ATOM 5754 N N . SER B 1 296 ? 1.177 -35.875 8.195 1 97.75 296 SER B N 1
ATOM 5755 C CA . SER B 1 296 ? 2.26 -35.188 8.906 1 97.75 296 SER B CA 1
ATOM 5756 C C . SER B 1 296 ? 3.229 -36.219 9.508 1 97.75 296 SER B C 1
ATOM 5758 O O . SER B 1 296 ? 4.418 -35.938 9.664 1 97.75 296 SER B O 1
ATOM 5760 N N . GLU B 1 297 ? 2.744 -37.375 9.852 1 97.5 297 GLU B N 1
ATOM 5761 C CA . GLU B 1 297 ? 3.58 -38.438 10.438 1 97.5 297 GLU B CA 1
ATOM 5762 C C . GLU B 1 297 ? 4.566 -39 9.406 1 97.5 297 GLU B C 1
ATOM 5764 O O . GLU B 1 297 ? 5.637 -39.469 9.773 1 97.5 297 GLU B O 1
ATOM 5769 N N . ARG B 1 298 ? 4.219 -38.938 8.164 1 97.69 298 ARG B N 1
ATOM 5770 C CA . ARG B 1 298 ? 5.09 -39.406 7.102 1 97.69 298 ARG B CA 1
ATOM 5771 C C . ARG B 1 298 ? 6.055 -38.312 6.652 1 97.69 298 ARG B C 1
ATOM 5773 O O . ARG B 1 298 ? 7.227 -38.594 6.379 1 97.69 298 ARG B O 1
ATOM 5780 N N . VAL B 1 299 ? 5.582 -37.156 6.402 1 98.5 299 VAL B N 1
ATOM 5781 C CA . VAL B 1 299 ? 6.387 -36 6.035 1 98.5 299 VAL B CA 1
ATOM 5782 C C . VAL B 1 299 ? 6.004 -34.812 6.91 1 98.5 299 VAL B C 1
ATOM 5784 O O . VAL B 1 299 ? 4.926 -34.219 6.742 1 98.5 299 VAL B O 1
ATOM 5787 N N . SER B 1 300 ? 6.852 -34.375 7.762 1 98.12 300 SER B N 1
ATOM 5788 C CA . SER B 1 300 ? 6.586 -33.281 8.656 1 98.12 300 SER B CA 1
ATOM 5789 C C . SER B 1 300 ? 6.508 -31.953 7.887 1 98.12 300 SER B C 1
ATOM 5791 O O . SER B 1 300 ? 7.008 -31.859 6.766 1 98.12 300 SER B O 1
ATOM 5793 N N . ILE B 1 301 ? 5.875 -30.984 8.516 1 97.06 301 ILE B N 1
ATOM 5794 C CA . ILE B 1 301 ? 5.785 -29.672 7.891 1 97.06 301 ILE B CA 1
ATOM 5795 C C . ILE B 1 301 ? 7.184 -29.094 7.688 1 97.06 301 ILE B C 1
ATOM 5797 O O . ILE B 1 301 ? 7.441 -28.406 6.703 1 97.06 301 ILE B O 1
ATOM 5801 N N . LYS B 1 302 ? 8.031 -29.344 8.625 1 96.12 302 LYS B N 1
ATOM 5802 C CA . LYS B 1 302 ? 9.414 -28.891 8.484 1 96.12 302 LYS B CA 1
ATOM 5803 C C . LYS B 1 302 ? 10.055 -29.484 7.23 1 96.12 302 LYS B C 1
ATOM 5805 O O . LYS B 1 302 ? 10.734 -28.781 6.48 1 96.12 302 LYS B O 1
ATOM 5810 N N . ASP B 1 303 ? 9.852 -30.797 7.027 1 96.75 303 ASP B N 1
ATOM 5811 C CA . ASP B 1 303 ? 10.383 -31.453 5.84 1 96.75 303 ASP B CA 1
ATOM 5812 C C . ASP B 1 303 ? 9.781 -30.875 4.566 1 96.75 303 ASP B C 1
ATOM 5814 O O . ASP B 1 303 ? 10.461 -30.734 3.551 1 96.75 303 ASP B O 1
ATOM 5818 N N . VAL B 1 304 ? 8.492 -30.594 4.637 1 95.69 304 VAL B N 1
ATOM 5819 C CA . VAL B 1 304 ? 7.789 -29.984 3.512 1 95.69 304 VAL B CA 1
ATOM 5820 C C . VAL B 1 304 ? 8.445 -28.656 3.141 1 95.69 304 VAL B C 1
ATOM 5822 O O . VAL B 1 304 ? 8.773 -28.422 1.974 1 95.69 304 VAL B O 1
ATOM 5825 N N . VAL B 1 305 ? 8.688 -27.781 4.117 1 93.38 305 VAL B N 1
ATOM 5826 C CA . VAL B 1 305 ? 9.234 -26.453 3.898 1 93.38 305 VAL B CA 1
ATOM 5827 C C . VAL B 1 305 ? 10.68 -26.562 3.412 1 93.38 305 VAL B C 1
ATOM 5829 O O . VAL B 1 305 ? 11.07 -25.891 2.451 1 93.38 305 VAL B O 1
ATOM 5832 N N . ASP B 1 306 ? 11.43 -27.469 3.961 1 91.69 306 ASP B N 1
ATOM 5833 C CA . ASP B 1 306 ? 12.852 -27.594 3.662 1 91.69 306 ASP B CA 1
ATOM 5834 C C . ASP B 1 306 ? 13.078 -28.156 2.264 1 91.69 306 ASP B C 1
ATOM 5836 O O . ASP B 1 306 ? 14.062 -27.828 1.604 1 91.69 306 ASP B O 1
ATOM 5840 N N . SER B 1 307 ? 12.156 -29.016 1.84 1 93.5 307 SER B N 1
ATOM 5841 C CA . SER B 1 307 ? 12.359 -29.719 0.576 1 93.5 307 SER B CA 1
ATOM 5842 C C . SER B 1 307 ? 11.602 -29.031 -0.56 1 93.5 307 SER B C 1
ATOM 5844 O O . SER B 1 307 ? 11.789 -29.375 -1.729 1 93.5 307 SER B O 1
ATOM 5846 N N . TYR B 1 308 ? 10.711 -28.141 -0.231 1 92.94 308 TYR B N 1
ATOM 5847 C CA . TYR B 1 308 ? 9.844 -27.484 -1.21 1 92.94 308 TYR B CA 1
ATOM 5848 C C . TYR B 1 308 ? 8.969 -28.516 -1.92 1 92.94 308 TYR B C 1
ATOM 5850 O O . TYR B 1 308 ? 8.688 -28.375 -3.113 1 92.94 308 TYR B O 1
ATOM 5858 N N . LEU B 1 309 ? 8.586 -29.531 -1.23 1 95.88 309 LEU B N 1
ATOM 5859 C CA . LEU B 1 309 ? 7.859 -30.656 -1.804 1 95.88 309 LEU B CA 1
ATOM 5860 C C . LEU B 1 309 ? 6.641 -30.172 -2.584 1 95.88 309 LEU B C 1
ATOM 5862 O O . LEU B 1 309 ? 6.449 -30.562 -3.74 1 95.88 309 LEU B O 1
ATOM 5866 N N . PHE B 1 310 ? 5.926 -29.281 -2.012 1 96.81 310 PHE B N 1
ATOM 5867 C CA . PHE B 1 310 ? 4.652 -28.906 -2.615 1 96.81 310 PHE B CA 1
ATOM 5868 C C . PHE B 1 310 ? 4.832 -27.734 -3.59 1 96.81 310 PHE B C 1
ATOM 5870 O O . PHE B 1 310 ? 3.938 -27.438 -4.383 1 96.81 310 PHE B O 1
ATOM 5877 N N . ASN B 1 311 ? 5.953 -27.031 -3.473 1 94.88 311 ASN B N 1
ATOM 5878 C CA . ASN B 1 311 ? 6.258 -26.062 -4.523 1 94.88 311 ASN B CA 1
ATOM 5879 C C . ASN B 1 311 ? 6.684 -26.766 -5.816 1 94.88 311 ASN B C 1
ATOM 5881 O O . ASN B 1 311 ? 7.727 -26.438 -6.383 1 94.88 311 ASN B O 1
ATOM 5885 N N . SER B 1 312 ? 5.891 -27.75 -6.191 1 95 312 SER B N 1
ATOM 5886 C CA . SER B 1 312 ? 6.062 -28.594 -7.363 1 95 312 SER B CA 1
ATOM 5887 C C . SER B 1 312 ? 4.977 -28.328 -8.398 1 95 312 SER B C 1
ATOM 5889 O O . SER B 1 312 ? 4.055 -27.547 -8.156 1 95 312 SER B O 1
ATOM 5891 N N . GLN B 1 313 ? 5.137 -28.953 -9.555 1 95.25 313 GLN B N 1
ATOM 5892 C CA . GLN B 1 313 ? 4.148 -28.875 -10.625 1 95.25 313 GLN B CA 1
ATOM 5893 C C . GLN B 1 313 ? 3.562 -30.234 -10.938 1 95.25 313 GLN B C 1
ATOM 5895 O O . GLN B 1 313 ? 4.289 -31.234 -10.992 1 95.25 313 GLN B O 1
ATOM 5900 N N . LEU B 1 314 ? 2.277 -30.281 -10.992 1 96.56 314 LEU B N 1
ATOM 5901 C CA . LEU B 1 314 ? 1.616 -31.453 -11.547 1 96.56 314 LEU B CA 1
ATOM 5902 C C . LEU B 1 314 ? 1.273 -31.25 -13.016 1 96.56 314 LEU B C 1
ATOM 5904 O O . LEU B 1 314 ? 0.652 -30.234 -13.375 1 96.56 314 LEU B O 1
ATOM 5908 N N . LEU B 1 315 ? 1.713 -32.125 -13.828 1 95.62 315 LEU B N 1
ATOM 5909 C CA . LEU B 1 315 ? 1.494 -32 -15.266 1 95.62 315 LEU B CA 1
ATOM 5910 C C . LEU B 1 315 ? 0.755 -33.25 -15.797 1 95.62 315 LEU B C 1
ATOM 5912 O O . LEU B 1 315 ? 1.108 -34.375 -15.469 1 95.62 315 LEU B O 1
ATOM 5916 N N . SER B 1 316 ? -0.187 -33 -16.594 1 95 316 SER B N 1
ATOM 5917 C CA . SER B 1 316 ? -0.975 -34.094 -17.172 1 95 316 SER B CA 1
ATOM 5918 C C . SER B 1 316 ? -0.245 -34.75 -18.344 1 95 316 SER B C 1
ATOM 5920 O O . SER B 1 316 ? 0.182 -34.062 -19.266 1 95 316 SER B O 1
ATOM 5922 N N . LYS B 1 317 ? -0.215 -36.062 -18.25 1 91.62 317 LYS B N 1
ATOM 5923 C CA . LYS B 1 317 ? 0.352 -36.844 -19.344 1 91.62 317 LYS B CA 1
ATOM 5924 C C . LYS B 1 317 ? -0.736 -37.312 -20.312 1 91.62 317 LYS B C 1
ATOM 5926 O O . LYS B 1 317 ? -1.924 -37.25 -19.984 1 91.62 317 LYS B O 1
ATOM 5931 N N . THR B 1 318 ? -0.318 -37.781 -21.438 1 89.44 318 THR B N 1
ATOM 5932 C CA . THR B 1 318 ? -1.254 -38.188 -22.469 1 89.44 318 THR B CA 1
ATOM 5933 C C . THR B 1 318 ? -1.996 -39.438 -22.062 1 89.44 318 THR B C 1
ATOM 5935 O O . THR B 1 318 ? -3.086 -39.719 -22.562 1 89.44 318 THR B O 1
ATOM 5938 N N . ASP B 1 319 ? -1.491 -40.219 -21.172 1 89.62 319 ASP B N 1
ATOM 5939 C CA . ASP B 1 319 ? -2.113 -41.5 -20.781 1 89.62 319 ASP B CA 1
ATOM 5940 C C . ASP B 1 319 ? -3.113 -41.281 -19.641 1 89.62 319 ASP B C 1
ATOM 5942 O O . ASP B 1 319 ? -3.652 -42.25 -19.094 1 89.62 319 ASP B O 1
ATOM 5946 N N . GLY B 1 320 ? -3.266 -40.062 -19.281 1 88.25 320 GLY B N 1
ATOM 5947 C CA . GLY B 1 320 ? -4.242 -39.75 -18.266 1 88.25 320 GLY B CA 1
ATOM 5948 C C . GLY B 1 320 ? -3.635 -39.625 -16.875 1 88.25 320 GLY B C 1
ATOM 5949 O O . GLY B 1 320 ? -4.285 -39.125 -15.945 1 88.25 320 GLY B O 1
ATOM 5950 N N . LYS B 1 321 ? -2.455 -40.031 -16.75 1 94.94 321 LYS B N 1
ATOM 5951 C CA . LYS B 1 321 ? -1.746 -39.906 -15.477 1 94.94 321 LYS B CA 1
ATOM 5952 C C . LYS B 1 321 ? -1.016 -38.562 -15.391 1 94.94 321 LYS B C 1
ATOM 5954 O O . LYS B 1 321 ? -1.188 -37.719 -16.25 1 94.94 321 LYS B O 1
ATOM 5959 N N . MET B 1 322 ? -0.343 -38.375 -14.211 1 96.56 322 MET B N 1
ATOM 5960 C CA . MET B 1 322 ? 0.339 -37.094 -14 1 96.56 322 MET B CA 1
ATOM 5961 C C . MET B 1 322 ? 1.8 -37.312 -13.625 1 96.56 322 MET B C 1
ATOM 5963 O O . MET B 1 322 ? 2.145 -38.344 -13.031 1 96.56 322 MET B O 1
ATOM 5967 N N . MET B 1 323 ? 2.547 -36.406 -14.07 1 96.12 323 MET B N 1
ATOM 5968 C CA . MET B 1 323 ? 3.934 -36.281 -13.633 1 96.12 323 MET B CA 1
ATOM 5969 C C . MET B 1 323 ? 4.086 -35.156 -12.625 1 96.12 323 MET B C 1
ATOM 5971 O O . MET B 1 323 ? 3.467 -34.094 -12.773 1 96.12 323 MET B O 1
ATOM 5975 N N . ILE B 1 324 ? 4.832 -35.438 -11.562 1 96.88 324 ILE B N 1
ATOM 5976 C CA . ILE B 1 324 ? 5.148 -34.375 -10.625 1 96.88 324 ILE B CA 1
ATOM 5977 C C . ILE B 1 324 ? 6.562 -33.875 -10.883 1 96.88 324 ILE B C 1
ATOM 5979 O O . ILE B 1 324 ? 7.504 -34.656 -10.984 1 96.88 324 ILE B O 1
ATOM 5983 N N . VAL B 1 325 ? 6.699 -32.562 -11.148 1 95.19 325 VAL B N 1
ATOM 5984 C CA . VAL B 1 325 ? 7.988 -31.906 -11.336 1 95.19 325 VAL B CA 1
ATOM 5985 C C . VAL B 1 325 ? 8.445 -31.281 -10.023 1 95.19 325 VAL B C 1
ATOM 5987 O O . VAL B 1 325 ? 7.781 -30.375 -9.492 1 95.19 325 VAL B O 1
ATOM 5990 N N . VAL B 1 326 ? 9.594 -31.766 -9.453 1 94.69 326 VAL B N 1
ATOM 5991 C CA . VAL B 1 326 ? 10.039 -31.328 -8.133 1 94.69 326 VAL B CA 1
ATOM 5992 C C . VAL B 1 326 ? 11.453 -30.766 -8.227 1 94.69 326 VAL B C 1
ATOM 5994 O O . VAL B 1 326 ? 12.188 -31.062 -9.18 1 94.69 326 VAL B O 1
ATOM 5997 N N . PRO B 1 327 ? 11.812 -29.891 -7.242 1 91.94 327 PRO B N 1
ATOM 5998 C CA . PRO B 1 327 ? 13.203 -29.438 -7.191 1 91.94 327 PRO B CA 1
ATOM 5999 C C . PRO B 1 327 ? 14.148 -30.516 -6.652 1 91.94 327 PRO B C 1
ATOM 6001 O O . PRO B 1 327 ? 13.703 -31.484 -6.047 1 91.94 327 PRO B O 1
ATOM 6004 N N . GLU B 1 328 ? 15.398 -30.328 -6.852 1 91.31 328 GLU B N 1
ATOM 6005 C CA . GLU B 1 328 ? 16.438 -31.266 -6.438 1 91.31 328 GLU B CA 1
ATOM 6006 C C . GLU B 1 328 ? 16.422 -31.484 -4.926 1 91.31 328 GLU B C 1
ATOM 6008 O O . GLU B 1 328 ? 16.781 -32.562 -4.445 1 91.31 328 GLU B O 1
ATOM 6013 N N . GLU B 1 329 ? 15.93 -30.531 -4.191 1 91.88 329 GLU B N 1
ATOM 6014 C CA . GLU B 1 329 ? 15.852 -30.609 -2.736 1 91.88 329 GLU B CA 1
ATOM 6015 C C . GLU B 1 329 ? 14.969 -31.766 -2.291 1 91.88 329 GLU B C 1
ATOM 6017 O O . GLU B 1 329 ? 15.211 -32.375 -1.241 1 91.88 329 GLU B O 1
ATOM 6022 N N . CYS B 1 330 ? 14 -32.125 -3.062 1 94.81 330 CYS B N 1
ATOM 6023 C CA . CYS B 1 330 ? 13.141 -33.25 -2.74 1 94.81 330 CYS B CA 1
ATOM 6024 C C . CYS B 1 330 ? 13.922 -34.562 -2.75 1 94.81 330 CYS B C 1
ATOM 6026 O O . CYS B 1 330 ? 13.734 -35.406 -1.876 1 94.81 330 CYS B O 1
ATOM 6028 N N . ARG B 1 331 ? 14.758 -34.656 -3.732 1 94.69 331 ARG B N 1
ATOM 6029 C CA . ARG B 1 331 ? 15.57 -35.844 -3.832 1 94.69 331 ARG B CA 1
ATOM 6030 C C . ARG B 1 331 ? 16.594 -35.906 -2.697 1 94.69 331 ARG B C 1
ATOM 6032 O O . ARG B 1 331 ? 16.922 -37 -2.217 1 94.69 331 ARG B O 1
ATOM 6039 N N . GLN B 1 332 ? 17.031 -34.812 -2.219 1 94 332 GLN B N 1
ATOM 6040 C CA . GLN B 1 332 ? 18.062 -34.75 -1.186 1 94 332 GLN B CA 1
ATOM 6041 C C . GLN B 1 332 ? 17.484 -35 0.198 1 94 332 GLN B C 1
ATOM 6043 O O . GLN B 1 332 ? 18.219 -35.312 1.141 1 94 332 GLN B O 1
ATOM 6048 N N . ASN B 1 333 ? 16.281 -34.844 0.348 1 96.38 333 ASN B N 1
ATOM 6049 C CA . ASN B 1 333 ? 15.578 -35.156 1.592 1 96.38 333 ASN B CA 1
ATOM 6050 C C . ASN B 1 333 ? 15.047 -36.594 1.584 1 96.38 333 ASN B C 1
ATOM 6052 O O . ASN B 1 333 ? 14.031 -36.875 0.943 1 96.38 333 ASN B O 1
ATOM 6056 N N . ALA B 1 334 ? 15.617 -37.406 2.389 1 97.88 334 ALA B N 1
ATOM 6057 C CA . ALA B 1 334 ? 15.336 -38.812 2.336 1 97.88 334 ALA B CA 1
ATOM 6058 C C . ALA B 1 334 ? 13.859 -39.125 2.631 1 97.88 334 ALA B C 1
ATOM 6060 O O . ALA B 1 334 ? 13.25 -39.969 1.992 1 97.88 334 ALA B O 1
ATOM 6061 N N . VAL B 1 335 ? 13.367 -38.438 3.561 1 98.25 335 VAL B N 1
ATOM 6062 C CA . VAL B 1 335 ? 11.977 -38.656 3.971 1 98.25 335 VAL B CA 1
ATOM 6063 C C . VAL B 1 335 ? 11.039 -38.312 2.812 1 98.25 335 VAL B C 1
ATOM 6065 O O . VAL B 1 335 ? 10.156 -39.094 2.477 1 98.25 335 VAL B O 1
ATOM 6068 N N . VAL B 1 336 ? 11.242 -37.25 2.207 1 98.25 336 VAL B N 1
ATOM 6069 C CA . VAL B 1 336 ? 10.406 -36.75 1.118 1 98.25 336 VAL B CA 1
ATOM 6070 C C . VAL B 1 336 ? 10.578 -37.656 -0.108 1 98.25 336 VAL B C 1
ATOM 6072 O O . VAL B 1 336 ? 9.594 -38 -0.762 1 98.25 336 VAL B O 1
ATOM 6075 N N . TRP B 1 337 ? 11.797 -38 -0.363 1 97.88 337 TRP B N 1
ATOM 6076 C CA . TRP B 1 337 ? 12.07 -38.812 -1.532 1 97.88 337 TRP B CA 1
ATOM 6077 C C . TRP B 1 337 ? 11.414 -40.188 -1.397 1 97.88 337 TRP B C 1
ATOM 6079 O O . TRP B 1 337 ? 10.82 -40.688 -2.354 1 97.88 337 TRP B O 1
ATOM 6089 N N . ASP B 1 338 ? 11.57 -40.719 -0.234 1 98.25 338 ASP B N 1
ATOM 6090 C CA . ASP B 1 338 ? 10.938 -42.031 0.035 1 98.25 338 ASP B CA 1
ATOM 6091 C C . ASP B 1 338 ? 9.422 -41.938 -0.161 1 98.25 338 ASP B C 1
ATOM 6093 O O . ASP B 1 338 ? 8.812 -42.844 -0.728 1 98.25 338 ASP B O 1
ATOM 6097 N N . TYR B 1 339 ? 8.844 -40.938 0.323 1 98.25 339 TYR B N 1
ATOM 6098 C CA . TYR B 1 339 ? 7.41 -40.75 0.158 1 98.25 339 TYR B CA 1
ATOM 6099 C C . TYR B 1 339 ? 7.035 -40.656 -1.317 1 98.25 339 TYR B C 1
ATOM 6101 O O . TYR B 1 339 ? 6.09 -41.312 -1.763 1 98.25 339 TYR B O 1
ATOM 6109 N N . LEU B 1 340 ? 7.77 -39.812 -2.072 1 98.19 340 LEU B N 1
ATOM 6110 C CA . LEU B 1 340 ? 7.48 -39.625 -3.49 1 98.19 340 LEU B CA 1
ATOM 6111 C C . LEU B 1 340 ? 7.602 -40.938 -4.246 1 98.19 340 LEU B C 1
ATOM 6113 O O . LEU B 1 340 ? 6.77 -41.25 -5.105 1 98.19 340 LEU B O 1
ATOM 6117 N N . GLN B 1 341 ? 8.602 -41.719 -3.85 1 97.88 341 GLN B N 1
ATOM 6118 C CA . GLN B 1 341 ? 8.781 -43.031 -4.484 1 97.88 341 GLN B CA 1
ATOM 6119 C C . GLN B 1 341 ? 7.605 -43.938 -4.172 1 97.88 341 GLN B C 1
ATOM 6121 O O . GLN B 1 341 ? 7.125 -44.656 -5.051 1 97.88 341 GLN B O 1
ATOM 6126 N N . SER B 1 342 ? 7.242 -43.906 -2.955 1 97.81 342 SER B N 1
ATOM 6127 C CA . SER B 1 342 ? 6.094 -44.719 -2.564 1 97.81 342 SER B CA 1
ATOM 6128 C C . SER B 1 342 ? 4.828 -44.281 -3.287 1 97.81 342 SER B C 1
ATOM 6130 O O . SER B 1 342 ? 3.988 -45.094 -3.646 1 97.81 342 SER B O 1
ATOM 6132 N N . LEU B 1 343 ? 4.645 -43 -3.457 1 97.44 343 LEU B N 1
ATOM 6133 C CA . LEU B 1 343 ? 3.477 -42.438 -4.113 1 97.44 343 LEU B CA 1
ATOM 6134 C C . LEU B 1 343 ? 3.379 -42.906 -5.559 1 97.44 343 LEU B C 1
ATOM 6136 O O . LEU B 1 343 ? 2.32 -43.375 -5.996 1 97.44 343 LEU B O 1
ATOM 6140 N N . ILE B 1 344 ? 4.461 -42.875 -6.332 1 97.06 344 ILE B N 1
ATOM 6141 C CA . ILE B 1 344 ? 4.414 -43.156 -7.762 1 97.06 344 ILE B CA 1
ATOM 6142 C C . ILE B 1 344 ? 4.359 -44.688 -7.969 1 97.06 344 ILE B C 1
ATOM 6144 O O . ILE B 1 344 ? 4.02 -45.156 -9.055 1 97.06 344 ILE B O 1
ATOM 6148 N N . ALA B 1 345 ? 4.707 -45.438 -6.922 1 96.38 345 ALA B N 1
ATOM 6149 C CA . ALA B 1 345 ? 4.672 -46.875 -7.012 1 96.38 345 ALA B CA 1
ATOM 6150 C C . ALA B 1 345 ? 3.248 -47.406 -6.84 1 96.38 345 ALA B C 1
ATOM 6152 O O . ALA B 1 345 ? 2.945 -48.531 -7.219 1 96.38 345 ALA B O 1
ATOM 6153 N N . GLN B 1 346 ? 2.465 -46.625 -6.297 1 95.12 346 GLN B N 1
ATOM 6154 C CA . GLN B 1 346 ? 1.08 -47.031 -6.094 1 95.12 346 GLN B CA 1
ATOM 6155 C C . GLN B 1 346 ? 0.304 -47 -7.406 1 95.12 346 GLN B C 1
ATOM 6157 O O . GLN B 1 346 ? 0.171 -45.969 -8.047 1 95.12 346 GLN B O 1
ATOM 6162 N N . THR B 1 347 ? -0.284 -48.062 -7.684 1 91.31 347 THR B N 1
ATOM 6163 C CA . THR B 1 347 ? -0.984 -48.219 -8.953 1 91.31 347 THR B CA 1
ATOM 6164 C C . THR B 1 347 ? -2.234 -47.344 -8.984 1 91.31 347 THR B C 1
ATOM 6166 O O . THR B 1 347 ? -2.65 -46.875 -10.047 1 91.31 347 THR B O 1
ATOM 6169 N N . SER B 1 348 ? -2.773 -47.094 -7.879 1 92.88 348 SER B N 1
ATOM 6170 C CA . SER B 1 348 ? -4.012 -46.312 -7.789 1 92.88 348 SER B CA 1
ATOM 6171 C C . SER B 1 348 ? -3.736 -44.812 -7.832 1 92.88 348 SER B C 1
ATOM 6173 O O . SER B 1 348 ? -4.652 -44 -8.039 1 92.88 348 SER B O 1
ATOM 6175 N N . SER B 1 349 ? -2.541 -44.5 -7.703 1 94.56 349 SER B N 1
ATOM 6176 C CA . SER B 1 349 ? -2.207 -43.062 -7.652 1 94.56 349 SER B CA 1
ATOM 6177 C C . SER B 1 349 ? -2.275 -42.438 -9.039 1 94.56 349 SER B C 1
ATOM 6179 O O . SER B 1 349 ? -1.752 -43 -10.008 1 94.56 349 SER B O 1
ATOM 6181 N N . PRO B 1 350 ? -2.941 -41.281 -9.086 1 97.06 350 PRO B N 1
ATOM 6182 C CA . PRO B 1 350 ? -2.922 -40.562 -10.359 1 97.06 350 PRO B CA 1
ATOM 6183 C C . PRO B 1 350 ? -1.538 -40 -10.711 1 97.06 350 PRO B C 1
ATOM 6185 O O . PRO B 1 350 ? -1.281 -39.656 -11.867 1 97.06 350 PRO B O 1
ATOM 6188 N N . ILE B 1 351 ? -0.659 -39.844 -9.812 1 97.81 351 ILE B N 1
ATOM 6189 C CA . ILE B 1 351 ? 0.711 -39.375 -10.016 1 97.81 351 ILE B CA 1
ATOM 6190 C C . ILE B 1 351 ? 1.65 -40.594 -10.102 1 97.81 351 ILE B C 1
ATOM 6192 O O . ILE B 1 351 ? 1.834 -41.312 -9.117 1 97.81 351 ILE B O 1
ATOM 6196 N N . ASN B 1 352 ? 2.275 -40.75 -11.281 1 97.31 352 ASN B N 1
ATOM 6197 C CA . ASN B 1 352 ? 3.031 -42 -11.406 1 97.31 352 ASN B CA 1
ATOM 6198 C C . ASN B 1 352 ? 4.445 -41.719 -11.914 1 97.31 352 ASN B C 1
ATOM 6200 O O . ASN B 1 352 ? 5.137 -42.656 -12.336 1 97.31 352 ASN B O 1
ATOM 6204 N N . GLU B 1 353 ? 4.816 -40.469 -11.953 1 96.56 353 GLU B N 1
ATOM 6205 C CA . GLU B 1 353 ? 6.152 -40.125 -12.414 1 96.56 353 GLU B CA 1
ATOM 6206 C C . GLU B 1 353 ? 6.676 -38.875 -11.688 1 96.56 353 GLU B C 1
ATOM 6208 O O . GLU B 1 353 ? 5.918 -37.938 -11.422 1 96.56 353 GLU B O 1
ATOM 6213 N N . VAL B 1 354 ? 7.953 -39 -11.289 1 96.62 354 VAL B N 1
ATOM 6214 C CA . VAL B 1 354 ? 8.617 -37.844 -10.68 1 96.62 354 VAL B CA 1
ATOM 6215 C C . VAL B 1 354 ? 9.742 -37.344 -11.586 1 96.62 354 VAL B C 1
ATOM 6217 O O . VAL B 1 354 ? 10.562 -38.156 -12.047 1 96.62 354 VAL B O 1
ATOM 6220 N N . CYS B 1 355 ? 9.695 -36.094 -11.93 1 94.44 355 CYS B N 1
ATOM 6221 C CA . CYS B 1 355 ? 10.758 -35.438 -12.68 1 94.44 355 CYS B CA 1
ATOM 6222 C C . CYS B 1 355 ? 11.477 -34.406 -11.812 1 94.44 355 CYS B C 1
ATOM 6224 O O . CYS B 1 355 ? 10.844 -33.5 -11.25 1 94.44 355 CYS B O 1
ATOM 6226 N N . VAL B 1 356 ? 12.805 -34.531 -11.742 1 92.81 356 VAL B N 1
ATOM 6227 C CA . VAL B 1 356 ? 13.586 -33.656 -10.867 1 92.81 356 VAL B CA 1
ATOM 6228 C C . VAL B 1 356 ? 14.312 -32.625 -11.703 1 92.81 356 VAL B C 1
ATOM 6230 O O . VAL B 1 356 ? 14.914 -32.938 -12.734 1 92.81 356 VAL B O 1
ATOM 6233 N N . PHE B 1 357 ? 14.234 -31.406 -11.336 1 85.94 357 PHE B N 1
ATOM 6234 C CA . PHE B 1 357 ? 15 -30.328 -11.945 1 85.94 357 PHE B CA 1
ATOM 6235 C C . PHE B 1 357 ? 15.953 -29.703 -10.938 1 85.94 357 PHE B C 1
ATOM 6237 O O . PHE B 1 357 ? 15.594 -29.516 -9.773 1 85.94 357 PHE B O 1
ATOM 6244 N N . ASP B 1 358 ? 17.141 -29.438 -11.414 1 79.88 358 ASP B N 1
ATOM 6245 C CA . ASP B 1 358 ? 18.094 -28.688 -10.609 1 79.88 358 ASP B CA 1
ATOM 6246 C C . ASP B 1 358 ? 17.938 -27.188 -10.828 1 79.88 358 ASP B C 1
ATOM 6248 O O . ASP B 1 358 ? 18.453 -26.641 -11.805 1 79.88 358 ASP B O 1
ATOM 6252 N N . LEU B 1 359 ? 17.281 -26.562 -9.977 1 72.69 359 LEU B N 1
ATOM 6253 C CA . LEU B 1 359 ? 17.016 -25.125 -10.023 1 72.69 359 LEU B CA 1
ATOM 6254 C C . LEU B 1 359 ? 17.75 -24.406 -8.883 1 72.69 359 LEU B C 1
ATOM 6256 O O . LEU B 1 359 ? 17.297 -23.344 -8.438 1 72.69 359 LEU B O 1
ATOM 6260 N N . ARG B 1 360 ? 18.875 -24.812 -8.43 1 69.56 360 ARG B N 1
ATOM 6261 C CA . ARG B 1 360 ? 19.547 -24.375 -7.215 1 69.56 360 ARG B CA 1
ATOM 6262 C C . ARG B 1 360 ? 19.891 -22.891 -7.281 1 69.56 360 ARG B C 1
ATOM 6264 O O . ARG B 1 360 ? 19.734 -22.172 -6.293 1 69.56 360 ARG B O 1
ATOM 6271 N N . GLU B 1 361 ? 20.297 -22.531 -8.391 1 67.75 361 GLU B N 1
ATOM 6272 C CA . GLU B 1 361 ? 20.688 -21.125 -8.445 1 67.75 361 GLU B CA 1
ATOM 6273 C C . GLU B 1 361 ? 19.469 -20.219 -8.445 1 67.75 361 GLU B C 1
ATOM 6275 O O . GLU B 1 361 ? 19.469 -19.172 -7.777 1 67.75 361 GLU B O 1
ATOM 6280 N N . SER B 1 362 ? 18.531 -20.625 -9.188 1 60.28 362 SER B N 1
ATOM 6281 C CA . SER B 1 362 ? 17.328 -19.812 -9.25 1 60.28 362 SER B CA 1
ATOM 6282 C C . SER B 1 362 ? 16.562 -19.859 -7.93 1 60.28 362 SER B C 1
ATOM 6284 O O . SER B 1 362 ? 15.852 -18.922 -7.586 1 60.28 362 SER B O 1
ATOM 6286 N N . MET B 1 363 ? 16.891 -20.922 -7.23 1 62.62 363 MET B N 1
ATOM 6287 C CA . MET B 1 363 ? 16.078 -21.188 -6.047 1 62.62 363 MET B CA 1
ATOM 6288 C C . MET B 1 363 ? 16.812 -20.781 -4.773 1 62.62 363 MET B C 1
ATOM 6290 O O . MET B 1 363 ? 16.266 -20.875 -3.678 1 62.62 363 MET B O 1
ATOM 6294 N N . ARG B 1 364 ? 18.078 -20.484 -4.973 1 58.59 364 ARG B N 1
ATOM 6295 C CA . ARG B 1 364 ? 18.797 -20.078 -3.77 1 58.59 364 ARG B CA 1
ATOM 6296 C C . ARG B 1 364 ? 18.062 -18.938 -3.057 1 58.59 364 ARG B C 1
ATOM 6298 O O . ARG B 1 364 ? 18.25 -18.734 -1.856 1 58.59 364 ARG B O 1
ATOM 6305 N N . ASN B 1 365 ? 17.219 -18.359 -3.811 1 55.44 365 ASN B N 1
ATOM 6306 C CA . ASN B 1 365 ? 16.375 -17.375 -3.148 1 55.44 365 ASN B CA 1
ATOM 6307 C C . ASN B 1 365 ? 15.039 -17.969 -2.721 1 55.44 365 ASN B C 1
ATOM 6309 O O . ASN B 1 365 ? 14.133 -17.234 -2.32 1 55.44 365 ASN B O 1
ATOM 6313 N N . GLY B 1 366 ? 15 -19.281 -2.775 1 61.19 366 GLY B N 1
ATOM 6314 C CA . GLY B 1 366 ? 13.797 -19.953 -2.307 1 61.19 366 GLY B CA 1
ATOM 6315 C C . GLY B 1 366 ? 12.82 -20.281 -3.42 1 61.19 366 GLY B C 1
ATOM 6316 O O . GLY B 1 366 ? 12.906 -19.703 -4.508 1 61.19 366 GLY B O 1
ATOM 6317 N N . GLY B 1 367 ? 12.266 -21.453 -3.258 1 71.94 367 GLY B N 1
ATOM 6318 C CA . GLY B 1 367 ? 11.164 -21.797 -4.145 1 71.94 367 GLY B CA 1
ATOM 6319 C C . GLY B 1 367 ? 11.445 -23.016 -5 1 71.94 367 GLY B C 1
ATOM 6320 O O . GLY B 1 367 ? 12.422 -23.734 -4.77 1 71.94 367 GLY B O 1
ATOM 6321 N N . GLY B 1 368 ? 10.484 -23.422 -5.855 1 81.06 368 GLY B N 1
ATOM 6322 C CA . GLY B 1 368 ? 10.516 -24.547 -6.766 1 81.06 368 GLY B CA 1
ATOM 6323 C C . GLY B 1 368 ? 9.789 -24.297 -8.07 1 81.06 368 GLY B C 1
ATOM 6324 O O . GLY B 1 368 ? 9.562 -23.141 -8.445 1 81.06 368 GLY B O 1
ATOM 6325 N N . PRO B 1 369 ? 9.617 -25.281 -8.773 1 86.69 369 PRO B N 1
ATOM 6326 C CA . PRO B 1 369 ? 9 -25.156 -10.102 1 86.69 369 PRO B CA 1
ATOM 6327 C C . PRO B 1 369 ? 7.656 -24.422 -10.055 1 86.69 369 PRO B C 1
ATOM 6329 O O . PRO B 1 369 ? 7.316 -23.703 -10.992 1 86.69 369 PRO B O 1
ATOM 6332 N N . ALA B 1 370 ? 6.93 -24.531 -9.039 1 87.19 370 ALA B N 1
ATOM 6333 C CA . ALA B 1 370 ? 5.609 -23.906 -8.961 1 87.19 370 ALA B CA 1
ATOM 6334 C C . ALA B 1 370 ? 5.719 -22.391 -8.852 1 87.19 370 ALA B C 1
ATOM 6336 O O . ALA B 1 370 ? 4.934 -21.656 -9.453 1 87.19 370 ALA B O 1
ATOM 6337 N N . CYS B 1 371 ? 6.719 -22.016 -8.141 1 90.75 371 CYS B N 1
ATOM 6338 C CA . CYS B 1 371 ? 6.852 -20.578 -7.918 1 90.75 371 CYS B CA 1
ATOM 6339 C C . CYS B 1 371 ? 7.285 -19.859 -9.195 1 90.75 371 CYS B C 1
ATOM 6341 O O . CYS B 1 371 ? 6.98 -18.688 -9.391 1 90.75 371 CYS B O 1
ATOM 6343 N N . LEU B 1 372 ? 7.828 -20.547 -10.086 1 91.12 372 LEU B N 1
ATOM 6344 C CA . LEU B 1 372 ? 8.445 -19.938 -11.266 1 91.12 372 LEU B CA 1
ATOM 6345 C C . LEU B 1 372 ? 7.422 -19.766 -12.383 1 91.12 372 LEU B C 1
ATOM 6347 O O . LEU B 1 372 ? 7.68 -19.047 -13.352 1 91.12 372 LEU B O 1
ATOM 6351 N N . ARG B 1 373 ? 6.258 -20.359 -12.195 1 94.94 373 ARG B N 1
ATOM 6352 C CA . ARG B 1 373 ? 5.379 -20.312 -13.359 1 94.94 373 ARG B CA 1
ATOM 6353 C C . ARG B 1 373 ? 4.004 -19.766 -12.984 1 94.94 373 ARG B C 1
ATOM 6355 O O . ARG B 1 373 ? 3.529 -19.984 -11.867 1 94.94 373 ARG B O 1
ATOM 6362 N N . LEU B 1 374 ? 3.395 -19.078 -13.898 1 98.25 374 LEU B N 1
ATOM 6363 C CA . LEU B 1 374 ? 1.985 -18.703 -13.891 1 98.25 374 LEU B CA 1
ATOM 6364 C C . LEU B 1 374 ? 1.161 -19.672 -14.742 1 98.25 374 LEU B C 1
ATOM 6366 O O . LEU B 1 374 ? 1.41 -19.812 -15.945 1 98.25 374 LEU B O 1
ATOM 6370 N N . ARG B 1 375 ? 0.218 -20.344 -14.172 1 97.62 375 ARG B N 1
ATOM 6371 C CA . ARG B 1 375 ? -0.646 -21.266 -14.883 1 97.62 375 ARG B CA 1
ATOM 6372 C C . ARG B 1 375 ? -1.754 -20.531 -15.625 1 97.62 375 ARG B C 1
ATOM 6374 O O . ARG B 1 375 ? -2.477 -19.734 -15.039 1 97.62 375 ARG B O 1
ATOM 6381 N N . VAL B 1 376 ? -1.865 -20.828 -16.922 1 98.38 376 VAL B N 1
ATOM 6382 C CA . VAL B 1 376 ? -2.9 -20.203 -17.75 1 98.38 376 VAL B CA 1
ATOM 6383 C C . VAL B 1 376 ? -3.635 -21.281 -18.547 1 98.38 376 VAL B C 1
ATOM 6385 O O . VAL B 1 376 ? -3.057 -21.891 -19.438 1 98.38 376 VAL B O 1
ATOM 6388 N N . VAL B 1 377 ? -4.891 -21.516 -18.25 1 98 377 VAL B N 1
ATOM 6389 C CA . VAL B 1 377 ? -5.707 -22.469 -18.984 1 98 377 VAL B CA 1
ATOM 6390 C C . VAL B 1 377 ? -6.352 -21.797 -20.188 1 98 377 VAL B C 1
ATOM 6392 O O . VAL B 1 377 ? -6.977 -20.734 -20.062 1 98 377 VAL B O 1
ATOM 6395 N N . LEU B 1 378 ? -6.141 -22.406 -21.328 1 97.75 378 LEU B N 1
ATOM 6396 C CA . LEU B 1 378 ? -6.609 -21.844 -22.594 1 97.75 378 LEU B CA 1
ATOM 6397 C C . LEU B 1 378 ? -7.281 -22.906 -23.453 1 97.75 378 LEU B C 1
ATOM 6399 O O . LEU B 1 378 ? -6.969 -24.094 -23.328 1 97.75 378 LEU B O 1
ATOM 6403 N N . ASN B 1 379 ? -8.227 -22.5 -24.281 1 96.75 379 ASN B N 1
ATOM 6404 C CA . ASN B 1 379 ? -8.656 -23.344 -25.391 1 96.75 379 ASN B CA 1
ATOM 6405 C C . ASN B 1 379 ? -7.895 -23.016 -26.672 1 96.75 379 ASN B C 1
ATOM 6407 O O . ASN B 1 379 ? -7.02 -22.141 -26.672 1 96.75 379 ASN B O 1
ATOM 6411 N N . ASP B 1 380 ? -8.258 -23.719 -27.734 1 96.31 380 ASP B N 1
ATOM 6412 C CA . ASP B 1 380 ? -7.496 -23.594 -28.984 1 96.31 380 ASP B CA 1
ATOM 6413 C C . ASP B 1 380 ? -7.543 -22.172 -29.531 1 96.31 380 ASP B C 1
ATOM 6415 O O . ASP B 1 380 ? -6.52 -21.625 -29.953 1 96.31 380 ASP B O 1
ATOM 6419 N N . ALA B 1 381 ? -8.68 -21.594 -29.562 1 97 381 ALA B N 1
ATOM 6420 C CA . ALA B 1 381 ? -8.852 -20.25 -30.094 1 97 381 ALA B CA 1
ATOM 6421 C C . ALA B 1 381 ? -8.086 -19.234 -29.266 1 97 381 ALA B C 1
ATOM 6423 O O . ALA B 1 381 ? -7.434 -18.328 -29.812 1 97 381 ALA B O 1
ATOM 6424 N N . GLU B 1 382 ? -8.141 -19.359 -28.016 1 98.12 382 GLU B N 1
ATOM 6425 C CA . GLU B 1 382 ? -7.438 -18.469 -27.094 1 98.12 382 GLU B CA 1
ATOM 6426 C C . GLU B 1 382 ? -5.926 -18.625 -27.234 1 98.12 382 GLU B C 1
ATOM 6428 O O . GLU B 1 382 ? -5.195 -17.625 -27.266 1 98.12 382 GLU B O 1
ATOM 6433 N N . PHE B 1 383 ? -5.508 -19.844 -27.359 1 97.62 383 PHE B N 1
ATOM 6434 C CA . PHE B 1 383 ? -4.086 -20.109 -27.516 1 97.62 383 PHE B CA 1
ATOM 6435 C C . PHE B 1 383 ? -3.553 -19.453 -28.781 1 97.62 383 PHE B C 1
ATOM 6437 O O . PHE B 1 383 ? -2.463 -18.875 -28.781 1 97.62 383 PHE B O 1
ATOM 6444 N N . SER B 1 384 ? -4.332 -19.531 -29.766 1 97.5 384 SER B N 1
ATOM 6445 C CA . SER B 1 384 ? -3.936 -18.953 -31.047 1 97.5 384 SER B CA 1
ATOM 6446 C C . SER B 1 384 ? -3.832 -17.438 -30.953 1 97.5 384 SER B C 1
ATOM 6448 O O . SER B 1 384 ? -3.186 -16.797 -31.797 1 97.5 384 SER B O 1
ATOM 6450 N N . ALA B 1 385 ? -4.469 -16.891 -29.922 1 98.25 385 ALA B N 1
ATOM 6451 C CA . ALA B 1 385 ? -4.488 -15.445 -29.766 1 98.25 385 ALA B CA 1
ATOM 6452 C C . ALA B 1 385 ? -3.361 -14.977 -28.844 1 98.25 385 ALA B C 1
ATOM 6454 O O . ALA B 1 385 ? -3.162 -13.773 -28.672 1 98.25 385 ALA B O 1
ATOM 6455 N N . VAL B 1 386 ? -2.588 -15.867 -28.25 1 98.62 386 VAL B N 1
ATOM 6456 C CA . VAL B 1 386 ? -1.453 -15.516 -27.406 1 98.62 386 VAL B CA 1
ATOM 6457 C C . VAL B 1 386 ? -0.302 -15 -28.266 1 98.62 386 VAL B C 1
ATOM 6459 O O . VAL B 1 386 ? -0.1 -15.469 -29.391 1 98.62 386 VAL B O 1
ATOM 6462 N N . ASN B 1 387 ? 0.406 -13.984 -27.828 1 98.81 387 ASN B N 1
ATOM 6463 C CA . ASN B 1 387 ? 1.615 -13.523 -28.5 1 98.81 387 ASN B CA 1
ATOM 6464 C C . ASN B 1 387 ? 2.576 -14.68 -28.766 1 98.81 387 ASN B C 1
ATOM 6466 O O . ASN B 1 387 ? 3.209 -15.203 -27.844 1 98.81 387 ASN B O 1
ATOM 6470 N N . PRO B 1 388 ? 2.691 -15.078 -30 1 98.5 388 PRO B N 1
ATOM 6471 C CA . PRO B 1 388 ? 3.479 -16.281 -30.297 1 98.5 388 PRO B CA 1
ATOM 6472 C C . PRO B 1 388 ? 4.961 -16.109 -29.969 1 98.5 388 PRO B C 1
ATOM 6474 O O . PRO B 1 388 ? 5.664 -17.094 -29.734 1 98.5 388 PRO B O 1
ATOM 6477 N N . ALA B 1 389 ? 5.43 -14.891 -29.859 1 98.75 389 ALA B N 1
ATOM 6478 C CA . ALA B 1 389 ? 6.84 -14.625 -29.594 1 98.75 389 ALA B CA 1
ATOM 6479 C C . ALA B 1 389 ? 7.195 -14.984 -28.156 1 98.75 389 ALA B C 1
ATOM 6481 O O . ALA B 1 389 ? 8.375 -15.078 -27.797 1 98.75 389 ALA B O 1
ATOM 6482 N N . THR B 1 390 ? 6.215 -15.164 -27.328 1 98.81 390 THR B N 1
ATOM 6483 C CA . THR B 1 390 ? 6.461 -15.469 -25.922 1 98.81 390 THR B CA 1
ATOM 6484 C C . THR B 1 390 ? 6.336 -16.969 -25.656 1 98.81 390 THR B C 1
ATOM 6486 O O . THR B 1 390 ? 6.512 -17.422 -24.531 1 98.81 390 THR B O 1
ATOM 6489 N N . LEU B 1 391 ? 6.043 -17.734 -26.625 1 98.62 391 LEU B N 1
ATOM 6490 C CA . LEU B 1 391 ? 5.879 -19.172 -26.469 1 98.62 391 LEU B CA 1
ATOM 6491 C C . LEU B 1 391 ? 7.191 -19.906 -26.75 1 98.62 391 LEU B C 1
ATOM 6493 O O . LEU B 1 391 ? 7.816 -19.688 -27.797 1 98.62 391 LEU B O 1
ATOM 6497 N N . MET B 1 392 ? 7.559 -20.734 -25.859 1 98.25 392 MET B N 1
ATOM 6498 C CA . MET B 1 392 ? 8.844 -21.438 -25.922 1 98.25 392 MET B CA 1
ATOM 6499 C C . MET B 1 392 ? 8.883 -22.406 -27.094 1 98.25 392 MET B C 1
ATOM 6501 O O . MET B 1 392 ? 7.922 -23.156 -27.312 1 98.25 392 MET B O 1
ATOM 6505 N N . ASN B 1 393 ? 9.797 -22.391 -27.859 1 97.5 393 ASN B N 1
ATOM 6506 C CA . ASN B 1 393 ? 10.203 -23.328 -28.922 1 97.5 393 ASN B CA 1
ATOM 6507 C C . ASN B 1 393 ? 11.719 -23.297 -29.125 1 97.5 393 ASN B C 1
ATOM 6509 O O . ASN B 1 393 ? 12.438 -22.609 -28.391 1 97.5 393 ASN B O 1
ATOM 6513 N N . THR B 1 394 ? 12.18 -24.078 -30.016 1 97.69 394 THR B N 1
ATOM 6514 C CA . THR B 1 394 ? 13.617 -24.219 -30.203 1 97.69 394 THR B CA 1
ATOM 6515 C C . THR B 1 394 ? 14.234 -22.875 -30.609 1 97.69 394 THR B C 1
ATOM 6517 O O . THR B 1 394 ? 15.297 -22.5 -30.125 1 97.69 394 THR B O 1
ATOM 6520 N N . GLN B 1 395 ? 13.594 -22.172 -31.469 1 98.19 395 GLN B N 1
ATOM 6521 C CA . GLN B 1 395 ? 14.109 -20.906 -31.938 1 98.19 395 GLN B CA 1
ATOM 6522 C C . GLN B 1 395 ? 14.195 -19.875 -30.812 1 98.19 395 GLN B C 1
ATOM 6524 O O . GLN B 1 395 ? 15.211 -19.203 -30.656 1 98.19 395 GLN B O 1
ATOM 6529 N N . LEU B 1 396 ? 13.117 -19.734 -30.094 1 98.69 396 LEU B N 1
ATOM 6530 C CA . LEU B 1 396 ? 13.125 -18.797 -28.969 1 98.69 396 LEU B CA 1
ATOM 6531 C C . LEU B 1 396 ? 14.164 -19.203 -27.938 1 98.69 396 LEU B C 1
ATOM 6533 O O . LEU B 1 396 ? 14.859 -18.344 -27.375 1 98.69 396 LEU B O 1
ATOM 6537 N N . TYR B 1 397 ? 14.242 -20.484 -27.672 1 98.38 397 TYR B N 1
ATOM 6538 C CA . TYR B 1 397 ? 15.234 -20.984 -26.719 1 98.38 397 TYR B CA 1
ATOM 6539 C C . TYR B 1 397 ? 16.641 -20.547 -27.141 1 98.38 397 TYR B C 1
ATOM 6541 O O . TYR B 1 397 ? 17.406 -20.047 -26.312 1 98.38 397 TYR B O 1
ATOM 6549 N N . ASP B 1 398 ? 16.922 -20.781 -28.359 1 98.5 398 ASP B N 1
ATOM 6550 C CA . ASP B 1 398 ? 18.25 -20.438 -28.875 1 98.5 398 ASP B CA 1
ATOM 6551 C C . ASP B 1 398 ? 18.5 -18.938 -28.781 1 98.5 398 ASP B C 1
ATOM 6553 O O . ASP B 1 398 ? 19.594 -18.5 -28.375 1 98.5 398 ASP B O 1
ATOM 6557 N N . ARG B 1 399 ? 17.562 -18.203 -29.109 1 98.69 399 ARG B N 1
ATOM 6558 C CA . ARG B 1 399 ? 17.688 -16.75 -29.078 1 98.69 399 ARG B CA 1
ATOM 6559 C C . ARG B 1 399 ? 17.875 -16.25 -27.641 1 98.69 399 ARG B C 1
ATOM 6561 O O . ARG B 1 399 ? 18.719 -15.391 -27.391 1 98.69 399 ARG B O 1
ATOM 6568 N N . LEU B 1 400 ? 17.062 -16.75 -26.75 1 98.81 400 LEU B N 1
ATOM 6569 C CA . LEU B 1 400 ? 17.156 -16.328 -25.359 1 98.81 400 LEU B CA 1
ATOM 6570 C C . LEU B 1 400 ? 18.453 -16.797 -24.734 1 98.81 400 LEU B C 1
ATOM 6572 O O . LEU B 1 400 ? 19.031 -16.109 -23.891 1 98.81 400 LEU B O 1
ATOM 6576 N N . THR B 1 401 ? 18.906 -18.016 -25.125 1 98.62 401 THR B N 1
ATOM 6577 C CA . THR B 1 401 ? 20.188 -18.5 -24.641 1 98.62 401 THR B CA 1
ATOM 6578 C C . THR B 1 401 ? 21.312 -17.547 -25.031 1 98.62 401 THR B C 1
ATOM 6580 O O . THR B 1 401 ? 22.141 -17.156 -24.203 1 98.62 401 THR B O 1
ATOM 6583 N N . LYS B 1 402 ? 21.328 -17.156 -26.281 1 98.69 402 LYS B N 1
ATOM 6584 C CA . LYS B 1 402 ? 22.328 -16.219 -26.766 1 98.69 402 LYS B CA 1
ATOM 6585 C C . LYS B 1 402 ? 22.219 -14.883 -26.047 1 98.69 402 LYS B C 1
ATOM 6587 O O . LYS B 1 402 ? 23.234 -14.289 -25.672 1 98.69 402 LYS B O 1
ATOM 6592 N N . TRP B 1 403 ? 21.0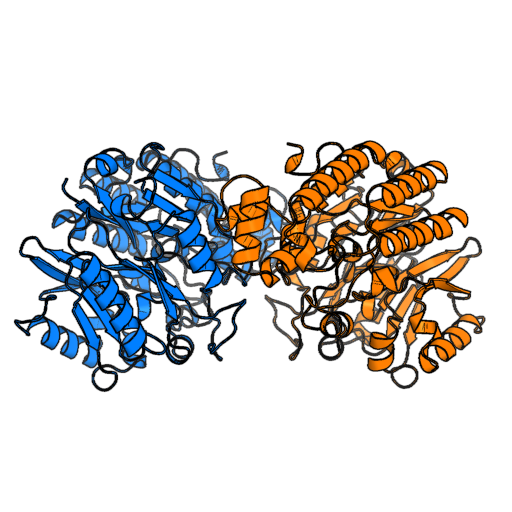47 -14.406 -25.891 1 98.81 403 TRP B N 1
ATOM 6593 C CA . TRP B 1 403 ? 20.781 -13.148 -25.203 1 98.81 403 TRP B CA 1
ATOM 6594 C C . TRP B 1 403 ? 21.281 -13.195 -23.766 1 98.81 403 TRP B C 1
ATOM 6596 O O . TRP B 1 403 ? 21.938 -12.258 -23.297 1 98.81 403 TRP B O 1
ATOM 6606 N N . ILE B 1 404 ? 21.016 -14.281 -23.047 1 98.38 404 ILE B N 1
ATOM 6607 C CA . ILE B 1 404 ? 21.453 -14.445 -21.672 1 98.38 404 ILE B CA 1
ATOM 6608 C C . ILE B 1 404 ? 22.984 -14.477 -21.609 1 98.38 404 ILE B C 1
ATOM 6610 O O . ILE B 1 404 ? 23.594 -13.797 -20.797 1 98.38 404 ILE B O 1
ATOM 6614 N N . GLU B 1 405 ? 23.547 -15.234 -22.484 1 98.31 405 GLU B N 1
ATOM 6615 C CA . GLU B 1 405 ? 25 -15.359 -22.516 1 98.31 405 GLU B CA 1
ATOM 6616 C C . GLU B 1 405 ? 25.672 -14.023 -22.812 1 98.31 405 GLU B C 1
ATOM 6618 O O . GLU B 1 405 ? 26.75 -13.734 -22.312 1 98.31 405 GLU B O 1
ATOM 6623 N N . GLN B 1 406 ? 25.047 -13.258 -23.562 1 98.25 406 GLN B N 1
ATOM 6624 C CA . GLN B 1 406 ? 25.594 -11.977 -23.969 1 98.25 406 GLN B CA 1
ATOM 6625 C C . GLN B 1 406 ? 25.438 -10.93 -22.859 1 98.25 406 GLN B C 1
ATOM 6627 O O . GLN B 1 406 ? 26.328 -10.117 -22.641 1 98.25 406 GLN B O 1
ATOM 6632 N N . HIS B 1 407 ? 24.328 -10.938 -22.156 1 98.19 407 HIS B N 1
ATOM 6633 C CA . HIS B 1 407 ? 23.984 -9.758 -21.359 1 98.19 407 HIS B CA 1
ATOM 6634 C C . HIS B 1 407 ? 24.109 -10.031 -19.875 1 98.19 407 HIS B C 1
ATOM 6636 O O . HIS B 1 407 ? 24.328 -9.109 -19.078 1 98.19 407 HIS B O 1
ATOM 6642 N N . TYR B 1 408 ? 23.938 -11.25 -19.422 1 97.12 408 TYR B N 1
ATOM 6643 C CA . TYR B 1 408 ? 23.984 -11.555 -17.984 1 97.12 408 TYR B CA 1
ATOM 6644 C C . TYR B 1 408 ? 25.422 -11.695 -17.516 1 97.12 408 TYR B C 1
ATOM 6646 O O . TYR B 1 408 ? 26.266 -12.281 -18.203 1 97.12 408 TYR B O 1
ATOM 6654 N N . ARG B 1 409 ? 25.656 -11.211 -16.375 1 95.44 409 ARG B N 1
ATOM 6655 C CA . ARG B 1 409 ? 26.938 -11.461 -15.719 1 95.44 409 ARG B CA 1
ATOM 6656 C C . ARG B 1 409 ? 26.953 -12.828 -15.047 1 95.44 409 ARG B C 1
ATOM 6658 O O . ARG B 1 409 ? 25.906 -13.336 -14.641 1 95.44 409 ARG B O 1
ATOM 6665 N N . ASP B 1 410 ? 28.156 -13.398 -14.898 1 94.81 410 ASP B N 1
ATOM 6666 C CA . ASP B 1 410 ? 28.266 -14.695 -14.234 1 94.81 410 ASP B CA 1
ATOM 6667 C C . ASP B 1 410 ? 28.562 -14.516 -12.742 1 94.81 410 ASP B C 1
ATOM 6669 O O . ASP B 1 410 ? 28.547 -15.484 -11.984 1 94.81 410 ASP B O 1
ATOM 6673 N N . GLN B 1 411 ? 28.828 -13.312 -12.391 1 93.94 411 GLN B N 1
ATOM 6674 C CA . GLN B 1 411 ? 28.969 -12.969 -10.977 1 93.94 411 GLN B CA 1
ATOM 6675 C C . GLN B 1 411 ? 28.375 -11.594 -10.688 1 93.94 411 GLN B C 1
ATOM 6677 O O . GLN B 1 411 ? 28.578 -10.648 -11.445 1 93.94 411 GLN B O 1
ATOM 6682 N N . LEU B 1 412 ? 27.609 -11.531 -9.625 1 92.94 412 LEU B N 1
ATOM 6683 C CA . LEU B 1 412 ? 27.016 -10.266 -9.219 1 92.94 412 LEU B CA 1
ATOM 6684 C C . LEU B 1 412 ? 26.812 -10.219 -7.707 1 92.94 412 LEU B C 1
ATOM 6686 O O . LEU B 1 412 ? 26.359 -11.195 -7.102 1 92.94 412 LEU B O 1
ATOM 6690 N N . CYS B 1 413 ? 27.266 -9.18 -7.09 1 90.56 413 CYS B N 1
ATOM 6691 C CA . CYS B 1 413 ? 26.984 -8.93 -5.68 1 90.56 413 CYS B CA 1
ATOM 6692 C C . CYS B 1 413 ? 26.266 -7.602 -5.488 1 90.56 413 CYS B C 1
ATOM 6694 O O . CYS B 1 413 ? 26.125 -6.824 -6.434 1 90.56 413 CYS B O 1
ATOM 6696 N N . SER B 1 414 ? 25.797 -7.359 -4.309 1 89.31 414 SER B N 1
ATOM 6697 C CA . SER B 1 414 ? 24.953 -6.195 -4.023 1 89.31 414 SER B CA 1
ATOM 6698 C C . SER B 1 414 ? 25.719 -4.895 -4.293 1 89.31 414 SER B C 1
ATOM 6700 O O . SER B 1 414 ? 25.109 -3.9 -4.707 1 89.31 414 SER B O 1
ATOM 6702 N N . SER B 1 415 ? 26.969 -4.816 -4.086 1 90.25 415 SER B N 1
ATOM 6703 C CA . SER B 1 415 ? 27.75 -3.6 -4.281 1 90.25 415 SER B CA 1
ATOM 6704 C C . SER B 1 415 ? 27.828 -3.221 -5.754 1 90.25 415 SER B C 1
ATOM 6706 O O . SER B 1 415 ? 28.016 -2.051 -6.09 1 90.25 415 SER B O 1
ATOM 6708 N N . ASP B 1 416 ? 27.656 -4.246 -6.625 1 93.06 416 ASP B N 1
ATOM 6709 C CA . ASP B 1 416 ? 27.734 -4.008 -8.062 1 93.06 416 ASP B CA 1
ATOM 6710 C C . ASP B 1 416 ? 26.531 -3.199 -8.547 1 93.06 416 ASP B C 1
ATOM 6712 O O . ASP B 1 416 ? 26.578 -2.586 -9.617 1 93.06 416 ASP B O 1
ATOM 6716 N N . LEU B 1 417 ? 25.516 -3.199 -7.777 1 94.06 417 LEU B N 1
ATOM 6717 C CA . LEU B 1 417 ? 24.25 -2.605 -8.195 1 94.06 417 LEU B CA 1
ATOM 6718 C C . LEU B 1 417 ? 24.375 -1.091 -8.32 1 94.06 417 LEU B C 1
ATOM 6720 O O . LEU B 1 417 ? 23.547 -0.444 -8.961 1 94.06 417 LEU B O 1
ATOM 6724 N N . ALA B 1 418 ? 25.375 -0.53 -7.711 1 94.5 418 ALA B N 1
ATOM 6725 C CA . ALA B 1 418 ? 25.578 0.916 -7.742 1 94.5 418 ALA B CA 1
ATOM 6726 C C . ALA B 1 418 ? 26.359 1.33 -8.984 1 94.5 418 ALA B C 1
ATOM 6728 O O . ALA B 1 418 ? 26.531 2.523 -9.25 1 94.5 418 ALA B O 1
ATOM 6729 N N . ASP B 1 419 ? 26.781 0.412 -9.797 1 94.31 419 ASP B N 1
ATOM 6730 C CA . ASP B 1 419 ? 27.594 0.682 -10.984 1 94.31 419 ASP B CA 1
ATOM 6731 C C . ASP B 1 419 ? 26.734 1.223 -12.125 1 94.31 419 ASP B C 1
ATOM 6733 O O . ASP B 1 419 ? 25.906 0.5 -12.68 1 94.31 419 ASP B O 1
ATOM 6737 N N . PRO B 1 420 ? 27.016 2.463 -12.609 1 94.88 420 PRO B N 1
ATOM 6738 C CA . PRO B 1 420 ? 26.219 3.039 -13.688 1 94.88 420 PRO B CA 1
ATOM 6739 C C . PRO B 1 420 ? 26.359 2.271 -15 1 94.88 420 PRO B C 1
ATOM 6741 O O . PRO B 1 420 ? 25.422 2.242 -15.812 1 94.88 420 PRO B O 1
ATOM 6744 N N . GLN B 1 421 ? 27.453 1.688 -15.148 1 94.75 421 GLN B N 1
ATOM 6745 C CA . GLN B 1 421 ? 27.641 0.899 -16.359 1 94.75 421 GLN B CA 1
ATOM 6746 C C . GLN B 1 421 ? 26.719 -0.309 -16.391 1 94.75 421 GLN B C 1
ATOM 6748 O O . GLN B 1 421 ? 26.188 -0.667 -17.438 1 94.75 421 GLN B O 1
ATOM 6753 N N . LEU B 1 422 ? 26.547 -0.903 -15.289 1 94.62 422 LEU B N 1
ATOM 6754 C CA . LEU B 1 422 ? 25.641 -2.043 -15.211 1 94.62 422 LEU B CA 1
ATOM 6755 C C . LEU B 1 422 ? 24.203 -1.622 -15.523 1 94.62 422 LEU B C 1
ATOM 6757 O O . LEU B 1 422 ? 23.469 -2.369 -16.172 1 94.62 422 LEU B O 1
ATOM 6761 N N . LEU B 1 423 ? 23.844 -0.46 -15.047 1 95.88 423 LEU B N 1
ATOM 6762 C CA . LEU B 1 423 ? 22.5 0.049 -15.336 1 95.88 423 LEU B CA 1
ATOM 6763 C C . LEU B 1 423 ? 22.281 0.163 -16.844 1 95.88 423 LEU B C 1
ATOM 6765 O O . LEU B 1 423 ? 21.234 -0.248 -17.359 1 95.88 423 LEU B O 1
ATOM 6769 N N . ARG B 1 424 ? 23.219 0.713 -17.531 1 95.81 424 ARG B N 1
ATOM 6770 C CA . ARG B 1 424 ? 23.141 0.865 -18.984 1 95.81 424 ARG B CA 1
ATOM 6771 C C . ARG B 1 424 ? 23.062 -0.494 -19.672 1 95.81 424 ARG B C 1
ATOM 6773 O O . ARG B 1 424 ? 22.297 -0.669 -20.625 1 95.81 424 ARG B O 1
ATOM 6780 N N . GLU B 1 425 ? 23.844 -1.392 -19.188 1 96.5 425 GLU B N 1
ATOM 6781 C CA . GLU B 1 425 ? 23.812 -2.75 -19.719 1 96.5 425 GLU B CA 1
ATOM 6782 C C . GLU B 1 425 ? 22.438 -3.383 -19.531 1 96.5 425 GLU B C 1
ATOM 6784 O O . GLU B 1 425 ? 21.922 -4.035 -20.453 1 96.5 425 GLU B O 1
ATOM 6789 N N . PHE B 1 426 ? 21.922 -3.168 -18.438 1 96.44 426 PHE B N 1
ATOM 6790 C CA . PHE B 1 426 ? 20.609 -3.75 -18.125 1 96.44 426 PHE B CA 1
ATOM 6791 C C . PHE B 1 426 ? 19.531 -3.176 -19.031 1 96.44 426 PHE B C 1
ATOM 6793 O O . PHE B 1 426 ? 18.703 -3.914 -19.562 1 96.44 426 PHE B O 1
ATOM 6800 N N . TYR B 1 427 ? 19.516 -1.84 -19.25 1 97.44 427 TYR B N 1
ATOM 6801 C CA . TYR B 1 427 ? 18.547 -1.204 -20.125 1 97.44 427 TYR B CA 1
ATOM 6802 C C . TYR B 1 427 ? 18.656 -1.727 -21.562 1 97.44 427 TYR B C 1
ATOM 6804 O O . TYR B 1 427 ? 17.656 -2.008 -22.203 1 97.44 427 TYR B O 1
ATOM 6812 N N . THR B 1 428 ? 19.891 -1.878 -21.969 1 98.25 428 THR B N 1
ATOM 6813 C CA . THR B 1 428 ? 20.125 -2.4 -23.312 1 98.25 428 THR B CA 1
ATOM 6814 C C . THR B 1 428 ? 19.578 -3.818 -23.438 1 98.25 428 THR B C 1
ATOM 6816 O O . THR B 1 428 ? 18.906 -4.141 -24.422 1 98.25 428 THR B O 1
ATOM 6819 N N . ALA B 1 429 ? 19.891 -4.609 -22.469 1 98.75 429 ALA B N 1
ATOM 6820 C CA . ALA B 1 429 ? 19.438 -5.996 -22.469 1 98.75 429 ALA B CA 1
ATOM 6821 C C . ALA B 1 429 ? 17.906 -6.074 -22.484 1 98.75 429 ALA B C 1
ATOM 6823 O O . ALA B 1 429 ? 17.328 -6.816 -23.281 1 98.75 429 ALA B O 1
ATOM 6824 N N . LEU B 1 430 ? 17.266 -5.324 -21.641 1 98.75 430 LEU B N 1
ATOM 6825 C CA . LEU B 1 430 ? 15.812 -5.371 -21.516 1 98.75 430 LEU B CA 1
ATOM 6826 C C . LEU B 1 430 ? 15.141 -4.852 -22.781 1 98.75 430 LEU B C 1
ATOM 6828 O O . LEU B 1 430 ? 14.109 -5.379 -23.203 1 98.75 430 LEU B O 1
ATOM 6832 N N . ASP B 1 431 ? 15.711 -3.807 -23.328 1 98.75 431 ASP B N 1
ATOM 6833 C CA . ASP B 1 431 ? 15.172 -3.289 -24.578 1 98.75 431 ASP B CA 1
ATOM 6834 C C . ASP B 1 431 ? 15.219 -4.352 -25.672 1 98.75 431 ASP B C 1
ATOM 6836 O O . ASP B 1 431 ? 14.234 -4.551 -26.406 1 98.75 431 ASP B O 1
ATOM 6840 N N . GLU B 1 432 ? 16.328 -5.016 -25.812 1 98.81 432 GLU B N 1
ATOM 6841 C CA . GLU B 1 432 ? 16.469 -6.094 -26.797 1 98.81 432 GLU B CA 1
ATOM 6842 C C . GLU B 1 432 ? 15.492 -7.227 -26.5 1 98.81 432 GLU B C 1
ATOM 6844 O O . GLU B 1 432 ? 14.898 -7.789 -27.422 1 98.81 432 GLU B O 1
ATOM 6849 N N . LEU B 1 433 ? 15.352 -7.539 -25.234 1 98.88 433 LEU B N 1
ATOM 6850 C CA . LEU B 1 433 ? 14.445 -8.617 -24.859 1 98.88 433 LEU B CA 1
ATOM 6851 C C . LEU B 1 433 ? 13.023 -8.32 -25.312 1 98.88 433 LEU B C 1
ATOM 6853 O O . LEU B 1 433 ? 12.32 -9.211 -25.797 1 98.88 433 LEU B O 1
ATOM 6857 N N . THR B 1 434 ? 12.547 -7.043 -25.094 1 98.81 434 THR B N 1
ATOM 6858 C CA . THR B 1 434 ? 11.188 -6.703 -25.484 1 98.81 434 THR B CA 1
ATOM 6859 C C . THR B 1 434 ? 11.016 -6.867 -27 1 98.81 434 THR B C 1
ATOM 6861 O O . THR B 1 434 ? 9.914 -7.16 -27.469 1 98.81 434 THR B O 1
ATOM 6864 N N . GLN B 1 435 ? 12.078 -6.719 -27.734 1 98.69 435 GLN B N 1
ATOM 6865 C CA . GLN B 1 435 ? 12.031 -6.961 -29.172 1 98.69 435 GLN B CA 1
ATOM 6866 C C . GLN B 1 435 ? 11.961 -8.453 -29.484 1 98.69 435 GLN B C 1
ATOM 6868 O O . GLN B 1 435 ? 11.188 -8.875 -30.344 1 98.69 435 GLN B O 1
ATOM 6873 N N . ILE B 1 436 ? 12.766 -9.219 -28.797 1 98.88 436 ILE B N 1
ATOM 6874 C CA . ILE B 1 436 ? 12.766 -10.664 -28.984 1 98.88 436 ILE B CA 1
ATOM 6875 C C . ILE B 1 436 ? 11.367 -11.219 -28.719 1 98.88 436 ILE B C 1
ATOM 6877 O O . ILE B 1 436 ? 10.859 -12.047 -29.484 1 98.88 436 ILE B O 1
ATOM 6881 N N . LEU B 1 437 ? 10.727 -10.719 -27.641 1 98.88 437 LEU B N 1
ATOM 6882 C CA . LEU B 1 437 ? 9.453 -11.266 -27.188 1 98.88 437 LEU B CA 1
ATOM 6883 C C . LEU B 1 437 ? 8.289 -10.484 -27.781 1 98.88 437 LEU B C 1
ATOM 6885 O O . LEU B 1 437 ? 7.125 -10.812 -27.531 1 98.88 437 LEU B O 1
ATOM 6889 N N . ASN B 1 438 ? 8.57 -9.477 -28.547 1 98.75 438 ASN B N 1
ATOM 6890 C CA . ASN B 1 438 ? 7.551 -8.648 -29.188 1 98.75 438 ASN B CA 1
ATOM 6891 C C . ASN B 1 438 ? 6.543 -8.125 -28.172 1 98.75 438 ASN B C 1
ATOM 6893 O O . ASN B 1 438 ? 5.336 -8.328 -28.328 1 98.75 438 ASN B O 1
ATOM 6897 N N . LEU B 1 439 ? 7.035 -7.379 -27.203 1 98.75 439 LEU B N 1
ATOM 6898 C CA . LEU B 1 439 ? 6.188 -6.941 -26.109 1 98.75 439 LEU B CA 1
ATOM 6899 C C . LEU B 1 439 ? 5.871 -5.457 -26.219 1 98.75 439 LEU B C 1
ATOM 6901 O O . LEU B 1 439 ? 5 -4.945 -25.516 1 98.75 439 LEU B O 1
ATOM 6905 N N . GLY B 1 440 ? 6.496 -4.73 -27.094 1 98.25 440 GLY B N 1
ATOM 6906 C CA . GLY B 1 440 ? 6.395 -3.279 -27.078 1 98.25 440 GLY B CA 1
ATOM 6907 C C . GLY B 1 440 ? 7.129 -2.639 -25.922 1 98.25 440 GLY B C 1
ATOM 6908 O O . GLY B 1 440 ? 8.047 -3.238 -25.344 1 98.25 440 GLY B O 1
ATOM 6909 N N . SER B 1 441 ? 6.863 -1.32 -25.625 1 98.25 441 SER B N 1
ATOM 6910 C CA . SER B 1 441 ? 7.551 -0.556 -24.578 1 98.25 441 SER B CA 1
ATOM 6911 C C . SER B 1 441 ? 6.879 -0.735 -23.219 1 98.25 441 SER B C 1
ATOM 6913 O O . SER B 1 441 ? 6.219 0.181 -22.734 1 98.25 441 SER B O 1
ATOM 6915 N N . ILE B 1 442 ? 7.176 -1.852 -22.625 1 98.19 442 ILE B N 1
ATOM 6916 C CA . ILE B 1 442 ? 6.488 -2.164 -21.375 1 98.19 442 ILE B CA 1
ATOM 6917 C C . ILE B 1 442 ? 7.234 -1.531 -20.203 1 98.19 442 ILE B C 1
ATOM 6919 O O . ILE B 1 442 ? 6.703 -1.447 -19.094 1 98.19 442 ILE B O 1
ATOM 6923 N N . TYR B 1 443 ? 8.508 -1.111 -20.391 1 98.12 443 TYR B N 1
ATOM 6924 C CA . TYR B 1 443 ? 9.312 -0.529 -19.328 1 98.12 443 TYR B CA 1
ATOM 6925 C C . TYR B 1 443 ? 9.258 0.993 -19.375 1 98.12 443 TYR B C 1
ATOM 6927 O O . TYR B 1 443 ? 9.18 1.587 -20.453 1 98.12 443 TYR B O 1
ATOM 6935 N N . GLU B 1 444 ? 9.359 1.611 -18.219 1 95.88 444 GLU B N 1
ATOM 6936 C CA . GLU B 1 444 ? 9.312 3.066 -18.125 1 95.88 444 GLU B CA 1
ATOM 6937 C C . GLU B 1 444 ? 10.43 3.715 -18.938 1 95.88 444 GLU B C 1
ATOM 6939 O O . GLU B 1 444 ? 10.219 4.738 -19.578 1 95.88 444 GLU B O 1
ATOM 6944 N N . PHE B 1 445 ? 11.664 3.145 -18.922 1 96 445 PHE B N 1
ATOM 6945 C CA . PHE B 1 445 ? 12.812 3.766 -19.562 1 96 445 PHE B CA 1
ATOM 6946 C C . PHE B 1 445 ? 12.633 3.779 -21.078 1 96 445 PHE B C 1
ATOM 6948 O O . PHE B 1 445 ? 13.352 4.492 -21.781 1 96 445 PHE B O 1
ATOM 6955 N N . GLN B 1 446 ? 11.703 2.994 -21.547 1 96.44 446 GLN B N 1
ATOM 6956 C CA . GLN B 1 446 ? 11.461 2.92 -22.984 1 96.44 446 GLN B CA 1
ATOM 6957 C C . GLN B 1 446 ? 10.5 4.012 -23.438 1 96.44 446 GLN B C 1
ATOM 6959 O O . GLN B 1 446 ? 10.336 4.242 -24.641 1 96.44 446 GLN B O 1
ATOM 6964 N N . ARG B 1 447 ? 9.688 4.672 -22.516 1 87.94 447 ARG B N 1
ATOM 6965 C CA . ARG B 1 447 ? 8.617 5.609 -22.828 1 87.94 447 ARG B CA 1
ATOM 6966 C C . ARG B 1 447 ? 9.109 7.047 -22.766 1 87.94 447 ARG B C 1
ATOM 6968 O O . ARG B 1 447 ? 10.047 7.352 -22.016 1 87.94 447 ARG B O 1
#

InterPro domains:
  IPR007079 Succinylarginine dihydrolase [MF_01172] (1-447)
  IPR007079 Succinylarginine dihydrolase [NF009789] (1-447)
  IPR007079 Succinylarginine dihydrolase [PF04996] (4-446)
  IPR007079 Succinylarginine dihydrolase [TIGR03241] (3-446)
  IPR037031 Succinylarginine dihydrolase superfamily [G3DSA:3.75.10.20] (1-447)

Sequence (894 aa):
MSGFEANFDGLVGLTHHYAGLSVGNKASIYNRDSVSNPRKAALQGLMKMKSLADVGFIQGVLPPQQRPNIPALRNLGFAGSDEQVLQKAAQYSPVLLSKLSSASSMWTANAATVSPSADSADQRVHFTVANLNNKLHRSLETETTAAALKATFANQNYFVHHHALPQHEDFGDEGAANHNRLCGDYHTPGVQVFVYGRSVLRGGPMPQLYPARQTREASEAVARLHQLNPAQTVFVQQKPVAIDSGVFHNDVIAVSNRNVLFHHQYAYLNQAQALAEIKEKMAVLGHDFVAIEVPSERVSIKDVVDSYLFNSQLLSKTDGKMMIVVPEECRQNAVVWDYLQSLIAQTSSPINEVCVFDLRESMRNGGGPACLRLRVVLNDAEFSAVNPATLMNTQLYDRLTKWIEQHYRDQLCSSDLADPQLLREFYTALDELTQILNLGSIYEFQRMSGFEANFDGLVGLTHHYAGLSVGNKASIYNRDSVSNPRKAALQGLMKMKSLADVGFIQGVLPPQQRPNIPALRNLGFAGSDEQVLQKAAQYSPVLLSKLSSASSMWTANAATVSPSADSADQRVHFTVANLNNKLHRSLETETTAAALKATFANQNYFVHHHALPQHEDFGDEGAANHNRLCGDYHTPGVQVFVYGRSVLRGGPMPQLYPARQTREASEAVARLHQLNPAQTVFVQQKPVAIDSGVFHNDVIAVSNRNVLFHHQYAYLNQAQALAEIKEKMAVLGHDFVAIEVPSERVSIKDVVDSYLFNSQLLSKTDGKMMIVVPEECRQNAVVWDYLQSLIAQTSSPINEVCVFDLRESMRNGGGPACLRLRVVLNDAEFSAVNPATLMNTQLYDRLTKWIEQHYRDQLCSSDLADPQLLREFYTALDELTQILNLGSIYEFQR